Protein 2CKC (pdb70)

Structure (mmCIF, N/CA/C/O backbone):
data_2CKC
#
_entry.id   2CKC
#
_cell.length_a   1.000
_cell.length_b   1.000
_cell.length_c   1.000
_cell.angle_alpha   90.00
_cell.angle_beta   90.00
_cell.angle_gamma   90.00
#
_symmetry.space_group_name_H-M   'P 1'
#
loop_
_atom_site.group_PDB
_atom_site.id
_atom_site.type_symbol
_atom_site.label_atom_id
_atom_site.label_alt_id
_atom_site.label_comp_id
_atom_site.label_asym_id
_atom_site.label_entity_id
_atom_site.label_seq_id
_atom_site.pdbx_PDB_ins_code
_atom_site.Cartn_x
_atom_site.Cartn_y
_atom_site.Cartn_z
_atom_site.occupancy
_atom_site.B_iso_or_equiv
_atom_site.auth_seq_id
_atom_site.auth_comp_id
_atom_site.auth_asym_id
_atom_site.auth_atom_id
_atom_site.pdbx_PDB_model_num
ATOM 1 N N . LEU A 1 21 ? 8.789 2.614 -0.096 1.00 0.00 2563 LEU A N 1
ATOM 2 C CA . LEU A 1 21 ? 7.918 2.565 1.072 1.00 0.00 2563 LEU A CA 1
ATOM 3 C C . LEU A 1 21 ? 7.814 1.153 1.615 1.00 0.00 2563 LEU A C 1
ATOM 4 O O . LEU A 1 21 ? 8.086 0.181 0.889 1.00 0.00 2563 LEU A O 1
ATOM 20 N N . ASP A 1 22 ? 7.428 1.035 2.868 1.00 0.00 2564 ASP A N 1
ATOM 21 C CA . ASP A 1 22 ? 7.245 -0.261 3.506 1.00 0.00 2564 ASP A CA 1
ATOM 22 C C . ASP A 1 22 ? 5.965 -0.848 2.950 1.00 0.00 2564 ASP A C 1
ATOM 23 O O . ASP A 1 22 ? 5.048 -0.105 2.604 1.00 0.00 2564 ASP A O 1
ATOM 32 N N . PRO A 1 23 ? 5.848 -2.172 2.847 1.00 0.00 2565 PRO A N 1
ATOM 33 C CA . PRO A 1 23 ? 4.574 -2.802 2.469 1.00 0.00 2565 PRO A CA 1
ATOM 34 C C . PRO A 1 23 ? 3.517 -2.560 3.564 1.00 0.00 2565 PRO A C 1
ATOM 35 O O . PRO A 1 23 ? 2.308 -2.699 3.344 1.00 0.00 2565 PRO A O 1
ATOM 46 N N . ASP A 1 24 ? 4.001 -2.159 4.729 1.00 0.00 2566 ASP A N 1
ATOM 47 C CA . ASP A 1 24 ? 3.169 -1.862 5.876 1.00 0.00 2566 ASP A CA 1
ATOM 48 C C . ASP A 1 24 ? 2.813 -0.363 5.919 1.00 0.00 2566 ASP A C 1
ATOM 49 O O . ASP A 1 24 ? 1.945 0.052 6.688 1.00 0.00 2566 ASP A O 1
ATOM 58 N N . THR A 1 25 ? 3.466 0.444 5.074 1.00 0.00 2567 THR A N 1
ATOM 59 C CA . THR A 1 25 ? 3.188 1.873 5.016 1.00 0.00 2567 THR A CA 1
ATOM 60 C C . THR A 1 25 ? 1.728 2.095 4.669 1.00 0.00 2567 THR A C 1
ATOM 61 O O . THR A 1 25 ? 1.213 1.501 3.725 1.00 0.00 2567 THR A O 1
ATOM 72 N N . ARG A 1 26 ? 1.066 2.891 5.463 1.00 0.00 2568 ARG A N 1
ATOM 73 C CA . ARG A 1 26 ? -0.325 3.164 5.246 1.00 0.00 2568 ARG A CA 1
ATOM 74 C C . ARG A 1 26 ? -0.468 4.184 4.133 1.00 0.00 2568 ARG A C 1
ATOM 75 O O . ARG A 1 26 ? 0.323 5.137 4.041 1.00 0.00 2568 ARG A O 1
ATOM 96 N N . ILE A 1 27 ? -1.442 3.977 3.294 1.00 0.00 2569 ILE A N 1
ATOM 97 C CA . ILE A 1 27 ? -1.663 4.813 2.139 1.00 0.00 2569 ILE A CA 1
ATOM 98 C C . ILE A 1 27 ? -3.005 5.540 2.288 1.00 0.00 2569 ILE A C 1
ATOM 99 O O . ILE A 1 27 ? -4.063 4.916 2.207 1.00 0.00 2569 ILE A O 1
ATOM 115 N N . PRO A 1 28 ? -2.972 6.850 2.566 1.00 0.00 2570 PRO A N 1
ATOM 116 C CA . PRO A 1 28 ? -4.183 7.653 2.766 1.00 0.00 2570 PRO A CA 1
ATOM 117 C C . PRO A 1 28 ? -5.013 7.816 1.480 1.00 0.00 2570 PRO A C 1
ATOM 118 O O . PRO A 1 28 ? -4.619 8.522 0.529 1.00 0.00 2570 PRO A O 1
ATOM 129 N N . VAL A 1 29 ? -6.152 7.164 1.450 1.00 0.00 2571 VAL A N 1
ATOM 130 C CA . VAL A 1 29 ? -7.030 7.175 0.297 1.00 0.00 2571 VAL A CA 1
ATOM 131 C C . VAL A 1 29 ? -8.461 7.504 0.717 1.00 0.00 2571 VAL A C 1
ATOM 132 O O . VAL A 1 29 ? -8.786 7.510 1.914 1.00 0.00 2571 VAL A O 1
ATOM 145 N N . ILE A 1 30 ? -9.295 7.796 -0.251 1.00 0.00 2572 ILE A N 1
ATOM 146 C CA . ILE A 1 30 ? -10.675 8.121 -0.006 1.00 0.00 2572 ILE A CA 1
ATOM 147 C C . ILE A 1 30 ? -11.559 7.570 -1.145 1.00 0.00 2572 ILE A C 1
ATOM 148 O O . ILE A 1 30 ? -11.164 7.576 -2.300 1.00 0.00 2572 ILE A O 1
ATOM 164 N N . ASN A 1 31 ? -12.707 7.037 -0.800 1.00 0.00 2573 ASN A N 1
ATOM 165 C CA . ASN A 1 31 ? -13.676 6.572 -1.790 1.00 0.00 2573 ASN A CA 1
ATOM 166 C C . ASN A 1 31 ? -14.647 7.697 -1.956 1.00 0.00 2573 ASN A C 1
ATOM 167 O O . ASN A 1 31 ? -15.359 8.009 -1.011 1.00 0.00 2573 ASN A O 1
ATOM 178 N N . LEU A 1 32 ? -14.718 8.292 -3.125 1.00 0.00 2574 LEU A N 1
ATOM 179 C CA . LEU A 1 32 ? -15.478 9.535 -3.274 1.00 0.00 2574 LEU A CA 1
ATOM 180 C C . LEU A 1 32 ? -16.961 9.291 -3.266 1.00 0.00 2574 LEU A C 1
ATOM 181 O O . LEU A 1 32 ? -17.726 10.091 -2.757 1.00 0.00 2574 LEU A O 1
ATOM 197 N N . GLU A 1 33 ? -17.346 8.170 -3.789 1.00 0.00 2575 GLU A N 1
ATOM 198 C CA . GLU A 1 33 ? -18.731 7.799 -3.873 1.00 0.00 2575 GLU A CA 1
ATOM 199 C C . GLU A 1 33 ? -19.351 7.539 -2.501 1.00 0.00 2575 GLU A C 1
ATOM 200 O O . GLU A 1 33 ? -20.382 8.125 -2.162 1.00 0.00 2575 GLU A O 1
ATOM 212 N N . ASP A 1 34 ? -18.708 6.708 -1.701 1.00 0.00 2576 ASP A N 1
ATOM 213 C CA . ASP A 1 34 ? -19.216 6.422 -0.343 1.00 0.00 2576 ASP A CA 1
ATOM 214 C C . ASP A 1 34 ? -18.846 7.522 0.616 1.00 0.00 2576 ASP A C 1
ATOM 215 O O . ASP A 1 34 ? -19.503 7.725 1.636 1.00 0.00 2576 ASP A O 1
ATOM 224 N N . GLY A 1 35 ? -17.780 8.216 0.301 1.00 0.00 2577 GLY A N 1
ATOM 225 C CA . GLY A 1 35 ? -17.314 9.284 1.134 1.00 0.00 2577 GLY A CA 1
ATOM 226 C C . GLY A 1 35 ? -16.480 8.772 2.276 1.00 0.00 2577 GLY A C 1
ATOM 227 O O . GLY A 1 35 ? -16.283 9.462 3.258 1.00 0.00 2577 GLY A O 1
ATOM 231 N N . THR A 1 36 ? -15.990 7.558 2.153 1.00 0.00 2578 THR A N 1
ATOM 232 C CA . THR A 1 36 ? -15.201 6.994 3.200 1.00 0.00 2578 THR A CA 1
ATOM 233 C C . THR A 1 36 ? -13.755 7.420 3.001 1.00 0.00 2578 THR A C 1
ATOM 234 O O . THR A 1 36 ? -13.241 7.404 1.882 1.00 0.00 2578 THR A O 1
ATOM 245 N N . ARG A 1 37 ? -13.133 7.838 4.044 1.00 0.00 2579 ARG A N 1
ATOM 246 C CA . ARG A 1 37 ? -11.792 8.325 3.966 1.00 0.00 2579 ARG A CA 1
ATOM 247 C C . ARG A 1 37 ? -10.956 7.600 4.960 1.00 0.00 2579 ARG A C 1
ATOM 248 O O . ARG A 1 37 ? -11.339 7.452 6.118 1.00 0.00 2579 ARG A O 1
ATOM 269 N N . LEU A 1 38 ? -9.841 7.136 4.516 1.00 0.00 2580 LEU A N 1
ATOM 270 C CA . LEU A 1 38 ? -8.992 6.329 5.319 1.00 0.00 2580 LEU A CA 1
ATOM 271 C C . LEU A 1 38 ? -7.601 6.908 5.300 1.00 0.00 2580 LEU A C 1
ATOM 272 O O . LEU A 1 38 ? -6.874 6.775 4.308 1.00 0.00 2580 LEU A O 1
ATOM 288 N N . VAL A 1 39 ? -7.258 7.600 6.346 1.00 0.00 2581 VAL A N 1
ATOM 289 C CA . VAL A 1 39 ? -5.965 8.219 6.467 1.00 0.00 2581 VAL A CA 1
ATOM 290 C C . VAL A 1 39 ? -5.311 7.759 7.758 1.00 0.00 2581 VAL A C 1
ATOM 291 O O . VAL A 1 39 ? -5.993 7.208 8.635 1.00 0.00 2581 VAL A O 1
ATOM 304 N N . GLY A 1 40 ? -4.007 7.919 7.848 1.00 0.00 2582 GLY A N 1
ATOM 305 C CA . GLY A 1 40 ? -3.297 7.574 9.056 1.00 0.00 2582 GLY A CA 1
ATOM 306 C C . GLY A 1 40 ? -3.270 6.092 9.267 1.00 0.00 2582 GLY A C 1
ATOM 307 O O . GLY A 1 40 ? -2.885 5.350 8.382 1.00 0.00 2582 GLY A O 1
ATOM 311 N N . GLU A 1 41 ? -3.746 5.665 10.393 1.00 0.00 2583 GLU A N 1
ATOM 312 C CA . GLU A 1 41 ? -3.754 4.269 10.745 1.00 0.00 2583 GLU A CA 1
ATOM 313 C C . GLU A 1 41 ? -4.955 3.543 10.173 1.00 0.00 2583 GLU A C 1
ATOM 314 O O . GLU A 1 41 ? -4.979 2.318 10.121 1.00 0.00 2583 GLU A O 1
ATOM 326 N N . ASP A 1 42 ? -5.967 4.289 9.766 1.00 0.00 2584 ASP A N 1
ATOM 327 C CA . ASP A 1 42 ? -7.161 3.678 9.161 1.00 0.00 2584 ASP A CA 1
ATOM 328 C C . ASP A 1 42 ? -6.957 3.468 7.692 1.00 0.00 2584 ASP A C 1
ATOM 329 O O . ASP A 1 42 ? -7.757 2.811 7.028 1.00 0.00 2584 ASP A O 1
ATOM 338 N N . ALA A 1 43 ? -5.887 4.027 7.186 1.00 0.00 2585 ALA A N 1
ATOM 339 C CA . ALA A 1 43 ? -5.523 3.879 5.807 1.00 0.00 2585 ALA A CA 1
ATOM 340 C C . ALA A 1 43 ? -5.032 2.452 5.561 1.00 0.00 2585 ALA A C 1
ATOM 341 O O . ALA A 1 43 ? -4.433 1.832 6.459 1.00 0.00 2585 ALA A O 1
ATOM 348 N N . PRO A 1 44 ? -5.314 1.891 4.373 1.00 0.00 2586 PRO A N 1
ATOM 349 C CA . PRO A 1 44 ? -4.884 0.541 4.019 1.00 0.00 2586 PRO A CA 1
ATOM 350 C C . PRO A 1 44 ? -3.361 0.432 3.915 1.00 0.00 2586 PRO A C 1
ATOM 351 O O . PRO A 1 44 ? -2.651 1.441 3.728 1.00 0.00 2586 PRO A O 1
ATOM 362 N N . LYS A 1 45 ? -2.870 -0.770 4.051 1.00 0.00 2587 LYS A N 1
ATOM 363 C CA . LYS A 1 45 ? -1.454 -1.048 3.993 1.00 0.00 2587 LYS A CA 1
ATOM 364 C C . LYS A 1 45 ? -1.018 -1.049 2.541 1.00 0.00 2587 LYS A C 1
ATOM 365 O O . LYS A 1 45 ? -1.805 -1.369 1.674 1.00 0.00 2587 LYS A O 1
ATOM 384 N N . ASN A 1 46 ? 0.221 -0.712 2.291 1.00 0.00 2588 ASN A N 1
ATOM 385 C CA . ASN A 1 46 ? 0.773 -0.633 0.935 1.00 0.00 2588 ASN A CA 1
ATOM 386 C C . ASN A 1 46 ? 0.708 -1.978 0.208 1.00 0.00 2588 ASN A C 1
ATOM 387 O O . ASN A 1 46 ? 0.558 -2.038 -1.019 1.00 0.00 2588 ASN A O 1
ATOM 398 N N . LYS A 1 47 ? 0.792 -3.051 0.959 1.00 0.00 2589 LYS A N 1
ATOM 399 C CA . LYS A 1 47 ? 0.680 -4.373 0.387 1.00 0.00 2589 LYS A CA 1
ATOM 400 C C . LYS A 1 47 ? -0.767 -4.645 -0.087 1.00 0.00 2589 LYS A C 1
ATOM 401 O O . LYS A 1 47 ? -0.982 -5.132 -1.192 1.00 0.00 2589 LYS A O 1
ATOM 420 N N . ASP A 1 48 ? -1.738 -4.232 0.717 1.00 0.00 2590 ASP A N 1
ATOM 421 C CA . ASP A 1 48 ? -3.168 -4.460 0.427 1.00 0.00 2590 ASP A CA 1
ATOM 422 C C . ASP A 1 48 ? -3.708 -3.408 -0.509 1.00 0.00 2590 ASP A C 1
ATOM 423 O O . ASP A 1 48 ? -4.782 -3.575 -1.084 1.00 0.00 2590 ASP A O 1
ATOM 432 N N . LEU A 1 49 ? -2.946 -2.340 -0.654 1.00 0.00 2591 LEU A N 1
ATOM 433 C CA . LEU A 1 49 ? -3.281 -1.168 -1.457 1.00 0.00 2591 LEU A CA 1
ATOM 434 C C . LEU A 1 49 ? -3.784 -1.563 -2.834 1.00 0.00 2591 LEU A C 1
ATOM 435 O O . LEU A 1 49 ? -4.878 -1.193 -3.220 1.00 0.00 2591 LEU A O 1
ATOM 451 N N . VAL A 1 50 ? -3.033 -2.381 -3.522 1.00 0.00 2592 VAL A N 1
ATOM 452 C CA . VAL A 1 50 ? -3.390 -2.780 -4.875 1.00 0.00 2592 VAL A CA 1
ATOM 453 C C . VAL A 1 50 ? -4.703 -3.581 -4.927 1.00 0.00 2592 VAL A C 1
ATOM 454 O O . VAL A 1 50 ? -5.481 -3.479 -5.884 1.00 0.00 2592 VAL A O 1
ATOM 467 N N . GLU A 1 51 ? -4.939 -4.364 -3.904 1.00 0.00 2593 GLU A N 1
ATOM 468 C CA . GLU A 1 51 ? -6.117 -5.171 -3.812 1.00 0.00 2593 GLU A CA 1
ATOM 469 C C . GLU A 1 51 ? -7.330 -4.324 -3.502 1.00 0.00 2593 GLU A C 1
ATOM 470 O O . GLU A 1 51 ? -8.380 -4.479 -4.122 1.00 0.00 2593 GLU A O 1
ATOM 482 N N . TRP A 1 52 ? -7.158 -3.397 -2.577 1.00 0.00 2594 TRP A N 1
ATOM 483 C CA . TRP A 1 52 ? -8.214 -2.471 -2.167 1.00 0.00 2594 TRP A CA 1
ATOM 484 C C . TRP A 1 52 ? -8.649 -1.640 -3.375 1.00 0.00 2594 TRP A C 1
ATOM 485 O O . TRP A 1 52 ? -9.833 -1.380 -3.578 1.00 0.00 2594 TRP A O 1
ATOM 506 N N . LEU A 1 53 ? -7.670 -1.287 -4.199 1.00 0.00 2595 LEU A N 1
ATOM 507 C CA . LEU A 1 53 ? -7.885 -0.490 -5.415 1.00 0.00 2595 LEU A CA 1
ATOM 508 C C . LEU A 1 53 ? -8.750 -1.199 -6.415 1.00 0.00 2595 LEU A C 1
ATOM 509 O O . LEU A 1 53 ? -9.554 -0.577 -7.099 1.00 0.00 2595 LEU A O 1
ATOM 525 N N . LYS A 1 54 ? -8.598 -2.491 -6.501 1.00 0.00 2596 LYS A N 1
ATOM 526 C CA . LYS A 1 54 ? -9.406 -3.265 -7.413 1.00 0.00 2596 LYS A CA 1
ATOM 527 C C . LYS A 1 54 ? -10.828 -3.414 -6.897 1.00 0.00 2596 LYS A C 1
ATOM 528 O O . LYS A 1 54 ? -11.767 -3.553 -7.675 1.00 0.00 2596 LYS A O 1
ATOM 547 N N . LEU A 1 55 ? -10.986 -3.349 -5.595 1.00 0.00 2597 LEU A N 1
ATOM 548 C CA . LEU A 1 55 ? -12.296 -3.384 -4.995 1.00 0.00 2597 LEU A CA 1
ATOM 549 C C . LEU A 1 55 ? -12.968 -2.014 -5.060 1.00 0.00 2597 LEU A C 1
ATOM 550 O O . LEU A 1 55 ? -14.196 -1.919 -5.000 1.00 0.00 2597 LEU A O 1
ATOM 566 N N . HIS A 1 56 ? -12.177 -0.965 -5.190 1.00 0.00 2598 HIS A N 1
ATOM 567 C CA . HIS A 1 56 ? -12.702 0.391 -5.267 1.00 0.00 2598 HIS A CA 1
ATOM 568 C C . HIS A 1 56 ? -12.172 1.148 -6.475 1.00 0.00 2598 HIS A C 1
ATOM 569 O O . HIS A 1 56 ? -11.201 1.885 -6.371 1.00 0.00 2598 HIS A O 1
ATOM 583 N N . PRO A 1 57 ? -12.781 0.965 -7.654 1.00 0.00 2599 PRO A N 1
ATOM 584 C CA . PRO A 1 57 ? -12.390 1.710 -8.862 1.00 0.00 2599 PRO A CA 1
ATOM 585 C C . PRO A 1 57 ? -12.883 3.165 -8.806 1.00 0.00 2599 PRO A C 1
ATOM 586 O O . PRO A 1 57 ? -12.569 3.985 -9.669 1.00 0.00 2599 PRO A O 1
ATOM 597 N N . THR A 1 58 ? -13.653 3.461 -7.787 1.00 0.00 2600 THR A N 1
ATOM 598 C CA . THR A 1 58 ? -14.216 4.767 -7.566 1.00 0.00 2600 THR A CA 1
ATOM 599 C C . THR A 1 58 ? -13.437 5.510 -6.474 1.00 0.00 2600 THR A C 1
ATOM 600 O O . THR A 1 58 ? -13.900 6.527 -5.928 1.00 0.00 2600 THR A O 1
ATOM 611 N N . TYR A 1 59 ? -12.257 5.017 -6.154 1.00 0.00 2601 TYR A N 1
ATOM 612 C CA . TYR A 1 59 ? -11.487 5.613 -5.098 1.00 0.00 2601 TYR A CA 1
ATOM 613 C C . TYR A 1 59 ? -10.586 6.713 -5.671 1.00 0.00 2601 TYR A C 1
ATOM 614 O O . TYR A 1 59 ? -10.437 6.848 -6.890 1.00 0.00 2601 TYR A O 1
ATOM 632 N N . THR A 1 60 ? -10.004 7.467 -4.805 1.00 0.00 2602 THR A N 1
ATOM 633 C CA . THR A 1 60 ? -9.041 8.462 -5.133 1.00 0.00 2602 THR A CA 1
ATOM 634 C C . THR A 1 60 ? -8.010 8.509 -3.993 1.00 0.00 2602 THR A C 1
ATOM 635 O O . THR A 1 60 ? -8.358 8.254 -2.835 1.00 0.00 2602 THR A O 1
ATOM 646 N N . VAL A 1 61 ? -6.754 8.740 -4.310 1.00 0.00 2603 VAL A N 1
ATOM 647 C CA . VAL A 1 61 ? -5.738 8.873 -3.281 1.00 0.00 2603 VAL A CA 1
ATOM 648 C C . VAL A 1 61 ? -5.915 10.242 -2.628 1.00 0.00 2603 VAL A C 1
ATOM 649 O O . VAL A 1 61 ? -6.041 11.255 -3.331 1.00 0.00 2603 VAL A O 1
ATOM 662 N N . ASP A 1 62 ? -5.944 10.277 -1.312 1.00 0.00 2604 ASP A N 1
ATOM 663 C CA . ASP A 1 62 ? -6.206 11.523 -0.597 1.00 0.00 2604 ASP A CA 1
ATOM 664 C C . ASP A 1 62 ? -4.963 12.381 -0.566 1.00 0.00 2604 ASP A C 1
ATOM 665 O O . ASP A 1 62 ? -5.017 13.585 -0.837 1.00 0.00 2604 ASP A O 1
ATOM 674 N N . MET A 1 63 ? -3.850 11.767 -0.255 1.00 0.00 2605 MET A N 1
ATOM 675 C CA . MET A 1 63 ? -2.581 12.452 -0.260 1.00 0.00 2605 MET A CA 1
ATOM 676 C C . MET A 1 63 ? -1.621 11.729 -1.208 1.00 0.00 2605 MET A C 1
ATOM 677 O O . MET A 1 63 ? -1.115 10.666 -0.879 1.00 0.00 2605 MET A O 1
ATOM 691 N N . PRO A 1 64 ? -1.393 12.282 -2.413 1.00 0.00 2606 PRO A N 1
ATOM 692 C CA . PRO A 1 64 ? -0.565 11.634 -3.455 1.00 0.00 2606 PRO A CA 1
ATOM 693 C C . PRO A 1 64 ? 0.951 11.756 -3.221 1.00 0.00 2606 PRO A C 1
ATOM 694 O O . PRO A 1 64 ? 1.760 11.184 -3.964 1.00 0.00 2606 PRO A O 1
ATOM 705 N N . SER A 1 65 ? 1.330 12.493 -2.223 1.00 0.00 2607 SER A N 1
ATOM 706 C CA . SER A 1 65 ? 2.718 12.690 -1.924 1.00 0.00 2607 SER A CA 1
ATOM 707 C C . SER A 1 65 ? 3.045 12.043 -0.589 1.00 0.00 2607 SER A C 1
ATOM 708 O O . SER A 1 65 ? 2.474 12.418 0.443 1.00 0.00 2607 SER A O 1
ATOM 716 N N . TYR A 1 66 ? 3.925 11.057 -0.609 1.00 0.00 2608 TYR A N 1
ATOM 717 C CA . TYR A 1 66 ? 4.305 10.363 0.597 1.00 0.00 2608 TYR A CA 1
ATOM 718 C C . TYR A 1 66 ? 5.441 11.094 1.322 1.00 0.00 2608 TYR A C 1
ATOM 719 O O . TYR A 1 66 ? 5.192 11.941 2.183 1.00 0.00 2608 TYR A O 1
ATOM 737 N N . VAL A 1 67 ? 6.646 10.801 0.961 1.00 0.00 2609 VAL A N 1
ATOM 738 C CA . VAL A 1 67 ? 7.797 11.438 1.508 1.00 0.00 2609 VAL A CA 1
ATOM 739 C C . VAL A 1 67 ? 8.841 11.634 0.414 1.00 0.00 2609 VAL A C 1
ATOM 740 O O . VAL A 1 67 ? 9.383 10.662 -0.115 1.00 0.00 2609 VAL A O 1
ATOM 753 N N . PRO A 1 68 ? 9.057 12.883 -0.014 1.00 0.00 2610 PRO A N 1
ATOM 754 C CA . PRO A 1 68 ? 10.075 13.210 -1.016 1.00 0.00 2610 PRO A CA 1
ATOM 755 C C . PRO A 1 68 ? 11.456 12.844 -0.486 1.00 0.00 2610 PRO A C 1
ATOM 756 O O . PRO A 1 68 ? 11.919 13.421 0.510 1.00 0.00 2610 PRO A O 1
ATOM 767 N N . LYS A 1 69 ? 12.089 11.870 -1.099 1.00 0.00 2611 LYS A N 1
ATOM 768 C CA . LYS A 1 69 ? 13.352 11.382 -0.586 1.00 0.00 2611 LYS A CA 1
ATOM 769 C C . LYS A 1 69 ? 14.405 11.177 -1.681 1.00 0.00 2611 LYS A C 1
ATOM 770 O O . LYS A 1 69 ? 14.105 11.250 -2.884 1.00 0.00 2611 LYS A O 1
ATOM 789 N N . ASN A 1 70 ? 15.632 10.941 -1.211 1.00 0.00 2612 ASN A N 1
ATOM 790 C CA . ASN A 1 70 ? 16.813 10.529 -1.989 1.00 0.00 2612 ASN A CA 1
ATOM 791 C C . ASN A 1 70 ? 17.000 11.255 -3.334 1.00 0.00 2612 ASN A C 1
ATOM 792 O O . ASN A 1 70 ? 17.484 12.387 -3.372 1.00 0.00 2612 ASN A O 1
ATOM 803 N N . ALA A 1 71 ? 16.589 10.639 -4.415 1.00 0.00 2613 ALA A N 1
ATOM 804 C CA . ALA A 1 71 ? 16.761 11.218 -5.725 1.00 0.00 2613 ALA A CA 1
ATOM 805 C C . ALA A 1 71 ? 15.461 11.176 -6.475 1.00 0.00 2613 ALA A C 1
ATOM 806 O O . ALA A 1 71 ? 15.408 11.478 -7.664 1.00 0.00 2613 ALA A O 1
ATOM 813 N N . ASP A 1 72 ? 14.397 10.876 -5.753 1.00 0.00 2614 ASP A N 1
ATOM 814 C CA . ASP A 1 72 ? 13.061 10.747 -6.345 1.00 0.00 2614 ASP A CA 1
ATOM 815 C C . ASP A 1 72 ? 12.509 12.126 -6.642 1.00 0.00 2614 ASP A C 1
ATOM 816 O O . ASP A 1 72 ? 11.564 12.296 -7.400 1.00 0.00 2614 ASP A O 1
ATOM 825 N N . VAL A 1 73 ? 13.149 13.105 -6.049 1.00 0.00 2615 VAL A N 1
ATOM 826 C CA . VAL A 1 73 ? 12.779 14.491 -6.205 1.00 0.00 2615 VAL A CA 1
ATOM 827 C C . VAL A 1 73 ? 13.431 15.122 -7.439 1.00 0.00 2615 VAL A C 1
ATOM 828 O O . VAL A 1 73 ? 13.098 16.237 -7.815 1.00 0.00 2615 VAL A O 1
ATOM 841 N N . LEU A 1 74 ? 14.369 14.422 -8.053 1.00 0.00 2616 LEU A N 1
ATOM 842 C CA . LEU A 1 74 ? 14.979 14.914 -9.273 1.00 0.00 2616 LEU A CA 1
ATOM 843 C C . LEU A 1 74 ? 14.262 14.278 -10.428 1.00 0.00 2616 LEU A C 1
ATOM 844 O O . LEU A 1 74 ? 14.126 13.043 -10.462 1.00 0.00 2616 LEU A O 1
ATOM 860 N N . PHE A 1 75 ? 13.795 15.102 -11.357 1.00 0.00 2617 PHE A N 1
ATOM 861 C CA . PHE A 1 75 ? 13.019 14.657 -12.519 1.00 0.00 2617 PHE A CA 1
ATOM 862 C C . PHE A 1 75 ? 11.705 14.023 -12.075 1.00 0.00 2617 PHE A C 1
ATOM 863 O O . PHE A 1 75 ? 11.296 14.138 -10.911 1.00 0.00 2617 PHE A O 1
ATOM 880 N N . SER A 1 76 ? 11.012 13.433 -12.993 1.00 0.00 2618 SER A N 1
ATOM 881 C CA . SER A 1 76 ? 9.800 12.723 -12.694 1.00 0.00 2618 SER A CA 1
ATOM 882 C C . SER A 1 76 ? 9.744 11.472 -13.560 1.00 0.00 2618 SER A C 1
ATOM 883 O O . SER A 1 76 ? 8.677 10.910 -13.813 1.00 0.00 2618 SER A O 1
ATOM 891 N N . SER A 1 77 ? 10.910 11.016 -13.965 1.00 0.00 2619 SER A N 1
ATOM 892 C CA . SER A 1 77 ? 11.017 9.862 -14.794 1.00 0.00 2619 SER A CA 1
ATOM 893 C C . SER A 1 77 ? 11.102 8.625 -13.916 1.00 0.00 2619 SER A C 1
ATOM 894 O O . SER A 1 77 ? 12.180 8.225 -13.473 1.00 0.00 2619 SER A O 1
ATOM 902 N N . PHE A 1 78 ? 9.964 8.057 -13.627 1.00 0.00 2620 PHE A N 1
ATOM 903 C CA . PHE A 1 78 ? 9.899 6.889 -12.800 1.00 0.00 2620 PHE A CA 1
ATOM 904 C C . PHE A 1 78 ? 10.082 5.640 -13.622 1.00 0.00 2620 PHE A C 1
ATOM 905 O O . PHE A 1 78 ? 9.121 5.046 -14.124 1.00 0.00 2620 PHE A O 1
ATOM 922 N N . GLN A 1 79 ? 11.333 5.325 -13.844 1.00 0.00 2621 GLN A N 1
ATOM 923 C CA . GLN A 1 79 ? 11.733 4.133 -14.553 1.00 0.00 2621 GLN A CA 1
ATOM 924 C C . GLN A 1 79 ? 11.753 3.019 -13.526 1.00 0.00 2621 GLN A C 1
ATOM 925 O O . GLN A 1 79 ? 11.214 1.943 -13.741 1.00 0.00 2621 GLN A O 1
ATOM 939 N N . LYS A 1 80 ? 12.322 3.334 -12.396 1.00 0.00 2622 LYS A N 1
ATOM 940 C CA . LYS A 1 80 ? 12.385 2.471 -11.251 1.00 0.00 2622 LYS A CA 1
ATOM 941 C C . LYS A 1 80 ? 11.710 3.198 -10.125 1.00 0.00 2622 LYS A C 1
ATOM 942 O O . LYS A 1 80 ? 10.610 2.814 -9.721 1.00 0.00 2622 LYS A O 1
ATOM 962 N N . LEU A 1 21 ? 7.939 2.032 -1.546 1.00 0.00 2563 LEU A N 2
ATOM 963 C CA . LEU A 1 21 ? 6.856 1.856 -0.613 1.00 0.00 2563 LEU A CA 2
ATOM 964 C C . LEU A 1 21 ? 7.125 0.590 0.153 1.00 0.00 2563 LEU A C 2
ATOM 965 O O . LEU A 1 21 ? 7.511 -0.412 -0.446 1.00 0.00 2563 LEU A O 2
ATOM 981 N N . ASP A 1 22 ? 6.955 0.616 1.444 1.00 0.00 2564 ASP A N 2
ATOM 982 C CA . ASP A 1 22 ? 7.133 -0.581 2.246 1.00 0.00 2564 ASP A CA 2
ATOM 983 C C . ASP A 1 22 ? 5.762 -1.192 2.394 1.00 0.00 2564 ASP A C 2
ATOM 984 O O . ASP A 1 22 ? 4.780 -0.471 2.319 1.00 0.00 2564 ASP A O 2
ATOM 993 N N . PRO A 1 23 ? 5.631 -2.508 2.562 1.00 0.00 2565 PRO A N 2
ATOM 994 C CA . PRO A 1 23 ? 4.310 -3.145 2.755 1.00 0.00 2565 PRO A CA 2
ATOM 995 C C . PRO A 1 23 ? 3.562 -2.565 3.969 1.00 0.00 2565 PRO A C 2
ATOM 996 O O . PRO A 1 23 ? 2.330 -2.493 3.978 1.00 0.00 2565 PRO A O 2
ATOM 1007 N N . ASP A 1 24 ? 4.329 -2.103 4.949 1.00 0.00 2566 ASP A N 2
ATOM 1008 C CA . ASP A 1 24 ? 3.794 -1.536 6.190 1.00 0.00 2566 ASP A CA 2
ATOM 1009 C C . ASP A 1 24 ? 3.428 -0.067 6.037 1.00 0.00 2566 ASP A C 2
ATOM 1010 O O . ASP A 1 24 ? 2.780 0.506 6.923 1.00 0.00 2566 ASP A O 2
ATOM 1019 N N . THR A 1 25 ? 3.846 0.546 4.946 1.00 0.00 2567 THR A N 2
ATOM 1020 C CA . THR A 1 25 ? 3.557 1.944 4.698 1.00 0.00 2567 THR A CA 2
ATOM 1021 C C . THR A 1 25 ? 2.059 2.122 4.485 1.00 0.00 2567 THR A C 2
ATOM 1022 O O . THR A 1 25 ? 1.426 1.306 3.806 1.00 0.00 2567 THR A O 2
ATOM 1033 N N . ARG A 1 26 ? 1.493 3.137 5.087 1.00 0.00 2568 ARG A N 2
ATOM 1034 C CA . ARG A 1 26 ? 0.089 3.397 4.930 1.00 0.00 2568 ARG A CA 2
ATOM 1035 C C . ARG A 1 26 ? -0.127 4.272 3.738 1.00 0.00 2568 ARG A C 2
ATOM 1036 O O . ARG A 1 26 ? 0.693 5.157 3.444 1.00 0.00 2568 ARG A O 2
ATOM 1057 N N . ILE A 1 27 ? -1.199 4.035 3.050 1.00 0.00 2569 ILE A N 2
ATOM 1058 C CA . ILE A 1 27 ? -1.541 4.826 1.920 1.00 0.00 2569 ILE A CA 2
ATOM 1059 C C . ILE A 1 27 ? -2.903 5.470 2.190 1.00 0.00 2569 ILE A C 2
ATOM 1060 O O . ILE A 1 27 ? -3.939 4.811 2.088 1.00 0.00 2569 ILE A O 2
ATOM 1076 N N . PRO A 1 28 ? -2.910 6.743 2.603 1.00 0.00 2570 PRO A N 2
ATOM 1077 C CA . PRO A 1 28 ? -4.141 7.466 2.859 1.00 0.00 2570 PRO A CA 2
ATOM 1078 C C . PRO A 1 28 ? -4.922 7.743 1.574 1.00 0.00 2570 PRO A C 2
ATOM 1079 O O . PRO A 1 28 ? -4.465 8.478 0.670 1.00 0.00 2570 PRO A O 2
ATOM 1090 N N . VAL A 1 29 ? -6.082 7.146 1.489 1.00 0.00 2571 VAL A N 2
ATOM 1091 C CA . VAL A 1 29 ? -6.927 7.225 0.325 1.00 0.00 2571 VAL A CA 2
ATOM 1092 C C . VAL A 1 29 ? -8.348 7.555 0.736 1.00 0.00 2571 VAL A C 2
ATOM 1093 O O . VAL A 1 29 ? -8.727 7.390 1.910 1.00 0.00 2571 VAL A O 2
ATOM 1106 N N . ILE A 1 30 ? -9.127 8.012 -0.197 1.00 0.00 2572 ILE A N 2
ATOM 1107 C CA . ILE A 1 30 ? -10.482 8.336 0.070 1.00 0.00 2572 ILE A CA 2
ATOM 1108 C C . ILE A 1 30 ? -11.407 7.772 -1.019 1.00 0.00 2572 ILE A C 2
ATOM 1109 O O . ILE A 1 30 ? -11.056 7.694 -2.206 1.00 0.00 2572 ILE A O 2
ATOM 1125 N N . ASN A 1 31 ? -12.529 7.335 -0.572 1.00 0.00 2573 ASN A N 2
ATOM 1126 C CA . ASN A 1 31 ? -13.580 6.732 -1.347 1.00 0.00 2573 ASN A CA 2
ATOM 1127 C C . ASN A 1 31 ? -14.643 7.759 -1.630 1.00 0.00 2573 ASN A C 2
ATOM 1128 O O . ASN A 1 31 ? -15.223 8.342 -0.715 1.00 0.00 2573 ASN A O 2
ATOM 1139 N N . LEU A 1 32 ? -14.874 7.990 -2.867 1.00 0.00 2574 LEU A N 2
ATOM 1140 C CA . LEU A 1 32 ? -15.844 8.975 -3.284 1.00 0.00 2574 LEU A CA 2
ATOM 1141 C C . LEU A 1 32 ? -17.259 8.403 -3.350 1.00 0.00 2574 LEU A C 2
ATOM 1142 O O . LEU A 1 32 ? -18.234 9.136 -3.156 1.00 0.00 2574 LEU A O 2
ATOM 1158 N N . GLU A 1 33 ? -17.363 7.099 -3.620 1.00 0.00 2575 GLU A N 2
ATOM 1159 C CA . GLU A 1 33 ? -18.653 6.408 -3.774 1.00 0.00 2575 GLU A CA 2
ATOM 1160 C C . GLU A 1 33 ? -19.521 6.557 -2.528 1.00 0.00 2575 GLU A C 2
ATOM 1161 O O . GLU A 1 33 ? -20.718 6.832 -2.624 1.00 0.00 2575 GLU A O 2
ATOM 1173 N N . ASP A 1 34 ? -18.917 6.363 -1.381 1.00 0.00 2576 ASP A N 2
ATOM 1174 C CA . ASP A 1 34 ? -19.623 6.461 -0.100 1.00 0.00 2576 ASP A CA 2
ATOM 1175 C C . ASP A 1 34 ? -19.259 7.739 0.608 1.00 0.00 2576 ASP A C 2
ATOM 1176 O O . ASP A 1 34 ? -20.118 8.435 1.170 1.00 0.00 2576 ASP A O 2
ATOM 1185 N N . GLY A 1 35 ? -17.992 8.071 0.547 1.00 0.00 2577 GLY A N 2
ATOM 1186 C CA . GLY A 1 35 ? -17.504 9.217 1.247 1.00 0.00 2577 GLY A CA 2
ATOM 1187 C C . GLY A 1 35 ? -16.581 8.803 2.360 1.00 0.00 2577 GLY A C 2
ATOM 1188 O O . GLY A 1 35 ? -16.248 9.612 3.239 1.00 0.00 2577 GLY A O 2
ATOM 1192 N N . THR A 1 36 ? -16.188 7.536 2.340 1.00 0.00 2578 THR A N 2
ATOM 1193 C CA . THR A 1 36 ? -15.290 6.980 3.270 1.00 0.00 2578 THR A CA 2
ATOM 1194 C C . THR A 1 36 ? -13.883 7.607 3.070 1.00 0.00 2578 THR A C 2
ATOM 1195 O O . THR A 1 36 ? -13.508 7.887 1.955 1.00 0.00 2578 THR A O 2
ATOM 1206 N N . ARG A 1 37 ? -13.105 7.754 4.125 1.00 0.00 2579 ARG A N 2
ATOM 1207 C CA . ARG A 1 37 ? -11.811 8.377 4.048 1.00 0.00 2579 ARG A CA 2
ATOM 1208 C C . ARG A 1 37 ? -10.940 7.657 5.012 1.00 0.00 2579 ARG A C 2
ATOM 1209 O O . ARG A 1 37 ? -11.319 7.490 6.167 1.00 0.00 2579 ARG A O 2
ATOM 1230 N N . LEU A 1 38 ? -9.823 7.188 4.551 1.00 0.00 2580 LEU A N 2
ATOM 1231 C CA . LEU A 1 38 ? -8.974 6.377 5.362 1.00 0.00 2580 LEU A CA 2
ATOM 1232 C C . LEU A 1 38 ? -7.598 6.988 5.383 1.00 0.00 2580 LEU A C 2
ATOM 1233 O O . LEU A 1 38 ? -6.905 7.009 4.360 1.00 0.00 2580 LEU A O 2
ATOM 1249 N N . VAL A 1 39 ? -7.208 7.503 6.518 1.00 0.00 2581 VAL A N 2
ATOM 1250 C CA . VAL A 1 39 ? -5.916 8.136 6.669 1.00 0.00 2581 VAL A CA 2
ATOM 1251 C C . VAL A 1 39 ? -5.246 7.617 7.938 1.00 0.00 2581 VAL A C 2
ATOM 1252 O O . VAL A 1 39 ? -5.934 7.240 8.887 1.00 0.00 2581 VAL A O 2
ATOM 1265 N N . GLY A 1 40 ? -3.930 7.569 7.946 1.00 0.00 2582 GLY A N 2
ATOM 1266 C CA . GLY A 1 40 ? -3.203 7.046 9.091 1.00 0.00 2582 GLY A CA 2
ATOM 1267 C C . GLY A 1 40 ? -3.261 5.531 9.143 1.00 0.00 2582 GLY A C 2
ATOM 1268 O O . GLY A 1 40 ? -3.096 4.877 8.129 1.00 0.00 2582 GLY A O 2
ATOM 1272 N N . GLU A 1 41 ? -3.547 4.989 10.307 1.00 0.00 2583 GLU A N 2
ATOM 1273 C CA . GLU A 1 41 ? -3.671 3.538 10.509 1.00 0.00 2583 GLU A CA 2
ATOM 1274 C C . GLU A 1 41 ? -5.006 3.052 9.949 1.00 0.00 2583 GLU A C 2
ATOM 1275 O O . GLU A 1 41 ? -5.237 1.855 9.772 1.00 0.00 2583 GLU A O 2
ATOM 1287 N N . ASP A 1 42 ? -5.900 3.991 9.745 1.00 0.00 2584 ASP A N 2
ATOM 1288 C CA . ASP A 1 42 ? -7.213 3.727 9.145 1.00 0.00 2584 ASP A CA 2
ATOM 1289 C C . ASP A 1 42 ? -7.022 3.414 7.678 1.00 0.00 2584 ASP A C 2
ATOM 1290 O O . ASP A 1 42 ? -7.786 2.663 7.072 1.00 0.00 2584 ASP A O 2
ATOM 1299 N N . ALA A 1 43 ? -5.969 3.983 7.134 1.00 0.00 2585 ALA A N 2
ATOM 1300 C CA . ALA A 1 43 ? -5.615 3.825 5.743 1.00 0.00 2585 ALA A CA 2
ATOM 1301 C C . ALA A 1 43 ? -5.052 2.447 5.505 1.00 0.00 2585 ALA A C 2
ATOM 1302 O O . ALA A 1 43 ? -4.287 1.941 6.330 1.00 0.00 2585 ALA A O 2
ATOM 1309 N N . PRO A 1 44 ? -5.417 1.808 4.394 1.00 0.00 2586 PRO A N 2
ATOM 1310 C CA . PRO A 1 44 ? -4.907 0.494 4.059 1.00 0.00 2586 PRO A CA 2
ATOM 1311 C C . PRO A 1 44 ? -3.395 0.530 3.861 1.00 0.00 2586 PRO A C 2
ATOM 1312 O O . PRO A 1 44 ? -2.825 1.546 3.399 1.00 0.00 2586 PRO A O 2
ATOM 1323 N N . LYS A 1 45 ? -2.746 -0.524 4.269 1.00 0.00 2587 LYS A N 2
ATOM 1324 C CA . LYS A 1 45 ? -1.335 -0.650 4.081 1.00 0.00 2587 LYS A CA 2
ATOM 1325 C C . LYS A 1 45 ? -1.057 -0.856 2.611 1.00 0.00 2587 LYS A C 2
ATOM 1326 O O . LYS A 1 45 ? -1.923 -1.320 1.871 1.00 0.00 2587 LYS A O 2
ATOM 1345 N N . ASN A 1 46 ? 0.141 -0.542 2.212 1.00 0.00 2588 ASN A N 2
ATOM 1346 C CA . ASN A 1 46 ? 0.615 -0.688 0.834 1.00 0.00 2588 ASN A CA 2
ATOM 1347 C C . ASN A 1 46 ? 0.369 -2.107 0.307 1.00 0.00 2588 ASN A C 2
ATOM 1348 O O . ASN A 1 46 ? -0.049 -2.297 -0.835 1.00 0.00 2588 ASN A O 2
ATOM 1359 N N . LYS A 1 47 ? 0.577 -3.082 1.176 1.00 0.00 2589 LYS A N 2
ATOM 1360 C CA . LYS A 1 47 ? 0.366 -4.494 0.855 1.00 0.00 2589 LYS A CA 2
ATOM 1361 C C . LYS A 1 47 ? -1.095 -4.797 0.473 1.00 0.00 2589 LYS A C 2
ATOM 1362 O O . LYS A 1 47 ? -1.376 -5.745 -0.242 1.00 0.00 2589 LYS A O 2
ATOM 1381 N N . ASP A 1 48 ? -2.009 -4.001 0.974 1.00 0.00 2590 ASP A N 2
ATOM 1382 C CA . ASP A 1 48 ? -3.433 -4.193 0.693 1.00 0.00 2590 ASP A CA 2
ATOM 1383 C C . ASP A 1 48 ? -3.966 -3.140 -0.245 1.00 0.00 2590 ASP A C 2
ATOM 1384 O O . ASP A 1 48 ? -5.142 -3.184 -0.618 1.00 0.00 2590 ASP A O 2
ATOM 1393 N N . LEU A 1 49 ? -3.119 -2.206 -0.642 1.00 0.00 2591 LEU A N 2
ATOM 1394 C CA . LEU A 1 49 ? -3.541 -1.103 -1.484 1.00 0.00 2591 LEU A CA 2
ATOM 1395 C C . LEU A 1 49 ? -4.105 -1.607 -2.799 1.00 0.00 2591 LEU A C 2
ATOM 1396 O O . LEU A 1 49 ? -5.217 -1.270 -3.169 1.00 0.00 2591 LEU A O 2
ATOM 1412 N N . VAL A 1 50 ? -3.356 -2.464 -3.465 1.00 0.00 2592 VAL A N 2
ATOM 1413 C CA . VAL A 1 50 ? -3.765 -3.006 -4.760 1.00 0.00 2592 VAL A CA 2
ATOM 1414 C C . VAL A 1 50 ? -5.108 -3.745 -4.675 1.00 0.00 2592 VAL A C 2
ATOM 1415 O O . VAL A 1 50 ? -5.935 -3.648 -5.578 1.00 0.00 2592 VAL A O 2
ATOM 1428 N N . GLU A 1 51 ? -5.329 -4.411 -3.554 1.00 0.00 2593 GLU A N 2
ATOM 1429 C CA . GLU A 1 51 ? -6.537 -5.166 -3.298 1.00 0.00 2593 GLU A CA 2
ATOM 1430 C C . GLU A 1 51 ? -7.714 -4.220 -3.129 1.00 0.00 2593 GLU A C 2
ATOM 1431 O O . GLU A 1 51 ? -8.770 -4.399 -3.743 1.00 0.00 2593 GLU A O 2
ATOM 1443 N N . TRP A 1 52 ? -7.504 -3.190 -2.319 1.00 0.00 2594 TRP A N 2
ATOM 1444 C CA . TRP A 1 52 ? -8.528 -2.193 -2.032 1.00 0.00 2594 TRP A CA 2
ATOM 1445 C C . TRP A 1 52 ? -8.910 -1.471 -3.330 1.00 0.00 2594 TRP A C 2
ATOM 1446 O O . TRP A 1 52 ? -10.067 -1.152 -3.563 1.00 0.00 2594 TRP A O 2
ATOM 1467 N N . LEU A 1 53 ? -7.923 -1.281 -4.184 1.00 0.00 2595 LEU A N 2
ATOM 1468 C CA . LEU A 1 53 ? -8.098 -0.652 -5.495 1.00 0.00 2595 LEU A CA 2
ATOM 1469 C C . LEU A 1 53 ? -8.931 -1.506 -6.421 1.00 0.00 2595 LEU A C 2
ATOM 1470 O O . LEU A 1 53 ? -9.642 -0.993 -7.277 1.00 0.00 2595 LEU A O 2
ATOM 1486 N N . LYS A 1 54 ? -8.815 -2.806 -6.285 1.00 0.00 2596 LYS A N 2
ATOM 1487 C CA . LYS A 1 54 ? -9.632 -3.721 -7.081 1.00 0.00 2596 LYS A CA 2
ATOM 1488 C C . LYS A 1 54 ? -11.103 -3.537 -6.746 1.00 0.00 2596 LYS A C 2
ATOM 1489 O O . LYS A 1 54 ? -11.967 -3.658 -7.612 1.00 0.00 2596 LYS A O 2
ATOM 1508 N N . LEU A 1 55 ? -11.376 -3.237 -5.491 1.00 0.00 2597 LEU A N 2
ATOM 1509 C CA . LEU A 1 55 ? -12.730 -2.965 -5.049 1.00 0.00 2597 LEU A CA 2
ATOM 1510 C C . LEU A 1 55 ? -13.127 -1.526 -5.354 1.00 0.00 2597 LEU A C 2
ATOM 1511 O O . LEU A 1 55 ? -14.296 -1.234 -5.628 1.00 0.00 2597 LEU A O 2
ATOM 1527 N N . HIS A 1 56 ? -12.168 -0.624 -5.312 1.00 0.00 2598 HIS A N 2
ATOM 1528 C CA . HIS A 1 56 ? -12.457 0.777 -5.552 1.00 0.00 2598 HIS A CA 2
ATOM 1529 C C . HIS A 1 56 ? -11.589 1.386 -6.647 1.00 0.00 2598 HIS A C 2
ATOM 1530 O O . HIS A 1 56 ? -10.612 2.049 -6.358 1.00 0.00 2598 HIS A O 2
ATOM 1544 N N . PRO A 1 57 ? -11.921 1.162 -7.933 1.00 0.00 2599 PRO A N 2
ATOM 1545 C CA . PRO A 1 57 ? -11.214 1.819 -9.044 1.00 0.00 2599 PRO A CA 2
ATOM 1546 C C . PRO A 1 57 ? -11.674 3.275 -9.158 1.00 0.00 2599 PRO A C 2
ATOM 1547 O O . PRO A 1 57 ? -11.055 4.122 -9.814 1.00 0.00 2599 PRO A O 2
ATOM 1558 N N . THR A 1 58 ? -12.737 3.530 -8.459 1.00 0.00 2600 THR A N 2
ATOM 1559 C CA . THR A 1 58 ? -13.421 4.770 -8.356 1.00 0.00 2600 THR A CA 2
ATOM 1560 C C . THR A 1 58 ? -12.887 5.604 -7.186 1.00 0.00 2600 THR A C 2
ATOM 1561 O O . THR A 1 58 ? -13.452 6.644 -6.840 1.00 0.00 2600 THR A O 2
ATOM 1572 N N . TYR A 1 59 ? -11.777 5.182 -6.616 1.00 0.00 2601 TYR A N 2
ATOM 1573 C CA . TYR A 1 59 ? -11.272 5.834 -5.434 1.00 0.00 2601 TYR A CA 2
ATOM 1574 C C . TYR A 1 59 ? -10.406 7.025 -5.829 1.00 0.00 2601 TYR A C 2
ATOM 1575 O O . TYR A 1 59 ? -10.176 7.277 -7.016 1.00 0.00 2601 TYR A O 2
ATOM 1593 N N . THR A 1 60 ? -9.952 7.747 -4.863 1.00 0.00 2602 THR A N 2
ATOM 1594 C CA . THR A 1 60 ? -9.071 8.846 -5.076 1.00 0.00 2602 THR A CA 2
ATOM 1595 C C . THR A 1 60 ? -8.024 8.847 -3.964 1.00 0.00 2602 THR A C 2
ATOM 1596 O O . THR A 1 60 ? -8.343 8.564 -2.812 1.00 0.00 2602 THR A O 2
ATOM 1607 N N . VAL A 1 61 ? -6.779 9.072 -4.311 1.00 0.00 2603 VAL A N 2
ATOM 1608 C CA . VAL A 1 61 ? -5.738 9.155 -3.314 1.00 0.00 2603 VAL A CA 2
ATOM 1609 C C . VAL A 1 61 ? -5.874 10.488 -2.594 1.00 0.00 2603 VAL A C 2
ATOM 1610 O O . VAL A 1 61 ? -5.992 11.540 -3.238 1.00 0.00 2603 VAL A O 2
ATOM 1623 N N . ASP A 1 62 ? -5.886 10.435 -1.278 1.00 0.00 2604 ASP A N 2
ATOM 1624 C CA . ASP A 1 62 ? -6.112 11.615 -0.448 1.00 0.00 2604 ASP A CA 2
ATOM 1625 C C . ASP A 1 62 ? -4.881 12.506 -0.456 1.00 0.00 2604 ASP A C 2
ATOM 1626 O O . ASP A 1 62 ? -4.965 13.728 -0.312 1.00 0.00 2604 ASP A O 2
ATOM 1635 N N . MET A 1 63 ? -3.748 11.887 -0.677 1.00 0.00 2605 MET A N 2
ATOM 1636 C CA . MET A 1 63 ? -2.481 12.584 -0.743 1.00 0.00 2605 MET A CA 2
ATOM 1637 C C . MET A 1 63 ? -2.304 13.220 -2.121 1.00 0.00 2605 MET A C 2
ATOM 1638 O O . MET A 1 63 ? -2.571 12.575 -3.138 1.00 0.00 2605 MET A O 2
ATOM 1652 N N . PRO A 1 64 ? -1.906 14.503 -2.184 1.00 0.00 2606 PRO A N 2
ATOM 1653 C CA . PRO A 1 64 ? -1.531 15.153 -3.448 1.00 0.00 2606 PRO A CA 2
ATOM 1654 C C . PRO A 1 64 ? -0.068 14.830 -3.805 1.00 0.00 2606 PRO A C 2
ATOM 1655 O O . PRO A 1 64 ? 0.407 15.097 -4.909 1.00 0.00 2606 PRO A O 2
ATOM 1666 N N . SER A 1 65 ? 0.620 14.272 -2.846 1.00 0.00 2607 SER A N 2
ATOM 1667 C CA . SER A 1 65 ? 1.987 13.859 -2.978 1.00 0.00 2607 SER A CA 2
ATOM 1668 C C . SER A 1 65 ? 2.026 12.360 -2.691 1.00 0.00 2607 SER A C 2
ATOM 1669 O O . SER A 1 65 ? 0.967 11.730 -2.592 1.00 0.00 2607 SER A O 2
ATOM 1677 N N . TYR A 1 66 ? 3.191 11.775 -2.579 1.00 0.00 2608 TYR A N 2
ATOM 1678 C CA . TYR A 1 66 ? 3.247 10.397 -2.170 1.00 0.00 2608 TYR A CA 2
ATOM 1679 C C . TYR A 1 66 ? 3.669 10.353 -0.704 1.00 0.00 2608 TYR A C 2
ATOM 1680 O O . TYR A 1 66 ? 3.637 11.393 -0.020 1.00 0.00 2608 TYR A O 2
ATOM 1698 N N . VAL A 1 67 ? 4.018 9.197 -0.210 1.00 0.00 2609 VAL A N 2
ATOM 1699 C CA . VAL A 1 67 ? 4.422 9.069 1.172 1.00 0.00 2609 VAL A CA 2
ATOM 1700 C C . VAL A 1 67 ? 5.790 9.742 1.385 1.00 0.00 2609 VAL A C 2
ATOM 1701 O O . VAL A 1 67 ? 6.633 9.764 0.470 1.00 0.00 2609 VAL A O 2
ATOM 1714 N N . PRO A 1 68 ? 6.020 10.344 2.549 1.00 0.00 2610 PRO A N 2
ATOM 1715 C CA . PRO A 1 68 ? 7.284 10.975 2.830 1.00 0.00 2610 PRO A CA 2
ATOM 1716 C C . PRO A 1 68 ? 8.371 9.941 3.125 1.00 0.00 2610 PRO A C 2
ATOM 1717 O O . PRO A 1 68 ? 8.523 9.459 4.256 1.00 0.00 2610 PRO A O 2
ATOM 1728 N N . LYS A 1 69 ? 9.040 9.540 2.084 1.00 0.00 2611 LYS A N 2
ATOM 1729 C CA . LYS A 1 69 ? 10.110 8.598 2.161 1.00 0.00 2611 LYS A CA 2
ATOM 1730 C C . LYS A 1 69 ? 11.316 9.133 1.437 1.00 0.00 2611 LYS A C 2
ATOM 1731 O O . LYS A 1 69 ? 11.404 9.071 0.212 1.00 0.00 2611 LYS A O 2
ATOM 1750 N N . ASN A 1 70 ? 12.197 9.721 2.157 1.00 0.00 2612 ASN A N 2
ATOM 1751 C CA . ASN A 1 70 ? 13.434 10.137 1.589 1.00 0.00 2612 ASN A CA 2
ATOM 1752 C C . ASN A 1 70 ? 14.511 9.347 2.245 1.00 0.00 2612 ASN A C 2
ATOM 1753 O O . ASN A 1 70 ? 15.140 9.768 3.221 1.00 0.00 2612 ASN A O 2
ATOM 1764 N N . ALA A 1 71 ? 14.651 8.148 1.767 1.00 0.00 2613 ALA A N 2
ATOM 1765 C CA . ALA A 1 71 ? 15.557 7.208 2.347 1.00 0.00 2613 ALA A CA 2
ATOM 1766 C C . ALA A 1 71 ? 16.904 7.319 1.703 1.00 0.00 2613 ALA A C 2
ATOM 1767 O O . ALA A 1 71 ? 17.275 6.520 0.831 1.00 0.00 2613 ALA A O 2
ATOM 1774 N N . ASP A 1 72 ? 17.595 8.351 2.070 1.00 0.00 2614 ASP A N 2
ATOM 1775 C CA . ASP A 1 72 ? 18.899 8.626 1.550 1.00 0.00 2614 ASP A CA 2
ATOM 1776 C C . ASP A 1 72 ? 19.714 9.366 2.578 1.00 0.00 2614 ASP A C 2
ATOM 1777 O O . ASP A 1 72 ? 19.397 10.502 2.934 1.00 0.00 2614 ASP A O 2
ATOM 1786 N N . VAL A 1 73 ? 20.720 8.711 3.092 1.00 0.00 2615 VAL A N 2
ATOM 1787 C CA . VAL A 1 73 ? 21.605 9.319 4.066 1.00 0.00 2615 VAL A CA 2
ATOM 1788 C C . VAL A 1 73 ? 22.908 8.539 4.206 1.00 0.00 2615 VAL A C 2
ATOM 1789 O O . VAL A 1 73 ? 23.984 9.113 4.075 1.00 0.00 2615 VAL A O 2
ATOM 1802 N N . LEU A 1 74 ? 22.828 7.239 4.434 1.00 0.00 2616 LEU A N 2
ATOM 1803 C CA . LEU A 1 74 ? 24.040 6.455 4.576 1.00 0.00 2616 LEU A CA 2
ATOM 1804 C C . LEU A 1 74 ? 23.820 5.046 4.045 1.00 0.00 2616 LEU A C 2
ATOM 1805 O O . LEU A 1 74 ? 24.307 4.714 2.978 1.00 0.00 2616 LEU A O 2
ATOM 1821 N N . PHE A 1 75 ? 23.071 4.233 4.773 1.00 0.00 2617 PHE A N 2
ATOM 1822 C CA . PHE A 1 75 ? 22.819 2.855 4.354 1.00 0.00 2617 PHE A CA 2
ATOM 1823 C C . PHE A 1 75 ? 21.815 2.864 3.214 1.00 0.00 2617 PHE A C 2
ATOM 1824 O O . PHE A 1 75 ? 21.984 2.175 2.192 1.00 0.00 2617 PHE A O 2
ATOM 1841 N N . SER A 1 76 ? 20.779 3.627 3.399 1.00 0.00 2618 SER A N 2
ATOM 1842 C CA . SER A 1 76 ? 19.838 3.880 2.371 1.00 0.00 2618 SER A CA 2
ATOM 1843 C C . SER A 1 76 ? 20.474 4.934 1.473 1.00 0.00 2618 SER A C 2
ATOM 1844 O O . SER A 1 76 ? 20.784 6.050 1.930 1.00 0.00 2618 SER A O 2
ATOM 1852 N N . SER A 1 77 ? 20.746 4.570 0.251 1.00 0.00 2619 SER A N 2
ATOM 1853 C CA . SER A 1 77 ? 21.449 5.434 -0.643 1.00 0.00 2619 SER A CA 2
ATOM 1854 C C . SER A 1 77 ? 20.695 5.607 -1.941 1.00 0.00 2619 SER A C 2
ATOM 1855 O O . SER A 1 77 ? 20.422 4.634 -2.656 1.00 0.00 2619 SER A O 2
ATOM 1863 N N . PHE A 1 78 ? 20.362 6.818 -2.236 1.00 0.00 2620 PHE A N 2
ATOM 1864 C CA . PHE A 1 78 ? 19.731 7.149 -3.468 1.00 0.00 2620 PHE A CA 2
ATOM 1865 C C . PHE A 1 78 ? 20.613 8.144 -4.209 1.00 0.00 2620 PHE A C 2
ATOM 1866 O O . PHE A 1 78 ? 20.710 8.127 -5.434 1.00 0.00 2620 PHE A O 2
ATOM 1883 N N . GLN A 1 79 ? 21.279 9.000 -3.462 1.00 0.00 2621 GLN A N 2
ATOM 1884 C CA . GLN A 1 79 ? 22.203 9.948 -4.036 1.00 0.00 2621 GLN A CA 2
ATOM 1885 C C . GLN A 1 79 ? 23.605 9.401 -3.946 1.00 0.00 2621 GLN A C 2
ATOM 1886 O O . GLN A 1 79 ? 24.437 9.877 -3.160 1.00 0.00 2621 GLN A O 2
ATOM 1900 N N . LYS A 1 80 ? 23.842 8.363 -4.679 1.00 0.00 2622 LYS A N 2
ATOM 1901 C CA . LYS A 1 80 ? 25.132 7.754 -4.726 1.00 0.00 2622 LYS A CA 2
ATOM 1902 C C . LYS A 1 80 ? 25.769 8.211 -6.013 1.00 0.00 2622 LYS A C 2
ATOM 1903 O O . LYS A 1 80 ? 26.693 9.032 -5.977 1.00 0.00 2622 LYS A O 2
ATOM 1923 N N . LEU A 1 21 ? 8.258 1.381 -0.948 1.00 0.00 2563 LEU A N 3
ATOM 1924 C CA . LEU A 1 21 ? 7.881 1.788 0.381 1.00 0.00 2563 LEU A CA 3
ATOM 1925 C C . LEU A 1 21 ? 7.803 0.523 1.197 1.00 0.00 2563 LEU A C 3
ATOM 1926 O O . LEU A 1 21 ? 8.065 -0.572 0.663 1.00 0.00 2563 LEU A O 3
ATOM 1942 N N . ASP A 1 22 ? 7.443 0.622 2.438 1.00 0.00 2564 ASP A N 3
ATOM 1943 C CA . ASP A 1 22 ? 7.242 -0.568 3.226 1.00 0.00 2564 ASP A CA 3
ATOM 1944 C C . ASP A 1 22 ? 5.900 -1.138 2.854 1.00 0.00 2564 ASP A C 3
ATOM 1945 O O . ASP A 1 22 ? 5.019 -0.402 2.398 1.00 0.00 2564 ASP A O 3
ATOM 1954 N N . PRO A 1 23 ? 5.689 -2.437 3.003 1.00 0.00 2565 PRO A N 3
ATOM 1955 C CA . PRO A 1 23 ? 4.389 -3.035 2.722 1.00 0.00 2565 PRO A CA 3
ATOM 1956 C C . PRO A 1 23 ? 3.352 -2.588 3.766 1.00 0.00 2565 PRO A C 3
ATOM 1957 O O . PRO A 1 23 ? 2.141 -2.605 3.519 1.00 0.00 2565 PRO A O 3
ATOM 1968 N N . ASP A 1 24 ? 3.858 -2.132 4.902 1.00 0.00 2566 ASP A N 3
ATOM 1969 C CA . ASP A 1 24 ? 3.035 -1.660 6.011 1.00 0.00 2566 ASP A CA 3
ATOM 1970 C C . ASP A 1 24 ? 2.765 -0.151 5.900 1.00 0.00 2566 ASP A C 3
ATOM 1971 O O . ASP A 1 24 ? 1.953 0.401 6.651 1.00 0.00 2566 ASP A O 3
ATOM 1980 N N . THR A 1 25 ? 3.439 0.518 4.957 1.00 0.00 2567 THR A N 3
ATOM 1981 C CA . THR A 1 25 ? 3.233 1.947 4.732 1.00 0.00 2567 THR A CA 3
ATOM 1982 C C . THR A 1 25 ? 1.763 2.207 4.409 1.00 0.00 2567 THR A C 3
ATOM 1983 O O . THR A 1 25 ? 1.156 1.485 3.619 1.00 0.00 2567 THR A O 3
ATOM 1994 N N . ARG A 1 26 ? 1.200 3.188 5.057 1.00 0.00 2568 ARG A N 3
ATOM 1995 C CA . ARG A 1 26 ? -0.204 3.463 4.946 1.00 0.00 2568 ARG A CA 3
ATOM 1996 C C . ARG A 1 26 ? -0.457 4.466 3.852 1.00 0.00 2568 ARG A C 3
ATOM 1997 O O . ARG A 1 26 ? 0.247 5.478 3.737 1.00 0.00 2568 ARG A O 3
ATOM 2018 N N . ILE A 1 27 ? -1.427 4.165 3.036 1.00 0.00 2569 ILE A N 3
ATOM 2019 C CA . ILE A 1 27 ? -1.764 4.989 1.900 1.00 0.00 2569 ILE A CA 3
ATOM 2020 C C . ILE A 1 27 ? -3.134 5.644 2.140 1.00 0.00 2569 ILE A C 3
ATOM 2021 O O . ILE A 1 27 ? -4.162 4.970 2.095 1.00 0.00 2569 ILE A O 3
ATOM 2037 N N . PRO A 1 28 ? -3.159 6.941 2.465 1.00 0.00 2570 PRO A N 3
ATOM 2038 C CA . PRO A 1 28 ? -4.402 7.669 2.714 1.00 0.00 2570 PRO A CA 3
ATOM 2039 C C . PRO A 1 28 ? -5.257 7.841 1.451 1.00 0.00 2570 PRO A C 3
ATOM 2040 O O . PRO A 1 28 ? -4.921 8.615 0.542 1.00 0.00 2570 PRO A O 3
ATOM 2051 N N . VAL A 1 29 ? -6.355 7.128 1.403 1.00 0.00 2571 VAL A N 3
ATOM 2052 C CA . VAL A 1 29 ? -7.234 7.131 0.251 1.00 0.00 2571 VAL A CA 3
ATOM 2053 C C . VAL A 1 29 ? -8.681 7.381 0.660 1.00 0.00 2571 VAL A C 3
ATOM 2054 O O . VAL A 1 29 ? -9.054 7.174 1.815 1.00 0.00 2571 VAL A O 3
ATOM 2067 N N . ILE A 1 30 ? -9.471 7.830 -0.279 1.00 0.00 2572 ILE A N 3
ATOM 2068 C CA . ILE A 1 30 ? -10.871 8.115 -0.068 1.00 0.00 2572 ILE A CA 3
ATOM 2069 C C . ILE A 1 30 ? -11.695 7.565 -1.240 1.00 0.00 2572 ILE A C 3
ATOM 2070 O O . ILE A 1 30 ? -11.250 7.608 -2.384 1.00 0.00 2572 ILE A O 3
ATOM 2086 N N . ASN A 1 31 ? -12.851 7.003 -0.956 1.00 0.00 2573 ASN A N 3
ATOM 2087 C CA . ASN A 1 31 ? -13.737 6.555 -2.015 1.00 0.00 2573 ASN A CA 3
ATOM 2088 C C . ASN A 1 31 ? -14.693 7.672 -2.271 1.00 0.00 2573 ASN A C 3
ATOM 2089 O O . ASN A 1 31 ? -15.508 7.979 -1.400 1.00 0.00 2573 ASN A O 3
ATOM 2100 N N . LEU A 1 32 ? -14.627 8.265 -3.440 1.00 0.00 2574 LEU A N 3
ATOM 2101 C CA . LEU A 1 32 ? -15.445 9.442 -3.739 1.00 0.00 2574 LEU A CA 3
ATOM 2102 C C . LEU A 1 32 ? -16.936 9.129 -3.788 1.00 0.00 2574 LEU A C 3
ATOM 2103 O O . LEU A 1 32 ? -17.765 10.025 -3.631 1.00 0.00 2574 LEU A O 3
ATOM 2119 N N . GLU A 1 33 ? -17.280 7.874 -3.988 1.00 0.00 2575 GLU A N 3
ATOM 2120 C CA . GLU A 1 33 ? -18.677 7.500 -4.038 1.00 0.00 2575 GLU A CA 3
ATOM 2121 C C . GLU A 1 33 ? -19.285 7.399 -2.637 1.00 0.00 2575 GLU A C 3
ATOM 2122 O O . GLU A 1 33 ? -20.340 7.960 -2.374 1.00 0.00 2575 GLU A O 3
ATOM 2134 N N . ASP A 1 34 ? -18.611 6.701 -1.735 1.00 0.00 2576 ASP A N 3
ATOM 2135 C CA . ASP A 1 34 ? -19.133 6.536 -0.366 1.00 0.00 2576 ASP A CA 3
ATOM 2136 C C . ASP A 1 34 ? -18.807 7.719 0.490 1.00 0.00 2576 ASP A C 3
ATOM 2137 O O . ASP A 1 34 ? -19.608 8.147 1.308 1.00 0.00 2576 ASP A O 3
ATOM 2146 N N . GLY A 1 35 ? -17.632 8.250 0.301 1.00 0.00 2577 GLY A N 3
ATOM 2147 C CA . GLY A 1 35 ? -17.163 9.301 1.150 1.00 0.00 2577 GLY A CA 3
ATOM 2148 C C . GLY A 1 35 ? -16.303 8.734 2.258 1.00 0.00 2577 GLY A C 3
ATOM 2149 O O . GLY A 1 35 ? -15.879 9.462 3.165 1.00 0.00 2577 GLY A O 3
ATOM 2153 N N . THR A 1 36 ? -16.058 7.424 2.187 1.00 0.00 2578 THR A N 3
ATOM 2154 C CA . THR A 1 36 ? -15.237 6.752 3.158 1.00 0.00 2578 THR A CA 3
ATOM 2155 C C . THR A 1 36 ? -13.798 7.161 2.909 1.00 0.00 2578 THR A C 3
ATOM 2156 O O . THR A 1 36 ? -13.385 7.333 1.752 1.00 0.00 2578 THR A O 3
ATOM 2167 N N . ARG A 1 37 ? -13.064 7.352 3.941 1.00 0.00 2579 ARG A N 3
ATOM 2168 C CA . ARG A 1 37 ? -11.715 7.761 3.810 1.00 0.00 2579 ARG A CA 3
ATOM 2169 C C . ARG A 1 37 ? -10.887 7.123 4.858 1.00 0.00 2579 ARG A C 3
ATOM 2170 O O . ARG A 1 37 ? -11.239 7.105 6.031 1.00 0.00 2579 ARG A O 3
ATOM 2191 N N . LEU A 1 38 ? -9.793 6.613 4.435 1.00 0.00 2580 LEU A N 3
ATOM 2192 C CA . LEU A 1 38 ? -8.914 5.898 5.269 1.00 0.00 2580 LEU A CA 3
ATOM 2193 C C . LEU A 1 38 ? -7.582 6.574 5.226 1.00 0.00 2580 LEU A C 3
ATOM 2194 O O . LEU A 1 38 ? -6.877 6.524 4.217 1.00 0.00 2580 LEU A O 3
ATOM 2210 N N . VAL A 1 39 ? -7.276 7.256 6.282 1.00 0.00 2581 VAL A N 3
ATOM 2211 C CA . VAL A 1 39 ? -6.057 8.012 6.404 1.00 0.00 2581 VAL A CA 3
ATOM 2212 C C . VAL A 1 39 ? -5.373 7.635 7.702 1.00 0.00 2581 VAL A C 3
ATOM 2213 O O . VAL A 1 39 ? -5.979 6.969 8.545 1.00 0.00 2581 VAL A O 3
ATOM 2226 N N . GLY A 1 40 ? -4.111 7.983 7.826 1.00 0.00 2582 GLY A N 3
ATOM 2227 C CA . GLY A 1 40 ? -3.391 7.760 9.056 1.00 0.00 2582 GLY A CA 3
ATOM 2228 C C . GLY A 1 40 ? -3.114 6.306 9.302 1.00 0.00 2582 GLY A C 3
ATOM 2229 O O . GLY A 1 40 ? -2.515 5.632 8.464 1.00 0.00 2582 GLY A O 3
ATOM 2233 N N . GLU A 1 41 ? -3.564 5.810 10.424 1.00 0.00 2583 GLU A N 3
ATOM 2234 C CA . GLU A 1 41 ? -3.355 4.416 10.784 1.00 0.00 2583 GLU A CA 3
ATOM 2235 C C . GLU A 1 41 ? -4.478 3.561 10.199 1.00 0.00 2583 GLU A C 3
ATOM 2236 O O . GLU A 1 41 ? -4.343 2.344 10.032 1.00 0.00 2583 GLU A O 3
ATOM 2248 N N . ASP A 1 42 ? -5.560 4.226 9.834 1.00 0.00 2584 ASP A N 3
ATOM 2249 C CA . ASP A 1 42 ? -6.751 3.566 9.297 1.00 0.00 2584 ASP A CA 3
ATOM 2250 C C . ASP A 1 42 ? -6.611 3.348 7.817 1.00 0.00 2584 ASP A C 3
ATOM 2251 O O . ASP A 1 42 ? -7.407 2.639 7.200 1.00 0.00 2584 ASP A O 3
ATOM 2260 N N . ALA A 1 43 ? -5.611 3.971 7.252 1.00 0.00 2585 ALA A N 3
ATOM 2261 C CA . ALA A 1 43 ? -5.317 3.853 5.848 1.00 0.00 2585 ALA A CA 3
ATOM 2262 C C . ALA A 1 43 ? -4.831 2.439 5.532 1.00 0.00 2585 ALA A C 3
ATOM 2263 O O . ALA A 1 43 ? -4.199 1.784 6.386 1.00 0.00 2585 ALA A O 3
ATOM 2270 N N . PRO A 1 44 ? -5.154 1.926 4.337 1.00 0.00 2586 PRO A N 3
ATOM 2271 C CA . PRO A 1 44 ? -4.739 0.599 3.918 1.00 0.00 2586 PRO A CA 3
ATOM 2272 C C . PRO A 1 44 ? -3.224 0.469 3.810 1.00 0.00 2586 PRO A C 3
ATOM 2273 O O . PRO A 1 44 ? -2.505 1.451 3.548 1.00 0.00 2586 PRO A O 3
ATOM 2284 N N . LYS A 1 45 ? -2.754 -0.728 4.057 1.00 0.00 2587 LYS A N 3
ATOM 2285 C CA . LYS A 1 45 ? -1.360 -1.058 3.941 1.00 0.00 2587 LYS A CA 3
ATOM 2286 C C . LYS A 1 45 ? -0.990 -1.152 2.480 1.00 0.00 2587 LYS A C 3
ATOM 2287 O O . LYS A 1 45 ? -1.771 -1.645 1.689 1.00 0.00 2587 LYS A O 3
ATOM 2306 N N . ASN A 1 46 ? 0.194 -0.692 2.152 1.00 0.00 2588 ASN A N 3
ATOM 2307 C CA . ASN A 1 46 ? 0.739 -0.666 0.785 1.00 0.00 2588 ASN A CA 3
ATOM 2308 C C . ASN A 1 46 ? 0.691 -2.054 0.120 1.00 0.00 2588 ASN A C 3
ATOM 2309 O O . ASN A 1 46 ? 0.462 -2.176 -1.084 1.00 0.00 2588 ASN A O 3
ATOM 2320 N N . LYS A 1 47 ? 0.867 -3.096 0.910 1.00 0.00 2589 LYS A N 3
ATOM 2321 C CA . LYS A 1 47 ? 0.783 -4.457 0.394 1.00 0.00 2589 LYS A CA 3
ATOM 2322 C C . LYS A 1 47 ? -0.635 -4.817 -0.042 1.00 0.00 2589 LYS A C 3
ATOM 2323 O O . LYS A 1 47 ? -0.842 -5.446 -1.075 1.00 0.00 2589 LYS A O 3
ATOM 2342 N N . ASP A 1 48 ? -1.600 -4.370 0.722 1.00 0.00 2590 ASP A N 3
ATOM 2343 C CA . ASP A 1 48 ? -3.009 -4.672 0.465 1.00 0.00 2590 ASP A CA 3
ATOM 2344 C C . ASP A 1 48 ? -3.685 -3.521 -0.260 1.00 0.00 2590 ASP A C 3
ATOM 2345 O O . ASP A 1 48 ? -4.912 -3.506 -0.426 1.00 0.00 2590 ASP A O 3
ATOM 2354 N N . LEU A 1 49 ? -2.878 -2.565 -0.707 1.00 0.00 2591 LEU A N 3
ATOM 2355 C CA . LEU A 1 49 ? -3.361 -1.393 -1.413 1.00 0.00 2591 LEU A CA 3
ATOM 2356 C C . LEU A 1 49 ? -4.021 -1.811 -2.701 1.00 0.00 2591 LEU A C 3
ATOM 2357 O O . LEU A 1 49 ? -5.139 -1.406 -2.992 1.00 0.00 2591 LEU A O 3
ATOM 2373 N N . VAL A 1 50 ? -3.342 -2.676 -3.438 1.00 0.00 2592 VAL A N 3
ATOM 2374 C CA . VAL A 1 50 ? -3.833 -3.166 -4.714 1.00 0.00 2592 VAL A CA 3
ATOM 2375 C C . VAL A 1 50 ? -5.207 -3.820 -4.573 1.00 0.00 2592 VAL A C 3
ATOM 2376 O O . VAL A 1 50 ? -6.073 -3.625 -5.414 1.00 0.00 2592 VAL A O 3
ATOM 2389 N N . GLU A 1 51 ? -5.398 -4.521 -3.468 1.00 0.00 2593 GLU A N 3
ATOM 2390 C CA . GLU A 1 51 ? -6.627 -5.211 -3.150 1.00 0.00 2593 GLU A CA 3
ATOM 2391 C C . GLU A 1 51 ? -7.771 -4.228 -2.964 1.00 0.00 2593 GLU A C 3
ATOM 2392 O O . GLU A 1 51 ? -8.855 -4.416 -3.506 1.00 0.00 2593 GLU A O 3
ATOM 2404 N N . TRP A 1 52 ? -7.500 -3.156 -2.242 1.00 0.00 2594 TRP A N 3
ATOM 2405 C CA . TRP A 1 52 ? -8.503 -2.141 -1.966 1.00 0.00 2594 TRP A CA 3
ATOM 2406 C C . TRP A 1 52 ? -8.865 -1.429 -3.273 1.00 0.00 2594 TRP A C 3
ATOM 2407 O O . TRP A 1 52 ? -10.015 -1.094 -3.519 1.00 0.00 2594 TRP A O 3
ATOM 2428 N N . LEU A 1 53 ? -7.869 -1.265 -4.121 1.00 0.00 2595 LEU A N 3
ATOM 2429 C CA . LEU A 1 53 ? -8.025 -0.638 -5.441 1.00 0.00 2595 LEU A CA 3
ATOM 2430 C C . LEU A 1 53 ? -8.864 -1.499 -6.373 1.00 0.00 2595 LEU A C 3
ATOM 2431 O O . LEU A 1 53 ? -9.589 -0.988 -7.224 1.00 0.00 2595 LEU A O 3
ATOM 2447 N N . LYS A 1 54 ? -8.745 -2.809 -6.220 1.00 0.00 2596 LYS A N 3
ATOM 2448 C CA . LYS A 1 54 ? -9.560 -3.763 -6.984 1.00 0.00 2596 LYS A CA 3
ATOM 2449 C C . LYS A 1 54 ? -11.016 -3.636 -6.581 1.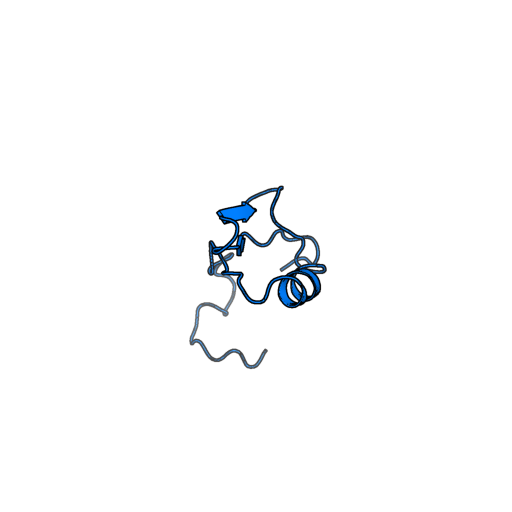00 0.00 2596 LYS A C 3
ATOM 2450 O O . LYS A 1 54 ? -11.921 -3.950 -7.356 1.00 0.00 2596 LYS A O 3
ATOM 2469 N N . LEU A 1 55 ? -11.230 -3.213 -5.359 1.00 0.00 2597 LEU A N 3
ATOM 2470 C CA . LEU A 1 55 ? -12.558 -3.079 -4.828 1.00 0.00 2597 LEU A CA 3
ATOM 2471 C C . LEU A 1 55 ? -13.120 -1.697 -5.104 1.00 0.00 2597 LEU A C 3
ATOM 2472 O O . LEU A 1 55 ? -14.326 -1.540 -5.273 1.00 0.00 2597 LEU A O 3
ATOM 2488 N N . HIS A 1 56 ? -12.261 -0.702 -5.161 1.00 0.00 2598 HIS A N 3
ATOM 2489 C CA . HIS A 1 56 ? -12.701 0.670 -5.338 1.00 0.00 2598 HIS A CA 3
ATOM 2490 C C . HIS A 1 56 ? -12.015 1.341 -6.512 1.00 0.00 2598 HIS A C 3
ATOM 2491 O O . HIS A 1 56 ? -11.012 2.021 -6.345 1.00 0.00 2598 HIS A O 3
ATOM 2505 N N . PRO A 1 57 ? -12.531 1.153 -7.726 1.00 0.00 2599 PRO A N 3
ATOM 2506 C CA . PRO A 1 57 ? -11.980 1.807 -8.916 1.00 0.00 2599 PRO A CA 3
ATOM 2507 C C . PRO A 1 57 ? -12.343 3.300 -8.950 1.00 0.00 2599 PRO A C 3
ATOM 2508 O O . PRO A 1 57 ? -11.798 4.074 -9.730 1.00 0.00 2599 PRO A O 3
ATOM 2519 N N . THR A 1 58 ? -13.258 3.677 -8.081 1.00 0.00 2600 THR A N 3
ATOM 2520 C CA . THR A 1 58 ? -13.747 5.026 -7.964 1.00 0.00 2600 THR A CA 3
ATOM 2521 C C . THR A 1 58 ? -13.066 5.743 -6.799 1.00 0.00 2600 THR A C 3
ATOM 2522 O O . THR A 1 58 ? -13.556 6.780 -6.309 1.00 0.00 2600 THR A O 3
ATOM 2533 N N . TYR A 1 59 ? -11.939 5.229 -6.369 1.00 0.00 2601 TYR A N 3
ATOM 2534 C CA . TYR A 1 59 ? -11.281 5.798 -5.232 1.00 0.00 2601 TYR A CA 3
ATOM 2535 C C . TYR A 1 59 ? -10.367 6.935 -5.701 1.00 0.00 2601 TYR A C 3
ATOM 2536 O O . TYR A 1 59 ? -10.173 7.142 -6.904 1.00 0.00 2601 TYR A O 3
ATOM 2554 N N . THR A 1 60 ? -9.844 7.661 -4.778 1.00 0.00 2602 THR A N 3
ATOM 2555 C CA . THR A 1 60 ? -8.893 8.691 -5.036 1.00 0.00 2602 THR A CA 3
ATOM 2556 C C . THR A 1 60 ? -7.934 8.765 -3.852 1.00 0.00 2602 THR A C 3
ATOM 2557 O O . THR A 1 60 ? -8.333 8.494 -2.719 1.00 0.00 2602 THR A O 3
ATOM 2568 N N . VAL A 1 61 ? -6.678 9.034 -4.116 1.00 0.00 2603 VAL A N 3
ATOM 2569 C CA . VAL A 1 61 ? -5.708 9.191 -3.060 1.00 0.00 2603 VAL A CA 3
ATOM 2570 C C . VAL A 1 61 ? -5.939 10.547 -2.411 1.00 0.00 2603 VAL A C 3
ATOM 2571 O O . VAL A 1 61 ? -5.938 11.570 -3.097 1.00 0.00 2603 VAL A O 3
ATOM 2584 N N . ASP A 1 62 ? -6.159 10.550 -1.115 1.00 0.00 2604 ASP A N 3
ATOM 2585 C CA . ASP A 1 62 ? -6.467 11.783 -0.396 1.00 0.00 2604 ASP A CA 3
ATOM 2586 C C . ASP A 1 62 ? -5.210 12.621 -0.276 1.00 0.00 2604 ASP A C 3
ATOM 2587 O O . ASP A 1 62 ? -5.185 13.801 -0.652 1.00 0.00 2604 ASP A O 3
ATOM 2596 N N . MET A 1 63 ? -4.175 12.011 0.232 1.00 0.00 2605 MET A N 3
ATOM 2597 C CA . MET A 1 63 ? -2.885 12.646 0.350 1.00 0.00 2605 MET A CA 3
ATOM 2598 C C . MET A 1 63 ? -1.854 11.838 -0.366 1.00 0.00 2605 MET A C 3
ATOM 2599 O O . MET A 1 63 ? -1.671 10.663 -0.038 1.00 0.00 2605 MET A O 3
ATOM 2613 N N . PRO A 1 64 ? -1.154 12.430 -1.350 1.00 0.00 2606 PRO A N 3
ATOM 2614 C CA . PRO A 1 64 ? -0.048 11.760 -2.055 1.00 0.00 2606 PRO A CA 3
ATOM 2615 C C . PRO A 1 64 ? 0.997 11.223 -1.066 1.00 0.00 2606 PRO A C 3
ATOM 2616 O O . PRO A 1 64 ? 1.580 10.169 -1.288 1.00 0.00 2606 PRO A O 3
ATOM 2627 N N . SER A 1 65 ? 1.180 11.962 0.040 1.00 0.00 2607 SER A N 3
ATOM 2628 C CA . SER A 1 65 ? 2.049 11.605 1.166 1.00 0.00 2607 SER A CA 3
ATOM 2629 C C . SER A 1 65 ? 3.546 11.481 0.808 1.00 0.00 2607 SER A C 3
ATOM 2630 O O . SER A 1 65 ? 4.367 12.291 1.252 1.00 0.00 2607 SER A O 3
ATOM 2638 N N . TYR A 1 66 ? 3.891 10.490 0.027 1.00 0.00 2608 TYR A N 3
ATOM 2639 C CA . TYR A 1 66 ? 5.263 10.239 -0.315 1.00 0.00 2608 TYR A CA 3
ATOM 2640 C C . TYR A 1 66 ? 5.632 10.998 -1.600 1.00 0.00 2608 TYR A C 3
ATOM 2641 O O . TYR A 1 66 ? 6.224 12.076 -1.551 1.00 0.00 2608 TYR A O 3
ATOM 2659 N N . VAL A 1 67 ? 5.259 10.447 -2.718 1.00 0.00 2609 VAL A N 3
ATOM 2660 C CA . VAL A 1 67 ? 5.461 11.016 -4.015 1.00 0.00 2609 VAL A CA 3
ATOM 2661 C C . VAL A 1 67 ? 4.214 10.681 -4.794 1.00 0.00 2609 VAL A C 3
ATOM 2662 O O . VAL A 1 67 ? 3.798 9.519 -4.780 1.00 0.00 2609 VAL A O 3
ATOM 2675 N N . PRO A 1 68 ? 3.581 11.648 -5.420 1.00 0.00 2610 PRO A N 3
ATOM 2676 C CA . PRO A 1 68 ? 2.411 11.395 -6.242 1.00 0.00 2610 PRO A CA 3
ATOM 2677 C C . PRO A 1 68 ? 2.808 10.653 -7.527 1.00 0.00 2610 PRO A C 3
ATOM 2678 O O . PRO A 1 68 ? 3.411 11.229 -8.440 1.00 0.00 2610 PRO A O 3
ATOM 2689 N N . LYS A 1 69 ? 2.535 9.378 -7.570 1.00 0.00 2611 LYS A N 3
ATOM 2690 C CA . LYS A 1 69 ? 2.908 8.582 -8.707 1.00 0.00 2611 LYS A CA 3
ATOM 2691 C C . LYS A 1 69 ? 1.725 8.271 -9.594 1.00 0.00 2611 LYS A C 3
ATOM 2692 O O . LYS A 1 69 ? 0.618 7.999 -9.122 1.00 0.00 2611 LYS A O 3
ATOM 2711 N N . ASN A 1 70 ? 1.981 8.300 -10.869 1.00 0.00 2612 ASN A N 3
ATOM 2712 C CA . ASN A 1 70 ? 0.977 8.122 -11.905 1.00 0.00 2612 ASN A CA 3
ATOM 2713 C C . ASN A 1 70 ? 1.192 6.774 -12.569 1.00 0.00 2612 ASN A C 3
ATOM 2714 O O . ASN A 1 70 ? 0.430 5.821 -12.381 1.00 0.00 2612 ASN A O 3
ATOM 2725 N N . ALA A 1 71 ? 2.253 6.711 -13.286 1.00 0.00 2613 ALA A N 3
ATOM 2726 C CA . ALA A 1 71 ? 2.718 5.521 -13.959 1.00 0.00 2613 ALA A CA 3
ATOM 2727 C C . ALA A 1 71 ? 4.204 5.544 -13.853 1.00 0.00 2613 ALA A C 3
ATOM 2728 O O . ALA A 1 71 ? 4.857 4.538 -13.623 1.00 0.00 2613 ALA A O 3
ATOM 2735 N N . ASP A 1 72 ? 4.716 6.744 -14.055 1.00 0.00 2614 ASP A N 3
ATOM 2736 C CA . ASP A 1 72 ? 6.115 7.102 -13.848 1.00 0.00 2614 ASP A CA 3
ATOM 2737 C C . ASP A 1 72 ? 7.070 6.384 -14.782 1.00 0.00 2614 ASP A C 3
ATOM 2738 O O . ASP A 1 72 ? 8.284 6.316 -14.551 1.00 0.00 2614 ASP A O 3
ATOM 2747 N N . VAL A 1 73 ? 6.521 5.888 -15.850 1.00 0.00 2615 VAL A N 3
ATOM 2748 C CA . VAL A 1 73 ? 7.272 5.326 -16.918 1.00 0.00 2615 VAL A CA 3
ATOM 2749 C C . VAL A 1 73 ? 7.171 6.306 -18.062 1.00 0.00 2615 VAL A C 3
ATOM 2750 O O . VAL A 1 73 ? 6.148 7.023 -18.184 1.00 0.00 2615 VAL A O 3
ATOM 2763 N N . LEU A 1 74 ? 8.191 6.401 -18.861 1.00 0.00 2616 LEU A N 3
ATOM 2764 C CA . LEU A 1 74 ? 8.177 7.336 -19.958 1.00 0.00 2616 LEU A CA 3
ATOM 2765 C C . LEU A 1 74 ? 7.346 6.793 -21.119 1.00 0.00 2616 LEU A C 3
ATOM 2766 O O . LEU A 1 74 ? 7.870 6.213 -22.077 1.00 0.00 2616 LEU A O 3
ATOM 2782 N N . PHE A 1 75 ? 6.052 6.904 -20.977 1.00 0.00 2617 PHE A N 3
ATOM 2783 C CA . PHE A 1 75 ? 5.122 6.484 -21.994 1.00 0.00 2617 PHE A CA 3
ATOM 2784 C C . PHE A 1 75 ? 4.631 7.722 -22.730 1.00 0.00 2617 PHE A C 3
ATOM 2785 O O . PHE A 1 75 ? 5.099 8.024 -23.835 1.00 0.00 2617 PHE A O 3
ATOM 2802 N N . SER A 1 76 ? 3.746 8.456 -22.103 1.00 0.00 2618 SER A N 3
ATOM 2803 C CA . SER A 1 76 ? 3.264 9.674 -22.647 1.00 0.00 2618 SER A CA 3
ATOM 2804 C C . SER A 1 76 ? 3.996 10.833 -21.985 1.00 0.00 2618 SER A C 3
ATOM 2805 O O . SER A 1 76 ? 3.939 11.001 -20.758 1.00 0.00 2618 SER A O 3
ATOM 2813 N N . SER A 1 77 ? 4.749 11.565 -22.777 1.00 0.00 2619 SER A N 3
ATOM 2814 C CA . SER A 1 77 ? 5.499 12.704 -22.294 1.00 0.00 2619 SER A CA 3
ATOM 2815 C C . SER A 1 77 ? 4.523 13.759 -21.759 1.00 0.00 2619 SER A C 3
ATOM 2816 O O . SER A 1 77 ? 4.666 14.261 -20.643 1.00 0.00 2619 SER A O 3
ATOM 2824 N N . PHE A 1 78 ? 3.503 14.010 -22.535 1.00 0.00 2620 PHE A N 3
ATOM 2825 C CA . PHE A 1 78 ? 2.466 14.941 -22.194 1.00 0.00 2620 PHE A CA 3
ATOM 2826 C C . PHE A 1 78 ? 1.190 14.135 -21.988 1.00 0.00 2620 PHE A C 3
ATOM 2827 O O . PHE A 1 78 ? 0.971 13.144 -22.694 1.00 0.00 2620 PHE A O 3
ATOM 2844 N N . GLN A 1 79 ? 0.391 14.538 -21.008 1.00 0.00 2621 GLN A N 3
ATOM 2845 C CA . GLN A 1 79 ? -0.848 13.859 -20.621 1.00 0.00 2621 GLN A CA 3
ATOM 2846 C C . GLN A 1 79 ? -0.608 12.486 -20.040 1.00 0.00 2621 GLN A C 3
ATOM 2847 O O . GLN A 1 79 ? -0.624 11.461 -20.743 1.00 0.00 2621 GLN A O 3
ATOM 2861 N N . LYS A 1 80 ? -0.317 12.477 -18.787 1.00 0.00 2622 LYS A N 3
ATOM 2862 C CA . LYS A 1 80 ? -0.150 11.266 -18.052 1.00 0.00 2622 LYS A CA 3
ATOM 2863 C C . LYS A 1 80 ? -1.096 11.306 -16.866 1.00 0.00 2622 LYS A C 3
ATOM 2864 O O . LYS A 1 80 ? -1.911 10.369 -16.689 1.00 0.00 2622 LYS A O 3
ATOM 2884 N N . LEU A 1 21 ? 8.627 1.538 -1.205 1.00 0.00 2563 LEU A N 4
ATOM 2885 C CA . LEU A 1 21 ? 7.808 1.961 -0.104 1.00 0.00 2563 LEU A CA 4
ATOM 2886 C C . LEU A 1 21 ? 7.513 0.706 0.683 1.00 0.00 2563 LEU A C 4
ATOM 2887 O O . LEU A 1 21 ? 7.222 -0.335 0.077 1.00 0.00 2563 LEU A O 4
ATOM 2903 N N . ASP A 1 22 ? 7.610 0.766 1.986 1.00 0.00 2564 ASP A N 4
ATOM 2904 C CA . ASP A 1 22 ? 7.443 -0.438 2.788 1.00 0.00 2564 ASP A CA 4
ATOM 2905 C C . ASP A 1 22 ? 5.997 -0.884 2.780 1.00 0.00 2564 ASP A C 4
ATOM 2906 O O . ASP A 1 22 ? 5.092 -0.049 2.808 1.00 0.00 2564 ASP A O 4
ATOM 2915 N N . PRO A 1 23 ? 5.753 -2.198 2.685 1.00 0.00 2565 PRO A N 4
ATOM 2916 C CA . PRO A 1 23 ? 4.410 -2.784 2.762 1.00 0.00 2565 PRO A CA 4
ATOM 2917 C C . PRO A 1 23 ? 3.607 -2.331 3.995 1.00 0.00 2565 PRO A C 4
ATOM 2918 O O . PRO A 1 23 ? 2.372 -2.359 3.968 1.00 0.00 2565 PRO A O 4
ATOM 2929 N N . ASP A 1 24 ? 4.305 -1.898 5.058 1.00 0.00 2566 ASP A N 4
ATOM 2930 C CA . ASP A 1 24 ? 3.632 -1.462 6.299 1.00 0.00 2566 ASP A CA 4
ATOM 2931 C C . ASP A 1 24 ? 3.110 -0.047 6.164 1.00 0.00 2566 ASP A C 4
ATOM 2932 O O . ASP A 1 24 ? 2.102 0.318 6.781 1.00 0.00 2566 ASP A O 4
ATOM 2941 N N . THR A 1 25 ? 3.780 0.725 5.333 1.00 0.00 2567 THR A N 4
ATOM 2942 C CA . THR A 1 25 ? 3.472 2.115 5.131 1.00 0.00 2567 THR A CA 4
ATOM 2943 C C . THR A 1 25 ? 2.042 2.272 4.609 1.00 0.00 2567 THR A C 4
ATOM 2944 O O . THR A 1 25 ? 1.607 1.522 3.736 1.00 0.00 2567 THR A O 4
ATOM 2955 N N . ARG A 1 26 ? 1.326 3.210 5.174 1.00 0.00 2568 ARG A N 4
ATOM 2956 C CA . ARG A 1 26 ? -0.073 3.392 4.877 1.00 0.00 2568 ARG A CA 4
ATOM 2957 C C . ARG A 1 26 ? -0.271 4.360 3.739 1.00 0.00 2568 ARG A C 4
ATOM 2958 O O . ARG A 1 26 ? 0.498 5.317 3.584 1.00 0.00 2568 ARG A O 4
ATOM 2979 N N . ILE A 1 27 ? -1.294 4.115 2.957 1.00 0.00 2569 ILE A N 4
ATOM 2980 C CA . ILE A 1 27 ? -1.629 4.956 1.838 1.00 0.00 2569 ILE A CA 4
ATOM 2981 C C . ILE A 1 27 ? -2.967 5.629 2.135 1.00 0.00 2569 ILE A C 4
ATOM 2982 O O . ILE A 1 27 ? -4.010 4.968 2.117 1.00 0.00 2569 ILE A O 4
ATOM 2998 N N . PRO A 1 28 ? -2.960 6.917 2.486 1.00 0.00 2570 PRO A N 4
ATOM 2999 C CA . PRO A 1 28 ? -4.182 7.652 2.775 1.00 0.00 2570 PRO A CA 4
ATOM 3000 C C . PRO A 1 28 ? -5.062 7.867 1.526 1.00 0.00 2570 PRO A C 4
ATOM 3001 O O . PRO A 1 28 ? -4.840 8.791 0.730 1.00 0.00 2570 PRO A O 4
ATOM 3012 N N . VAL A 1 29 ? -6.032 7.000 1.354 1.00 0.00 2571 VAL A N 4
ATOM 3013 C CA . VAL A 1 29 ? -6.921 7.037 0.210 1.00 0.00 2571 VAL A CA 4
ATOM 3014 C C . VAL A 1 29 ? -8.348 7.328 0.638 1.00 0.00 2571 VAL A C 4
ATOM 3015 O O . VAL A 1 29 ? -8.667 7.311 1.835 1.00 0.00 2571 VAL A O 4
ATOM 3028 N N . ILE A 1 30 ? -9.197 7.601 -0.319 1.00 0.00 2572 ILE A N 4
ATOM 3029 C CA . ILE A 1 30 ? -10.575 7.887 -0.041 1.00 0.00 2572 ILE A CA 4
ATOM 3030 C C . ILE A 1 30 ? -11.463 7.389 -1.192 1.00 0.00 2572 ILE A C 4
ATOM 3031 O O . ILE A 1 30 ? -11.034 7.344 -2.349 1.00 0.00 2572 ILE A O 4
ATOM 3047 N N . ASN A 1 31 ? -12.656 6.968 -0.856 1.00 0.00 2573 ASN A N 4
ATOM 3048 C CA . ASN A 1 31 ? -13.656 6.566 -1.828 1.00 0.00 2573 ASN A CA 4
ATOM 3049 C C . ASN A 1 31 ? -14.515 7.785 -2.095 1.00 0.00 2573 ASN A C 4
ATOM 3050 O O . ASN A 1 31 ? -15.147 8.306 -1.178 1.00 0.00 2573 ASN A O 4
ATOM 3061 N N . LEU A 1 32 ? -14.561 8.210 -3.327 1.00 0.00 2574 LEU A N 4
ATOM 3062 C CA . LEU A 1 32 ? -15.253 9.445 -3.706 1.00 0.00 2574 LEU A CA 4
ATOM 3063 C C . LEU A 1 32 ? -16.758 9.286 -3.705 1.00 0.00 2574 LEU A C 4
ATOM 3064 O O . LEU A 1 32 ? -17.494 10.244 -3.459 1.00 0.00 2574 LEU A O 4
ATOM 3080 N N . GLU A 1 33 ? -17.208 8.091 -3.946 1.00 0.00 2575 GLU A N 4
ATOM 3081 C CA . GLU A 1 33 ? -18.618 7.818 -4.011 1.00 0.00 2575 GLU A CA 4
ATOM 3082 C C . GLU A 1 33 ? -19.207 7.747 -2.623 1.00 0.00 2575 GLU A C 4
ATOM 3083 O O . GLU A 1 33 ? -20.181 8.433 -2.312 1.00 0.00 2575 GLU A O 4
ATOM 3095 N N . ASP A 1 34 ? -18.595 6.957 -1.782 1.00 0.00 2576 ASP A N 4
ATOM 3096 C CA . ASP A 1 34 ? -19.098 6.745 -0.438 1.00 0.00 2576 ASP A CA 4
ATOM 3097 C C . ASP A 1 34 ? -18.724 7.860 0.488 1.00 0.00 2576 ASP A C 4
ATOM 3098 O O . ASP A 1 34 ? -19.557 8.335 1.265 1.00 0.00 2576 ASP A O 4
ATOM 3107 N N . GLY A 1 35 ? -17.494 8.308 0.383 1.00 0.00 2577 GLY A N 4
ATOM 3108 C CA . GLY A 1 35 ? -16.999 9.329 1.265 1.00 0.00 2577 GLY A CA 4
ATOM 3109 C C . GLY A 1 35 ? -16.090 8.755 2.329 1.00 0.00 2577 GLY A C 4
ATOM 3110 O O . GLY A 1 35 ? -15.627 9.475 3.227 1.00 0.00 2577 GLY A O 4
ATOM 3114 N N . THR A 1 36 ? -15.871 7.459 2.247 1.00 0.00 2578 THR A N 4
ATOM 3115 C CA . THR A 1 36 ? -15.026 6.735 3.111 1.00 0.00 2578 THR A CA 4
ATOM 3116 C C . THR A 1 36 ? -13.580 7.204 2.971 1.00 0.00 2578 THR A C 4
ATOM 3117 O O . THR A 1 36 ? -12.978 7.033 1.911 1.00 0.00 2578 THR A O 4
ATOM 3128 N N . ARG A 1 37 ? -13.027 7.753 4.011 1.00 0.00 2579 ARG A N 4
ATOM 3129 C CA . ARG A 1 37 ? -11.674 8.232 3.949 1.00 0.00 2579 ARG A CA 4
ATOM 3130 C C . ARG A 1 37 ? -10.827 7.476 4.913 1.00 0.00 2579 ARG A C 4
ATOM 3131 O O . ARG A 1 37 ? -11.155 7.353 6.092 1.00 0.00 2579 ARG A O 4
ATOM 3152 N N . LEU A 1 38 ? -9.742 6.991 4.427 1.00 0.00 2580 LEU A N 4
ATOM 3153 C CA . LEU A 1 38 ? -8.890 6.165 5.189 1.00 0.00 2580 LEU A CA 4
ATOM 3154 C C . LEU A 1 38 ? -7.512 6.763 5.218 1.00 0.00 2580 LEU A C 4
ATOM 3155 O O . LEU A 1 38 ? -6.771 6.705 4.238 1.00 0.00 2580 LEU A O 4
ATOM 3171 N N . VAL A 1 39 ? -7.197 7.386 6.314 1.00 0.00 2581 VAL A N 4
ATOM 3172 C CA . VAL A 1 39 ? -5.926 8.033 6.501 1.00 0.00 2581 VAL A CA 4
ATOM 3173 C C . VAL A 1 39 ? -5.314 7.519 7.795 1.00 0.00 2581 VAL A C 4
ATOM 3174 O O . VAL A 1 39 ? -6.045 7.063 8.675 1.00 0.00 2581 VAL A O 4
ATOM 3187 N N . GLY A 1 40 ? -4.002 7.539 7.885 1.00 0.00 2582 GLY A N 4
ATOM 3188 C CA . GLY A 1 40 ? -3.331 7.065 9.081 1.00 0.00 2582 GLY A CA 4
ATOM 3189 C C . GLY A 1 40 ? -3.469 5.564 9.248 1.00 0.00 2582 GLY A C 4
ATOM 3190 O O . GLY A 1 40 ? -3.244 4.814 8.303 1.00 0.00 2582 GLY A O 4
ATOM 3194 N N . GLU A 1 41 ? -3.894 5.134 10.415 1.00 0.00 2583 GLU A N 4
ATOM 3195 C CA . GLU A 1 41 ? -4.073 3.708 10.705 1.00 0.00 2583 GLU A CA 4
ATOM 3196 C C . GLU A 1 41 ? -5.332 3.186 10.031 1.00 0.00 2583 GLU A C 4
ATOM 3197 O O . GLU A 1 41 ? -5.496 1.983 9.824 1.00 0.00 2583 GLU A O 4
ATOM 3209 N N . ASP A 1 42 ? -6.219 4.101 9.699 1.00 0.00 2584 ASP A N 4
ATOM 3210 C CA . ASP A 1 42 ? -7.455 3.772 8.981 1.00 0.00 2584 ASP A CA 4
ATOM 3211 C C . ASP A 1 42 ? -7.136 3.431 7.539 1.00 0.00 2584 ASP A C 4
ATOM 3212 O O . ASP A 1 42 ? -7.906 2.757 6.862 1.00 0.00 2584 ASP A O 4
ATOM 3221 N N . ALA A 1 43 ? -5.988 3.887 7.086 1.00 0.00 2585 ALA A N 4
ATOM 3222 C CA . ALA A 1 43 ? -5.561 3.712 5.718 1.00 0.00 2585 ALA A CA 4
ATOM 3223 C C . ALA A 1 43 ? -5.051 2.301 5.463 1.00 0.00 2585 ALA A C 4
ATOM 3224 O O . ALA A 1 43 ? -4.487 1.650 6.372 1.00 0.00 2585 ALA A O 4
ATOM 3231 N N . PRO A 1 44 ? -5.265 1.787 4.241 1.00 0.00 2586 PRO A N 4
ATOM 3232 C CA . PRO A 1 44 ? -4.728 0.504 3.828 1.00 0.00 2586 PRO A CA 4
ATOM 3233 C C . PRO A 1 44 ? -3.212 0.584 3.710 1.00 0.00 2586 PRO A C 4
ATOM 3234 O O . PRO A 1 44 ? -2.648 1.665 3.451 1.00 0.00 2586 PRO A O 4
ATOM 3245 N N . LYS A 1 45 ? -2.551 -0.514 3.945 1.00 0.00 2587 LYS A N 4
ATOM 3246 C CA . LYS A 1 45 ? -1.116 -0.558 3.842 1.00 0.00 2587 LYS A CA 4
ATOM 3247 C C . LYS A 1 45 ? -0.736 -0.634 2.373 1.00 0.00 2587 LYS A C 4
ATOM 3248 O O . LYS A 1 45 ? -1.574 -0.961 1.539 1.00 0.00 2587 LYS A O 4
ATOM 3267 N N . ASN A 1 46 ? 0.506 -0.359 2.072 1.00 0.00 2588 ASN A N 4
ATOM 3268 C CA . ASN A 1 46 ? 1.033 -0.354 0.697 1.00 0.00 2588 ASN A CA 4
ATOM 3269 C C . ASN A 1 46 ? 0.831 -1.715 0.022 1.00 0.00 2588 ASN A C 4
ATOM 3270 O O . ASN A 1 46 ? 0.668 -1.814 -1.198 1.00 0.00 2588 ASN A O 4
ATOM 3281 N N . LYS A 1 47 ? 0.805 -2.756 0.827 1.00 0.00 2589 LYS A N 4
ATOM 3282 C CA . LYS A 1 47 ? 0.590 -4.094 0.323 1.00 0.00 2589 LYS A CA 4
ATOM 3283 C C . LYS A 1 47 ? -0.907 -4.354 0.088 1.00 0.00 2589 LYS A C 4
ATOM 3284 O O . LYS A 1 47 ? -1.277 -5.080 -0.822 1.00 0.00 2589 LYS A O 4
ATOM 3303 N N . ASP A 1 48 ? -1.756 -3.725 0.890 1.00 0.00 2590 ASP A N 4
ATOM 3304 C CA . ASP A 1 48 ? -3.211 -3.963 0.811 1.00 0.00 2590 ASP A CA 4
ATOM 3305 C C . ASP A 1 48 ? -3.819 -3.093 -0.235 1.00 0.00 2590 ASP A C 4
ATOM 3306 O O . ASP A 1 48 ? -4.896 -3.390 -0.749 1.00 0.00 2590 ASP A O 4
ATOM 3315 N N . LEU A 1 49 ? -3.126 -2.008 -0.528 1.00 0.00 2591 LEU A N 4
ATOM 3316 C CA . LEU A 1 49 ? -3.557 -0.976 -1.450 1.00 0.00 2591 LEU A CA 4
ATOM 3317 C C . LEU A 1 49 ? -4.068 -1.567 -2.744 1.00 0.00 2591 LEU A C 4
ATOM 3318 O O . LEU A 1 49 ? -5.179 -1.294 -3.157 1.00 0.00 2591 LEU A O 4
ATOM 3334 N N . VAL A 1 50 ? -3.279 -2.433 -3.320 1.00 0.00 2592 VAL A N 4
ATOM 3335 C CA . VAL A 1 50 ? -3.598 -3.044 -4.594 1.00 0.00 2592 VAL A CA 4
ATOM 3336 C C . VAL A 1 50 ? -4.914 -3.825 -4.553 1.00 0.00 2592 VAL A C 4
ATOM 3337 O O . VAL A 1 50 ? -5.681 -3.800 -5.504 1.00 0.00 2592 VAL A O 4
ATOM 3350 N N . GLU A 1 51 ? -5.189 -4.454 -3.428 1.00 0.00 2593 GLU A N 4
ATOM 3351 C CA . GLU A 1 51 ? -6.385 -5.236 -3.256 1.00 0.00 2593 GLU A CA 4
ATOM 3352 C C . GLU A 1 51 ? -7.579 -4.322 -3.122 1.00 0.00 2593 GLU A C 4
ATOM 3353 O O . GLU A 1 51 ? -8.614 -4.524 -3.762 1.00 0.00 2593 GLU A O 4
ATOM 3365 N N . TRP A 1 52 ? -7.395 -3.280 -2.331 1.00 0.00 2594 TRP A N 4
ATOM 3366 C CA . TRP A 1 52 ? -8.435 -2.308 -2.045 1.00 0.00 2594 TRP A CA 4
ATOM 3367 C C . TRP A 1 52 ? -8.839 -1.596 -3.341 1.00 0.00 2594 TRP A C 4
ATOM 3368 O O . TRP A 1 52 ? -10.010 -1.333 -3.589 1.00 0.00 2594 TRP A O 4
ATOM 3389 N N . LEU A 1 53 ? -7.852 -1.350 -4.180 1.00 0.00 2595 LEU A N 4
ATOM 3390 C CA . LEU A 1 53 ? -8.035 -0.687 -5.480 1.00 0.00 2595 LEU A CA 4
ATOM 3391 C C . LEU A 1 53 ? -8.884 -1.508 -6.422 1.00 0.00 2595 LEU A C 4
ATOM 3392 O O . LEU A 1 53 ? -9.666 -0.964 -7.203 1.00 0.00 2595 LEU A O 4
ATOM 3408 N N . LYS A 1 54 ? -8.742 -2.814 -6.335 1.00 0.00 2596 LYS A N 4
ATOM 3409 C CA . LYS A 1 54 ? -9.509 -3.737 -7.167 1.00 0.00 2596 LYS A CA 4
ATOM 3410 C C . LYS A 1 54 ? -10.970 -3.724 -6.741 1.00 0.00 2596 LYS A C 4
ATOM 3411 O O . LYS A 1 54 ? -11.870 -4.034 -7.529 1.00 0.00 2596 LYS A O 4
ATOM 3430 N N . LEU A 1 55 ? -11.197 -3.366 -5.501 1.00 0.00 2597 LEU A N 4
ATOM 3431 C CA . LEU A 1 55 ? -12.530 -3.330 -4.945 1.00 0.00 2597 LEU A CA 4
ATOM 3432 C C . LEU A 1 55 ? -13.152 -1.943 -5.122 1.00 0.00 2597 LEU A C 4
ATOM 3433 O O . LEU A 1 55 ? -14.378 -1.804 -5.236 1.00 0.00 2597 LEU A O 4
ATOM 3449 N N . HIS A 1 56 ? -12.320 -0.920 -5.160 1.00 0.00 2598 HIS A N 4
ATOM 3450 C CA . HIS A 1 56 ? -12.811 0.445 -5.234 1.00 0.00 2598 HIS A CA 4
ATOM 3451 C C . HIS A 1 56 ? -12.189 1.233 -6.382 1.00 0.00 2598 HIS A C 4
ATOM 3452 O O . HIS A 1 56 ? -11.234 1.966 -6.181 1.00 0.00 2598 HIS A O 4
ATOM 3466 N N . PRO A 1 57 ? -12.703 1.089 -7.614 1.00 0.00 2599 PRO A N 4
ATOM 3467 C CA . PRO A 1 57 ? -12.222 1.887 -8.751 1.00 0.00 2599 PRO A CA 4
ATOM 3468 C C . PRO A 1 57 ? -12.714 3.337 -8.637 1.00 0.00 2599 PRO A C 4
ATOM 3469 O O . PRO A 1 57 ? -12.251 4.240 -9.330 1.00 0.00 2599 PRO A O 4
ATOM 3480 N N . THR A 1 58 ? -13.632 3.535 -7.733 1.00 0.00 2600 THR A N 4
ATOM 3481 C CA . THR A 1 58 ? -14.247 4.797 -7.453 1.00 0.00 2600 THR A CA 4
ATOM 3482 C C . THR A 1 58 ? -13.486 5.540 -6.345 1.00 0.00 2600 THR A C 4
ATOM 3483 O O . THR A 1 58 ? -14.028 6.437 -5.674 1.00 0.00 2600 THR A O 4
ATOM 3494 N N . TYR A 1 59 ? -12.239 5.175 -6.154 1.00 0.00 2601 TYR A N 4
ATOM 3495 C CA . TYR A 1 59 ? -11.447 5.793 -5.140 1.00 0.00 2601 TYR A CA 4
ATOM 3496 C C . TYR A 1 59 ? -10.528 6.845 -5.771 1.00 0.00 2601 TYR A C 4
ATOM 3497 O O . TYR A 1 59 ? -10.524 7.040 -6.994 1.00 0.00 2601 TYR A O 4
ATOM 3515 N N . THR A 1 60 ? -9.785 7.504 -4.936 1.00 0.00 2602 THR A N 4
ATOM 3516 C CA . THR A 1 60 ? -8.705 8.330 -5.330 1.00 0.00 2602 THR A CA 4
ATOM 3517 C C . THR A 1 60 ? -7.831 8.442 -4.095 1.00 0.00 2602 THR A C 4
ATOM 3518 O O . THR A 1 60 ? -8.325 8.247 -2.968 1.00 0.00 2602 THR A O 4
ATOM 3529 N N . VAL A 1 61 ? -6.571 8.634 -4.268 1.00 0.00 2603 VAL A N 4
ATOM 3530 C CA . VAL A 1 61 ? -5.716 8.821 -3.132 1.00 0.00 2603 VAL A CA 4
ATOM 3531 C C . VAL A 1 61 ? -5.923 10.226 -2.573 1.00 0.00 2603 VAL A C 4
ATOM 3532 O O . VAL A 1 61 ? -5.789 11.226 -3.293 1.00 0.00 2603 VAL A O 4
ATOM 3545 N N . ASP A 1 62 ? -6.294 10.285 -1.315 1.00 0.00 2604 ASP A N 4
ATOM 3546 C CA . ASP A 1 62 ? -6.620 11.531 -0.658 1.00 0.00 2604 ASP A CA 4
ATOM 3547 C C . ASP A 1 62 ? -5.377 12.354 -0.493 1.00 0.00 2604 ASP A C 4
ATOM 3548 O O . ASP A 1 62 ? -5.319 13.512 -0.910 1.00 0.00 2604 ASP A O 4
ATOM 3557 N N . MET A 1 63 ? -4.380 11.758 0.094 1.00 0.00 2605 MET A N 4
ATOM 3558 C CA . MET A 1 63 ? -3.131 12.427 0.284 1.00 0.00 2605 MET A CA 4
ATOM 3559 C C . MET A 1 63 ? -1.987 11.629 -0.342 1.00 0.00 2605 MET A C 4
ATOM 3560 O O . MET A 1 63 ? -1.449 10.732 0.281 1.00 0.00 2605 MET A O 4
ATOM 3574 N N . PRO A 1 64 ? -1.634 11.897 -1.605 1.00 0.00 2606 PRO A N 4
ATOM 3575 C CA . PRO A 1 64 ? -0.497 11.230 -2.247 1.00 0.00 2606 PRO A CA 4
ATOM 3576 C C . PRO A 1 64 ? 0.812 11.926 -1.882 1.00 0.00 2606 PRO A C 4
ATOM 3577 O O . PRO A 1 64 ? 1.898 11.519 -2.294 1.00 0.00 2606 PRO A O 4
ATOM 3588 N N . SER A 1 65 ? 0.677 12.975 -1.124 1.00 0.00 2607 SER A N 4
ATOM 3589 C CA . SER A 1 65 ? 1.757 13.792 -0.694 1.00 0.00 2607 SER A CA 4
ATOM 3590 C C . SER A 1 65 ? 2.457 13.152 0.505 1.00 0.00 2607 SER A C 4
ATOM 3591 O O . SER A 1 65 ? 1.919 13.143 1.613 1.00 0.00 2607 SER A O 4
ATOM 3599 N N . TYR A 1 66 ? 3.595 12.554 0.271 1.00 0.00 2608 TYR A N 4
ATOM 3600 C CA . TYR A 1 66 ? 4.402 12.035 1.345 1.00 0.00 2608 TYR A CA 4
ATOM 3601 C C . TYR A 1 66 ? 5.831 12.552 1.219 1.00 0.00 2608 TYR A C 4
ATOM 3602 O O . TYR A 1 66 ? 6.118 13.677 1.617 1.00 0.00 2608 TYR A O 4
ATOM 3620 N N . VAL A 1 67 ? 6.686 11.784 0.652 1.00 0.00 2609 VAL A N 4
ATOM 3621 C CA . VAL A 1 67 ? 8.017 12.199 0.347 1.00 0.00 2609 VAL A CA 4
ATOM 3622 C C . VAL A 1 67 ? 8.361 11.564 -0.992 1.00 0.00 2609 VAL A C 4
ATOM 3623 O O . VAL A 1 67 ? 7.961 10.416 -1.229 1.00 0.00 2609 VAL A O 4
ATOM 3636 N N . PRO A 1 68 ? 8.967 12.296 -1.934 1.00 0.00 2610 PRO A N 4
ATOM 3637 C CA . PRO A 1 68 ? 9.359 11.720 -3.221 1.00 0.00 2610 PRO A CA 4
ATOM 3638 C C . PRO A 1 68 ? 10.278 10.523 -3.012 1.00 0.00 2610 PRO A C 4
ATOM 3639 O O . PRO A 1 68 ? 11.349 10.640 -2.385 1.00 0.00 2610 PRO A O 4
ATOM 3650 N N . LYS A 1 69 ? 9.856 9.381 -3.513 1.00 0.00 2611 LYS A N 4
ATOM 3651 C CA . LYS A 1 69 ? 10.569 8.144 -3.309 1.00 0.00 2611 LYS A CA 4
ATOM 3652 C C . LYS A 1 69 ? 11.785 8.057 -4.219 1.00 0.00 2611 LYS A C 4
ATOM 3653 O O . LYS A 1 69 ? 11.779 7.389 -5.258 1.00 0.00 2611 LYS A O 4
ATOM 3672 N N . ASN A 1 70 ? 12.777 8.812 -3.860 1.00 0.00 2612 ASN A N 4
ATOM 3673 C CA . ASN A 1 70 ? 14.025 8.865 -4.572 1.00 0.00 2612 ASN A CA 4
ATOM 3674 C C . ASN A 1 70 ? 15.124 9.010 -3.579 1.00 0.00 2612 ASN A C 4
ATOM 3675 O O . ASN A 1 70 ? 16.170 8.379 -3.703 1.00 0.00 2612 ASN A O 4
ATOM 3686 N N . ALA A 1 71 ? 14.862 9.869 -2.567 1.00 0.00 2613 ALA A N 4
ATOM 3687 C CA . ALA A 1 71 ? 15.822 10.244 -1.530 1.00 0.00 2613 ALA A CA 4
ATOM 3688 C C . ALA A 1 71 ? 16.938 11.066 -2.166 1.00 0.00 2613 ALA A C 4
ATOM 3689 O O . ALA A 1 71 ? 16.845 11.440 -3.333 1.00 0.00 2613 ALA A O 4
ATOM 3696 N N . ASP A 1 72 ? 17.972 11.357 -1.436 1.00 0.00 2614 ASP A N 4
ATOM 3697 C CA . ASP A 1 72 ? 19.058 12.182 -1.977 1.00 0.00 2614 ASP A CA 4
ATOM 3698 C C . ASP A 1 72 ? 20.186 11.333 -2.512 1.00 0.00 2614 ASP A C 4
ATOM 3699 O O . ASP A 1 72 ? 21.298 11.811 -2.698 1.00 0.00 2614 ASP A O 4
ATOM 3708 N N . VAL A 1 73 ? 19.899 10.076 -2.781 1.00 0.00 2615 VAL A N 4
ATOM 3709 C CA . VAL A 1 73 ? 20.894 9.179 -3.331 1.00 0.00 2615 VAL A CA 4
ATOM 3710 C C . VAL A 1 73 ? 20.473 8.758 -4.745 1.00 0.00 2615 VAL A C 4
ATOM 3711 O O . VAL A 1 73 ? 20.969 9.314 -5.732 1.00 0.00 2615 VAL A O 4
ATOM 3724 N N . LEU A 1 74 ? 19.535 7.802 -4.820 1.00 0.00 2616 LEU A N 4
ATOM 3725 C CA . LEU A 1 74 ? 18.967 7.287 -6.077 1.00 0.00 2616 LEU A CA 4
ATOM 3726 C C . LEU A 1 74 ? 20.073 6.881 -7.066 1.00 0.00 2616 LEU A C 4
ATOM 3727 O O . LEU A 1 74 ? 20.171 7.397 -8.190 1.00 0.00 2616 LEU A O 4
ATOM 3743 N N . PHE A 1 75 ? 20.919 5.998 -6.630 1.00 0.00 2617 PHE A N 4
ATOM 3744 C CA . PHE A 1 75 ? 22.004 5.527 -7.449 1.00 0.00 2617 PHE A CA 4
ATOM 3745 C C . PHE A 1 75 ? 21.631 4.175 -8.029 1.00 0.00 2617 PHE A C 4
ATOM 3746 O O . PHE A 1 75 ? 21.372 3.231 -7.280 1.00 0.00 2617 PHE A O 4
ATOM 3763 N N . SER A 1 76 ? 21.580 4.087 -9.339 1.00 0.00 2618 SER A N 4
ATOM 3764 C CA . SER A 1 76 ? 21.245 2.847 -10.004 1.00 0.00 2618 SER A CA 4
ATOM 3765 C C . SER A 1 76 ? 22.374 1.843 -9.771 1.00 0.00 2618 SER A C 4
ATOM 3766 O O . SER A 1 76 ? 23.488 2.021 -10.277 1.00 0.00 2618 SER A O 4
ATOM 3774 N N . SER A 1 77 ? 22.099 0.834 -8.984 1.00 0.00 2619 SER A N 4
ATOM 3775 C CA . SER A 1 77 ? 23.106 -0.124 -8.609 1.00 0.00 2619 SER A CA 4
ATOM 3776 C C . SER A 1 77 ? 22.827 -1.482 -9.256 1.00 0.00 2619 SER A C 4
ATOM 3777 O O . SER A 1 77 ? 23.562 -1.923 -10.147 1.00 0.00 2619 SER A O 4
ATOM 3785 N N . PHE A 1 78 ? 21.751 -2.114 -8.833 1.00 0.00 2620 PHE A N 4
ATOM 3786 C CA . PHE A 1 78 ? 21.355 -3.414 -9.332 1.00 0.00 2620 PHE A CA 4
ATOM 3787 C C . PHE A 1 78 ? 19.881 -3.604 -9.051 1.00 0.00 2620 PHE A C 4
ATOM 3788 O O . PHE A 1 78 ? 19.439 -3.490 -7.894 1.00 0.00 2620 PHE A O 4
ATOM 3805 N N . GLN A 1 79 ? 19.113 -3.806 -10.117 1.00 0.00 2621 GLN A N 4
ATOM 3806 C CA . GLN A 1 79 ? 17.629 -3.923 -10.112 1.00 0.00 2621 GLN A CA 4
ATOM 3807 C C . GLN A 1 79 ? 16.985 -2.545 -9.867 1.00 0.00 2621 GLN A C 4
ATOM 3808 O O . GLN A 1 79 ? 15.972 -2.195 -10.472 1.00 0.00 2621 GLN A O 4
ATOM 3822 N N . LYS A 1 80 ? 17.577 -1.800 -8.972 1.00 0.00 2622 LYS A N 4
ATOM 3823 C CA . LYS A 1 80 ? 17.266 -0.434 -8.731 1.00 0.00 2622 LYS A CA 4
ATOM 3824 C C . LYS A 1 80 ? 18.536 0.323 -9.032 1.00 0.00 2622 LYS A C 4
ATOM 3825 O O . LYS A 1 80 ? 18.604 0.996 -10.063 1.00 0.00 2622 LYS A O 4
ATOM 3845 N N . LEU A 1 21 ? 7.471 1.597 -0.421 1.00 0.00 2563 LEU A N 5
ATOM 3846 C CA . LEU A 1 21 ? 7.343 1.917 0.968 1.00 0.00 2563 LEU A CA 5
ATOM 3847 C C . LEU A 1 21 ? 7.273 0.597 1.697 1.00 0.00 2563 LEU A C 5
ATOM 3848 O O . LEU A 1 21 ? 7.382 -0.464 1.052 1.00 0.00 2563 LEU A O 5
ATOM 3864 N N . ASP A 1 22 ? 7.079 0.616 2.988 1.00 0.00 2564 ASP A N 5
ATOM 3865 C CA . ASP A 1 22 ? 6.906 -0.628 3.704 1.00 0.00 2564 ASP A CA 5
ATOM 3866 C C . ASP A 1 22 ? 5.564 -1.182 3.325 1.00 0.00 2564 ASP A C 5
ATOM 3867 O O . ASP A 1 22 ? 4.650 -0.416 3.031 1.00 0.00 2564 ASP A O 5
ATOM 3876 N N . PRO A 1 23 ? 5.405 -2.500 3.286 1.00 0.00 2565 PRO A N 5
ATOM 3877 C CA . PRO A 1 23 ? 4.111 -3.120 3.000 1.00 0.00 2565 PRO A CA 5
ATOM 3878 C C . PRO A 1 23 ? 3.083 -2.725 4.067 1.00 0.00 2565 PRO A C 5
ATOM 3879 O O . PRO A 1 23 ? 1.880 -2.698 3.815 1.00 0.00 2565 PRO A O 5
ATOM 3890 N N . ASP A 1 24 ? 3.604 -2.364 5.224 1.00 0.00 2566 ASP A N 5
ATOM 3891 C CA . ASP A 1 24 ? 2.825 -1.962 6.379 1.00 0.00 2566 ASP A CA 5
ATOM 3892 C C . ASP A 1 24 ? 2.414 -0.488 6.291 1.00 0.00 2566 ASP A C 5
ATOM 3893 O O . ASP A 1 24 ? 1.386 -0.095 6.848 1.00 0.00 2566 ASP A O 5
ATOM 3902 N N . THR A 1 25 ? 3.215 0.315 5.571 1.00 0.00 2567 THR A N 5
ATOM 3903 C CA . THR A 1 25 ? 2.967 1.743 5.426 1.00 0.00 2567 THR A CA 5
ATOM 3904 C C . THR A 1 25 ? 1.575 1.981 4.862 1.00 0.00 2567 THR A C 5
ATOM 3905 O O . THR A 1 25 ? 1.176 1.352 3.884 1.00 0.00 2567 THR A O 5
ATOM 3916 N N . ARG A 1 26 ? 0.856 2.858 5.487 1.00 0.00 2568 ARG A N 5
ATOM 3917 C CA . ARG A 1 26 ? -0.503 3.106 5.135 1.00 0.00 2568 ARG A CA 5
ATOM 3918 C C . ARG A 1 26 ? -0.586 4.140 4.036 1.00 0.00 2568 ARG A C 5
ATOM 3919 O O . ARG A 1 26 ? 0.192 5.109 4.018 1.00 0.00 2568 ARG A O 5
ATOM 3940 N N . ILE A 1 27 ? -1.513 3.939 3.140 1.00 0.00 2569 ILE A N 5
ATOM 3941 C CA . ILE A 1 27 ? -1.706 4.811 2.008 1.00 0.00 2569 ILE A CA 5
ATOM 3942 C C . ILE A 1 27 ? -3.026 5.583 2.183 1.00 0.00 2569 ILE A C 5
ATOM 3943 O O . ILE A 1 27 ? -4.108 4.997 2.105 1.00 0.00 2569 ILE A O 5
ATOM 3959 N N . PRO A 1 28 ? -2.941 6.882 2.482 1.00 0.00 2570 PRO A N 5
ATOM 3960 C CA . PRO A 1 28 ? -4.116 7.738 2.685 1.00 0.00 2570 PRO A CA 5
ATOM 3961 C C . PRO A 1 28 ? -4.940 7.977 1.400 1.00 0.00 2570 PRO A C 5
ATOM 3962 O O . PRO A 1 28 ? -4.572 8.786 0.521 1.00 0.00 2570 PRO A O 5
ATOM 3973 N N . VAL A 1 29 ? -6.045 7.278 1.300 1.00 0.00 2571 VAL A N 5
ATOM 3974 C CA . VAL A 1 29 ? -6.919 7.341 0.143 1.00 0.00 2571 VAL A CA 5
ATOM 3975 C C . VAL A 1 29 ? -8.362 7.549 0.582 1.00 0.00 2571 VAL A C 5
ATOM 3976 O O . VAL A 1 29 ? -8.691 7.382 1.766 1.00 0.00 2571 VAL A O 5
ATOM 3989 N N . ILE A 1 30 ? -9.213 7.921 -0.345 1.00 0.00 2572 ILE A N 5
ATOM 3990 C CA . ILE A 1 30 ? -10.607 8.136 -0.051 1.00 0.00 2572 ILE A CA 5
ATOM 3991 C C . ILE A 1 30 ? -11.485 7.621 -1.199 1.00 0.00 2572 ILE A C 5
ATOM 3992 O O . ILE A 1 30 ? -11.128 7.743 -2.362 1.00 0.00 2572 ILE A O 5
ATOM 4008 N N . ASN A 1 31 ? -12.589 7.002 -0.870 1.00 0.00 2573 ASN A N 5
ATOM 4009 C CA . ASN A 1 31 ? -13.542 6.595 -1.878 1.00 0.00 2573 ASN A CA 5
ATOM 4010 C C . ASN A 1 31 ? -14.609 7.637 -1.933 1.00 0.00 2573 ASN A C 5
ATOM 4011 O O . ASN A 1 31 ? -15.372 7.782 -0.976 1.00 0.00 2573 ASN A O 5
ATOM 4022 N N . LEU A 1 32 ? -14.691 8.347 -3.028 1.00 0.00 2574 LEU A N 5
ATOM 4023 C CA . LEU A 1 32 ? -15.633 9.455 -3.148 1.00 0.00 2574 LEU A CA 5
ATOM 4024 C C . LEU A 1 32 ? -17.080 8.976 -3.198 1.00 0.00 2574 LEU A C 5
ATOM 4025 O O . LEU A 1 32 ? -17.998 9.731 -2.891 1.00 0.00 2574 LEU A O 5
ATOM 4041 N N . GLU A 1 33 ? -17.277 7.727 -3.569 1.00 0.00 2575 GLU A N 5
ATOM 4042 C CA . GLU A 1 33 ? -18.614 7.163 -3.641 1.00 0.00 2575 GLU A CA 5
ATOM 4043 C C . GLU A 1 33 ? -19.188 6.868 -2.258 1.00 0.00 2575 GLU A C 5
ATOM 4044 O O . GLU A 1 33 ? -20.373 7.105 -2.005 1.00 0.00 2575 GLU A O 5
ATOM 4056 N N . ASP A 1 34 ? -18.359 6.380 -1.366 1.00 0.00 2576 ASP A N 5
ATOM 4057 C CA . ASP A 1 34 ? -18.824 6.067 -0.013 1.00 0.00 2576 ASP A CA 5
ATOM 4058 C C . ASP A 1 34 ? -18.618 7.229 0.904 1.00 0.00 2576 ASP A C 5
ATOM 4059 O O . ASP A 1 34 ? -19.346 7.402 1.880 1.00 0.00 2576 ASP A O 5
ATOM 4068 N N . GLY A 1 35 ? -17.618 8.018 0.599 1.00 0.00 2577 GLY A N 5
ATOM 4069 C CA . GLY A 1 35 ? -17.238 9.102 1.461 1.00 0.00 2577 GLY A CA 5
ATOM 4070 C C . GLY A 1 35 ? -16.318 8.589 2.543 1.00 0.00 2577 GLY A C 5
ATOM 4071 O O . GLY A 1 35 ? -16.147 9.211 3.582 1.00 0.00 2577 GLY A O 5
ATOM 4075 N N . THR A 1 36 ? -15.735 7.439 2.287 1.00 0.00 2578 THR A N 5
ATOM 4076 C CA . THR A 1 36 ? -14.884 6.790 3.182 1.00 0.00 2578 THR A CA 5
ATOM 4077 C C . THR A 1 36 ? -13.459 7.240 2.939 1.00 0.00 2578 THR A C 5
ATOM 4078 O O . THR A 1 36 ? -12.893 6.984 1.874 1.00 0.00 2578 THR A O 5
ATOM 4089 N N . ARG A 1 37 ? -12.906 7.913 3.881 1.00 0.00 2579 ARG A N 5
ATOM 4090 C CA . ARG A 1 37 ? -11.545 8.339 3.786 1.00 0.00 2579 ARG A CA 5
ATOM 4091 C C . ARG A 1 37 ? -10.742 7.656 4.815 1.00 0.00 2579 ARG A C 5
ATOM 4092 O O . ARG A 1 37 ? -11.089 7.644 5.986 1.00 0.00 2579 ARG A O 5
ATOM 4113 N N . LEU A 1 38 ? -9.686 7.090 4.389 1.00 0.00 2580 LEU A N 5
ATOM 4114 C CA . LEU A 1 38 ? -8.872 6.319 5.227 1.00 0.00 2580 LEU A CA 5
ATOM 4115 C C . LEU A 1 38 ? -7.488 6.905 5.231 1.00 0.00 2580 LEU A C 5
ATOM 4116 O O . LEU A 1 38 ? -6.761 6.820 4.238 1.00 0.00 2580 LEU A O 5
ATOM 4132 N N . VAL A 1 39 ? -7.153 7.565 6.307 1.00 0.00 2581 VAL A N 5
ATOM 4133 C CA . VAL A 1 39 ? -5.852 8.163 6.470 1.00 0.00 2581 VAL A CA 5
ATOM 4134 C C . VAL A 1 39 ? -5.279 7.690 7.795 1.00 0.00 2581 VAL A C 5
ATOM 4135 O O . VAL A 1 39 ? -6.038 7.269 8.674 1.00 0.00 2581 VAL A O 5
ATOM 4148 N N . GLY A 1 40 ? -3.978 7.705 7.933 1.00 0.00 2582 GLY A N 5
ATOM 4149 C CA . GLY A 1 40 ? -3.363 7.245 9.160 1.00 0.00 2582 GLY A CA 5
ATOM 4150 C C . GLY A 1 40 ? -3.489 5.743 9.298 1.00 0.00 2582 GLY A C 5
ATOM 4151 O O . GLY A 1 40 ? -3.236 5.021 8.353 1.00 0.00 2582 GLY A O 5
ATOM 4155 N N . GLU A 1 41 ? -3.947 5.284 10.434 1.00 0.00 2583 GLU A N 5
ATOM 4156 C CA . GLU A 1 41 ? -4.101 3.858 10.666 1.00 0.00 2583 GLU A CA 5
ATOM 4157 C C . GLU A 1 41 ? -5.383 3.312 10.039 1.00 0.00 2583 GLU A C 5
ATOM 4158 O O . GLU A 1 41 ? -5.554 2.112 9.914 1.00 0.00 2583 GLU A O 5
ATOM 4170 N N . ASP A 1 42 ? -6.301 4.202 9.689 1.00 0.00 2584 ASP A N 5
ATOM 4171 C CA . ASP A 1 42 ? -7.536 3.791 9.006 1.00 0.00 2584 ASP A CA 5
ATOM 4172 C C . ASP A 1 42 ? -7.229 3.445 7.567 1.00 0.00 2584 ASP A C 5
ATOM 4173 O O . ASP A 1 42 ? -7.968 2.710 6.916 1.00 0.00 2584 ASP A O 5
ATOM 4182 N N . ALA A 1 43 ? -6.123 3.979 7.082 1.00 0.00 2585 ALA A N 5
ATOM 4183 C CA . ALA A 1 43 ? -5.690 3.805 5.711 1.00 0.00 2585 ALA A CA 5
ATOM 4184 C C . ALA A 1 43 ? -5.258 2.370 5.441 1.00 0.00 2585 ALA A C 5
ATOM 4185 O O . ALA A 1 43 ? -4.785 1.665 6.356 1.00 0.00 2585 ALA A O 5
ATOM 4192 N N . PRO A 1 44 ? -5.463 1.888 4.203 1.00 0.00 2586 PRO A N 5
ATOM 4193 C CA . PRO A 1 44 ? -5.023 0.560 3.789 1.00 0.00 2586 PRO A CA 5
ATOM 4194 C C . PRO A 1 44 ? -3.498 0.487 3.734 1.00 0.00 2586 PRO A C 5
ATOM 4195 O O . PRO A 1 44 ? -2.822 1.499 3.493 1.00 0.00 2586 PRO A O 5
ATOM 4206 N N . LYS A 1 45 ? -2.963 -0.676 3.988 1.00 0.00 2587 LYS A N 5
ATOM 4207 C CA . LYS A 1 45 ? -1.537 -0.873 3.956 1.00 0.00 2587 LYS A CA 5
ATOM 4208 C C . LYS A 1 45 ? -1.080 -0.973 2.514 1.00 0.00 2587 LYS A C 5
ATOM 4209 O O . LYS A 1 45 ? -1.836 -1.414 1.666 1.00 0.00 2587 LYS A O 5
ATOM 4228 N N . ASN A 1 46 ? 0.140 -0.561 2.261 1.00 0.00 2588 ASN A N 5
ATOM 4229 C CA . ASN A 1 46 ? 0.770 -0.569 0.930 1.00 0.00 2588 ASN A CA 5
ATOM 4230 C C . ASN A 1 46 ? 0.662 -1.938 0.252 1.00 0.00 2588 ASN A C 5
ATOM 4231 O O . ASN A 1 46 ? 0.424 -2.031 -0.952 1.00 0.00 2588 ASN A O 5
ATOM 4242 N N . LYS A 1 47 ? 0.773 -2.994 1.036 1.00 0.00 2589 LYS A N 5
ATOM 4243 C CA . LYS A 1 47 ? 0.651 -4.352 0.512 1.00 0.00 2589 LYS A CA 5
ATOM 4244 C C . LYS A 1 47 ? -0.791 -4.645 0.037 1.00 0.00 2589 LYS A C 5
ATOM 4245 O O . LYS A 1 47 ? -1.002 -5.318 -0.981 1.00 0.00 2589 LYS A O 5
ATOM 4264 N N . ASP A 1 48 ? -1.763 -4.089 0.744 1.00 0.00 2590 ASP A N 5
ATOM 4265 C CA . ASP A 1 48 ? -3.183 -4.328 0.473 1.00 0.00 2590 ASP A CA 5
ATOM 4266 C C . ASP A 1 48 ? -3.749 -3.264 -0.437 1.00 0.00 2590 ASP A C 5
ATOM 4267 O O . ASP A 1 48 ? -4.915 -3.334 -0.825 1.00 0.00 2590 ASP A O 5
ATOM 4276 N N . LEU A 1 49 ? -2.920 -2.280 -0.775 1.00 0.00 2591 LEU A N 5
ATOM 4277 C CA . LEU A 1 49 ? -3.314 -1.153 -1.615 1.00 0.00 2591 LEU A CA 5
ATOM 4278 C C . LEU A 1 49 ? -3.857 -1.637 -2.946 1.00 0.00 2591 LEU A C 5
ATOM 4279 O O . LEU A 1 49 ? -4.956 -1.280 -3.332 1.00 0.00 2591 LEU A O 5
ATOM 4295 N N . VAL A 1 50 ? -3.093 -2.486 -3.607 1.00 0.00 2592 VAL A N 5
ATOM 4296 C CA . VAL A 1 50 ? -3.473 -3.044 -4.905 1.00 0.00 2592 VAL A CA 5
ATOM 4297 C C . VAL A 1 50 ? -4.837 -3.750 -4.842 1.00 0.00 2592 VAL A C 5
ATOM 4298 O O . VAL A 1 50 ? -5.657 -3.634 -5.747 1.00 0.00 2592 VAL A O 5
ATOM 4311 N N . GLU A 1 51 ? -5.082 -4.413 -3.732 1.00 0.00 2593 GLU A N 5
ATOM 4312 C CA . GLU A 1 51 ? -6.306 -5.124 -3.502 1.00 0.00 2593 GLU A CA 5
ATOM 4313 C C . GLU A 1 51 ? -7.447 -4.155 -3.268 1.00 0.00 2593 GLU A C 5
ATOM 4314 O O . GLU A 1 51 ? -8.530 -4.326 -3.807 1.00 0.00 2593 GLU A O 5
ATOM 4326 N N . TRP A 1 52 ? -7.176 -3.126 -2.488 1.00 0.00 2594 TRP A N 5
ATOM 4327 C CA . TRP A 1 52 ? -8.166 -2.112 -2.150 1.00 0.00 2594 TRP A CA 5
ATOM 4328 C C . TRP A 1 52 ? -8.580 -1.361 -3.420 1.00 0.00 2594 TRP A C 5
ATOM 4329 O O . TRP A 1 52 ? -9.738 -1.017 -3.602 1.00 0.00 2594 TRP A O 5
ATOM 4350 N N . LEU A 1 53 ? -7.620 -1.176 -4.309 1.00 0.00 2595 LEU A N 5
ATOM 4351 C CA . LEU A 1 53 ? -7.827 -0.505 -5.601 1.00 0.00 2595 LEU A CA 5
ATOM 4352 C C . LEU A 1 53 ? -8.731 -1.307 -6.511 1.00 0.00 2595 LEU A C 5
ATOM 4353 O O . LEU A 1 53 ? -9.470 -0.754 -7.321 1.00 0.00 2595 LEU A O 5
ATOM 4369 N N . LYS A 1 54 ? -8.640 -2.606 -6.402 1.00 0.00 2596 LYS A N 5
ATOM 4370 C CA . LYS A 1 54 ? -9.500 -3.495 -7.167 1.00 0.00 2596 LYS A CA 5
ATOM 4371 C C . LYS A 1 54 ? -10.913 -3.459 -6.596 1.00 0.00 2596 LYS A C 5
ATOM 4372 O O . LYS A 1 54 ? -11.891 -3.607 -7.314 1.00 0.00 2596 LYS A O 5
ATOM 4391 N N . LEU A 1 55 ? -10.998 -3.224 -5.302 1.00 0.00 2597 LEU A N 5
ATOM 4392 C CA . LEU A 1 55 ? -12.267 -3.198 -4.596 1.00 0.00 2597 LEU A CA 5
ATOM 4393 C C . LEU A 1 55 ? -12.943 -1.829 -4.695 1.00 0.00 2597 LEU A C 5
ATOM 4394 O O . LEU A 1 55 ? -14.156 -1.711 -4.472 1.00 0.00 2597 LEU A O 5
ATOM 4410 N N . HIS A 1 56 ? -12.171 -0.802 -5.001 1.00 0.00 2598 HIS A N 5
ATOM 4411 C CA . HIS A 1 56 ? -12.687 0.557 -5.131 1.00 0.00 2598 HIS A CA 5
ATOM 4412 C C . HIS A 1 56 ? -12.167 1.217 -6.391 1.00 0.00 2598 HIS A C 5
ATOM 4413 O O . HIS A 1 56 ? -11.160 1.917 -6.365 1.00 0.00 2598 HIS A O 5
ATOM 4427 N N . PRO A 1 57 ? -12.831 0.995 -7.523 1.00 0.00 2599 PRO A N 5
ATOM 4428 C CA . PRO A 1 57 ? -12.424 1.588 -8.797 1.00 0.00 2599 PRO A CA 5
ATOM 4429 C C . PRO A 1 57 ? -12.702 3.087 -8.827 1.00 0.00 2599 PRO A C 5
ATOM 4430 O O . PRO A 1 57 ? -12.131 3.836 -9.619 1.00 0.00 2599 PRO A O 5
ATOM 4441 N N . THR A 1 58 ? -13.558 3.512 -7.949 1.00 0.00 2600 THR A N 5
ATOM 4442 C CA . THR A 1 58 ? -13.985 4.869 -7.851 1.00 0.00 2600 THR A CA 5
ATOM 4443 C C . THR A 1 58 ? -13.254 5.611 -6.730 1.00 0.00 2600 THR A C 5
ATOM 4444 O O . THR A 1 58 ? -13.703 6.674 -6.258 1.00 0.00 2600 THR A O 5
ATOM 4455 N N . TYR A 1 59 ? -12.083 5.117 -6.359 1.00 0.00 2601 TYR A N 5
ATOM 4456 C CA . TYR A 1 59 ? -11.368 5.723 -5.269 1.00 0.00 2601 TYR A CA 5
ATOM 4457 C C . TYR A 1 59 ? -10.507 6.875 -5.791 1.00 0.00 2601 TYR A C 5
ATOM 4458 O O . TYR A 1 59 ? -10.308 7.028 -7.005 1.00 0.00 2601 TYR A O 5
ATOM 4476 N N . THR A 1 60 ? -10.030 7.670 -4.899 1.00 0.00 2602 THR A N 5
ATOM 4477 C CA . THR A 1 60 ? -9.178 8.767 -5.200 1.00 0.00 2602 THR A CA 5
ATOM 4478 C C . THR A 1 60 ? -8.106 8.864 -4.101 1.00 0.00 2602 THR A C 5
ATOM 4479 O O . THR A 1 60 ? -8.383 8.571 -2.935 1.00 0.00 2602 THR A O 5
ATOM 4490 N N . VAL A 1 61 ? -6.895 9.200 -4.475 1.00 0.00 2603 VAL A N 5
ATOM 4491 C CA . VAL A 1 61 ? -5.813 9.310 -3.526 1.00 0.00 2603 VAL A CA 5
ATOM 4492 C C . VAL A 1 61 ? -5.881 10.688 -2.870 1.00 0.00 2603 VAL A C 5
ATOM 4493 O O . VAL A 1 61 ? -5.872 11.715 -3.567 1.00 0.00 2603 VAL A O 5
ATOM 4506 N N . ASP A 1 62 ? -5.955 10.711 -1.553 1.00 0.00 2604 ASP A N 5
ATOM 4507 C CA . ASP A 1 62 ? -6.113 11.967 -0.816 1.00 0.00 2604 ASP A CA 5
ATOM 4508 C C . ASP A 1 62 ? -4.776 12.686 -0.726 1.00 0.00 2604 ASP A C 5
ATOM 4509 O O . ASP A 1 62 ? -4.675 13.888 -0.971 1.00 0.00 2604 ASP A O 5
ATOM 4518 N N . MET A 1 63 ? -3.760 11.940 -0.403 1.00 0.00 2605 MET A N 5
ATOM 4519 C CA . MET A 1 63 ? -2.410 12.443 -0.318 1.00 0.00 2605 MET A CA 5
ATOM 4520 C C . MET A 1 63 ? -1.560 11.628 -1.278 1.00 0.00 2605 MET A C 5
ATOM 4521 O O . MET A 1 63 ? -1.496 10.422 -1.143 1.00 0.00 2605 MET A O 5
ATOM 4535 N N . PRO A 1 64 ? -0.894 12.273 -2.257 1.00 0.00 2606 PRO A N 5
ATOM 4536 C CA . PRO A 1 64 ? -0.147 11.576 -3.342 1.00 0.00 2606 PRO A CA 5
ATOM 4537 C C . PRO A 1 64 ? 1.111 10.825 -2.870 1.00 0.00 2606 PRO A C 5
ATOM 4538 O O . PRO A 1 64 ? 1.821 10.208 -3.672 1.00 0.00 2606 PRO A O 5
ATOM 4549 N N . SER A 1 65 ? 1.377 10.899 -1.607 1.00 0.00 2607 SER A N 5
ATOM 4550 C CA . SER A 1 65 ? 2.506 10.251 -0.997 1.00 0.00 2607 SER A CA 5
ATOM 4551 C C . SER A 1 65 ? 2.077 9.743 0.375 1.00 0.00 2607 SER A C 5
ATOM 4552 O O . SER A 1 65 ? 0.920 9.902 0.759 1.00 0.00 2607 SER A O 5
ATOM 4560 N N . TYR A 1 66 ? 2.983 9.142 1.099 1.00 0.00 2608 TYR A N 5
ATOM 4561 C CA . TYR A 1 66 ? 2.685 8.681 2.435 1.00 0.00 2608 TYR A CA 5
ATOM 4562 C C . TYR A 1 66 ? 2.982 9.828 3.402 1.00 0.00 2608 TYR A C 5
ATOM 4563 O O . TYR A 1 66 ? 3.343 10.931 2.954 1.00 0.00 2608 TYR A O 5
ATOM 4581 N N . VAL A 1 67 ? 2.817 9.595 4.691 1.00 0.00 2609 VAL A N 5
ATOM 4582 C CA . VAL A 1 67 ? 3.158 10.594 5.688 1.00 0.00 2609 VAL A CA 5
ATOM 4583 C C . VAL A 1 67 ? 4.684 10.858 5.650 1.00 0.00 2609 VAL A C 5
ATOM 4584 O O . VAL A 1 67 ? 5.481 9.942 5.841 1.00 0.00 2609 VAL A O 5
ATOM 4597 N N . PRO A 1 68 ? 5.099 12.096 5.330 1.00 0.00 2610 PRO A N 5
ATOM 4598 C CA . PRO A 1 68 ? 6.514 12.446 5.179 1.00 0.00 2610 PRO A CA 5
ATOM 4599 C C . PRO A 1 68 ? 7.325 12.159 6.436 1.00 0.00 2610 PRO A C 5
ATOM 4600 O O . PRO A 1 68 ? 7.043 12.693 7.517 1.00 0.00 2610 PRO A O 5
ATOM 4611 N N . LYS A 1 69 ? 8.325 11.328 6.298 1.00 0.00 2611 LYS A N 5
ATOM 4612 C CA . LYS A 1 69 ? 9.160 10.975 7.408 1.00 0.00 2611 LYS A CA 5
ATOM 4613 C C . LYS A 1 69 ? 10.477 11.692 7.311 1.00 0.00 2611 LYS A C 5
ATOM 4614 O O . LYS A 1 69 ? 11.404 11.209 6.678 1.00 0.00 2611 LYS A O 5
ATOM 4633 N N . ASN A 1 70 ? 10.536 12.871 7.855 1.00 0.00 2612 ASN A N 5
ATOM 4634 C CA . ASN A 1 70 ? 11.781 13.612 7.904 1.00 0.00 2612 ASN A CA 5
ATOM 4635 C C . ASN A 1 70 ? 12.277 13.594 9.316 1.00 0.00 2612 ASN A C 5
ATOM 4636 O O . ASN A 1 70 ? 11.656 14.212 10.207 1.00 0.00 2612 ASN A O 5
ATOM 4647 N N . ALA A 1 71 ? 13.364 12.858 9.524 1.00 0.00 2613 ALA A N 5
ATOM 4648 C CA . ALA A 1 71 ? 13.978 12.625 10.828 1.00 0.00 2613 ALA A CA 5
ATOM 4649 C C . ALA A 1 71 ? 13.095 11.713 11.690 1.00 0.00 2613 ALA A C 5
ATOM 4650 O O . ALA A 1 71 ? 12.023 11.252 11.256 1.00 0.00 2613 ALA A O 5
ATOM 4657 N N . ASP A 1 72 ? 13.536 11.446 12.888 1.00 0.00 2614 ASP A N 5
ATOM 4658 C CA . ASP A 1 72 ? 12.843 10.544 13.772 1.00 0.00 2614 ASP A CA 5
ATOM 4659 C C . ASP A 1 72 ? 11.856 11.327 14.573 1.00 0.00 2614 ASP A C 5
ATOM 4660 O O . ASP A 1 72 ? 12.209 11.987 15.559 1.00 0.00 2614 ASP A O 5
ATOM 4669 N N . VAL A 1 73 ? 10.654 11.334 14.112 1.00 0.00 2615 VAL A N 5
ATOM 4670 C CA . VAL A 1 73 ? 9.592 12.056 14.757 1.00 0.00 2615 VAL A CA 5
ATOM 4671 C C . VAL A 1 73 ? 8.296 11.245 14.763 1.00 0.00 2615 VAL A C 5
ATOM 4672 O O . VAL A 1 73 ? 7.865 10.725 13.720 1.00 0.00 2615 VAL A O 5
ATOM 4685 N N . LEU A 1 74 ? 7.715 11.073 15.926 1.00 0.00 2616 LEU A N 5
ATOM 4686 C CA . LEU A 1 74 ? 6.417 10.453 16.011 1.00 0.00 2616 LEU A CA 5
ATOM 4687 C C . LEU A 1 74 ? 5.376 11.553 16.032 1.00 0.00 2616 LEU A C 5
ATOM 4688 O O . LEU A 1 74 ? 5.521 12.541 16.768 1.00 0.00 2616 LEU A O 5
ATOM 4704 N N . PHE A 1 75 ? 4.367 11.424 15.211 1.00 0.00 2617 PHE A N 5
ATOM 4705 C CA . PHE A 1 75 ? 3.393 12.490 15.034 1.00 0.00 2617 PHE A CA 5
ATOM 4706 C C . PHE A 1 75 ? 2.300 12.442 16.088 1.00 0.00 2617 PHE A C 5
ATOM 4707 O O . PHE A 1 75 ? 1.135 12.138 15.797 1.00 0.00 2617 PHE A O 5
ATOM 4724 N N . SER A 1 76 ? 2.716 12.679 17.332 1.00 0.00 2618 SER A N 5
ATOM 4725 C CA . SER A 1 76 ? 1.836 12.709 18.499 1.00 0.00 2618 SER A CA 5
ATOM 4726 C C . SER A 1 76 ? 1.084 11.376 18.693 1.00 0.00 2618 SER A C 5
ATOM 4727 O O . SER A 1 76 ? 0.006 11.330 19.288 1.00 0.00 2618 SER A O 5
ATOM 4735 N N . SER A 1 77 ? 1.680 10.299 18.227 1.00 0.00 2619 SER A N 5
ATOM 4736 C CA . SER A 1 77 ? 1.120 8.997 18.362 1.00 0.00 2619 SER A CA 5
ATOM 4737 C C . SER A 1 77 ? 1.392 8.446 19.773 1.00 0.00 2619 SER A C 5
ATOM 4738 O O . SER A 1 77 ? 2.459 7.896 20.060 1.00 0.00 2619 SER A O 5
ATOM 4746 N N . PHE A 1 78 ? 0.460 8.679 20.677 1.00 0.00 2620 PHE A N 5
ATOM 4747 C CA . PHE A 1 78 ? 0.637 8.260 22.055 1.00 0.00 2620 PHE A CA 5
ATOM 4748 C C . PHE A 1 78 ? -0.242 7.077 22.390 1.00 0.00 2620 PHE A C 5
ATOM 4749 O O . PHE A 1 78 ? -0.188 6.538 23.491 1.00 0.00 2620 PHE A O 5
ATOM 4766 N N . GLN A 1 79 ? -1.043 6.674 21.447 1.00 0.00 2621 GLN A N 5
ATOM 4767 C CA . GLN A 1 79 ? -1.915 5.537 21.637 1.00 0.00 2621 GLN A CA 5
ATOM 4768 C C . GLN A 1 79 ? -1.219 4.288 21.132 1.00 0.00 2621 GLN A C 5
ATOM 4769 O O . GLN A 1 79 ? -1.086 3.290 21.849 1.00 0.00 2621 GLN A O 5
ATOM 4783 N N . LYS A 1 80 ? -0.764 4.374 19.915 1.00 0.00 2622 LYS A N 5
ATOM 4784 C CA . LYS A 1 80 ? -0.046 3.332 19.220 1.00 0.00 2622 LYS A CA 5
ATOM 4785 C C . LYS A 1 80 ? 0.476 3.944 17.936 1.00 0.00 2622 LYS A C 5
ATOM 4786 O O . LYS A 1 80 ? 0.154 3.458 16.839 1.00 0.00 2622 LYS A O 5
ATOM 4806 N N . LEU A 1 21 ? 7.949 3.140 -1.154 1.00 0.00 2563 LEU A N 6
ATOM 4807 C CA . LEU A 1 21 ? 6.903 2.735 -0.255 1.00 0.00 2563 LEU A CA 6
ATOM 4808 C C . LEU A 1 21 ? 7.139 1.312 0.233 1.00 0.00 2563 LEU A C 6
ATOM 4809 O O . LEU A 1 21 ? 7.474 0.419 -0.559 1.00 0.00 2563 LEU A O 6
ATOM 4825 N N . ASP A 1 22 ? 6.998 1.117 1.523 1.00 0.00 2564 ASP A N 6
ATOM 4826 C CA . ASP A 1 22 ? 7.132 -0.199 2.142 1.00 0.00 2564 ASP A CA 6
ATOM 4827 C C . ASP A 1 22 ? 5.764 -0.845 2.084 1.00 0.00 2564 ASP A C 6
ATOM 4828 O O . ASP A 1 22 ? 4.777 -0.128 2.008 1.00 0.00 2564 ASP A O 6
ATOM 4837 N N . PRO A 1 23 ? 5.649 -2.181 2.054 1.00 0.00 2565 PRO A N 6
ATOM 4838 C CA . PRO A 1 23 ? 4.346 -2.840 2.072 1.00 0.00 2565 PRO A CA 6
ATOM 4839 C C . PRO A 1 23 ? 3.511 -2.479 3.317 1.00 0.00 2565 PRO A C 6
ATOM 4840 O O . PRO A 1 23 ? 2.276 -2.562 3.283 1.00 0.00 2565 PRO A O 6
ATOM 4851 N N . ASP A 1 24 ? 4.169 -2.032 4.389 1.00 0.00 2566 ASP A N 6
ATOM 4852 C CA . ASP A 1 24 ? 3.448 -1.715 5.619 1.00 0.00 2566 ASP A CA 6
ATOM 4853 C C . ASP A 1 24 ? 3.044 -0.249 5.651 1.00 0.00 2566 ASP A C 6
ATOM 4854 O O . ASP A 1 24 ? 2.161 0.136 6.415 1.00 0.00 2566 ASP A O 6
ATOM 4863 N N . THR A 1 25 ? 3.673 0.558 4.799 1.00 0.00 2567 THR A N 6
ATOM 4864 C CA . THR A 1 25 ? 3.378 1.982 4.702 1.00 0.00 2567 THR A CA 6
ATOM 4865 C C . THR A 1 25 ? 1.883 2.187 4.417 1.00 0.00 2567 THR A C 6
ATOM 4866 O O . THR A 1 25 ? 1.307 1.495 3.579 1.00 0.00 2567 THR A O 6
ATOM 4877 N N . ARG A 1 26 ? 1.276 3.096 5.137 1.00 0.00 2568 ARG A N 6
ATOM 4878 C CA . ARG A 1 26 ? -0.143 3.340 5.030 1.00 0.00 2568 ARG A CA 6
ATOM 4879 C C . ARG A 1 26 ? -0.436 4.266 3.883 1.00 0.00 2568 ARG A C 6
ATOM 4880 O O . ARG A 1 26 ? 0.248 5.285 3.707 1.00 0.00 2568 ARG A O 6
ATOM 4901 N N . ILE A 1 27 ? -1.440 3.934 3.117 1.00 0.00 2569 ILE A N 6
ATOM 4902 C CA . ILE A 1 27 ? -1.805 4.728 1.978 1.00 0.00 2569 ILE A CA 6
ATOM 4903 C C . ILE A 1 27 ? -3.135 5.426 2.255 1.00 0.00 2569 ILE A C 6
ATOM 4904 O O . ILE A 1 27 ? -4.187 4.785 2.247 1.00 0.00 2569 ILE A O 6
ATOM 4920 N N . PRO A 1 28 ? -3.105 6.727 2.557 1.00 0.00 2570 PRO A N 6
ATOM 4921 C CA . PRO A 1 28 ? -4.313 7.487 2.814 1.00 0.00 2570 PRO A CA 6
ATOM 4922 C C . PRO A 1 28 ? -5.136 7.673 1.540 1.00 0.00 2570 PRO A C 6
ATOM 4923 O O . PRO A 1 28 ? -4.704 8.340 0.582 1.00 0.00 2570 PRO A O 6
ATOM 4934 N N . VAL A 1 29 ? -6.294 7.077 1.520 1.00 0.00 2571 VAL A N 6
ATOM 4935 C CA . VAL A 1 29 ? -7.166 7.110 0.371 1.00 0.00 2571 VAL A CA 6
ATOM 4936 C C . VAL A 1 29 ? -8.588 7.455 0.778 1.00 0.00 2571 VAL A C 6
ATOM 4937 O O . VAL A 1 29 ? -8.973 7.305 1.948 1.00 0.00 2571 VAL A O 6
ATOM 4950 N N . ILE A 1 30 ? -9.347 7.921 -0.169 1.00 0.00 2572 ILE A N 6
ATOM 4951 C CA . ILE A 1 30 ? -10.712 8.308 0.045 1.00 0.00 2572 ILE A CA 6
ATOM 4952 C C . ILE A 1 30 ? -11.568 7.817 -1.133 1.00 0.00 2572 ILE A C 6
ATOM 4953 O O . ILE A 1 30 ? -11.153 7.909 -2.283 1.00 0.00 2572 ILE A O 6
ATOM 4969 N N . ASN A 1 31 ? -12.723 7.255 -0.849 1.00 0.00 2573 ASN A N 6
ATOM 4970 C CA . ASN A 1 31 ? -13.603 6.773 -1.911 1.00 0.00 2573 ASN A CA 6
ATOM 4971 C C . ASN A 1 31 ? -14.655 7.802 -2.175 1.00 0.00 2573 ASN A C 6
ATOM 4972 O O . ASN A 1 31 ? -15.395 8.161 -1.268 1.00 0.00 2573 ASN A O 6
ATOM 4983 N N . LEU A 1 32 ? -14.768 8.243 -3.406 1.00 0.00 2574 LEU A N 6
ATOM 4984 C CA . LEU A 1 32 ? -15.706 9.299 -3.732 1.00 0.00 2574 LEU A CA 6
ATOM 4985 C C . LEU A 1 32 ? -17.133 8.795 -3.867 1.00 0.00 2574 LEU A C 6
ATOM 4986 O O . LEU A 1 32 ? -18.070 9.585 -3.837 1.00 0.00 2574 LEU A O 6
ATOM 5002 N N . GLU A 1 33 ? -17.310 7.496 -4.023 1.00 0.00 2575 GLU A N 6
ATOM 5003 C CA . GLU A 1 33 ? -18.659 6.955 -4.093 1.00 0.00 2575 GLU A CA 6
ATOM 5004 C C . GLU A 1 33 ? -19.277 6.846 -2.708 1.00 0.00 2575 GLU A C 6
ATOM 5005 O O . GLU A 1 33 ? -20.428 7.221 -2.505 1.00 0.00 2575 GLU A O 6
ATOM 5017 N N . ASP A 1 34 ? -18.521 6.312 -1.757 1.00 0.00 2576 ASP A N 6
ATOM 5018 C CA . ASP A 1 34 ? -19.033 6.177 -0.387 1.00 0.00 2576 ASP A CA 6
ATOM 5019 C C . ASP A 1 34 ? -18.892 7.487 0.322 1.00 0.00 2576 ASP A C 6
ATOM 5020 O O . ASP A 1 34 ? -19.861 8.075 0.792 1.00 0.00 2576 ASP A O 6
ATOM 5029 N N . GLY A 1 35 ? -17.676 7.967 0.337 1.00 0.00 2577 GLY A N 6
ATOM 5030 C CA . GLY A 1 35 ? -17.318 9.102 1.129 1.00 0.00 2577 GLY A CA 6
ATOM 5031 C C . GLY A 1 35 ? -16.384 8.662 2.237 1.00 0.00 2577 GLY A C 6
ATOM 5032 O O . GLY A 1 35 ? -16.020 9.448 3.114 1.00 0.00 2577 GLY A O 6
ATOM 5036 N N . THR A 1 36 ? -15.995 7.380 2.189 1.00 0.00 2578 THR A N 6
ATOM 5037 C CA . THR A 1 36 ? -15.117 6.807 3.177 1.00 0.00 2578 THR A CA 6
ATOM 5038 C C . THR A 1 36 ? -13.720 7.394 2.993 1.00 0.00 2578 THR A C 6
ATOM 5039 O O . THR A 1 36 ? -13.267 7.614 1.862 1.00 0.00 2578 THR A O 6
ATOM 5050 N N . ARG A 1 37 ? -13.075 7.687 4.070 1.00 0.00 2579 ARG A N 6
ATOM 5051 C CA . ARG A 1 37 ? -11.769 8.262 4.031 1.00 0.00 2579 ARG A CA 6
ATOM 5052 C C . ARG A 1 37 ? -10.919 7.578 5.054 1.00 0.00 2579 ARG A C 6
ATOM 5053 O O . ARG A 1 37 ? -11.285 7.492 6.229 1.00 0.00 2579 ARG A O 6
ATOM 5074 N N . LEU A 1 38 ? -9.815 7.082 4.615 1.00 0.00 2580 LEU A N 6
ATOM 5075 C CA . LEU A 1 38 ? -8.953 6.297 5.435 1.00 0.00 2580 LEU A CA 6
ATOM 5076 C C . LEU A 1 38 ? -7.562 6.884 5.389 1.00 0.00 2580 LEU A C 6
ATOM 5077 O O . LEU A 1 38 ? -6.883 6.795 4.365 1.00 0.00 2580 LEU A O 6
ATOM 5093 N N . VAL A 1 39 ? -7.164 7.535 6.455 1.00 0.00 2581 VAL A N 6
ATOM 5094 C CA . VAL A 1 39 ? -5.856 8.151 6.528 1.00 0.00 2581 VAL A CA 6
ATOM 5095 C C . VAL A 1 39 ? -5.146 7.692 7.796 1.00 0.00 2581 VAL A C 6
ATOM 5096 O O . VAL A 1 39 ? -5.801 7.249 8.744 1.00 0.00 2581 VAL A O 6
ATOM 5109 N N . GLY A 1 40 ? -3.835 7.749 7.797 1.00 0.00 2582 GLY A N 6
ATOM 5110 C CA . GLY A 1 40 ? -3.074 7.378 8.965 1.00 0.00 2582 GLY A CA 6
ATOM 5111 C C . GLY A 1 40 ? -3.075 5.907 9.187 1.00 0.00 2582 GLY A C 6
ATOM 5112 O O . GLY A 1 40 ? -2.943 5.138 8.246 1.00 0.00 2582 GLY A O 6
ATOM 5116 N N . GLU A 1 41 ? -3.288 5.504 10.410 1.00 0.00 2583 GLU A N 6
ATOM 5117 C CA . GLU A 1 41 ? -3.301 4.097 10.752 1.00 0.00 2583 GLU A CA 6
ATOM 5118 C C . GLU A 1 41 ? -4.593 3.451 10.284 1.00 0.00 2583 GLU A C 6
ATOM 5119 O O . GLU A 1 41 ? -4.681 2.238 10.159 1.00 0.00 2583 GLU A O 6
ATOM 5131 N N . ASP A 1 42 ? -5.591 4.276 10.007 1.00 0.00 2584 ASP A N 6
ATOM 5132 C CA . ASP A 1 42 ? -6.873 3.790 9.494 1.00 0.00 2584 ASP A CA 6
ATOM 5133 C C . ASP A 1 42 ? -6.805 3.576 8.003 1.00 0.00 2584 ASP A C 6
ATOM 5134 O O . ASP A 1 42 ? -7.758 3.100 7.393 1.00 0.00 2584 ASP A O 6
ATOM 5143 N N . ALA A 1 43 ? -5.690 3.937 7.417 1.00 0.00 2585 ALA A N 6
ATOM 5144 C CA . ALA A 1 43 ? -5.474 3.747 6.010 1.00 0.00 2585 ALA A CA 6
ATOM 5145 C C . ALA A 1 43 ? -4.928 2.351 5.777 1.00 0.00 2585 ALA A C 6
ATOM 5146 O O . ALA A 1 43 ? -4.171 1.832 6.612 1.00 0.00 2585 ALA A O 6
ATOM 5153 N N . PRO A 1 44 ? -5.310 1.706 4.672 1.00 0.00 2586 PRO A N 6
ATOM 5154 C CA . PRO A 1 44 ? -4.827 0.371 4.342 1.00 0.00 2586 PRO A CA 6
ATOM 5155 C C . PRO A 1 44 ? -3.331 0.393 4.046 1.00 0.00 2586 PRO A C 6
ATOM 5156 O O . PRO A 1 44 ? -2.773 1.433 3.634 1.00 0.00 2586 PRO A O 6
ATOM 5167 N N . LYS A 1 45 ? -2.672 -0.710 4.293 1.00 0.00 2587 LYS A N 6
ATOM 5168 C CA . LYS A 1 45 ? -1.268 -0.806 4.016 1.00 0.00 2587 LYS A CA 6
ATOM 5169 C C . LYS A 1 45 ? -1.031 -0.924 2.530 1.00 0.00 2587 LYS A C 6
ATOM 5170 O O . LYS A 1 45 ? -1.884 -1.409 1.794 1.00 0.00 2587 LYS A O 6
ATOM 5189 N N . ASN A 1 46 ? 0.129 -0.504 2.119 1.00 0.00 2588 ASN A N 6
ATOM 5190 C CA . ASN A 1 46 ? 0.557 -0.483 0.713 1.00 0.00 2588 ASN A CA 6
ATOM 5191 C C . ASN A 1 46 ? 0.452 -1.862 0.052 1.00 0.00 2588 ASN A C 6
ATOM 5192 O O . ASN A 1 46 ? 0.129 -1.975 -1.131 1.00 0.00 2588 ASN A O 6
ATOM 5203 N N . LYS A 1 47 ? 0.690 -2.907 0.816 1.00 0.00 2589 LYS A N 6
ATOM 5204 C CA . LYS A 1 47 ? 0.595 -4.271 0.298 1.00 0.00 2589 LYS A CA 6
ATOM 5205 C C . LYS A 1 47 ? -0.863 -4.657 0.002 1.00 0.00 2589 LYS A C 6
ATOM 5206 O O . LYS A 1 47 ? -1.141 -5.435 -0.910 1.00 0.00 2589 LYS A O 6
ATOM 5225 N N . ASP A 1 48 ? -1.786 -4.087 0.755 1.00 0.00 2590 ASP A N 6
ATOM 5226 C CA . ASP A 1 48 ? -3.207 -4.408 0.612 1.00 0.00 2590 ASP A CA 6
ATOM 5227 C C . ASP A 1 48 ? -3.892 -3.410 -0.282 1.00 0.00 2590 ASP A C 6
ATOM 5228 O O . ASP A 1 48 ? -5.036 -3.622 -0.702 1.00 0.00 2590 ASP A O 6
ATOM 5237 N N . LEU A 1 49 ? -3.185 -2.324 -0.577 1.00 0.00 2591 LEU A N 6
ATOM 5238 C CA . LEU A 1 49 ? -3.689 -1.231 -1.397 1.00 0.00 2591 LEU A CA 6
ATOM 5239 C C . LEU A 1 49 ? -4.242 -1.749 -2.709 1.00 0.00 2591 LEU A C 6
ATOM 5240 O O . LEU A 1 49 ? -5.371 -1.458 -3.065 1.00 0.00 2591 LEU A O 6
ATOM 5256 N N . VAL A 1 50 ? -3.451 -2.562 -3.380 1.00 0.00 2592 VAL A N 6
ATOM 5257 C CA . VAL A 1 50 ? -3.808 -3.116 -4.680 1.00 0.00 2592 VAL A CA 6
ATOM 5258 C C . VAL A 1 50 ? -5.144 -3.866 -4.652 1.00 0.00 2592 VAL A C 6
ATOM 5259 O O . VAL A 1 50 ? -5.921 -3.790 -5.592 1.00 0.00 2592 VAL A O 6
ATOM 5272 N N . GLU A 1 51 ? -5.420 -4.545 -3.552 1.00 0.00 2593 GLU A N 6
ATOM 5273 C CA . GLU A 1 51 ? -6.635 -5.290 -3.409 1.00 0.00 2593 GLU A CA 6
ATOM 5274 C C . GLU A 1 51 ? -7.805 -4.357 -3.210 1.00 0.00 2593 GLU A C 6
ATOM 5275 O O . GLU A 1 51 ? -8.833 -4.512 -3.836 1.00 0.00 2593 GLU A O 6
ATOM 5287 N N . TRP A 1 52 ? -7.613 -3.366 -2.372 1.00 0.00 2594 TRP A N 6
ATOM 5288 C CA . TRP A 1 52 ? -8.640 -2.361 -2.083 1.00 0.00 2594 TRP A CA 6
ATOM 5289 C C . TRP A 1 52 ? -8.974 -1.590 -3.377 1.00 0.00 2594 TRP A C 6
ATOM 5290 O O . TRP A 1 52 ? -10.116 -1.238 -3.625 1.00 0.00 2594 TRP A O 6
ATOM 5311 N N . LEU A 1 53 ? -7.960 -1.382 -4.207 1.00 0.00 2595 LEU A N 6
ATOM 5312 C CA . LEU A 1 53 ? -8.113 -0.734 -5.523 1.00 0.00 2595 LEU A CA 6
ATOM 5313 C C . LEU A 1 53 ? -8.966 -1.568 -6.453 1.00 0.00 2595 LEU A C 6
ATOM 5314 O O . LEU A 1 53 ? -9.726 -1.037 -7.265 1.00 0.00 2595 LEU A O 6
ATOM 5330 N N . LYS A 1 54 ? -8.844 -2.874 -6.326 1.00 0.00 2596 LYS A N 6
ATOM 5331 C CA . LYS A 1 54 ? -9.644 -3.816 -7.103 1.00 0.00 2596 LYS A CA 6
ATOM 5332 C C . LYS A 1 54 ? -11.119 -3.692 -6.725 1.00 0.00 2596 LYS A C 6
ATOM 5333 O O . LYS A 1 54 ? -12.014 -3.966 -7.533 1.00 0.00 2596 LYS A O 6
ATOM 5352 N N . LEU A 1 55 ? -11.357 -3.275 -5.506 1.00 0.00 2597 LEU A N 6
ATOM 5353 C CA . LEU A 1 55 ? -12.695 -3.047 -5.004 1.00 0.00 2597 LEU A CA 6
ATOM 5354 C C . LEU A 1 55 ? -13.177 -1.635 -5.333 1.00 0.00 2597 LEU A C 6
ATOM 5355 O O . LEU A 1 55 ? -14.349 -1.427 -5.643 1.00 0.00 2597 LEU A O 6
ATOM 5371 N N . HIS A 1 56 ? -12.278 -0.675 -5.289 1.00 0.00 2598 HIS A N 6
ATOM 5372 C CA . HIS A 1 56 ? -12.646 0.720 -5.473 1.00 0.00 2598 HIS A CA 6
ATOM 5373 C C . HIS A 1 56 ? -11.840 1.399 -6.565 1.00 0.00 2598 HIS A C 6
ATOM 5374 O O . HIS A 1 56 ? -10.847 2.042 -6.290 1.00 0.00 2598 HIS A O 6
ATOM 5388 N N . PRO A 1 57 ? -12.240 1.258 -7.830 1.00 0.00 2599 PRO A N 6
ATOM 5389 C CA . PRO A 1 57 ? -11.568 1.949 -8.940 1.00 0.00 2599 PRO A CA 6
ATOM 5390 C C . PRO A 1 57 ? -11.903 3.448 -8.911 1.00 0.00 2599 PRO A C 6
ATOM 5391 O O . PRO A 1 57 ? -11.155 4.301 -9.398 1.00 0.00 2599 PRO A O 6
ATOM 5402 N N . THR A 1 58 ? -12.982 3.746 -8.255 1.00 0.00 2600 THR A N 6
ATOM 5403 C CA . THR A 1 58 ? -13.530 5.057 -8.121 1.00 0.00 2600 THR A CA 6
ATOM 5404 C C . THR A 1 58 ? -12.981 5.749 -6.876 1.00 0.00 2600 THR A C 6
ATOM 5405 O O . THR A 1 58 ? -13.523 6.757 -6.395 1.00 0.00 2600 THR A O 6
ATOM 5416 N N . TYR A 1 59 ? -11.871 5.244 -6.386 1.00 0.00 2601 TYR A N 6
ATOM 5417 C CA . TYR A 1 59 ? -11.272 5.800 -5.222 1.00 0.00 2601 TYR A CA 6
ATOM 5418 C C . TYR A 1 59 ? -10.355 6.943 -5.657 1.00 0.00 2601 TYR A C 6
ATOM 5419 O O . TYR A 1 59 ? -10.110 7.141 -6.855 1.00 0.00 2601 TYR A O 6
ATOM 5437 N N . THR A 1 60 ? -9.877 7.676 -4.720 1.00 0.00 2602 THR A N 6
ATOM 5438 C CA . THR A 1 60 ? -8.975 8.745 -4.958 1.00 0.00 2602 THR A CA 6
ATOM 5439 C C . THR A 1 60 ? -7.929 8.710 -3.850 1.00 0.00 2602 THR A C 6
ATOM 5440 O O . THR A 1 60 ? -8.238 8.299 -2.720 1.00 0.00 2602 THR A O 6
ATOM 5451 N N . VAL A 1 61 ? -6.703 9.052 -4.164 1.00 0.00 2603 VAL A N 6
ATOM 5452 C CA . VAL A 1 61 ? -5.674 9.100 -3.155 1.00 0.00 2603 VAL A CA 6
ATOM 5453 C C . VAL A 1 61 ? -5.887 10.387 -2.370 1.00 0.00 2603 VAL A C 6
ATOM 5454 O O . VAL A 1 61 ? -6.035 11.455 -2.965 1.00 0.00 2603 VAL A O 6
ATOM 5467 N N . ASP A 1 62 ? -5.936 10.284 -1.060 1.00 0.00 2604 ASP A N 6
ATOM 5468 C CA . ASP A 1 62 ? -6.264 11.431 -0.218 1.00 0.00 2604 ASP A CA 6
ATOM 5469 C C . ASP A 1 62 ? -5.166 12.471 -0.242 1.00 0.00 2604 ASP A C 6
ATOM 5470 O O . ASP A 1 62 ? -5.430 13.660 -0.329 1.00 0.00 2604 ASP A O 6
ATOM 5479 N N . MET A 1 63 ? -3.935 12.027 -0.196 1.00 0.00 2605 MET A N 6
ATOM 5480 C CA . MET A 1 63 ? -2.829 12.958 -0.275 1.00 0.00 2605 MET A CA 6
ATOM 5481 C C . MET A 1 63 ? -2.367 13.067 -1.709 1.00 0.00 2605 MET A C 6
ATOM 5482 O O . MET A 1 63 ? -2.360 12.067 -2.430 1.00 0.00 2605 MET A O 6
ATOM 5496 N N . PRO A 1 64 ? -1.965 14.269 -2.166 1.00 0.00 2606 PRO A N 6
ATOM 5497 C CA . PRO A 1 64 ? -1.387 14.447 -3.513 1.00 0.00 2606 PRO A CA 6
ATOM 5498 C C . PRO A 1 64 ? -0.021 13.754 -3.606 1.00 0.00 2606 PRO A C 6
ATOM 5499 O O . PRO A 1 64 ? 0.524 13.553 -4.687 1.00 0.00 2606 PRO A O 6
ATOM 5510 N N . SER A 1 65 ? 0.505 13.403 -2.429 1.00 0.00 2607 SER A N 6
ATOM 5511 C CA . SER A 1 65 ? 1.771 12.729 -2.239 1.00 0.00 2607 SER A CA 6
ATOM 5512 C C . SER A 1 65 ? 2.919 13.683 -2.536 1.00 0.00 2607 SER A C 6
ATOM 5513 O O . SER A 1 65 ? 3.430 14.344 -1.618 1.00 0.00 2607 SER A O 6
ATOM 5521 N N . TYR A 1 66 ? 3.257 13.801 -3.790 1.00 0.00 2608 TYR A N 6
ATOM 5522 C CA . TYR A 1 66 ? 4.284 14.673 -4.280 1.00 0.00 2608 TYR A CA 6
ATOM 5523 C C . TYR A 1 66 ? 4.337 14.412 -5.767 1.00 0.00 2608 TYR A C 6
ATOM 5524 O O . TYR A 1 66 ? 3.507 13.635 -6.264 1.00 0.00 2608 TYR A O 6
ATOM 5542 N N . VAL A 1 67 ? 5.244 15.026 -6.472 1.00 0.00 2609 VAL A N 6
ATOM 5543 C CA . VAL A 1 67 ? 5.440 14.683 -7.858 1.00 0.00 2609 VAL A CA 6
ATOM 5544 C C . VAL A 1 67 ? 6.193 13.332 -7.917 1.00 0.00 2609 VAL A C 6
ATOM 5545 O O . VAL A 1 67 ? 7.292 13.221 -7.383 1.00 0.00 2609 VAL A O 6
ATOM 5558 N N . PRO A 1 68 ? 5.568 12.271 -8.494 1.00 0.00 2610 PRO A N 6
ATOM 5559 C CA . PRO A 1 68 ? 6.147 10.918 -8.534 1.00 0.00 2610 PRO A CA 6
ATOM 5560 C C . PRO A 1 68 ? 7.568 10.899 -9.073 1.00 0.00 2610 PRO A C 6
ATOM 5561 O O . PRO A 1 68 ? 7.803 11.168 -10.252 1.00 0.00 2610 PRO A O 6
ATOM 5572 N N . LYS A 1 69 ? 8.502 10.627 -8.199 1.00 0.00 2611 LYS A N 6
ATOM 5573 C CA . LYS A 1 69 ? 9.891 10.591 -8.554 1.00 0.00 2611 LYS A CA 6
ATOM 5574 C C . LYS A 1 69 ? 10.318 9.154 -8.675 1.00 0.00 2611 LYS A C 6
ATOM 5575 O O . LYS A 1 69 ? 10.943 8.755 -9.664 1.00 0.00 2611 LYS A O 6
ATOM 5594 N N . ASN A 1 70 ? 9.957 8.379 -7.684 1.00 0.00 2612 ASN A N 6
ATOM 5595 C CA . ASN A 1 70 ? 10.263 6.965 -7.641 1.00 0.00 2612 ASN A CA 6
ATOM 5596 C C . ASN A 1 70 ? 9.156 6.218 -6.972 1.00 0.00 2612 ASN A C 6
ATOM 5597 O O . ASN A 1 70 ? 8.672 6.620 -5.918 1.00 0.00 2612 ASN A O 6
ATOM 5608 N N . ALA A 1 71 ? 8.753 5.158 -7.591 1.00 0.00 2613 ALA A N 6
ATOM 5609 C CA . ALA A 1 71 ? 7.730 4.264 -7.070 1.00 0.00 2613 ALA A CA 6
ATOM 5610 C C . ALA A 1 71 ? 8.221 2.862 -7.322 1.00 0.00 2613 ALA A C 6
ATOM 5611 O O . ALA A 1 71 ? 7.505 1.871 -7.204 1.00 0.00 2613 ALA A O 6
ATOM 5618 N N . ASP A 1 72 ? 9.471 2.817 -7.626 1.00 0.00 2614 ASP A N 6
ATOM 5619 C CA . ASP A 1 72 ? 10.182 1.676 -8.045 1.00 0.00 2614 ASP A CA 6
ATOM 5620 C C . ASP A 1 72 ? 11.281 1.387 -7.068 1.00 0.00 2614 ASP A C 6
ATOM 5621 O O . ASP A 1 72 ? 12.171 2.199 -6.836 1.00 0.00 2614 ASP A O 6
ATOM 5630 N N . VAL A 1 73 ? 11.158 0.266 -6.455 1.00 0.00 2615 VAL A N 6
ATOM 5631 C CA . VAL A 1 73 ? 12.128 -0.222 -5.499 1.00 0.00 2615 VAL A CA 6
ATOM 5632 C C . VAL A 1 73 ? 13.173 -1.021 -6.263 1.00 0.00 2615 VAL A C 6
ATOM 5633 O O . VAL A 1 73 ? 14.380 -0.998 -5.953 1.00 0.00 2615 VAL A O 6
ATOM 5646 N N . LEU A 1 74 ? 12.693 -1.700 -7.279 1.00 0.00 2616 LEU A N 6
ATOM 5647 C CA . LEU A 1 74 ? 13.496 -2.535 -8.127 1.00 0.00 2616 LEU A CA 6
ATOM 5648 C C . LEU A 1 74 ? 12.980 -2.418 -9.557 1.00 0.00 2616 LEU A C 6
ATOM 5649 O O . LEU A 1 74 ? 13.744 -2.122 -10.489 1.00 0.00 2616 LEU A O 6
ATOM 5665 N N . PHE A 1 75 ? 11.678 -2.617 -9.708 1.00 0.00 2617 PHE A N 6
ATOM 5666 C CA . PHE A 1 75 ? 11.001 -2.563 -10.989 1.00 0.00 2617 PHE A CA 6
ATOM 5667 C C . PHE A 1 75 ? 9.503 -2.409 -10.742 1.00 0.00 2617 PHE A C 6
ATOM 5668 O O . PHE A 1 75 ? 8.881 -3.292 -10.173 1.00 0.00 2617 PHE A O 6
ATOM 5685 N N . SER A 1 76 ? 8.941 -1.293 -11.112 1.00 0.00 2618 SER A N 6
ATOM 5686 C CA . SER A 1 76 ? 7.504 -1.096 -10.945 1.00 0.00 2618 SER A CA 6
ATOM 5687 C C . SER A 1 76 ? 6.835 -0.698 -12.258 1.00 0.00 2618 SER A C 6
ATOM 5688 O O . SER A 1 76 ? 5.613 -0.858 -12.435 1.00 0.00 2618 SER A O 6
ATOM 5696 N N . SER A 1 77 ? 7.620 -0.233 -13.185 1.00 0.00 2619 SER A N 6
ATOM 5697 C CA . SER A 1 77 ? 7.092 0.255 -14.413 1.00 0.00 2619 SER A CA 6
ATOM 5698 C C . SER A 1 77 ? 7.048 -0.848 -15.452 1.00 0.00 2619 SER A C 6
ATOM 5699 O O . SER A 1 77 ? 8.035 -1.139 -16.111 1.00 0.00 2619 SER A O 6
ATOM 5707 N N . PHE A 1 78 ? 5.917 -1.499 -15.530 1.00 0.00 2620 PHE A N 6
ATOM 5708 C CA . PHE A 1 78 ? 5.677 -2.493 -16.558 1.00 0.00 2620 PHE A CA 6
ATOM 5709 C C . PHE A 1 78 ? 4.717 -1.870 -17.578 1.00 0.00 2620 PHE A C 6
ATOM 5710 O O . PHE A 1 78 ? 4.231 -2.502 -18.517 1.00 0.00 2620 PHE A O 6
ATOM 5727 N N . GLN A 1 79 ? 4.484 -0.585 -17.396 1.00 0.00 2621 GLN A N 6
ATOM 5728 C CA . GLN A 1 79 ? 3.587 0.175 -18.244 1.00 0.00 2621 GLN A CA 6
ATOM 5729 C C . GLN A 1 79 ? 4.404 0.934 -19.280 1.00 0.00 2621 GLN A C 6
ATOM 5730 O O . GLN A 1 79 ? 3.890 1.761 -20.033 1.00 0.00 2621 GLN A O 6
ATOM 5744 N N . LYS A 1 80 ? 5.675 0.621 -19.316 1.00 0.00 2622 LYS A N 6
ATOM 5745 C CA . LYS A 1 80 ? 6.615 1.222 -20.229 1.00 0.00 2622 LYS A CA 6
ATOM 5746 C C . LYS A 1 80 ? 6.708 0.369 -21.479 1.00 0.00 2622 LYS A C 6
ATOM 5747 O O . LYS A 1 80 ? 6.588 0.904 -22.591 1.00 0.00 2622 LYS A O 6
ATOM 5767 N N . LEU A 1 21 ? 7.939 2.646 -0.991 1.00 0.00 2563 LEU A N 7
ATOM 5768 C CA . LEU A 1 21 ? 7.074 2.547 0.134 1.00 0.00 2563 LEU A CA 7
ATOM 5769 C C . LEU A 1 21 ? 7.014 1.100 0.558 1.00 0.00 2563 LEU A C 7
ATOM 5770 O O . LEU A 1 21 ? 6.865 0.205 -0.281 1.00 0.00 2563 LEU A O 7
ATOM 5786 N N . ASP A 1 22 ? 7.134 0.877 1.827 1.00 0.00 2564 ASP A N 7
ATOM 5787 C CA . ASP A 1 22 ? 7.186 -0.458 2.388 1.00 0.00 2564 ASP A CA 7
ATOM 5788 C C . ASP A 1 22 ? 5.780 -1.051 2.405 1.00 0.00 2564 ASP A C 7
ATOM 5789 O O . ASP A 1 22 ? 4.807 -0.304 2.324 1.00 0.00 2564 ASP A O 7
ATOM 5798 N N . PRO A 1 23 ? 5.638 -2.394 2.504 1.00 0.00 2565 PRO A N 7
ATOM 5799 C CA . PRO A 1 23 ? 4.318 -3.069 2.487 1.00 0.00 2565 PRO A CA 7
ATOM 5800 C C . PRO A 1 23 ? 3.402 -2.599 3.611 1.00 0.00 2565 PRO A C 7
ATOM 5801 O O . PRO A 1 23 ? 2.168 -2.581 3.472 1.00 0.00 2565 PRO A O 7
ATOM 5812 N N . ASP A 1 24 ? 4.013 -2.200 4.703 1.00 0.00 2566 ASP A N 7
ATOM 5813 C CA . ASP A 1 24 ? 3.285 -1.775 5.882 1.00 0.00 2566 ASP A CA 7
ATOM 5814 C C . ASP A 1 24 ? 3.017 -0.264 5.864 1.00 0.00 2566 ASP A C 7
ATOM 5815 O O . ASP A 1 24 ? 2.242 0.243 6.667 1.00 0.00 2566 ASP A O 7
ATOM 5824 N N . THR A 1 25 ? 3.640 0.454 4.936 1.00 0.00 2567 THR A N 7
ATOM 5825 C CA . THR A 1 25 ? 3.410 1.882 4.820 1.00 0.00 2567 THR A CA 7
ATOM 5826 C C . THR A 1 25 ? 1.932 2.118 4.510 1.00 0.00 2567 THR A C 7
ATOM 5827 O O . THR A 1 25 ? 1.371 1.484 3.613 1.00 0.00 2567 THR A O 7
ATOM 5838 N N . ARG A 1 26 ? 1.305 2.967 5.286 1.00 0.00 2568 ARG A N 7
ATOM 5839 C CA . ARG A 1 26 ? -0.100 3.229 5.119 1.00 0.00 2568 ARG A CA 7
ATOM 5840 C C . ARG A 1 26 ? -0.312 4.195 3.969 1.00 0.00 2568 ARG A C 7
ATOM 5841 O O . ARG A 1 26 ? 0.486 5.121 3.769 1.00 0.00 2568 ARG A O 7
ATOM 5862 N N . ILE A 1 27 ? -1.356 3.978 3.217 1.00 0.00 2569 ILE A N 7
ATOM 5863 C CA . ILE A 1 27 ? -1.653 4.790 2.076 1.00 0.00 2569 ILE A CA 7
ATOM 5864 C C . ILE A 1 27 ? -3.006 5.472 2.303 1.00 0.00 2569 ILE A C 7
ATOM 5865 O O . ILE A 1 27 ? -4.051 4.839 2.176 1.00 0.00 2569 ILE A O 7
ATOM 5881 N N . PRO A 1 28 ? -2.992 6.742 2.719 1.00 0.00 2570 PRO A N 7
ATOM 5882 C CA . PRO A 1 28 ? -4.209 7.523 2.915 1.00 0.00 2570 PRO A CA 7
ATOM 5883 C C . PRO A 1 28 ? -4.971 7.743 1.602 1.00 0.00 2570 PRO A C 7
ATOM 5884 O O . PRO A 1 28 ? -4.507 8.465 0.689 1.00 0.00 2570 PRO A O 7
ATOM 5895 N N . VAL A 1 29 ? -6.121 7.114 1.503 1.00 0.00 2571 VAL A N 7
ATOM 5896 C CA . VAL A 1 29 ? -6.963 7.158 0.319 1.00 0.00 2571 VAL A CA 7
ATOM 5897 C C . VAL A 1 29 ? -8.410 7.398 0.712 1.00 0.00 2571 VAL A C 7
ATOM 5898 O O . VAL A 1 29 ? -8.756 7.349 1.907 1.00 0.00 2571 VAL A O 7
ATOM 5911 N N . ILE A 1 30 ? -9.243 7.660 -0.270 1.00 0.00 2572 ILE A N 7
ATOM 5912 C CA . ILE A 1 30 ? -10.641 7.896 -0.029 1.00 0.00 2572 ILE A CA 7
ATOM 5913 C C . ILE A 1 30 ? -11.484 7.400 -1.216 1.00 0.00 2572 ILE A C 7
ATOM 5914 O O . ILE A 1 30 ? -11.048 7.453 -2.367 1.00 0.00 2572 ILE A O 7
ATOM 5930 N N . ASN A 1 31 ? -12.638 6.872 -0.910 1.00 0.00 2573 ASN A N 7
ATOM 5931 C CA . ASN A 1 31 ? -13.616 6.446 -1.896 1.00 0.00 2573 ASN A CA 7
ATOM 5932 C C . ASN A 1 31 ? -14.551 7.608 -2.085 1.00 0.00 2573 ASN A C 7
ATOM 5933 O O . ASN A 1 31 ? -15.163 8.060 -1.125 1.00 0.00 2573 ASN A O 7
ATOM 5944 N N . LEU A 1 32 ? -14.678 8.074 -3.290 1.00 0.00 2574 LEU A N 7
ATOM 5945 C CA . LEU A 1 32 ? -15.470 9.264 -3.560 1.00 0.00 2574 LEU A CA 7
ATOM 5946 C C . LEU A 1 32 ? -16.960 8.997 -3.538 1.00 0.00 2574 LEU A C 7
ATOM 5947 O O . LEU A 1 32 ? -17.734 9.827 -3.056 1.00 0.00 2574 LEU A O 7
ATOM 5963 N N . GLU A 1 33 ? -17.353 7.841 -4.003 1.00 0.00 2575 GLU A N 7
ATOM 5964 C CA . GLU A 1 33 ? -18.762 7.505 -4.124 1.00 0.00 2575 GLU A CA 7
ATOM 5965 C C . GLU A 1 33 ? -19.367 7.241 -2.758 1.00 0.00 2575 GLU A C 7
ATOM 5966 O O . GLU A 1 33 ? -20.476 7.698 -2.445 1.00 0.00 2575 GLU A O 7
ATOM 5978 N N . ASP A 1 34 ? -18.631 6.529 -1.939 1.00 0.00 2576 ASP A N 7
ATOM 5979 C CA . ASP A 1 34 ? -19.102 6.201 -0.605 1.00 0.00 2576 ASP A CA 7
ATOM 5980 C C . ASP A 1 34 ? -18.799 7.316 0.368 1.00 0.00 2576 ASP A C 7
ATOM 5981 O O . ASP A 1 34 ? -19.679 7.793 1.074 1.00 0.00 2576 ASP A O 7
ATOM 5990 N N . GLY A 1 35 ? -17.568 7.754 0.372 1.00 0.00 2577 GLY A N 7
ATOM 5991 C CA . GLY A 1 35 ? -17.154 8.740 1.324 1.00 0.00 2577 GLY A CA 7
ATOM 5992 C C . GLY A 1 35 ? -16.202 8.152 2.340 1.00 0.00 2577 GLY A C 7
ATOM 5993 O O . GLY A 1 35 ? -15.818 8.823 3.293 1.00 0.00 2577 GLY A O 7
ATOM 5997 N N . THR A 1 36 ? -15.852 6.876 2.156 1.00 0.00 2578 THR A N 7
ATOM 5998 C CA . THR A 1 36 ? -14.927 6.201 2.978 1.00 0.00 2578 THR A CA 7
ATOM 5999 C C . THR A 1 36 ? -13.562 6.878 2.894 1.00 0.00 2578 THR A C 7
ATOM 6000 O O . THR A 1 36 ? -12.933 6.872 1.839 1.00 0.00 2578 THR A O 7
ATOM 6011 N N . ARG A 1 37 ? -13.120 7.438 3.968 1.00 0.00 2579 ARG A N 7
ATOM 6012 C CA . ARG A 1 37 ? -11.841 8.090 3.993 1.00 0.00 2579 ARG A CA 7
ATOM 6013 C C . ARG A 1 37 ? -11.001 7.427 5.027 1.00 0.00 2579 ARG A C 7
ATOM 6014 O O . ARG A 1 37 ? -11.453 7.199 6.147 1.00 0.00 2579 ARG A O 7
ATOM 6035 N N . LEU A 1 38 ? -9.808 7.078 4.643 1.00 0.00 2580 LEU A N 7
ATOM 6036 C CA . LEU A 1 38 ? -8.924 6.338 5.488 1.00 0.00 2580 LEU A CA 7
ATOM 6037 C C . LEU A 1 38 ? -7.554 6.970 5.432 1.00 0.00 2580 LEU A C 7
ATOM 6038 O O . LEU A 1 38 ? -6.839 6.823 4.435 1.00 0.00 2580 LEU A O 7
ATOM 6054 N N . VAL A 1 39 ? -7.207 7.715 6.452 1.00 0.00 2581 VAL A N 7
ATOM 6055 C CA . VAL A 1 39 ? -5.914 8.376 6.502 1.00 0.00 2581 VAL A CA 7
ATOM 6056 C C . VAL A 1 39 ? -5.193 8.060 7.817 1.00 0.00 2581 VAL A C 7
ATOM 6057 O O . VAL A 1 39 ? -5.836 7.710 8.819 1.00 0.00 2581 VAL A O 7
ATOM 6070 N N . GLY A 1 40 ? -3.869 8.135 7.799 1.00 0.00 2582 GLY A N 7
ATOM 6071 C CA . GLY A 1 40 ? -3.089 7.888 8.991 1.00 0.00 2582 GLY A CA 7
ATOM 6072 C C . GLY A 1 40 ? -2.932 6.411 9.244 1.00 0.00 2582 GLY A C 7
ATOM 6073 O O . GLY A 1 40 ? -2.554 5.664 8.350 1.00 0.00 2582 GLY A O 7
ATOM 6077 N N . GLU A 1 41 ? -3.263 5.987 10.437 1.00 0.00 2583 GLU A N 7
ATOM 6078 C CA . GLU A 1 41 ? -3.192 4.584 10.817 1.00 0.00 2583 GLU A CA 7
ATOM 6079 C C . GLU A 1 41 ? -4.400 3.839 10.292 1.00 0.00 2583 GLU A C 7
ATOM 6080 O O . GLU A 1 41 ? -4.356 2.628 10.095 1.00 0.00 2583 GLU A O 7
ATOM 6092 N N . ASP A 1 42 ? -5.478 4.579 10.062 1.00 0.00 2584 ASP A N 7
ATOM 6093 C CA . ASP A 1 42 ? -6.744 4.007 9.573 1.00 0.00 2584 ASP A CA 7
ATOM 6094 C C . ASP A 1 42 ? -6.668 3.738 8.091 1.00 0.00 2584 ASP A C 7
ATOM 6095 O O . ASP A 1 42 ? -7.542 3.090 7.515 1.00 0.00 2584 ASP A O 7
ATOM 6104 N N . ALA A 1 43 ? -5.623 4.240 7.483 1.00 0.00 2585 ALA A N 7
ATOM 6105 C CA . ALA A 1 43 ? -5.377 4.064 6.077 1.00 0.00 2585 ALA A CA 7
ATOM 6106 C C . ALA A 1 43 ? -4.936 2.631 5.814 1.00 0.00 2585 ALA A C 7
ATOM 6107 O O . ALA A 1 43 ? -4.314 2.005 6.683 1.00 0.00 2585 ALA A O 7
ATOM 6114 N N . PRO A 1 44 ? -5.275 2.074 4.645 1.00 0.00 2586 PRO A N 7
ATOM 6115 C CA . PRO A 1 44 ? -4.888 0.717 4.283 1.00 0.00 2586 PRO A CA 7
ATOM 6116 C C . PRO A 1 44 ? -3.374 0.582 4.103 1.00 0.00 2586 PRO A C 7
ATOM 6117 O O . PRO A 1 44 ? -2.651 1.578 3.907 1.00 0.00 2586 PRO A O 7
ATOM 6128 N N . LYS A 1 45 ? -2.906 -0.634 4.186 1.00 0.00 2587 LYS A N 7
ATOM 6129 C CA . LYS A 1 45 ? -1.503 -0.948 4.038 1.00 0.00 2587 LYS A CA 7
ATOM 6130 C C . LYS A 1 45 ? -1.164 -1.005 2.567 1.00 0.00 2587 LYS A C 7
ATOM 6131 O O . LYS A 1 45 ? -2.024 -1.321 1.768 1.00 0.00 2587 LYS A O 7
ATOM 6150 N N . ASN A 1 46 ? 0.075 -0.715 2.228 1.00 0.00 2588 ASN A N 7
ATOM 6151 C CA . ASN A 1 46 ? 0.562 -0.697 0.830 1.00 0.00 2588 ASN A CA 7
ATOM 6152 C C . ASN A 1 46 ? 0.260 -2.030 0.132 1.00 0.00 2588 ASN A C 7
ATOM 6153 O O . ASN A 1 46 ? -0.238 -2.062 -0.991 1.00 0.00 2588 ASN A O 7
ATOM 6164 N N . LYS A 1 47 ? 0.512 -3.125 0.832 1.00 0.00 2589 LYS A N 7
ATOM 6165 C CA . LYS A 1 47 ? 0.252 -4.457 0.288 1.00 0.00 2589 LYS A CA 7
ATOM 6166 C C . LYS A 1 47 ? -1.237 -4.677 -0.014 1.00 0.00 2589 LYS A C 7
ATOM 6167 O O . LYS A 1 47 ? -1.584 -5.423 -0.926 1.00 0.00 2589 LYS A O 7
ATOM 6186 N N . ASP A 1 48 ? -2.094 -4.020 0.734 1.00 0.00 2590 ASP A N 7
ATOM 6187 C CA . ASP A 1 48 ? -3.541 -4.191 0.599 1.00 0.00 2590 ASP A CA 7
ATOM 6188 C C . ASP A 1 48 ? -4.118 -3.167 -0.325 1.00 0.00 2590 ASP A C 7
ATOM 6189 O O . ASP A 1 48 ? -5.222 -3.342 -0.837 1.00 0.00 2590 ASP A O 7
ATOM 6198 N N . LEU A 1 49 ? -3.359 -2.103 -0.531 1.00 0.00 2591 LEU A N 7
ATOM 6199 C CA . LEU A 1 49 ? -3.728 -0.985 -1.383 1.00 0.00 2591 LEU A CA 7
ATOM 6200 C C . LEU A 1 49 ? -4.157 -1.496 -2.738 1.00 0.00 2591 LEU A C 7
ATOM 6201 O O . LEU A 1 49 ? -5.229 -1.179 -3.207 1.00 0.00 2591 LEU A O 7
ATOM 6217 N N . VAL A 1 50 ? -3.347 -2.350 -3.308 1.00 0.00 2592 VAL A N 7
ATOM 6218 C CA . VAL A 1 50 ? -3.618 -2.901 -4.620 1.00 0.00 2592 VAL A CA 7
ATOM 6219 C C . VAL A 1 50 ? -4.970 -3.645 -4.671 1.00 0.00 2592 VAL A C 7
ATOM 6220 O O . VAL A 1 50 ? -5.754 -3.447 -5.583 1.00 0.00 2592 VAL A O 7
ATOM 6233 N N . GLU A 1 51 ? -5.270 -4.423 -3.634 1.00 0.00 2593 GLU A N 7
ATOM 6234 C CA . GLU A 1 51 ? -6.495 -5.193 -3.580 1.00 0.00 2593 GLU A CA 7
ATOM 6235 C C . GLU A 1 51 ? -7.685 -4.266 -3.452 1.00 0.00 2593 GLU A C 7
ATOM 6236 O O . GLU A 1 51 ? -8.698 -4.432 -4.122 1.00 0.00 2593 GLU A O 7
ATOM 6248 N N . TRP A 1 52 ? -7.515 -3.272 -2.617 1.00 0.00 2594 TRP A N 7
ATOM 6249 C CA . TRP A 1 52 ? -8.526 -2.264 -2.319 1.00 0.00 2594 TRP A CA 7
ATOM 6250 C C . TRP A 1 52 ? -8.892 -1.503 -3.611 1.00 0.00 2594 TRP A C 7
ATOM 6251 O O . TRP A 1 52 ? -10.026 -1.109 -3.808 1.00 0.00 2594 TRP A O 7
ATOM 6272 N N . LEU A 1 53 ? -7.917 -1.357 -4.490 1.00 0.00 2595 LEU A N 7
ATOM 6273 C CA . LEU A 1 53 ? -8.096 -0.681 -5.783 1.00 0.00 2595 LEU A CA 7
ATOM 6274 C C . LEU A 1 53 ? -8.948 -1.491 -6.735 1.00 0.00 2595 LEU A C 7
ATOM 6275 O O . LEU A 1 53 ? -9.715 -0.929 -7.516 1.00 0.00 2595 LEU A O 7
ATOM 6291 N N . LYS A 1 54 ? -8.820 -2.815 -6.691 1.00 0.00 2596 LYS A N 7
ATOM 6292 C CA . LYS A 1 54 ? -9.704 -3.661 -7.499 1.00 0.00 2596 LYS A CA 7
ATOM 6293 C C . LYS A 1 54 ? -11.134 -3.567 -7.001 1.00 0.00 2596 LYS A C 7
ATOM 6294 O O . LYS A 1 54 ? -12.083 -3.685 -7.776 1.00 0.00 2596 LYS A O 7
ATOM 6313 N N . LEU A 1 55 ? -11.272 -3.337 -5.715 1.00 0.00 2597 LEU A N 7
ATOM 6314 C CA . LEU A 1 55 ? -12.566 -3.185 -5.083 1.00 0.00 2597 LEU A CA 7
ATOM 6315 C C . LEU A 1 55 ? -13.151 -1.805 -5.316 1.00 0.00 2597 LEU A C 7
ATOM 6316 O O . LEU A 1 55 ? -14.356 -1.661 -5.483 1.00 0.00 2597 LEU A O 7
ATOM 6332 N N . HIS A 1 56 ? -12.314 -0.795 -5.331 1.00 0.00 2598 HIS A N 7
ATOM 6333 C CA . HIS A 1 56 ? -12.792 0.567 -5.442 1.00 0.00 2598 HIS A CA 7
ATOM 6334 C C . HIS A 1 56 ? -12.097 1.313 -6.564 1.00 0.00 2598 HIS A C 7
ATOM 6335 O O . HIS A 1 56 ? -11.124 2.014 -6.331 1.00 0.00 2598 HIS A O 7
ATOM 6349 N N . PRO A 1 57 ? -12.563 1.164 -7.809 1.00 0.00 2599 PRO A N 7
ATOM 6350 C CA . PRO A 1 57 ? -11.990 1.894 -8.946 1.00 0.00 2599 PRO A CA 7
ATOM 6351 C C . PRO A 1 57 ? -12.380 3.376 -8.885 1.00 0.00 2599 PRO A C 7
ATOM 6352 O O . PRO A 1 57 ? -11.781 4.231 -9.525 1.00 0.00 2599 PRO A O 7
ATOM 6363 N N . THR A 1 58 ? -13.364 3.653 -8.063 1.00 0.00 2600 THR A N 7
ATOM 6364 C CA . THR A 1 58 ? -13.919 4.962 -7.862 1.00 0.00 2600 THR A CA 7
ATOM 6365 C C . THR A 1 58 ? -13.262 5.666 -6.672 1.00 0.00 2600 THR A C 7
ATOM 6366 O O . THR A 1 58 ? -13.811 6.625 -6.092 1.00 0.00 2600 THR A O 7
ATOM 6377 N N . TYR A 1 59 ? -12.098 5.203 -6.309 1.00 0.00 2601 TYR A N 7
ATOM 6378 C CA . TYR A 1 59 ? -11.390 5.790 -5.214 1.00 0.00 2601 TYR A CA 7
ATOM 6379 C C . TYR A 1 59 ? -10.465 6.884 -5.758 1.00 0.00 2601 TYR A C 7
ATOM 6380 O O . TYR A 1 59 ? -10.313 7.038 -6.985 1.00 0.00 2601 TYR A O 7
ATOM 6398 N N . THR A 1 60 ? -9.854 7.611 -4.881 1.00 0.00 2602 THR A N 7
ATOM 6399 C CA . THR A 1 60 ? -8.858 8.539 -5.252 1.00 0.00 2602 THR A CA 7
ATOM 6400 C C . THR A 1 60 ? -7.840 8.611 -4.107 1.00 0.00 2602 THR A C 7
ATOM 6401 O O . THR A 1 60 ? -8.130 8.163 -2.977 1.00 0.00 2602 THR A O 7
ATOM 6412 N N . VAL A 1 61 ? -6.668 9.104 -4.392 1.00 0.00 2603 VAL A N 7
ATOM 6413 C CA . VAL A 1 61 ? -5.614 9.189 -3.404 1.00 0.00 2603 VAL A CA 7
ATOM 6414 C C . VAL A 1 61 ? -5.831 10.441 -2.570 1.00 0.00 2603 VAL A C 7
ATOM 6415 O O . VAL A 1 61 ? -5.861 11.542 -3.107 1.00 0.00 2603 VAL A O 7
ATOM 6428 N N . ASP A 1 62 ? -5.987 10.273 -1.275 1.00 0.00 2604 ASP A N 7
ATOM 6429 C CA . ASP A 1 62 ? -6.289 11.403 -0.399 1.00 0.00 2604 ASP A CA 7
ATOM 6430 C C . ASP A 1 62 ? -5.024 12.136 -0.037 1.00 0.00 2604 ASP A C 7
ATOM 6431 O O . ASP A 1 62 ? -4.995 13.367 0.004 1.00 0.00 2604 ASP A O 7
ATOM 6440 N N . MET A 1 63 ? -3.966 11.385 0.214 1.00 0.00 2605 MET A N 7
ATOM 6441 C CA . MET A 1 63 ? -2.690 11.988 0.565 1.00 0.00 2605 MET A CA 7
ATOM 6442 C C . MET A 1 63 ? -2.148 12.812 -0.611 1.00 0.00 2605 MET A C 7
ATOM 6443 O O . MET A 1 63 ? -2.314 12.430 -1.777 1.00 0.00 2605 MET A O 7
ATOM 6457 N N . PRO A 1 64 ? -1.534 13.973 -0.334 1.00 0.00 2606 PRO A N 7
ATOM 6458 C CA . PRO A 1 64 ? -0.931 14.808 -1.377 1.00 0.00 2606 PRO A CA 7
ATOM 6459 C C . PRO A 1 64 ? 0.422 14.251 -1.827 1.00 0.00 2606 PRO A C 7
ATOM 6460 O O . PRO A 1 64 ? 1.037 14.752 -2.769 1.00 0.00 2606 PRO A O 7
ATOM 6471 N N . SER A 1 65 ? 0.872 13.220 -1.132 1.00 0.00 2607 SER A N 7
ATOM 6472 C CA . SER A 1 65 ? 2.102 12.541 -1.438 1.00 0.00 2607 SER A CA 7
ATOM 6473 C C . SER A 1 65 ? 1.995 11.856 -2.808 1.00 0.00 2607 SER A C 7
ATOM 6474 O O . SER A 1 65 ? 0.876 11.649 -3.327 1.00 0.00 2607 SER A O 7
ATOM 6482 N N . TYR A 1 66 ? 3.122 11.520 -3.395 1.00 0.00 2608 TYR A N 7
ATOM 6483 C CA . TYR A 1 66 ? 3.119 10.983 -4.728 1.00 0.00 2608 TYR A CA 7
ATOM 6484 C C . TYR A 1 66 ? 2.643 9.512 -4.709 1.00 0.00 2608 TYR A C 7
ATOM 6485 O O . TYR A 1 66 ? 2.673 8.847 -3.661 1.00 0.00 2608 TYR A O 7
ATOM 6503 N N . VAL A 1 67 ? 2.206 9.031 -5.849 1.00 0.00 2609 VAL A N 7
ATOM 6504 C CA . VAL A 1 67 ? 1.735 7.657 -5.993 1.00 0.00 2609 VAL A CA 7
ATOM 6505 C C . VAL A 1 67 ? 2.912 6.696 -6.029 1.00 0.00 2609 VAL A C 7
ATOM 6506 O O . VAL A 1 67 ? 3.771 6.845 -6.887 1.00 0.00 2609 VAL A O 7
ATOM 6519 N N . PRO A 1 68 ? 2.933 5.670 -5.139 1.00 0.00 2610 PRO A N 7
ATOM 6520 C CA . PRO A 1 68 ? 4.015 4.674 -5.077 1.00 0.00 2610 PRO A CA 7
ATOM 6521 C C . PRO A 1 68 ? 4.326 4.098 -6.458 1.00 0.00 2610 PRO A C 7
ATOM 6522 O O . PRO A 1 68 ? 3.421 3.950 -7.301 1.00 0.00 2610 PRO A O 7
ATOM 6533 N N . LYS A 1 69 ? 5.581 3.778 -6.695 1.00 0.00 2611 LYS A N 7
ATOM 6534 C CA . LYS A 1 69 ? 6.020 3.317 -8.000 1.00 0.00 2611 LYS A CA 7
ATOM 6535 C C . LYS A 1 69 ? 5.637 1.865 -8.272 1.00 0.00 2611 LYS A C 7
ATOM 6536 O O . LYS A 1 69 ? 6.469 0.949 -8.256 1.00 0.00 2611 LYS A O 7
ATOM 6555 N N . ASN A 1 70 ? 4.362 1.686 -8.443 1.00 0.00 2612 ASN A N 7
ATOM 6556 C CA . ASN A 1 70 ? 3.724 0.445 -8.765 1.00 0.00 2612 ASN A CA 7
ATOM 6557 C C . ASN A 1 70 ? 2.587 0.789 -9.676 1.00 0.00 2612 ASN A C 7
ATOM 6558 O O . ASN A 1 70 ? 1.871 1.768 -9.423 1.00 0.00 2612 ASN A O 7
ATOM 6569 N N . ALA A 1 71 ? 2.420 0.065 -10.735 1.00 0.00 2613 ALA A N 7
ATOM 6570 C CA . ALA A 1 71 ? 1.323 0.333 -11.626 1.00 0.00 2613 ALA A CA 7
ATOM 6571 C C . ALA A 1 71 ? 0.219 -0.666 -11.374 1.00 0.00 2613 ALA A C 7
ATOM 6572 O O . ALA A 1 71 ? 0.261 -1.796 -11.882 1.00 0.00 2613 ALA A O 7
ATOM 6579 N N . ASP A 1 72 ? -0.720 -0.308 -10.528 1.00 0.00 2614 ASP A N 7
ATOM 6580 C CA . ASP A 1 72 ? -1.816 -1.215 -10.231 1.00 0.00 2614 ASP A CA 7
ATOM 6581 C C . ASP A 1 72 ? -3.011 -0.904 -11.080 1.00 0.00 2614 ASP A C 7
ATOM 6582 O O . ASP A 1 72 ? -3.717 -1.803 -11.547 1.00 0.00 2614 ASP A O 7
ATOM 6591 N N . VAL A 1 73 ? -3.214 0.357 -11.315 1.00 0.00 2615 VAL A N 7
ATOM 6592 C CA . VAL A 1 73 ? -4.253 0.788 -12.228 1.00 0.00 2615 VAL A CA 7
ATOM 6593 C C . VAL A 1 73 ? -3.682 0.755 -13.659 1.00 0.00 2615 VAL A C 7
ATOM 6594 O O . VAL A 1 73 ? -3.257 1.761 -14.254 1.00 0.00 2615 VAL A O 7
ATOM 6607 N N . LEU A 1 74 ? -3.581 -0.440 -14.152 1.00 0.00 2616 LEU A N 7
ATOM 6608 C CA . LEU A 1 74 ? -2.958 -0.700 -15.405 1.00 0.00 2616 LEU A CA 7
ATOM 6609 C C . LEU A 1 74 ? -3.931 -1.405 -16.321 1.00 0.00 2616 LEU A C 7
ATOM 6610 O O . LEU A 1 74 ? -4.370 -2.521 -16.034 1.00 0.00 2616 LEU A O 7
ATOM 6626 N N . PHE A 1 75 ? -4.271 -0.758 -17.407 1.00 0.00 2617 PHE A N 7
ATOM 6627 C CA . PHE A 1 75 ? -5.186 -1.318 -18.379 1.00 0.00 2617 PHE A CA 7
ATOM 6628 C C . PHE A 1 75 ? -4.420 -2.133 -19.405 1.00 0.00 2617 PHE A C 7
ATOM 6629 O O . PHE A 1 75 ? -5.014 -2.819 -20.250 1.00 0.00 2617 PHE A O 7
ATOM 6646 N N . SER A 1 76 ? -3.102 -2.048 -19.339 1.00 0.00 2618 SER A N 7
ATOM 6647 C CA . SER A 1 76 ? -2.248 -2.806 -20.204 1.00 0.00 2618 SER A CA 7
ATOM 6648 C C . SER A 1 76 ? -2.309 -4.297 -19.846 1.00 0.00 2618 SER A C 7
ATOM 6649 O O . SER A 1 76 ? -1.619 -4.784 -18.943 1.00 0.00 2618 SER A O 7
ATOM 6657 N N . SER A 1 77 ? -3.207 -4.961 -20.501 1.00 0.00 2619 SER A N 7
ATOM 6658 C CA . SER A 1 77 ? -3.432 -6.363 -20.377 1.00 0.00 2619 SER A CA 7
ATOM 6659 C C . SER A 1 77 ? -3.712 -6.838 -21.778 1.00 0.00 2619 SER A C 7
ATOM 6660 O O . SER A 1 77 ? -2.944 -7.600 -22.356 1.00 0.00 2619 SER A O 7
ATOM 6668 N N . PHE A 1 78 ? -4.780 -6.325 -22.342 1.00 0.00 2620 PHE A N 7
ATOM 6669 C CA . PHE A 1 78 ? -5.100 -6.572 -23.715 1.00 0.00 2620 PHE A CA 7
ATOM 6670 C C . PHE A 1 78 ? -4.393 -5.506 -24.498 1.00 0.00 2620 PHE A C 7
ATOM 6671 O O . PHE A 1 78 ? -4.628 -4.315 -24.249 1.00 0.00 2620 PHE A O 7
ATOM 6688 N N . GLN A 1 79 ? -3.497 -5.922 -25.375 1.00 0.00 2621 GLN A N 7
ATOM 6689 C CA . GLN A 1 79 ? -2.689 -5.022 -26.184 1.00 0.00 2621 GLN A CA 7
ATOM 6690 C C . GLN A 1 79 ? -1.755 -4.217 -25.271 1.00 0.00 2621 GLN A C 7
ATOM 6691 O O . GLN A 1 79 ? -2.033 -3.067 -24.907 1.00 0.00 2621 GLN A O 7
ATOM 6705 N N . LYS A 1 80 ? -0.718 -4.863 -24.816 1.00 0.00 2622 LYS A N 7
ATOM 6706 C CA . LYS A 1 80 ? 0.238 -4.235 -23.942 1.00 0.00 2622 LYS A CA 7
ATOM 6707 C C . LYS A 1 80 ? 1.627 -4.266 -24.539 1.00 0.00 2622 LYS A C 7
ATOM 6708 O O . LYS A 1 80 ? 2.199 -3.198 -24.766 1.00 0.00 2622 LYS A O 7
ATOM 6728 N N . LEU A 1 21 ? 8.756 1.550 -0.875 1.00 0.00 2563 LEU A N 8
ATOM 6729 C CA . LEU A 1 21 ? 7.957 1.819 0.285 1.00 0.00 2563 LEU A CA 8
ATOM 6730 C C . LEU A 1 21 ? 7.893 0.538 1.061 1.00 0.00 2563 LEU A C 8
ATOM 6731 O O . LEU A 1 21 ? 8.225 -0.525 0.527 1.00 0.00 2563 LEU A O 8
ATOM 6747 N N . ASP A 1 22 ? 7.453 0.600 2.274 1.00 0.00 2564 ASP A N 8
ATOM 6748 C CA . ASP A 1 22 ? 7.361 -0.588 3.073 1.00 0.00 2564 ASP A CA 8
ATOM 6749 C C . ASP A 1 22 ? 5.971 -1.123 2.895 1.00 0.00 2564 ASP A C 8
ATOM 6750 O O . ASP A 1 22 ? 5.059 -0.346 2.660 1.00 0.00 2564 ASP A O 8
ATOM 6759 N N . PRO A 1 23 ? 5.757 -2.439 2.965 1.00 0.00 2565 PRO A N 8
ATOM 6760 C CA . PRO A 1 23 ? 4.407 -3.027 2.836 1.00 0.00 2565 PRO A CA 8
ATOM 6761 C C . PRO A 1 23 ? 3.476 -2.532 3.944 1.00 0.00 2565 PRO A C 8
ATOM 6762 O O . PRO A 1 23 ? 2.246 -2.544 3.804 1.00 0.00 2565 PRO A O 8
ATOM 6773 N N . ASP A 1 24 ? 4.087 -2.063 5.016 1.00 0.00 2566 ASP A N 8
ATOM 6774 C CA . ASP A 1 24 ? 3.382 -1.566 6.175 1.00 0.00 2566 ASP A CA 8
ATOM 6775 C C . ASP A 1 24 ? 3.031 -0.078 6.020 1.00 0.00 2566 ASP A C 8
ATOM 6776 O O . ASP A 1 24 ? 2.124 0.406 6.666 1.00 0.00 2566 ASP A O 8
ATOM 6785 N N . THR A 1 25 ? 3.733 0.627 5.122 1.00 0.00 2567 THR A N 8
ATOM 6786 C CA . THR A 1 25 ? 3.488 2.060 4.875 1.00 0.00 2567 THR A CA 8
ATOM 6787 C C . THR A 1 25 ? 1.999 2.287 4.559 1.00 0.00 2567 THR A C 8
ATOM 6788 O O . THR A 1 25 ? 1.430 1.579 3.739 1.00 0.00 2567 THR A O 8
ATOM 6799 N N . ARG A 1 26 ? 1.381 3.221 5.242 1.00 0.00 2568 ARG A N 8
ATOM 6800 C CA . ARG A 1 26 ? -0.040 3.453 5.071 1.00 0.00 2568 ARG A CA 8
ATOM 6801 C C . ARG A 1 26 ? -0.265 4.336 3.887 1.00 0.00 2568 ARG A C 8
ATOM 6802 O O . ARG A 1 26 ? 0.486 5.306 3.668 1.00 0.00 2568 ARG A O 8
ATOM 6823 N N . ILE A 1 27 ? -1.271 4.027 3.134 1.00 0.00 2569 ILE A N 8
ATOM 6824 C CA . ILE A 1 27 ? -1.592 4.778 1.963 1.00 0.00 2569 ILE A CA 8
ATOM 6825 C C . ILE A 1 27 ? -2.965 5.429 2.157 1.00 0.00 2569 ILE A C 8
ATOM 6826 O O . ILE A 1 27 ? -3.991 4.760 2.059 1.00 0.00 2569 ILE A O 8
ATOM 6842 N N . PRO A 1 28 ? -2.998 6.721 2.497 1.00 0.00 2570 PRO A N 8
ATOM 6843 C CA . PRO A 1 28 ? -4.249 7.435 2.720 1.00 0.00 2570 PRO A CA 8
ATOM 6844 C C . PRO A 1 28 ? -5.044 7.659 1.426 1.00 0.00 2570 PRO A C 8
ATOM 6845 O O . PRO A 1 28 ? -4.637 8.420 0.525 1.00 0.00 2570 PRO A O 8
ATOM 6856 N N . VAL A 1 29 ? -6.161 6.986 1.336 1.00 0.00 2571 VAL A N 8
ATOM 6857 C CA . VAL A 1 29 ? -7.026 7.034 0.177 1.00 0.00 2571 VAL A CA 8
ATOM 6858 C C . VAL A 1 29 ? -8.446 7.365 0.610 1.00 0.00 2571 VAL A C 8
ATOM 6859 O O . VAL A 1 29 ? -8.756 7.337 1.807 1.00 0.00 2571 VAL A O 8
ATOM 6872 N N . ILE A 1 30 ? -9.301 7.677 -0.337 1.00 0.00 2572 ILE A N 8
ATOM 6873 C CA . ILE A 1 30 ? -10.668 8.022 -0.028 1.00 0.00 2572 ILE A CA 8
ATOM 6874 C C . ILE A 1 30 ? -11.614 7.538 -1.147 1.00 0.00 2572 ILE A C 8
ATOM 6875 O O . ILE A 1 30 ? -11.243 7.525 -2.328 1.00 0.00 2572 ILE A O 8
ATOM 6891 N N . ASN A 1 31 ? -12.802 7.106 -0.765 1.00 0.00 2573 ASN A N 8
ATOM 6892 C CA . ASN A 1 31 ? -13.807 6.635 -1.712 1.00 0.00 2573 ASN A CA 8
ATOM 6893 C C . ASN A 1 31 ? -14.734 7.798 -2.041 1.00 0.00 2573 ASN A C 8
ATOM 6894 O O . ASN A 1 31 ? -15.377 8.346 -1.142 1.00 0.00 2573 ASN A O 8
ATOM 6905 N N . LEU A 1 32 ? -14.841 8.136 -3.306 1.00 0.00 2574 LEU A N 8
ATOM 6906 C CA . LEU A 1 32 ? -15.645 9.281 -3.728 1.00 0.00 2574 LEU A CA 8
ATOM 6907 C C . LEU A 1 32 ? -17.130 8.950 -3.806 1.00 0.00 2574 LEU A C 8
ATOM 6908 O O . LEU A 1 32 ? -17.977 9.832 -3.687 1.00 0.00 2574 LEU A O 8
ATOM 6924 N N . GLU A 1 33 ? -17.446 7.689 -3.966 1.00 0.00 2575 GLU A N 8
ATOM 6925 C CA . GLU A 1 33 ? -18.828 7.250 -4.086 1.00 0.00 2575 GLU A CA 8
ATOM 6926 C C . GLU A 1 33 ? -19.429 6.956 -2.727 1.00 0.00 2575 GLU A C 8
ATOM 6927 O O . GLU A 1 33 ? -20.634 6.737 -2.597 1.00 0.00 2575 GLU A O 8
ATOM 6939 N N . ASP A 1 34 ? -18.597 6.930 -1.726 1.00 0.00 2576 ASP A N 8
ATOM 6940 C CA . ASP A 1 34 ? -19.047 6.619 -0.385 1.00 0.00 2576 ASP A CA 8
ATOM 6941 C C . ASP A 1 34 ? -18.797 7.776 0.573 1.00 0.00 2576 ASP A C 8
ATOM 6942 O O . ASP A 1 34 ? -19.711 8.225 1.268 1.00 0.00 2576 ASP A O 8
ATOM 6951 N N . GLY A 1 35 ? -17.579 8.262 0.602 1.00 0.00 2577 GLY A N 8
ATOM 6952 C CA . GLY A 1 35 ? -17.250 9.340 1.498 1.00 0.00 2577 GLY A CA 8
ATOM 6953 C C . GLY A 1 35 ? -16.22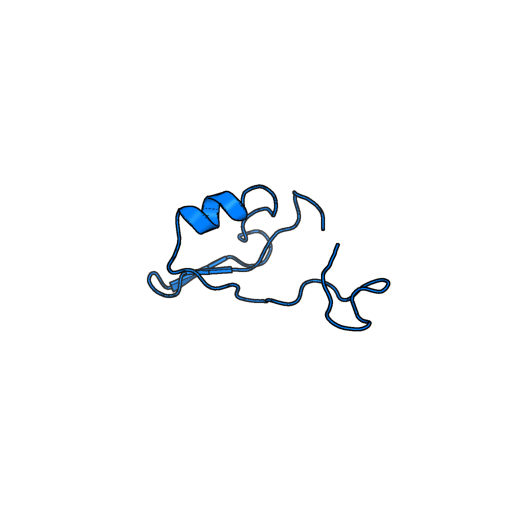4 8.932 2.534 1.00 0.00 2577 GLY A C 8
ATOM 6954 O O . GLY A 1 35 ? -15.654 9.794 3.222 1.00 0.00 2577 GLY A O 8
ATOM 6958 N N . THR A 1 36 ? -15.994 7.631 2.662 1.00 0.00 2578 THR A N 8
ATOM 6959 C CA . THR A 1 36 ? -15.049 7.119 3.568 1.00 0.00 2578 THR A CA 8
ATOM 6960 C C . THR A 1 36 ? -13.633 7.478 3.146 1.00 0.00 2578 THR A C 8
ATOM 6961 O O . THR A 1 36 ? -13.227 7.246 1.996 1.00 0.00 2578 THR A O 8
ATOM 6972 N N . ARG A 1 37 ? -12.913 8.028 4.068 1.00 0.00 2579 ARG A N 8
ATOM 6973 C CA . ARG A 1 37 ? -11.551 8.398 3.878 1.00 0.00 2579 ARG A CA 8
ATOM 6974 C C . ARG A 1 37 ? -10.752 7.628 4.864 1.00 0.00 2579 ARG A C 8
ATOM 6975 O O . ARG A 1 37 ? -11.151 7.485 6.019 1.00 0.00 2579 ARG A O 8
ATOM 6996 N N . LEU A 1 38 ? -9.663 7.123 4.431 1.00 0.00 2580 LEU A N 8
ATOM 6997 C CA . LEU A 1 38 ? -8.860 6.298 5.244 1.00 0.00 2580 LEU A CA 8
ATOM 6998 C C . LEU A 1 38 ? -7.493 6.879 5.325 1.00 0.00 2580 LEU A C 8
ATOM 6999 O O . LEU A 1 38 ? -6.737 6.842 4.355 1.00 0.00 2580 LEU A O 8
ATOM 7015 N N . VAL A 1 39 ? -7.205 7.478 6.447 1.00 0.00 2581 VAL A N 8
ATOM 7016 C CA . VAL A 1 39 ? -5.935 8.094 6.695 1.00 0.00 2581 VAL A CA 8
ATOM 7017 C C . VAL A 1 39 ? -5.403 7.589 8.034 1.00 0.00 2581 VAL A C 8
ATOM 7018 O O . VAL A 1 39 ? -6.192 7.165 8.901 1.00 0.00 2581 VAL A O 8
ATOM 7031 N N . GLY A 1 40 ? -4.103 7.567 8.181 1.00 0.00 2582 GLY A N 8
ATOM 7032 C CA . GLY A 1 40 ? -3.498 7.081 9.396 1.00 0.00 2582 GLY A CA 8
ATOM 7033 C C . GLY A 1 40 ? -3.456 5.572 9.407 1.00 0.00 2582 GLY A C 8
ATOM 7034 O O . GLY A 1 40 ? -3.155 4.952 8.399 1.00 0.00 2582 GLY A O 8
ATOM 7038 N N . GLU A 1 41 ? -3.825 4.983 10.513 1.00 0.00 2583 GLU A N 8
ATOM 7039 C CA . GLU A 1 41 ? -3.849 3.534 10.653 1.00 0.00 2583 GLU A CA 8
ATOM 7040 C C . GLU A 1 41 ? -5.090 2.967 10.003 1.00 0.00 2583 GLU A C 8
ATOM 7041 O O . GLU A 1 41 ? -5.175 1.768 9.714 1.00 0.00 2583 GLU A O 8
ATOM 7053 N N . ASP A 1 42 ? -6.052 3.835 9.788 1.00 0.00 2584 ASP A N 8
ATOM 7054 C CA . ASP A 1 42 ? -7.286 3.481 9.092 1.00 0.00 2584 ASP A CA 8
ATOM 7055 C C . ASP A 1 42 ? -7.018 3.341 7.600 1.00 0.00 2584 ASP A C 8
ATOM 7056 O O . ASP A 1 42 ? -7.793 2.722 6.873 1.00 0.00 2584 ASP A O 8
ATOM 7065 N N . ALA A 1 43 ? -5.904 3.915 7.159 1.00 0.00 2585 ALA A N 8
ATOM 7066 C CA . ALA A 1 43 ? -5.490 3.846 5.775 1.00 0.00 2585 ALA A CA 8
ATOM 7067 C C . ALA A 1 43 ? -4.952 2.466 5.481 1.00 0.00 2585 ALA A C 8
ATOM 7068 O O . ALA A 1 43 ? -4.268 1.874 6.325 1.00 0.00 2585 ALA A O 8
ATOM 7075 N N . PRO A 1 44 ? -5.262 1.914 4.309 1.00 0.00 2586 PRO A N 8
ATOM 7076 C CA . PRO A 1 44 ? -4.786 0.602 3.927 1.00 0.00 2586 PRO A CA 8
ATOM 7077 C C . PRO A 1 44 ? -3.261 0.552 3.832 1.00 0.00 2586 PRO A C 8
ATOM 7078 O O . PRO A 1 44 ? -2.603 1.541 3.446 1.00 0.00 2586 PRO A O 8
ATOM 7089 N N . LYS A 1 45 ? -2.715 -0.566 4.235 1.00 0.00 2587 LYS A N 8
ATOM 7090 C CA . LYS A 1 45 ? -1.299 -0.825 4.138 1.00 0.00 2587 LYS A CA 8
ATOM 7091 C C . LYS A 1 45 ? -0.899 -0.889 2.679 1.00 0.00 2587 LYS A C 8
ATOM 7092 O O . LYS A 1 45 ? -1.697 -1.281 1.845 1.00 0.00 2587 LYS A O 8
ATOM 7111 N N . ASN A 1 46 ? 0.323 -0.514 2.391 1.00 0.00 2588 ASN A N 8
ATOM 7112 C CA . ASN A 1 46 ? 0.879 -0.499 1.022 1.00 0.00 2588 ASN A CA 8
ATOM 7113 C C . ASN A 1 46 ? 0.690 -1.853 0.323 1.00 0.00 2588 ASN A C 8
ATOM 7114 O O . ASN A 1 46 ? 0.387 -1.918 -0.867 1.00 0.00 2588 ASN A O 8
ATOM 7125 N N . LYS A 1 47 ? 0.819 -2.926 1.082 1.00 0.00 2589 LYS A N 8
ATOM 7126 C CA . LYS A 1 47 ? 0.627 -4.278 0.551 1.00 0.00 2589 LYS A CA 8
ATOM 7127 C C . LYS A 1 47 ? -0.853 -4.551 0.186 1.00 0.00 2589 LYS A C 8
ATOM 7128 O O . LYS A 1 47 ? -1.140 -5.253 -0.777 1.00 0.00 2589 LYS A O 8
ATOM 7147 N N . ASP A 1 48 ? -1.772 -3.966 0.935 1.00 0.00 2590 ASP A N 8
ATOM 7148 C CA . ASP A 1 48 ? -3.215 -4.194 0.738 1.00 0.00 2590 ASP A CA 8
ATOM 7149 C C . ASP A 1 48 ? -3.791 -3.187 -0.229 1.00 0.00 2590 ASP A C 8
ATOM 7150 O O . ASP A 1 48 ? -4.889 -3.377 -0.765 1.00 0.00 2590 ASP A O 8
ATOM 7159 N N . LEU A 1 49 ? -3.036 -2.119 -0.440 1.00 0.00 2591 LEU A N 8
ATOM 7160 C CA . LEU A 1 49 ? -3.379 -1.007 -1.319 1.00 0.00 2591 LEU A CA 8
ATOM 7161 C C . LEU A 1 49 ? -3.864 -1.499 -2.677 1.00 0.00 2591 LEU A C 8
ATOM 7162 O O . LEU A 1 49 ? -4.923 -1.100 -3.142 1.00 0.00 2591 LEU A O 8
ATOM 7178 N N . VAL A 1 50 ? -3.119 -2.406 -3.263 1.00 0.00 2592 VAL A N 8
ATOM 7179 C CA . VAL A 1 50 ? -3.441 -2.930 -4.578 1.00 0.00 2592 VAL A CA 8
ATOM 7180 C C . VAL A 1 50 ? -4.811 -3.626 -4.609 1.00 0.00 2592 VAL A C 8
ATOM 7181 O O . VAL A 1 50 ? -5.560 -3.483 -5.565 1.00 0.00 2592 VAL A O 8
ATOM 7194 N N . GLU A 1 51 ? -5.147 -4.333 -3.537 1.00 0.00 2593 GLU A N 8
ATOM 7195 C CA . GLU A 1 51 ? -6.394 -5.044 -3.456 1.00 0.00 2593 GLU A CA 8
ATOM 7196 C C . GLU A 1 51 ? -7.538 -4.086 -3.274 1.00 0.00 2593 GLU A C 8
ATOM 7197 O O . GLU A 1 51 ? -8.573 -4.229 -3.903 1.00 0.00 2593 GLU A O 8
ATOM 7209 N N . TRP A 1 52 ? -7.327 -3.095 -2.433 1.00 0.00 2594 TRP A N 8
ATOM 7210 C CA . TRP A 1 52 ? -8.342 -2.098 -2.118 1.00 0.00 2594 TRP A CA 8
ATOM 7211 C C . TRP A 1 52 ? -8.753 -1.357 -3.405 1.00 0.00 2594 TRP A C 8
ATOM 7212 O O . TRP A 1 52 ? -9.921 -1.053 -3.625 1.00 0.00 2594 TRP A O 8
ATOM 7233 N N . LEU A 1 53 ? -7.779 -1.154 -4.270 1.00 0.00 2595 LEU A N 8
ATOM 7234 C CA . LEU A 1 53 ? -7.971 -0.469 -5.558 1.00 0.00 2595 LEU A CA 8
ATOM 7235 C C . LEU A 1 53 ? -8.787 -1.302 -6.527 1.00 0.00 2595 LEU A C 8
ATOM 7236 O O . LEU A 1 53 ? -9.515 -0.769 -7.367 1.00 0.00 2595 LEU A O 8
ATOM 7252 N N . LYS A 1 54 ? -8.636 -2.603 -6.433 1.00 0.00 2596 LYS A N 8
ATOM 7253 C CA . LYS A 1 54 ? -9.389 -3.527 -7.267 1.00 0.00 2596 LYS A CA 8
ATOM 7254 C C . LYS A 1 54 ? -10.865 -3.495 -6.877 1.00 0.00 2596 LYS A C 8
ATOM 7255 O O . LYS A 1 54 ? -11.758 -3.610 -7.728 1.00 0.00 2596 LYS A O 8
ATOM 7274 N N . LEU A 1 55 ? -11.116 -3.333 -5.591 1.00 0.00 2597 LEU A N 8
ATOM 7275 C CA . LEU A 1 55 ? -12.463 -3.271 -5.077 1.00 0.00 2597 LEU A CA 8
ATOM 7276 C C . LEU A 1 55 ? -13.078 -1.885 -5.211 1.00 0.00 2597 LEU A C 8
ATOM 7277 O O . LEU A 1 55 ? -14.295 -1.762 -5.340 1.00 0.00 2597 LEU A O 8
ATOM 7293 N N . HIS A 1 56 ? -12.263 -0.853 -5.187 1.00 0.00 2598 HIS A N 8
ATOM 7294 C CA . HIS A 1 56 ? -12.781 0.507 -5.279 1.00 0.00 2598 HIS A CA 8
ATOM 7295 C C . HIS A 1 56 ? -12.147 1.277 -6.432 1.00 0.00 2598 HIS A C 8
ATOM 7296 O O . HIS A 1 56 ? -11.228 2.051 -6.229 1.00 0.00 2598 HIS A O 8
ATOM 7310 N N . PRO A 1 57 ? -12.608 1.058 -7.677 1.00 0.00 2599 PRO A N 8
ATOM 7311 C CA . PRO A 1 57 ? -12.066 1.768 -8.843 1.00 0.00 2599 PRO A CA 8
ATOM 7312 C C . PRO A 1 57 ? -12.505 3.241 -8.861 1.00 0.00 2599 PRO A C 8
ATOM 7313 O O . PRO A 1 57 ? -11.897 4.087 -9.521 1.00 0.00 2599 PRO A O 8
ATOM 7324 N N . THR A 1 58 ? -13.520 3.531 -8.088 1.00 0.00 2600 THR A N 8
ATOM 7325 C CA . THR A 1 58 ? -14.110 4.836 -7.983 1.00 0.00 2600 THR A CA 8
ATOM 7326 C C . THR A 1 58 ? -13.522 5.611 -6.796 1.00 0.00 2600 THR A C 8
ATOM 7327 O O . THR A 1 58 ? -14.115 6.574 -6.281 1.00 0.00 2600 THR A O 8
ATOM 7338 N N . TYR A 1 59 ? -12.346 5.199 -6.375 1.00 0.00 2601 TYR A N 8
ATOM 7339 C CA . TYR A 1 59 ? -11.677 5.848 -5.281 1.00 0.00 2601 TYR A CA 8
ATOM 7340 C C . TYR A 1 59 ? -10.767 6.958 -5.837 1.00 0.00 2601 TYR A C 8
ATOM 7341 O O . TYR A 1 59 ? -10.665 7.144 -7.061 1.00 0.00 2601 TYR A O 8
ATOM 7359 N N . THR A 1 60 ? -10.121 7.666 -4.958 1.00 0.00 2602 THR A N 8
ATOM 7360 C CA . THR A 1 60 ? -9.061 8.542 -5.319 1.00 0.00 2602 THR A CA 8
ATOM 7361 C C . THR A 1 60 ? -8.106 8.583 -4.126 1.00 0.00 2602 THR A C 8
ATOM 7362 O O . THR A 1 60 ? -8.474 8.144 -3.024 1.00 0.00 2602 THR A O 8
ATOM 7373 N N . VAL A 1 61 ? -6.913 9.041 -4.319 1.00 0.00 2603 VAL A N 8
ATOM 7374 C CA . VAL A 1 61 ? -5.959 9.030 -3.244 1.00 0.00 2603 VAL A CA 8
ATOM 7375 C C . VAL A 1 61 ? -6.041 10.363 -2.505 1.00 0.00 2603 VAL A C 8
ATOM 7376 O O . VAL A 1 61 ? -6.120 11.410 -3.135 1.00 0.00 2603 VAL A O 8
ATOM 7389 N N . ASP A 1 62 ? -6.051 10.319 -1.185 1.00 0.00 2604 ASP A N 8
ATOM 7390 C CA . ASP A 1 62 ? -6.122 11.541 -0.362 1.00 0.00 2604 ASP A CA 8
ATOM 7391 C C . ASP A 1 62 ? -4.763 12.213 -0.367 1.00 0.00 2604 ASP A C 8
ATOM 7392 O O . ASP A 1 62 ? -4.633 13.430 -0.261 1.00 0.00 2604 ASP A O 8
ATOM 7401 N N . MET A 1 63 ? -3.768 11.399 -0.540 1.00 0.00 2605 MET A N 8
ATOM 7402 C CA . MET A 1 63 ? -2.402 11.821 -0.623 1.00 0.00 2605 MET A CA 8
ATOM 7403 C C . MET A 1 63 ? -1.973 12.050 -2.084 1.00 0.00 2605 MET A C 8
ATOM 7404 O O . MET A 1 63 ? -2.079 11.156 -2.925 1.00 0.00 2605 MET A O 8
ATOM 7418 N N . PRO A 1 64 ? -1.548 13.279 -2.421 1.00 0.00 2606 PRO A N 8
ATOM 7419 C CA . PRO A 1 64 ? -1.032 13.585 -3.752 1.00 0.00 2606 PRO A CA 8
ATOM 7420 C C . PRO A 1 64 ? 0.399 13.041 -3.921 1.00 0.00 2606 PRO A C 8
ATOM 7421 O O . PRO A 1 64 ? 0.786 12.550 -4.983 1.00 0.00 2606 PRO A O 8
ATOM 7432 N N . SER A 1 65 ? 1.170 13.160 -2.879 1.00 0.00 2607 SER A N 8
ATOM 7433 C CA . SER A 1 65 ? 2.503 12.649 -2.786 1.00 0.00 2607 SER A CA 8
ATOM 7434 C C . SER A 1 65 ? 2.758 12.434 -1.319 1.00 0.00 2607 SER A C 8
ATOM 7435 O O . SER A 1 65 ? 2.381 13.271 -0.506 1.00 0.00 2607 SER A O 8
ATOM 7443 N N . TYR A 1 66 ? 3.298 11.302 -0.976 1.00 0.00 2608 TYR A N 8
ATOM 7444 C CA . TYR A 1 66 ? 3.470 10.941 0.408 1.00 0.00 2608 TYR A CA 8
ATOM 7445 C C . TYR A 1 66 ? 4.719 11.559 0.968 1.00 0.00 2608 TYR A C 8
ATOM 7446 O O . TYR A 1 66 ? 5.573 12.053 0.206 1.00 0.00 2608 TYR A O 8
ATOM 7464 N N . VAL A 1 67 ? 4.800 11.580 2.282 1.00 0.00 2609 VAL A N 8
ATOM 7465 C CA . VAL A 1 67 ? 5.984 12.014 2.977 1.00 0.00 2609 VAL A CA 8
ATOM 7466 C C . VAL A 1 67 ? 7.165 11.132 2.550 1.00 0.00 2609 VAL A C 8
ATOM 7467 O O . VAL A 1 67 ? 7.124 9.915 2.723 1.00 0.00 2609 VAL A O 8
ATOM 7480 N N . PRO A 1 68 ? 8.193 11.726 1.923 1.00 0.00 2610 PRO A N 8
ATOM 7481 C CA . PRO A 1 68 ? 9.335 10.977 1.430 1.00 0.00 2610 PRO A CA 8
ATOM 7482 C C . PRO A 1 68 ? 10.015 10.210 2.541 1.00 0.00 2610 PRO A C 8
ATOM 7483 O O . PRO A 1 68 ? 10.151 10.705 3.667 1.00 0.00 2610 PRO A O 8
ATOM 7494 N N . LYS A 1 69 ? 10.475 9.033 2.228 1.00 0.00 2611 LYS A N 8
ATOM 7495 C CA . LYS A 1 69 ? 11.111 8.160 3.198 1.00 0.00 2611 LYS A CA 8
ATOM 7496 C C . LYS A 1 69 ? 12.596 8.524 3.339 1.00 0.00 2611 LYS A C 8
ATOM 7497 O O . LYS A 1 69 ? 13.487 7.671 3.320 1.00 0.00 2611 LYS A O 8
ATOM 7516 N N . ASN A 1 70 ? 12.825 9.810 3.485 1.00 0.00 2612 ASN A N 8
ATOM 7517 C CA . ASN A 1 70 ? 14.141 10.386 3.667 1.00 0.00 2612 ASN A CA 8
ATOM 7518 C C . ASN A 1 70 ? 14.496 10.246 5.134 1.00 0.00 2612 ASN A C 8
ATOM 7519 O O . ASN A 1 70 ? 15.505 9.647 5.495 1.00 0.00 2612 ASN A O 8
ATOM 7530 N N . ALA A 1 71 ? 13.653 10.802 5.961 1.00 0.00 2613 ALA A N 8
ATOM 7531 C CA . ALA A 1 71 ? 13.728 10.624 7.381 1.00 0.00 2613 ALA A CA 8
ATOM 7532 C C . ALA A 1 71 ? 12.571 9.728 7.766 1.00 0.00 2613 ALA A C 8
ATOM 7533 O O . ALA A 1 71 ? 11.466 10.198 8.070 1.00 0.00 2613 ALA A O 8
ATOM 7540 N N . ASP A 1 72 ? 12.807 8.452 7.664 1.00 0.00 2614 ASP A N 8
ATOM 7541 C CA . ASP A 1 72 ? 11.798 7.447 7.848 1.00 0.00 2614 ASP A CA 8
ATOM 7542 C C . ASP A 1 72 ? 12.089 6.729 9.130 1.00 0.00 2614 ASP A C 8
ATOM 7543 O O . ASP A 1 72 ? 13.053 5.965 9.230 1.00 0.00 2614 ASP A O 8
ATOM 7552 N N . VAL A 1 73 ? 11.339 7.044 10.125 1.00 0.00 2615 VAL A N 8
ATOM 7553 C CA . VAL A 1 73 ? 11.503 6.439 11.401 1.00 0.00 2615 VAL A CA 8
ATOM 7554 C C . VAL A 1 73 ? 10.603 5.222 11.467 1.00 0.00 2615 VAL A C 8
ATOM 7555 O O . VAL A 1 73 ? 9.622 5.131 10.725 1.00 0.00 2615 VAL A O 8
ATOM 7568 N N . LEU A 1 74 ? 10.899 4.331 12.352 1.00 0.00 2616 LEU A N 8
ATOM 7569 C CA . LEU A 1 74 ? 10.239 3.025 12.376 1.00 0.00 2616 LEU A CA 8
ATOM 7570 C C . LEU A 1 74 ? 8.916 3.010 13.151 1.00 0.00 2616 LEU A C 8
ATOM 7571 O O . LEU A 1 74 ? 8.429 1.934 13.515 1.00 0.00 2616 LEU A O 8
ATOM 7587 N N . PHE A 1 75 ? 8.341 4.192 13.398 1.00 0.00 2617 PHE A N 8
ATOM 7588 C CA . PHE A 1 75 ? 7.026 4.333 14.076 1.00 0.00 2617 PHE A CA 8
ATOM 7589 C C . PHE A 1 75 ? 7.018 3.720 15.477 1.00 0.00 2617 PHE A C 8
ATOM 7590 O O . PHE A 1 75 ? 5.952 3.445 16.043 1.00 0.00 2617 PHE A O 8
ATOM 7607 N N . SER A 1 76 ? 8.179 3.552 16.061 1.00 0.00 2618 SER A N 8
ATOM 7608 C CA . SER A 1 76 ? 8.270 2.939 17.351 1.00 0.00 2618 SER A CA 8
ATOM 7609 C C . SER A 1 76 ? 8.039 4.004 18.418 1.00 0.00 2618 SER A C 8
ATOM 7610 O O . SER A 1 76 ? 8.962 4.709 18.818 1.00 0.00 2618 SER A O 8
ATOM 7618 N N . SER A 1 77 ? 6.751 4.204 18.742 1.00 0.00 2619 SER A N 8
ATOM 7619 C CA . SER A 1 77 ? 6.272 5.135 19.777 1.00 0.00 2619 SER A CA 8
ATOM 7620 C C . SER A 1 77 ? 6.407 6.626 19.375 1.00 0.00 2619 SER A C 8
ATOM 7621 O O . SER A 1 77 ? 5.867 7.514 20.045 1.00 0.00 2619 SER A O 8
ATOM 7629 N N . PHE A 1 78 ? 7.095 6.892 18.284 1.00 0.00 2620 PHE A N 8
ATOM 7630 C CA . PHE A 1 78 ? 7.319 8.242 17.833 1.00 0.00 2620 PHE A CA 8
ATOM 7631 C C . PHE A 1 78 ? 7.038 8.361 16.348 1.00 0.00 2620 PHE A C 8
ATOM 7632 O O . PHE A 1 78 ? 7.269 7.416 15.574 1.00 0.00 2620 PHE A O 8
ATOM 7649 N N . GLN A 1 79 ? 6.528 9.492 15.960 1.00 0.00 2621 GLN A N 8
ATOM 7650 C CA . GLN A 1 79 ? 6.334 9.817 14.570 1.00 0.00 2621 GLN A CA 8
ATOM 7651 C C . GLN A 1 79 ? 6.914 11.189 14.348 1.00 0.00 2621 GLN A C 8
ATOM 7652 O O . GLN A 1 79 ? 7.913 11.348 13.645 1.00 0.00 2621 GLN A O 8
ATOM 7666 N N . LYS A 1 80 ? 6.318 12.152 14.988 1.00 0.00 2622 LYS A N 8
ATOM 7667 C CA . LYS A 1 80 ? 6.804 13.493 15.028 1.00 0.00 2622 LYS A CA 8
ATOM 7668 C C . LYS A 1 80 ? 5.974 14.218 16.049 1.00 0.00 2622 LYS A C 8
ATOM 7669 O O . LYS A 1 80 ? 6.383 14.254 17.207 1.00 0.00 2622 LYS A O 8
ATOM 7689 N N . LEU A 1 21 ? 8.100 3.127 -0.364 1.00 0.00 2563 LEU A N 9
ATOM 7690 C CA . LEU A 1 21 ? 7.687 3.174 1.028 1.00 0.00 2563 LEU A CA 9
ATOM 7691 C C . LEU A 1 21 ? 7.861 1.767 1.582 1.00 0.00 2563 LEU A C 9
ATOM 7692 O O . LEU A 1 21 ? 8.723 1.008 1.108 1.00 0.00 2563 LEU A O 9
ATOM 7708 N N . ASP A 1 22 ? 7.134 1.422 2.573 1.00 0.00 2564 ASP A N 9
ATOM 7709 C CA . ASP A 1 22 ? 7.157 0.080 3.041 1.00 0.00 2564 ASP A CA 9
ATOM 7710 C C . ASP A 1 22 ? 5.813 -0.501 2.792 1.00 0.00 2564 ASP A C 9
ATOM 7711 O O . ASP A 1 22 ? 4.831 0.233 2.792 1.00 0.00 2564 ASP A O 9
ATOM 7720 N N . PRO A 1 23 ? 5.723 -1.804 2.531 1.00 0.00 2565 PRO A N 9
ATOM 7721 C CA . PRO A 1 23 ? 4.434 -2.494 2.368 1.00 0.00 2565 PRO A CA 9
ATOM 7722 C C . PRO A 1 23 ? 3.503 -2.252 3.574 1.00 0.00 2565 PRO A C 9
ATOM 7723 O O . PRO A 1 23 ? 2.273 -2.268 3.451 1.00 0.00 2565 PRO A O 9
ATOM 7734 N N . ASP A 1 24 ? 4.108 -2.000 4.726 1.00 0.00 2566 ASP A N 9
ATOM 7735 C CA . ASP A 1 24 ? 3.375 -1.721 5.955 1.00 0.00 2566 ASP A CA 9
ATOM 7736 C C . ASP A 1 24 ? 3.147 -0.227 6.168 1.00 0.00 2566 ASP A C 9
ATOM 7737 O O . ASP A 1 24 ? 2.585 0.178 7.183 1.00 0.00 2566 ASP A O 9
ATOM 7746 N N . THR A 1 25 ? 3.595 0.597 5.238 1.00 0.00 2567 THR A N 9
ATOM 7747 C CA . THR A 1 25 ? 3.324 2.015 5.305 1.00 0.00 2567 THR A CA 9
ATOM 7748 C C . THR A 1 25 ? 1.885 2.230 4.831 1.00 0.00 2567 THR A C 9
ATOM 7749 O O . THR A 1 25 ? 1.414 1.530 3.915 1.00 0.00 2567 THR A O 9
ATOM 7760 N N . ARG A 1 26 ? 1.188 3.131 5.468 1.00 0.00 2568 ARG A N 9
ATOM 7761 C CA . ARG A 1 26 ? -0.193 3.381 5.152 1.00 0.00 2568 ARG A CA 9
ATOM 7762 C C . ARG A 1 26 ? -0.318 4.309 3.965 1.00 0.00 2568 ARG A C 9
ATOM 7763 O O . ARG A 1 26 ? 0.510 5.202 3.766 1.00 0.00 2568 ARG A O 9
ATOM 7784 N N . ILE A 1 27 ? -1.331 4.078 3.173 1.00 0.00 2569 ILE A N 9
ATOM 7785 C CA . ILE A 1 27 ? -1.593 4.891 2.014 1.00 0.00 2569 ILE A CA 9
ATOM 7786 C C . ILE A 1 27 ? -2.949 5.574 2.195 1.00 0.00 2569 ILE A C 9
ATOM 7787 O O . ILE A 1 27 ? -3.989 4.931 2.045 1.00 0.00 2569 ILE A O 9
ATOM 7803 N N . PRO A 1 28 ? -2.966 6.862 2.582 1.00 0.00 2570 PRO A N 9
ATOM 7804 C CA . PRO A 1 28 ? -4.211 7.592 2.767 1.00 0.00 2570 PRO A CA 9
ATOM 7805 C C . PRO A 1 28 ? -4.966 7.778 1.447 1.00 0.00 2570 PRO A C 9
ATOM 7806 O O . PRO A 1 28 ? -4.478 8.431 0.498 1.00 0.00 2570 PRO A O 9
ATOM 7817 N N . VAL A 1 29 ? -6.132 7.187 1.380 1.00 0.00 2571 VAL A N 9
ATOM 7818 C CA . VAL A 1 29 ? -6.977 7.221 0.205 1.00 0.00 2571 VAL A CA 9
ATOM 7819 C C . VAL A 1 29 ? -8.418 7.434 0.629 1.00 0.00 2571 VAL A C 9
ATOM 7820 O O . VAL A 1 29 ? -8.758 7.276 1.810 1.00 0.00 2571 VAL A O 9
ATOM 7833 N N . ILE A 1 30 ? -9.253 7.794 -0.299 1.00 0.00 2572 ILE A N 9
ATOM 7834 C CA . ILE A 1 30 ? -10.641 7.996 -0.001 1.00 0.00 2572 ILE A CA 9
ATOM 7835 C C . ILE A 1 30 ? -11.510 7.414 -1.113 1.00 0.00 2572 ILE A C 9
ATOM 7836 O O . ILE A 1 30 ? -11.158 7.484 -2.298 1.00 0.00 2572 ILE A O 9
ATOM 7852 N N . ASN A 1 31 ? -12.591 6.793 -0.719 1.00 0.00 2573 ASN A N 9
ATOM 7853 C CA . ASN A 1 31 ? -13.571 6.262 -1.629 1.00 0.00 2573 ASN A CA 9
ATOM 7854 C C . ASN A 1 31 ? -14.541 7.364 -1.927 1.00 0.00 2573 ASN A C 9
ATOM 7855 O O . ASN A 1 31 ? -15.297 7.772 -1.056 1.00 0.00 2573 ASN A O 9
ATOM 7866 N N . LEU A 1 32 ? -14.546 7.811 -3.135 1.00 0.00 2574 LEU A N 9
ATOM 7867 C CA . LEU A 1 32 ? -15.308 8.981 -3.522 1.00 0.00 2574 LEU A CA 9
ATOM 7868 C C . LEU A 1 32 ? -16.791 8.725 -3.638 1.00 0.00 2574 LEU A C 9
ATOM 7869 O O . LEU A 1 32 ? -17.581 9.668 -3.591 1.00 0.00 2574 LEU A O 9
ATOM 7885 N N . GLU A 1 33 ? -17.188 7.480 -3.799 1.00 0.00 2575 GLU A N 9
ATOM 7886 C CA . GLU A 1 33 ? -18.603 7.212 -3.902 1.00 0.00 2575 GLU A CA 9
ATOM 7887 C C . GLU A 1 33 ? -19.280 7.283 -2.540 1.00 0.00 2575 GLU A C 9
ATOM 7888 O O . GLU A 1 33 ? -20.341 7.874 -2.400 1.00 0.00 2575 GLU A O 9
ATOM 7900 N N . ASP A 1 34 ? -18.653 6.708 -1.533 1.00 0.00 2576 ASP A N 9
ATOM 7901 C CA . ASP A 1 34 ? -19.259 6.685 -0.200 1.00 0.00 2576 ASP A CA 9
ATOM 7902 C C . ASP A 1 34 ? -18.759 7.815 0.661 1.00 0.00 2576 ASP A C 9
ATOM 7903 O O . ASP A 1 34 ? -19.425 8.227 1.608 1.00 0.00 2576 ASP A O 9
ATOM 7912 N N . GLY A 1 35 ? -17.588 8.310 0.352 1.00 0.00 2577 GLY A N 9
ATOM 7913 C CA . GLY A 1 35 ? -16.993 9.363 1.144 1.00 0.00 2577 GLY A CA 9
ATOM 7914 C C . GLY A 1 35 ? -16.126 8.789 2.246 1.00 0.00 2577 GLY A C 9
ATOM 7915 O O . GLY A 1 35 ? -15.703 9.504 3.151 1.00 0.00 2577 GLY A O 9
ATOM 7919 N N . THR A 1 36 ? -15.898 7.484 2.180 1.00 0.00 2578 THR A N 9
ATOM 7920 C CA . THR A 1 36 ? -15.093 6.771 3.090 1.00 0.00 2578 THR A CA 9
ATOM 7921 C C . THR A 1 36 ? -13.651 7.248 3.004 1.00 0.00 2578 THR A C 9
ATOM 7922 O O . THR A 1 36 ? -12.977 6.990 2.008 1.00 0.00 2578 THR A O 9
ATOM 7933 N N . ARG A 1 37 ? -13.180 7.899 4.016 1.00 0.00 2579 ARG A N 9
ATOM 7934 C CA . ARG A 1 37 ? -11.854 8.442 3.974 1.00 0.00 2579 ARG A CA 9
ATOM 7935 C C . ARG A 1 37 ? -10.992 7.723 4.944 1.00 0.00 2579 ARG A C 9
ATOM 7936 O O . ARG A 1 37 ? -11.320 7.612 6.122 1.00 0.00 2579 ARG A O 9
ATOM 7957 N N . LEU A 1 38 ? -9.898 7.241 4.456 1.00 0.00 2580 LEU A N 9
ATOM 7958 C CA . LEU A 1 38 ? -9.032 6.434 5.220 1.00 0.00 2580 LEU A CA 9
ATOM 7959 C C . LEU A 1 38 ? -7.660 7.041 5.237 1.00 0.00 2580 LEU A C 9
ATOM 7960 O O . LEU A 1 38 ? -6.913 6.962 4.256 1.00 0.00 2580 LEU A O 9
ATOM 7976 N N . VAL A 1 39 ? -7.362 7.705 6.316 1.00 0.00 2581 VAL A N 9
ATOM 7977 C CA . VAL A 1 39 ? -6.085 8.335 6.513 1.00 0.00 2581 VAL A CA 9
ATOM 7978 C C . VAL A 1 39 ? -5.505 7.844 7.833 1.00 0.00 2581 VAL A C 9
ATOM 7979 O O . VAL A 1 39 ? -6.258 7.452 8.732 1.00 0.00 2581 VAL A O 9
ATOM 7992 N N . GLY A 1 40 ? -4.198 7.813 7.938 1.00 0.00 2582 GLY A N 9
ATOM 7993 C CA . GLY A 1 40 ? -3.576 7.315 9.142 1.00 0.00 2582 GLY A CA 9
ATOM 7994 C C . GLY A 1 40 ? -3.622 5.804 9.176 1.00 0.00 2582 GLY A C 9
ATOM 7995 O O . GLY A 1 40 ? -3.412 5.162 8.159 1.00 0.00 2582 GLY A O 9
ATOM 7999 N N . GLU A 1 41 ? -3.955 5.244 10.315 1.00 0.00 2583 GLU A N 9
ATOM 8000 C CA . GLU A 1 41 ? -4.043 3.788 10.476 1.00 0.00 2583 GLU A CA 9
ATOM 8001 C C . GLU A 1 41 ? -5.309 3.262 9.854 1.00 0.00 2583 GLU A C 9
ATOM 8002 O O . GLU A 1 41 ? -5.470 2.060 9.636 1.00 0.00 2583 GLU A O 9
ATOM 8014 N N . ASP A 1 42 ? -6.222 4.166 9.620 1.00 0.00 2584 ASP A N 9
ATOM 8015 C CA . ASP A 1 42 ? -7.474 3.859 8.931 1.00 0.00 2584 ASP A CA 9
ATOM 8016 C C . ASP A 1 42 ? -7.204 3.578 7.465 1.00 0.00 2584 ASP A C 9
ATOM 8017 O O . ASP A 1 42 ? -7.990 2.921 6.790 1.00 0.00 2584 ASP A O 9
ATOM 8026 N N . ALA A 1 43 ? -6.084 4.071 6.986 1.00 0.00 2585 ALA A N 9
ATOM 8027 C CA . ALA A 1 43 ? -5.690 3.909 5.608 1.00 0.00 2585 ALA A CA 9
ATOM 8028 C C . ALA A 1 43 ? -5.182 2.498 5.373 1.00 0.00 2585 ALA A C 9
ATOM 8029 O O . ALA A 1 43 ? -4.605 1.888 6.275 1.00 0.00 2585 ALA A O 9
ATOM 8036 N N . PRO A 1 44 ? -5.413 1.936 4.189 1.00 0.00 2586 PRO A N 9
ATOM 8037 C CA . PRO A 1 44 ? -4.918 0.612 3.857 1.00 0.00 2586 PRO A CA 9
ATOM 8038 C C . PRO A 1 44 ? -3.388 0.595 3.777 1.00 0.00 2586 PRO A C 9
ATOM 8039 O O . PRO A 1 44 ? -2.744 1.629 3.508 1.00 0.00 2586 PRO A O 9
ATOM 8050 N N . LYS A 1 45 ? -2.813 -0.545 4.048 1.00 0.00 2587 LYS A N 9
ATOM 8051 C CA . LYS A 1 45 ? -1.386 -0.711 3.974 1.00 0.00 2587 LYS A CA 9
ATOM 8052 C C . LYS A 1 45 ? -0.986 -0.824 2.517 1.00 0.00 2587 LYS A C 9
ATOM 8053 O O . LYS A 1 45 ? -1.756 -1.338 1.707 1.00 0.00 2587 LYS A O 9
ATOM 8072 N N . ASN A 1 46 ? 0.197 -0.340 2.196 1.00 0.00 2588 ASN A N 9
ATOM 8073 C CA . ASN A 1 46 ? 0.747 -0.343 0.816 1.00 0.00 2588 ASN A CA 9
ATOM 8074 C C . ASN A 1 46 ? 0.668 -1.728 0.158 1.00 0.00 2588 ASN A C 9
ATOM 8075 O O . ASN A 1 46 ? 0.381 -1.847 -1.029 1.00 0.00 2588 ASN A O 9
ATOM 8086 N N . LYS A 1 47 ? 0.869 -2.762 0.953 1.00 0.00 2589 LYS A N 9
ATOM 8087 C CA . LYS A 1 47 ? 0.798 -4.150 0.487 1.00 0.00 2589 LYS A CA 9
ATOM 8088 C C . LYS A 1 47 ? -0.619 -4.540 0.028 1.00 0.00 2589 LYS A C 9
ATOM 8089 O O . LYS A 1 47 ? -0.788 -5.303 -0.930 1.00 0.00 2589 LYS A O 9
ATOM 8108 N N . ASP A 1 48 ? -1.627 -3.984 0.692 1.00 0.00 2590 ASP A N 9
ATOM 8109 C CA . ASP A 1 48 ? -3.026 -4.333 0.418 1.00 0.00 2590 ASP A CA 9
ATOM 8110 C C . ASP A 1 48 ? -3.630 -3.369 -0.553 1.00 0.00 2590 ASP A C 9
ATOM 8111 O O . ASP A 1 48 ? -4.730 -3.601 -1.063 1.00 0.00 2590 ASP A O 9
ATOM 8120 N N . LEU A 1 49 ? -2.907 -2.295 -0.811 1.00 0.00 2591 LEU A N 9
ATOM 8121 C CA . LEU A 1 49 ? -3.360 -1.194 -1.645 1.00 0.00 2591 LEU A CA 9
ATOM 8122 C C . LEU A 1 49 ? -3.898 -1.686 -2.980 1.00 0.00 2591 LEU A C 9
ATOM 8123 O O . LEU A 1 49 ? -5.000 -1.350 -3.359 1.00 0.00 2591 LEU A O 9
ATOM 8139 N N . VAL A 1 50 ? -3.139 -2.532 -3.644 1.00 0.00 2592 VAL A N 9
ATOM 8140 C CA . VAL A 1 50 ? -3.519 -3.058 -4.957 1.00 0.00 2592 VAL A CA 9
ATOM 8141 C C . VAL A 1 50 ? -4.867 -3.809 -4.932 1.00 0.00 2592 VAL A C 9
ATOM 8142 O O . VAL A 1 50 ? -5.684 -3.676 -5.843 1.00 0.00 2592 VAL A O 9
ATOM 8155 N N . GLU A 1 51 ? -5.105 -4.536 -3.860 1.00 0.00 2593 GLU A N 9
ATOM 8156 C CA . GLU A 1 51 ? -6.313 -5.296 -3.693 1.00 0.00 2593 GLU A CA 9
ATOM 8157 C C . GLU A 1 51 ? -7.472 -4.371 -3.405 1.00 0.00 2593 GLU A C 9
ATOM 8158 O O . GLU A 1 51 ? -8.552 -4.520 -3.975 1.00 0.00 2593 GLU A O 9
ATOM 8170 N N . TRP A 1 52 ? -7.220 -3.403 -2.538 1.00 0.00 2594 TRP A N 9
ATOM 8171 C CA . TRP A 1 52 ? -8.214 -2.415 -2.138 1.00 0.00 2594 TRP A CA 9
ATOM 8172 C C . TRP A 1 52 ? -8.662 -1.621 -3.367 1.00 0.00 2594 TRP A C 9
ATOM 8173 O O . TRP A 1 52 ? -9.841 -1.323 -3.541 1.00 0.00 2594 TRP A O 9
ATOM 8194 N N . LEU A 1 53 ? -7.705 -1.343 -4.234 1.00 0.00 2595 LEU A N 9
ATOM 8195 C CA . LEU A 1 53 ? -7.930 -0.604 -5.478 1.00 0.00 2595 LEU A CA 9
ATOM 8196 C C . LEU A 1 53 ? -8.870 -1.323 -6.403 1.00 0.00 2595 LEU A C 9
ATOM 8197 O O . LEU A 1 53 ? -9.693 -0.701 -7.061 1.00 0.00 2595 LEU A O 9
ATOM 8213 N N . LYS A 1 54 ? -8.771 -2.624 -6.440 1.00 0.00 2596 LYS A N 9
ATOM 8214 C CA . LYS A 1 54 ? -9.638 -3.420 -7.292 1.00 0.00 2596 LYS A CA 9
ATOM 8215 C C . LYS A 1 54 ? -11.052 -3.456 -6.741 1.00 0.00 2596 LYS A C 9
ATOM 8216 O O . LYS A 1 54 ? -12.011 -3.705 -7.467 1.00 0.00 2596 LYS A O 9
ATOM 8235 N N . LEU A 1 55 ? -11.173 -3.193 -5.462 1.00 0.00 2597 LEU A N 9
ATOM 8236 C CA . LEU A 1 55 ? -12.453 -3.209 -4.791 1.00 0.00 2597 LEU A CA 9
ATOM 8237 C C . LEU A 1 55 ? -13.103 -1.835 -4.836 1.00 0.00 2597 LEU A C 9
ATOM 8238 O O . LEU A 1 55 ? -14.317 -1.707 -4.669 1.00 0.00 2597 LEU A O 9
ATOM 8254 N N . HIS A 1 56 ? -12.302 -0.815 -5.074 1.00 0.00 2598 HIS A N 9
ATOM 8255 C CA . HIS A 1 56 ? -12.787 0.550 -5.120 1.00 0.00 2598 HIS A CA 9
ATOM 8256 C C . HIS A 1 56 ? -12.320 1.286 -6.365 1.00 0.00 2598 HIS A C 9
ATOM 8257 O O . HIS A 1 56 ? -11.294 1.957 -6.357 1.00 0.00 2598 HIS A O 9
ATOM 8271 N N . PRO A 1 57 ? -13.055 1.159 -7.472 1.00 0.00 2599 PRO A N 9
ATOM 8272 C CA . PRO A 1 57 ? -12.746 1.882 -8.713 1.00 0.00 2599 PRO A CA 9
ATOM 8273 C C . PRO A 1 57 ? -13.084 3.364 -8.564 1.00 0.00 2599 PRO A C 9
ATOM 8274 O O . PRO A 1 57 ? -12.647 4.217 -9.347 1.00 0.00 2599 PRO A O 9
ATOM 8285 N N . THR A 1 58 ? -13.816 3.642 -7.528 1.00 0.00 2600 THR A N 9
ATOM 8286 C CA . THR A 1 58 ? -14.317 4.923 -7.201 1.00 0.00 2600 THR A CA 9
ATOM 8287 C C . THR A 1 58 ? -13.444 5.620 -6.152 1.00 0.00 2600 THR A C 9
ATOM 8288 O O . THR A 1 58 ? -13.863 6.594 -5.535 1.00 0.00 2600 THR A O 9
ATOM 8299 N N . TYR A 1 59 ? -12.230 5.142 -5.950 1.00 0.00 2601 TYR A N 9
ATOM 8300 C CA . TYR A 1 59 ? -11.376 5.762 -4.957 1.00 0.00 2601 TYR A CA 9
ATOM 8301 C C . TYR A 1 59 ? -10.502 6.843 -5.613 1.00 0.00 2601 TYR A C 9
ATOM 8302 O O . TYR A 1 59 ? -10.561 7.040 -6.839 1.00 0.00 2601 TYR A O 9
ATOM 8320 N N . THR A 1 60 ? -9.734 7.537 -4.806 1.00 0.00 2602 THR A N 9
ATOM 8321 C CA . THR A 1 60 ? -8.709 8.418 -5.278 1.00 0.00 2602 THR A CA 9
ATOM 8322 C C . THR A 1 60 ? -7.647 8.538 -4.175 1.00 0.00 2602 THR A C 9
ATOM 8323 O O . THR A 1 60 ? -7.928 8.213 -2.995 1.00 0.00 2602 THR A O 9
ATOM 8334 N N . VAL A 1 61 ? -6.453 8.954 -4.543 1.00 0.00 2603 VAL A N 9
ATOM 8335 C CA . VAL A 1 61 ? -5.362 9.107 -3.599 1.00 0.00 2603 VAL A CA 9
ATOM 8336 C C . VAL A 1 61 ? -5.566 10.380 -2.785 1.00 0.00 2603 VAL A C 9
ATOM 8337 O O . VAL A 1 61 ? -5.570 11.486 -3.329 1.00 0.00 2603 VAL A O 9
ATOM 8350 N N . ASP A 1 62 ? -5.727 10.220 -1.493 1.00 0.00 2604 ASP A N 9
ATOM 8351 C CA . ASP A 1 62 ? -5.992 11.350 -0.614 1.00 0.00 2604 ASP A CA 9
ATOM 8352 C C . ASP A 1 62 ? -4.683 11.993 -0.204 1.00 0.00 2604 ASP A C 9
ATOM 8353 O O . ASP A 1 62 ? -4.638 13.182 0.081 1.00 0.00 2604 ASP A O 9
ATOM 8362 N N . MET A 1 63 ? -3.614 11.175 -0.205 1.00 0.00 2605 MET A N 9
ATOM 8363 C CA . MET A 1 63 ? -2.246 11.601 0.148 1.00 0.00 2605 MET A CA 9
ATOM 8364 C C . MET A 1 63 ? -1.874 12.916 -0.548 1.00 0.00 2605 MET A C 9
ATOM 8365 O O . MET A 1 63 ? -1.782 12.973 -1.774 1.00 0.00 2605 MET A O 9
ATOM 8379 N N . PRO A 1 64 ? -1.712 13.996 0.224 1.00 0.00 2606 PRO A N 9
ATOM 8380 C CA . PRO A 1 64 ? -1.343 15.298 -0.325 1.00 0.00 2606 PRO A CA 9
ATOM 8381 C C . PRO A 1 64 ? 0.173 15.431 -0.495 1.00 0.00 2606 PRO A C 9
ATOM 8382 O O . PRO A 1 64 ? 0.664 16.350 -1.155 1.00 0.00 2606 PRO A O 9
ATOM 8393 N N . SER A 1 65 ? 0.898 14.502 0.110 1.00 0.00 2607 SER A N 9
ATOM 8394 C CA . SER A 1 65 ? 2.329 14.472 0.069 1.00 0.00 2607 SER A CA 9
ATOM 8395 C C . SER A 1 65 ? 2.818 14.339 -1.386 1.00 0.00 2607 SER A C 9
ATOM 8396 O O . SER A 1 65 ? 3.558 15.203 -1.878 1.00 0.00 2607 SER A O 9
ATOM 8404 N N . TYR A 1 66 ? 2.387 13.282 -2.073 1.00 0.00 2608 TYR A N 9
ATOM 8405 C CA . TYR A 1 66 ? 2.724 13.074 -3.467 1.00 0.00 2608 TYR A CA 9
ATOM 8406 C C . TYR A 1 66 ? 1.915 11.896 -4.003 1.00 0.00 2608 TYR A C 9
ATOM 8407 O O . TYR A 1 66 ? 0.994 11.429 -3.334 1.00 0.00 2608 TYR A O 9
ATOM 8425 N N . VAL A 1 67 ? 2.260 11.441 -5.184 1.00 0.00 2609 VAL A N 9
ATOM 8426 C CA . VAL A 1 67 ? 1.556 10.363 -5.865 1.00 0.00 2609 VAL A CA 9
ATOM 8427 C C . VAL A 1 67 ? 2.068 8.998 -5.365 1.00 0.00 2609 VAL A C 9
ATOM 8428 O O . VAL A 1 67 ? 3.084 8.936 -4.681 1.00 0.00 2609 VAL A O 9
ATOM 8441 N N . PRO A 1 68 ? 1.358 7.896 -5.650 1.00 0.00 2610 PRO A N 9
ATOM 8442 C CA . PRO A 1 68 ? 1.879 6.570 -5.366 1.00 0.00 2610 PRO A CA 9
ATOM 8443 C C . PRO A 1 68 ? 3.133 6.329 -6.214 1.00 0.00 2610 PRO A C 9
ATOM 8444 O O . PRO A 1 68 ? 3.081 6.389 -7.448 1.00 0.00 2610 PRO A O 9
ATOM 8455 N N . LYS A 1 69 ? 4.261 6.127 -5.554 1.00 0.00 2611 LYS A N 9
ATOM 8456 C CA . LYS A 1 69 ? 5.533 5.934 -6.234 1.00 0.00 2611 LYS A CA 9
ATOM 8457 C C . LYS A 1 69 ? 5.529 4.644 -7.062 1.00 0.00 2611 LYS A C 9
ATOM 8458 O O . LYS A 1 69 ? 5.682 3.536 -6.527 1.00 0.00 2611 LYS A O 9
ATOM 8477 N N . ASN A 1 70 ? 5.279 4.804 -8.331 1.00 0.00 2612 ASN A N 9
ATOM 8478 C CA . ASN A 1 70 ? 5.268 3.729 -9.296 1.00 0.00 2612 ASN A CA 9
ATOM 8479 C C . ASN A 1 70 ? 5.601 4.342 -10.631 1.00 0.00 2612 ASN A C 9
ATOM 8480 O O . ASN A 1 70 ? 5.012 5.353 -10.992 1.00 0.00 2612 ASN A O 9
ATOM 8491 N N . ALA A 1 71 ? 6.551 3.790 -11.331 1.00 0.00 2613 ALA A N 9
ATOM 8492 C CA . ALA A 1 71 ? 6.888 4.290 -12.639 1.00 0.00 2613 ALA A CA 9
ATOM 8493 C C . ALA A 1 71 ? 6.002 3.618 -13.667 1.00 0.00 2613 ALA A C 9
ATOM 8494 O O . ALA A 1 71 ? 6.187 2.437 -13.983 1.00 0.00 2613 ALA A O 9
ATOM 8501 N N . ASP A 1 72 ? 5.010 4.347 -14.154 1.00 0.00 2614 ASP A N 9
ATOM 8502 C CA . ASP A 1 72 ? 4.054 3.797 -15.125 1.00 0.00 2614 ASP A CA 9
ATOM 8503 C C . ASP A 1 72 ? 4.658 3.744 -16.515 1.00 0.00 2614 ASP A C 9
ATOM 8504 O O . ASP A 1 72 ? 4.171 3.034 -17.401 1.00 0.00 2614 ASP A O 9
ATOM 8513 N N . VAL A 1 73 ? 5.696 4.506 -16.696 1.00 0.00 2615 VAL A N 9
ATOM 8514 C CA . VAL A 1 73 ? 6.508 4.458 -17.896 1.00 0.00 2615 VAL A CA 9
ATOM 8515 C C . VAL A 1 73 ? 7.963 4.438 -17.434 1.00 0.00 2615 VAL A C 9
ATOM 8516 O O . VAL A 1 73 ? 8.602 3.384 -17.376 1.00 0.00 2615 VAL A O 9
ATOM 8529 N N . LEU A 1 74 ? 8.427 5.605 -17.045 1.00 0.00 2616 LEU A N 9
ATOM 8530 C CA . LEU A 1 74 ? 9.743 5.868 -16.465 1.00 0.00 2616 LEU A CA 9
ATOM 8531 C C . LEU A 1 74 ? 9.575 7.162 -15.737 1.00 0.00 2616 LEU A C 9
ATOM 8532 O O . LEU A 1 74 ? 9.863 7.289 -14.548 1.00 0.00 2616 LEU A O 9
ATOM 8548 N N . PHE A 1 75 ? 9.080 8.108 -16.472 1.00 0.00 2617 PHE A N 9
ATOM 8549 C CA . PHE A 1 75 ? 8.651 9.378 -15.974 1.00 0.00 2617 PHE A CA 9
ATOM 8550 C C . PHE A 1 75 ? 7.154 9.425 -16.249 1.00 0.00 2617 PHE A C 9
ATOM 8551 O O . PHE A 1 75 ? 6.562 8.368 -16.506 1.00 0.00 2617 PHE A O 9
ATOM 8568 N N . SER A 1 76 ? 6.552 10.611 -16.176 1.00 0.00 2618 SER A N 9
ATOM 8569 C CA . SER A 1 76 ? 5.125 10.820 -16.469 1.00 0.00 2618 SER A CA 9
ATOM 8570 C C . SER A 1 76 ? 4.194 10.190 -15.423 1.00 0.00 2618 SER A C 9
ATOM 8571 O O . SER A 1 76 ? 2.987 10.131 -15.611 1.00 0.00 2618 SER A O 9
ATOM 8579 N N . SER A 1 77 ? 4.743 9.775 -14.320 1.00 0.00 2619 SER A N 9
ATOM 8580 C CA . SER A 1 77 ? 3.959 9.185 -13.270 1.00 0.00 2619 SER A CA 9
ATOM 8581 C C . SER A 1 77 ? 3.493 10.284 -12.311 1.00 0.00 2619 SER A C 9
ATOM 8582 O O . SER A 1 77 ? 2.308 10.389 -11.981 1.00 0.00 2619 SER A O 9
ATOM 8590 N N . PHE A 1 78 ? 4.429 11.119 -11.911 1.00 0.00 2620 PHE A N 9
ATOM 8591 C CA . PHE A 1 78 ? 4.150 12.243 -11.055 1.00 0.00 2620 PHE A CA 9
ATOM 8592 C C . PHE A 1 78 ? 3.742 13.413 -11.927 1.00 0.00 2620 PHE A C 9
ATOM 8593 O O . PHE A 1 78 ? 4.548 13.897 -12.730 1.00 0.00 2620 PHE A O 9
ATOM 8610 N N . GLN A 1 79 ? 2.488 13.814 -11.803 1.00 0.00 2621 GLN A N 9
ATOM 8611 C CA . GLN A 1 79 ? 1.905 14.915 -12.564 1.00 0.00 2621 GLN A CA 9
ATOM 8612 C C . GLN A 1 79 ? 1.691 14.556 -14.021 1.00 0.00 2621 GLN A C 9
ATOM 8613 O O . GLN A 1 79 ? 2.476 14.935 -14.909 1.00 0.00 2621 GLN A O 9
ATOM 8627 N N . LYS A 1 80 ? 0.681 13.765 -14.249 1.00 0.00 2622 LYS A N 9
ATOM 8628 C CA . LYS A 1 80 ? 0.270 13.394 -15.578 1.00 0.00 2622 LYS A CA 9
ATOM 8629 C C . LYS A 1 80 ? -1.177 13.792 -15.738 1.00 0.00 2622 LYS A C 9
ATOM 8630 O O . LYS A 1 80 ? -1.447 14.872 -16.277 1.00 0.00 2622 LYS A O 9
ATOM 8650 N N . LEU A 1 21 ? 7.115 2.059 -2.539 1.00 0.00 2563 LEU A N 10
ATOM 8651 C CA . LEU A 1 21 ? 7.130 2.333 -1.081 1.00 0.00 2563 LEU A CA 10
ATOM 8652 C C . LEU A 1 21 ? 7.388 1.052 -0.260 1.00 0.00 2563 LEU A C 10
ATOM 8653 O O . LEU A 1 21 ? 7.797 0.018 -0.804 1.00 0.00 2563 LEU A O 10
ATOM 8669 N N . ASP A 1 22 ? 7.201 1.138 1.044 1.00 0.00 2564 ASP A N 10
ATOM 8670 C CA . ASP A 1 22 ? 7.351 -0.014 1.915 1.00 0.00 2564 ASP A CA 10
ATOM 8671 C C . ASP A 1 22 ? 5.992 -0.666 2.030 1.00 0.00 2564 ASP A C 10
ATOM 8672 O O . ASP A 1 22 ? 4.987 0.034 2.090 1.00 0.00 2564 ASP A O 10
ATOM 8681 N N . PRO A 1 23 ? 5.913 -2.001 2.078 1.00 0.00 2565 PRO A N 10
ATOM 8682 C CA . PRO A 1 23 ? 4.625 -2.708 2.191 1.00 0.00 2565 PRO A CA 10
ATOM 8683 C C . PRO A 1 23 ? 3.887 -2.366 3.497 1.00 0.00 2565 PRO A C 10
ATOM 8684 O O . PRO A 1 23 ? 2.649 -2.446 3.576 1.00 0.00 2565 PRO A O 10
ATOM 8695 N N . ASP A 1 24 ? 4.663 -1.935 4.483 1.00 0.00 2566 ASP A N 10
ATOM 8696 C CA . ASP A 1 24 ? 4.171 -1.603 5.820 1.00 0.00 2566 ASP A CA 10
ATOM 8697 C C . ASP A 1 24 ? 3.683 -0.162 5.897 1.00 0.00 2566 ASP A C 10
ATOM 8698 O O . ASP A 1 24 ? 3.152 0.266 6.929 1.00 0.00 2566 ASP A O 10
ATOM 8707 N N . THR A 1 25 ? 3.882 0.592 4.836 1.00 0.00 2567 THR A N 10
ATOM 8708 C CA . THR A 1 25 ? 3.452 1.974 4.790 1.00 0.00 2567 THR A CA 10
ATOM 8709 C C . THR A 1 25 ? 1.930 2.026 4.587 1.00 0.00 2567 THR A C 10
ATOM 8710 O O . THR A 1 25 ? 1.357 1.137 3.973 1.00 0.00 2567 THR A O 10
ATOM 8721 N N . ARG A 1 26 ? 1.296 3.013 5.156 1.00 0.00 2568 ARG A N 10
ATOM 8722 C CA . ARG A 1 26 ? -0.131 3.209 5.000 1.00 0.00 2568 ARG A CA 10
ATOM 8723 C C . ARG A 1 26 ? -0.386 4.202 3.870 1.00 0.00 2568 ARG A C 10
ATOM 8724 O O . ARG A 1 26 ? 0.359 5.175 3.718 1.00 0.00 2568 ARG A O 10
ATOM 8745 N N . ILE A 1 27 ? -1.401 3.947 3.068 1.00 0.00 2569 ILE A N 10
ATOM 8746 C CA . ILE A 1 27 ? -1.723 4.805 1.933 1.00 0.00 2569 ILE A CA 10
ATOM 8747 C C . ILE A 1 27 ? -3.082 5.495 2.180 1.00 0.00 2569 ILE A C 10
ATOM 8748 O O . ILE A 1 27 ? -4.129 4.851 2.103 1.00 0.00 2569 ILE A O 10
ATOM 8764 N N . PRO A 1 28 ? -3.074 6.797 2.528 1.00 0.00 2570 PRO A N 10
ATOM 8765 C CA . PRO A 1 28 ? -4.303 7.558 2.811 1.00 0.00 2570 PRO A CA 10
ATOM 8766 C C . PRO A 1 28 ? -5.181 7.788 1.563 1.00 0.00 2570 PRO A C 10
ATOM 8767 O O . PRO A 1 28 ? -4.921 8.680 0.739 1.00 0.00 2570 PRO A O 10
ATOM 8778 N N . VAL A 1 29 ? -6.215 6.998 1.440 1.00 0.00 2571 VAL A N 10
ATOM 8779 C CA . VAL A 1 29 ? -7.082 7.027 0.279 1.00 0.00 2571 VAL A CA 10
ATOM 8780 C C . VAL A 1 29 ? -8.534 7.251 0.672 1.00 0.00 2571 VAL A C 10
ATOM 8781 O O . VAL A 1 29 ? -8.911 7.079 1.840 1.00 0.00 2571 VAL A O 10
ATOM 8794 N N . ILE A 1 30 ? -9.335 7.649 -0.292 1.00 0.00 2572 ILE A N 10
ATOM 8795 C CA . ILE A 1 30 ? -10.740 7.861 -0.075 1.00 0.00 2572 ILE A CA 10
ATOM 8796 C C . ILE A 1 30 ? -11.539 7.412 -1.300 1.00 0.00 2572 ILE A C 10
ATOM 8797 O O . ILE A 1 30 ? -11.100 7.578 -2.440 1.00 0.00 2572 ILE A O 10
ATOM 8813 N N . ASN A 1 31 ? -12.673 6.803 -1.070 1.00 0.00 2573 ASN A N 10
ATOM 8814 C CA . ASN A 1 31 ? -13.573 6.472 -2.152 1.00 0.00 2573 ASN A CA 10
ATOM 8815 C C . ASN A 1 31 ? -14.559 7.595 -2.242 1.00 0.00 2573 ASN A C 10
ATOM 8816 O O . ASN A 1 31 ? -15.485 7.677 -1.427 1.00 0.00 2573 ASN A O 10
ATOM 8827 N N . LEU A 1 32 ? -14.352 8.457 -3.197 1.00 0.00 2574 LEU A N 10
ATOM 8828 C CA . LEU A 1 32 ? -15.121 9.701 -3.338 1.00 0.00 2574 LEU A CA 10
ATOM 8829 C C . LEU A 1 32 ? -16.603 9.468 -3.530 1.00 0.00 2574 LEU A C 10
ATOM 8830 O O . LEU A 1 32 ? -17.414 10.238 -3.059 1.00 0.00 2574 LEU A O 10
ATOM 8846 N N . GLU A 1 33 ? -16.950 8.382 -4.171 1.00 0.00 2575 GLU A N 10
ATOM 8847 C CA . GLU A 1 33 ? -18.347 8.089 -4.449 1.00 0.00 2575 GLU A CA 10
ATOM 8848 C C . GLU A 1 33 ? -19.073 7.550 -3.200 1.00 0.00 2575 GLU A C 10
ATOM 8849 O O . GLU A 1 33 ? -20.295 7.439 -3.177 1.00 0.00 2575 GLU A O 10
ATOM 8861 N N . ASP A 1 34 ? -18.319 7.242 -2.164 1.00 0.00 2576 ASP A N 10
ATOM 8862 C CA . ASP A 1 34 ? -18.902 6.647 -0.953 1.00 0.00 2576 ASP A CA 10
ATOM 8863 C C . ASP A 1 34 ? -18.687 7.515 0.273 1.00 0.00 2576 ASP A C 10
ATOM 8864 O O . ASP A 1 34 ? -19.606 7.759 1.042 1.00 0.00 2576 ASP A O 10
ATOM 8873 N N . GLY A 1 35 ? -17.477 7.970 0.458 1.00 0.00 2577 GLY A N 10
ATOM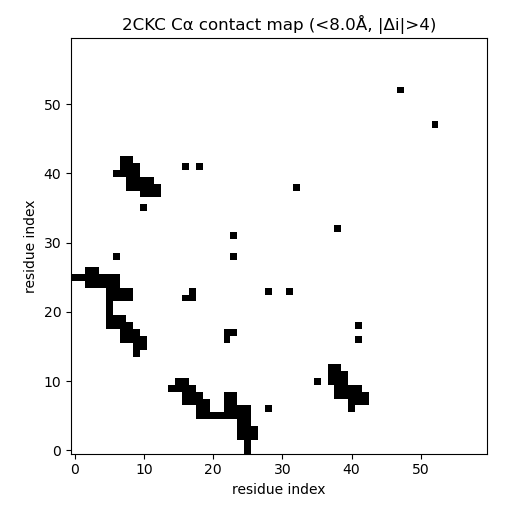 8874 C CA . GLY A 1 35 ? -17.180 8.754 1.622 1.00 0.00 2577 GLY A CA 10
ATOM 8875 C C . GLY A 1 35 ? -16.273 8.027 2.585 1.00 0.00 2577 GLY A C 10
ATOM 8876 O O . GLY A 1 35 ? -15.963 8.543 3.661 1.00 0.00 2577 GLY A O 10
ATOM 8880 N N . THR A 1 36 ? -15.864 6.813 2.228 1.00 0.00 2578 THR A N 10
ATOM 8881 C CA . THR A 1 36 ? -14.942 6.080 2.992 1.00 0.00 2578 THR A CA 10
ATOM 8882 C C . THR A 1 36 ? -13.564 6.678 2.793 1.00 0.00 2578 THR A C 10
ATOM 8883 O O . THR A 1 36 ? -13.018 6.647 1.689 1.00 0.00 2578 THR A O 10
ATOM 8894 N N . ARG A 1 37 ? -13.055 7.242 3.822 1.00 0.00 2579 ARG A N 10
ATOM 8895 C CA . ARG A 1 37 ? -11.760 7.842 3.807 1.00 0.00 2579 ARG A CA 10
ATOM 8896 C C . ARG A 1 37 ? -10.938 7.224 4.878 1.00 0.00 2579 ARG A C 10
ATOM 8897 O O . ARG A 1 37 ? -11.347 7.157 6.036 1.00 0.00 2579 ARG A O 10
ATOM 8918 N N . LEU A 1 38 ? -9.809 6.765 4.495 1.00 0.00 2580 LEU A N 10
ATOM 8919 C CA . LEU A 1 38 ? -8.947 6.054 5.362 1.00 0.00 2580 LEU A CA 10
ATOM 8920 C C . LEU A 1 38 ? -7.603 6.734 5.345 1.00 0.00 2580 LEU A C 10
ATOM 8921 O O . LEU A 1 38 ? -6.893 6.696 4.339 1.00 0.00 2580 LEU A O 10
ATOM 8937 N N . VAL A 1 39 ? -7.282 7.401 6.419 1.00 0.00 2581 VAL A N 10
ATOM 8938 C CA . VAL A 1 39 ? -6.047 8.143 6.515 1.00 0.00 2581 VAL A CA 10
ATOM 8939 C C . VAL A 1 39 ? -5.292 7.732 7.760 1.00 0.00 2581 VAL A C 10
ATOM 8940 O O . VAL A 1 39 ? -5.889 7.207 8.705 1.00 0.00 2581 VAL A O 10
ATOM 8953 N N . GLY A 1 40 ? -3.994 7.926 7.741 1.00 0.00 2582 GLY A N 10
ATOM 8954 C CA . GLY A 1 40 ? -3.181 7.578 8.871 1.00 0.00 2582 GLY A CA 10
ATOM 8955 C C . GLY A 1 40 ? -3.036 6.092 8.965 1.00 0.00 2582 GLY A C 10
ATOM 8956 O O . GLY A 1 40 ? -2.744 5.440 7.976 1.00 0.00 2582 GLY A O 10
ATOM 8960 N N . GLU A 1 41 ? -3.304 5.551 10.113 1.00 0.00 2583 GLU A N 10
ATOM 8961 C CA . GLU A 1 41 ? -3.233 4.124 10.313 1.00 0.00 2583 GLU A CA 10
ATOM 8962 C C . GLU A 1 41 ? -4.528 3.460 9.883 1.00 0.00 2583 GLU A C 10
ATOM 8963 O O . GLU A 1 41 ? -4.585 2.255 9.672 1.00 0.00 2583 GLU A O 10
ATOM 8975 N N . ASP A 1 42 ? -5.576 4.273 9.748 1.00 0.00 2584 ASP A N 10
ATOM 8976 C CA . ASP A 1 42 ? -6.895 3.803 9.276 1.00 0.00 2584 ASP A CA 10
ATOM 8977 C C . ASP A 1 42 ? -6.829 3.479 7.807 1.00 0.00 2584 ASP A C 10
ATOM 8978 O O . ASP A 1 42 ? -7.694 2.799 7.266 1.00 0.00 2584 ASP A O 10
ATOM 8987 N N . ALA A 1 43 ? -5.793 3.985 7.174 1.00 0.00 2585 ALA A N 10
ATOM 8988 C CA . ALA A 1 43 ? -5.533 3.766 5.780 1.00 0.00 2585 ALA A CA 10
ATOM 8989 C C . ALA A 1 43 ? -5.075 2.334 5.560 1.00 0.00 2585 ALA A C 10
ATOM 8990 O O . ALA A 1 43 ? -4.502 1.725 6.465 1.00 0.00 2585 ALA A O 10
ATOM 8997 N N . PRO A 1 44 ? -5.338 1.759 4.383 1.00 0.00 2586 PRO A N 10
ATOM 8998 C CA . PRO A 1 44 ? -4.871 0.418 4.058 1.00 0.00 2586 PRO A CA 10
ATOM 8999 C C . PRO A 1 44 ? -3.346 0.395 3.929 1.00 0.00 2586 PRO A C 10
ATOM 9000 O O . PRO A 1 44 ? -2.711 1.442 3.667 1.00 0.00 2586 PRO A O 10
ATOM 9011 N N . LYS A 1 45 ? -2.748 -0.765 4.133 1.00 0.00 2587 LYS A N 10
ATOM 9012 C CA . LYS A 1 45 ? -1.316 -0.887 4.002 1.00 0.00 2587 LYS A CA 10
ATOM 9013 C C . LYS A 1 45 ? -0.980 -0.854 2.525 1.00 0.00 2587 LYS A C 10
ATOM 9014 O O . LYS A 1 45 ? -1.827 -1.165 1.699 1.00 0.00 2587 LYS A O 10
ATOM 9033 N N . ASN A 1 46 ? 0.224 -0.485 2.199 1.00 0.00 2588 ASN A N 10
ATOM 9034 C CA . ASN A 1 46 ? 0.689 -0.403 0.812 1.00 0.00 2588 ASN A CA 10
ATOM 9035 C C . ASN A 1 46 ? 0.554 -1.742 0.085 1.00 0.00 2588 ASN A C 10
ATOM 9036 O O . ASN A 1 46 ? 0.355 -1.797 -1.130 1.00 0.00 2588 ASN A O 10
ATOM 9047 N N . LYS A 1 47 ? 0.618 -2.810 0.840 1.00 0.00 2589 LYS A N 10
ATOM 9048 C CA . LYS A 1 47 ? 0.410 -4.140 0.300 1.00 0.00 2589 LYS A CA 10
ATOM 9049 C C . LYS A 1 47 ? -1.093 -4.434 0.085 1.00 0.00 2589 LYS A C 10
ATOM 9050 O O . LYS A 1 47 ? -1.456 -5.184 -0.817 1.00 0.00 2589 LYS A O 10
ATOM 9069 N N . ASP A 1 48 ? -1.961 -3.804 0.892 1.00 0.00 2590 ASP A N 10
ATOM 9070 C CA . ASP A 1 48 ? -3.434 -4.004 0.777 1.00 0.00 2590 ASP A CA 10
ATOM 9071 C C . ASP A 1 48 ? -3.973 -3.113 -0.288 1.00 0.00 2590 ASP A C 10
ATOM 9072 O O . ASP A 1 48 ? -5.040 -3.359 -0.826 1.00 0.00 2590 ASP A O 10
ATOM 9081 N N . LEU A 1 49 ? -3.226 -2.061 -0.558 1.00 0.00 2591 LEU A N 10
ATOM 9082 C CA . LEU A 1 49 ? -3.570 -1.013 -1.500 1.00 0.00 2591 LEU A CA 10
ATOM 9083 C C . LEU A 1 49 ? -4.055 -1.602 -2.817 1.00 0.00 2591 LEU A C 10
ATOM 9084 O O . LEU A 1 49 ? -5.125 -1.262 -3.284 1.00 0.00 2591 LEU A O 10
ATOM 9100 N N . VAL A 1 50 ? -3.309 -2.540 -3.349 1.00 0.00 2592 VAL A N 10
ATOM 9101 C CA . VAL A 1 50 ? -3.653 -3.151 -4.621 1.00 0.00 2592 VAL A CA 10
ATOM 9102 C C . VAL A 1 50 ? -5.034 -3.858 -4.574 1.00 0.00 2592 VAL A C 10
ATOM 9103 O O . VAL A 1 50 ? -5.808 -3.793 -5.518 1.00 0.00 2592 VAL A O 10
ATOM 9116 N N . GLU A 1 51 ? -5.332 -4.482 -3.443 1.00 0.00 2593 GLU A N 10
ATOM 9117 C CA . GLU A 1 51 ? -6.579 -5.188 -3.236 1.00 0.00 2593 GLU A CA 10
ATOM 9118 C C . GLU A 1 51 ? -7.709 -4.204 -3.071 1.00 0.00 2593 GLU A C 10
ATOM 9119 O O . GLU A 1 51 ? -8.788 -4.386 -3.616 1.00 0.00 2593 GLU A O 10
ATOM 9131 N N . TRP A 1 52 ? -7.434 -3.152 -2.329 1.00 0.00 2594 TRP A N 10
ATOM 9132 C CA . TRP A 1 52 ? -8.407 -2.119 -2.033 1.00 0.00 2594 TRP A CA 10
ATOM 9133 C C . TRP A 1 52 ? -8.829 -1.421 -3.335 1.00 0.00 2594 TRP A C 10
ATOM 9134 O O . TRP A 1 52 ? -9.980 -1.058 -3.514 1.00 0.00 2594 TRP A O 10
ATOM 9155 N N . LEU A 1 53 ? -7.887 -1.301 -4.254 1.00 0.00 2595 LEU A N 10
ATOM 9156 C CA . LEU A 1 53 ? -8.135 -0.711 -5.579 1.00 0.00 2595 LEU A CA 10
ATOM 9157 C C . LEU A 1 53 ? -9.041 -1.597 -6.410 1.00 0.00 2595 LEU A C 10
ATOM 9158 O O . LEU A 1 53 ? -9.861 -1.116 -7.190 1.00 0.00 2595 LEU A O 10
ATOM 9174 N N . LYS A 1 54 ? -8.911 -2.897 -6.216 1.00 0.00 2596 LYS A N 10
ATOM 9175 C CA . LYS A 1 54 ? -9.758 -3.880 -6.897 1.00 0.00 2596 LYS A CA 10
ATOM 9176 C C . LYS A 1 54 ? -11.187 -3.793 -6.370 1.00 0.00 2596 LYS A C 10
ATOM 9177 O O . LYS A 1 54 ? -12.135 -4.244 -7.011 1.00 0.00 2596 LYS A O 10
ATOM 9196 N N . LEU A 1 55 ? -11.326 -3.243 -5.193 1.00 0.00 2597 LEU A N 10
ATOM 9197 C CA . LEU A 1 55 ? -12.615 -3.091 -4.563 1.00 0.00 2597 LEU A CA 10
ATOM 9198 C C . LEU A 1 55 ? -13.181 -1.696 -4.819 1.00 0.00 2597 LEU A C 10
ATOM 9199 O O . LEU A 1 55 ? -14.398 -1.509 -4.891 1.00 0.00 2597 LEU A O 10
ATOM 9215 N N . HIS A 1 56 ? -12.303 -0.720 -4.963 1.00 0.00 2598 HIS A N 10
ATOM 9216 C CA . HIS A 1 56 ? -12.717 0.659 -5.161 1.00 0.00 2598 HIS A CA 10
ATOM 9217 C C . HIS A 1 56 ? -12.046 1.293 -6.378 1.00 0.00 2598 HIS A C 10
ATOM 9218 O O . HIS A 1 56 ? -11.051 2.001 -6.245 1.00 0.00 2598 HIS A O 10
ATOM 9232 N N . PRO A 1 57 ? -12.564 1.054 -7.590 1.00 0.00 2599 PRO A N 10
ATOM 9233 C CA . PRO A 1 57 ? -12.021 1.681 -8.802 1.00 0.00 2599 PRO A CA 10
ATOM 9234 C C . PRO A 1 57 ? -12.414 3.163 -8.850 1.00 0.00 2599 PRO A C 10
ATOM 9235 O O . PRO A 1 57 ? -11.860 3.966 -9.600 1.00 0.00 2599 PRO A O 10
ATOM 9246 N N . THR A 1 58 ? -13.357 3.501 -8.009 1.00 0.00 2600 THR A N 10
ATOM 9247 C CA . THR A 1 58 ? -13.893 4.825 -7.868 1.00 0.00 2600 THR A CA 10
ATOM 9248 C C . THR A 1 58 ? -13.200 5.579 -6.726 1.00 0.00 2600 THR A C 10
ATOM 9249 O O . THR A 1 58 ? -13.785 6.493 -6.107 1.00 0.00 2600 THR A O 10
ATOM 9260 N N . TYR A 1 59 ? -11.969 5.215 -6.445 1.00 0.00 2601 TYR A N 10
ATOM 9261 C CA . TYR A 1 59 ? -11.273 5.825 -5.352 1.00 0.00 2601 TYR A CA 10
ATOM 9262 C C . TYR A 1 59 ? -10.376 6.966 -5.849 1.00 0.00 2601 TYR A C 10
ATOM 9263 O O . TYR A 1 59 ? -10.255 7.213 -7.059 1.00 0.00 2601 TYR A O 10
ATOM 9281 N N . THR A 1 60 ? -9.793 7.657 -4.917 1.00 0.00 2602 THR A N 10
ATOM 9282 C CA . THR A 1 60 ? -8.818 8.672 -5.151 1.00 0.00 2602 THR A CA 10
ATOM 9283 C C . THR A 1 60 ? -7.927 8.739 -3.908 1.00 0.00 2602 THR A C 10
ATOM 9284 O O . THR A 1 60 ? -8.415 8.529 -2.791 1.00 0.00 2602 THR A O 10
ATOM 9295 N N . VAL A 1 61 ? -6.639 8.926 -4.088 1.00 0.00 2603 VAL A N 10
ATOM 9296 C CA . VAL A 1 61 ? -5.760 9.114 -2.952 1.00 0.00 2603 VAL A CA 10
ATOM 9297 C C . VAL A 1 61 ? -6.035 10.502 -2.395 1.00 0.00 2603 VAL A C 10
ATOM 9298 O O . VAL A 1 61 ? -5.970 11.492 -3.134 1.00 0.00 2603 VAL A O 10
ATOM 9311 N N . ASP A 1 62 ? -6.380 10.580 -1.128 1.00 0.00 2604 ASP A N 10
ATOM 9312 C CA . ASP A 1 62 ? -6.708 11.860 -0.524 1.00 0.00 2604 ASP A CA 10
ATOM 9313 C C . ASP A 1 62 ? -5.474 12.714 -0.425 1.00 0.00 2604 ASP A C 10
ATOM 9314 O O . ASP A 1 62 ? -5.443 13.855 -0.923 1.00 0.00 2604 ASP A O 10
ATOM 9323 N N . MET A 1 63 ? -4.463 12.170 0.190 1.00 0.00 2605 MET A N 10
ATOM 9324 C CA . MET A 1 63 ? -3.221 12.869 0.359 1.00 0.00 2605 MET A CA 10
ATOM 9325 C C . MET A 1 63 ? -2.078 12.051 -0.238 1.00 0.00 2605 MET A C 10
ATOM 9326 O O . MET A 1 63 ? -1.563 11.143 0.413 1.00 0.00 2605 MET A O 10
ATOM 9340 N N . PRO A 1 64 ? -1.722 12.299 -1.512 1.00 0.00 2606 PRO A N 10
ATOM 9341 C CA . PRO A 1 64 ? -0.638 11.570 -2.187 1.00 0.00 2606 PRO A CA 10
ATOM 9342 C C . PRO A 1 64 ? 0.728 11.852 -1.568 1.00 0.00 2606 PRO A C 10
ATOM 9343 O O . PRO A 1 64 ? 1.578 10.962 -1.469 1.00 0.00 2606 PRO A O 10
ATOM 9354 N N . SER A 1 65 ? 0.933 13.073 -1.151 1.00 0.00 2607 SER A N 10
ATOM 9355 C CA . SER A 1 65 ? 2.189 13.458 -0.579 1.00 0.00 2607 SER A CA 10
ATOM 9356 C C . SER A 1 65 ? 1.988 13.973 0.845 1.00 0.00 2607 SER A C 10
ATOM 9357 O O . SER A 1 65 ? 1.202 14.911 1.073 1.00 0.00 2607 SER A O 10
ATOM 9365 N N . TYR A 1 66 ? 2.650 13.353 1.792 1.00 0.00 2608 TYR A N 10
ATOM 9366 C CA . TYR A 1 66 ? 2.585 13.781 3.169 1.00 0.00 2608 TYR A CA 10
ATOM 9367 C C . TYR A 1 66 ? 3.953 13.608 3.815 1.00 0.00 2608 TYR A C 10
ATOM 9368 O O . TYR A 1 66 ? 4.907 13.173 3.146 1.00 0.00 2608 TYR A O 10
ATOM 9386 N N . VAL A 1 67 ? 4.068 13.952 5.076 1.00 0.00 2609 VAL A N 10
ATOM 9387 C CA . VAL A 1 67 ? 5.323 13.815 5.794 1.00 0.00 2609 VAL A CA 10
ATOM 9388 C C . VAL A 1 67 ? 5.587 12.337 6.143 1.00 0.00 2609 VAL A C 10
ATOM 9389 O O . VAL A 1 67 ? 4.786 11.694 6.816 1.00 0.00 2609 VAL A O 10
ATOM 9402 N N . PRO A 1 68 ? 6.691 11.766 5.650 1.00 0.00 2610 PRO A N 10
ATOM 9403 C CA . PRO A 1 68 ? 7.015 10.377 5.918 1.00 0.00 2610 PRO A CA 10
ATOM 9404 C C . PRO A 1 68 ? 7.383 10.168 7.381 1.00 0.00 2610 PRO A C 10
ATOM 9405 O O . PRO A 1 68 ? 8.180 10.936 7.962 1.00 0.00 2610 PRO A O 10
ATOM 9416 N N . LYS A 1 69 ? 6.795 9.174 7.989 1.00 0.00 2611 LYS A N 10
ATOM 9417 C CA . LYS A 1 69 ? 7.102 8.877 9.357 1.00 0.00 2611 LYS A CA 10
ATOM 9418 C C . LYS A 1 69 ? 8.165 7.824 9.337 1.00 0.00 2611 LYS A C 10
ATOM 9419 O O . LYS A 1 69 ? 7.863 6.630 9.276 1.00 0.00 2611 LYS A O 10
ATOM 9438 N N . ASN A 1 70 ? 9.395 8.256 9.288 1.00 0.00 2612 ASN A N 10
ATOM 9439 C CA . ASN A 1 70 ? 10.499 7.343 9.193 1.00 0.00 2612 ASN A CA 10
ATOM 9440 C C . ASN A 1 70 ? 10.727 6.622 10.481 1.00 0.00 2612 ASN A C 10
ATOM 9441 O O . ASN A 1 70 ? 11.231 7.190 11.446 1.00 0.00 2612 ASN A O 10
ATOM 9452 N N . ALA A 1 71 ? 10.336 5.382 10.511 1.00 0.00 2613 ALA A N 10
ATOM 9453 C CA . ALA A 1 71 ? 10.572 4.538 11.653 1.00 0.00 2613 ALA A CA 10
ATOM 9454 C C . ALA A 1 71 ? 11.990 4.017 11.559 1.00 0.00 2613 ALA A C 10
ATOM 9455 O O . ALA A 1 71 ? 12.626 3.686 12.559 1.00 0.00 2613 ALA A O 10
ATOM 9462 N N . ASP A 1 72 ? 12.499 4.054 10.331 1.00 0.00 2614 ASP A N 10
ATOM 9463 C CA . ASP A 1 72 ? 13.836 3.579 9.963 1.00 0.00 2614 ASP A CA 10
ATOM 9464 C C . ASP A 1 72 ? 14.958 4.487 10.480 1.00 0.00 2614 ASP A C 10
ATOM 9465 O O . ASP A 1 72 ? 16.136 4.235 10.220 1.00 0.00 2614 ASP A O 10
ATOM 9474 N N . VAL A 1 73 ? 14.603 5.540 11.191 1.00 0.00 2615 VAL A N 10
ATOM 9475 C CA . VAL A 1 73 ? 15.604 6.400 11.819 1.00 0.00 2615 VAL A CA 10
ATOM 9476 C C . VAL A 1 73 ? 15.901 5.892 13.225 1.00 0.00 2615 VAL A C 10
ATOM 9477 O O . VAL A 1 73 ? 16.831 6.364 13.882 1.00 0.00 2615 VAL A O 10
ATOM 9490 N N . LEU A 1 74 ? 15.103 4.912 13.651 1.00 0.00 2616 LEU A N 10
ATOM 9491 C CA . LEU A 1 74 ? 15.169 4.297 14.967 1.00 0.00 2616 LEU A CA 10
ATOM 9492 C C . LEU A 1 74 ? 14.783 5.293 16.057 1.00 0.00 2616 LEU A C 10
ATOM 9493 O O . LEU A 1 74 ? 15.617 6.049 16.569 1.00 0.00 2616 LEU A O 10
ATOM 9509 N N . PHE A 1 75 ? 13.520 5.322 16.378 1.00 0.00 2617 PHE A N 10
ATOM 9510 C CA . PHE A 1 75 ? 13.018 6.208 17.391 1.00 0.00 2617 PHE A CA 10
ATOM 9511 C C . PHE A 1 75 ? 12.229 5.405 18.403 1.00 0.00 2617 PHE A C 10
ATOM 9512 O O . PHE A 1 75 ? 11.138 4.903 18.102 1.00 0.00 2617 PHE A O 10
ATOM 9529 N N . SER A 1 76 ? 12.793 5.244 19.569 1.00 0.00 2618 SER A N 10
ATOM 9530 C CA . SER A 1 76 ? 12.170 4.492 20.616 1.00 0.00 2618 SER A CA 10
ATOM 9531 C C . SER A 1 76 ? 12.541 5.126 21.943 1.00 0.00 2618 SER A C 10
ATOM 9532 O O . SER A 1 76 ? 13.678 5.004 22.413 1.00 0.00 2618 SER A O 10
ATOM 9540 N N . SER A 1 77 ? 11.612 5.845 22.504 1.00 0.00 2619 SER A N 10
ATOM 9541 C CA . SER A 1 77 ? 11.818 6.535 23.753 1.00 0.00 2619 SER A CA 10
ATOM 9542 C C . SER A 1 77 ? 11.661 5.566 24.906 1.00 0.00 2619 SER A C 10
ATOM 9543 O O . SER A 1 77 ? 12.304 5.700 25.943 1.00 0.00 2619 SER A O 10
ATOM 9551 N N . PHE A 1 78 ? 10.819 4.580 24.710 1.00 0.00 2620 PHE A N 10
ATOM 9552 C CA . PHE A 1 78 ? 10.536 3.626 25.733 1.00 0.00 2620 PHE A CA 10
ATOM 9553 C C . PHE A 1 78 ? 11.103 2.291 25.302 1.00 0.00 2620 PHE A C 10
ATOM 9554 O O . PHE A 1 78 ? 10.474 1.542 24.553 1.00 0.00 2620 PHE A O 10
ATOM 9571 N N . GLN A 1 79 ? 12.312 2.041 25.697 1.00 0.00 2621 GLN A N 10
ATOM 9572 C CA . GLN A 1 79 ? 12.996 0.827 25.329 1.00 0.00 2621 GLN A CA 10
ATOM 9573 C C . GLN A 1 79 ? 13.554 0.156 26.567 1.00 0.00 2621 GLN A C 10
ATOM 9574 O O . GLN A 1 79 ? 13.602 -1.072 26.657 1.00 0.00 2621 GLN A O 10
ATOM 9588 N N . LYS A 1 80 ? 13.954 0.949 27.522 1.00 0.00 2622 LYS A N 10
ATOM 9589 C CA . LYS A 1 80 ? 14.531 0.445 28.726 1.00 0.00 2622 LYS A CA 10
ATOM 9590 C C . LYS A 1 80 ? 13.411 0.164 29.707 1.00 0.00 2622 LYS A C 10
ATOM 9591 O O . LYS A 1 80 ? 13.149 -1.015 29.996 1.00 0.00 2622 LYS A O 10
ATOM 9611 N N . LEU A 1 21 ? 6.551 2.857 -2.801 1.00 0.00 2563 LEU A N 11
ATOM 9612 C CA . LEU A 1 21 ? 6.671 3.024 -1.368 1.00 0.00 2563 LEU A CA 11
ATOM 9613 C C . LEU A 1 21 ? 6.791 1.651 -0.731 1.00 0.00 2563 LEU A C 11
ATOM 9614 O O . LEU A 1 21 ? 6.626 0.635 -1.419 1.00 0.00 2563 LEU A O 11
ATOM 9630 N N . ASP A 1 22 ? 7.055 1.607 0.554 1.00 0.00 2564 ASP A N 11
ATOM 9631 C CA . ASP A 1 22 ? 7.184 0.335 1.273 1.00 0.00 2564 ASP A CA 11
ATOM 9632 C C . ASP A 1 22 ? 5.808 -0.285 1.419 1.00 0.00 2564 ASP A C 11
ATOM 9633 O O . ASP A 1 22 ? 4.823 0.446 1.551 1.00 0.00 2564 ASP A O 11
ATOM 9642 N N . PRO A 1 23 ? 5.694 -1.620 1.365 1.00 0.00 2565 PRO A N 11
ATOM 9643 C CA . PRO A 1 23 ? 4.421 -2.308 1.540 1.00 0.00 2565 PRO A CA 11
ATOM 9644 C C . PRO A 1 23 ? 3.752 -2.024 2.901 1.00 0.00 2565 PRO A C 11
ATOM 9645 O O . PRO A 1 23 ? 2.520 -2.139 3.022 1.00 0.00 2565 PRO A O 11
ATOM 9656 N N . ASP A 1 24 ? 4.537 -1.619 3.907 1.00 0.00 2566 ASP A N 11
ATOM 9657 C CA . ASP A 1 24 ? 3.965 -1.401 5.249 1.00 0.00 2566 ASP A CA 11
ATOM 9658 C C . ASP A 1 24 ? 3.413 0.008 5.390 1.00 0.00 2566 ASP A C 11
ATOM 9659 O O . ASP A 1 24 ? 2.547 0.277 6.243 1.00 0.00 2566 ASP A O 11
ATOM 9668 N N . THR A 1 25 ? 3.882 0.893 4.524 1.00 0.00 2567 THR A N 11
ATOM 9669 C CA . THR A 1 25 ? 3.456 2.270 4.517 1.00 0.00 2567 THR A CA 11
ATOM 9670 C C . THR A 1 25 ? 1.945 2.348 4.270 1.00 0.00 2567 THR A C 11
ATOM 9671 O O . THR A 1 25 ? 1.419 1.705 3.354 1.00 0.00 2567 THR A O 11
ATOM 9682 N N . ARG A 1 26 ? 1.262 3.076 5.118 1.00 0.00 2568 ARG A N 11
ATOM 9683 C CA . ARG A 1 26 ? -0.159 3.270 4.983 1.00 0.00 2568 ARG A CA 11
ATOM 9684 C C . ARG A 1 26 ? -0.419 4.269 3.875 1.00 0.00 2568 ARG A C 11
ATOM 9685 O O . ARG A 1 26 ? 0.338 5.234 3.717 1.00 0.00 2568 ARG A O 11
ATOM 9706 N N . ILE A 1 27 ? -1.451 4.043 3.113 1.00 0.00 2569 ILE A N 11
ATOM 9707 C CA . ILE A 1 27 ? -1.788 4.900 2.019 1.00 0.00 2569 ILE A CA 11
ATOM 9708 C C . ILE A 1 27 ? -3.146 5.536 2.306 1.00 0.00 2569 ILE A C 11
ATOM 9709 O O . ILE A 1 27 ? -4.185 4.884 2.188 1.00 0.00 2569 ILE A O 11
ATOM 9725 N N . PRO A 1 28 ? -3.142 6.778 2.777 1.00 0.00 2570 PRO A N 11
ATOM 9726 C CA . PRO A 1 28 ? -4.359 7.544 3.010 1.00 0.00 2570 PRO A CA 11
ATOM 9727 C C . PRO A 1 28 ? -5.129 7.809 1.709 1.00 0.00 2570 PRO A C 11
ATOM 9728 O O . PRO A 1 28 ? -4.696 8.598 0.845 1.00 0.00 2570 PRO A O 11
ATOM 9739 N N . VAL A 1 29 ? -6.243 7.133 1.564 1.00 0.00 2571 VAL A N 11
ATOM 9740 C CA . VAL A 1 29 ? -7.072 7.211 0.379 1.00 0.00 2571 VAL A CA 11
ATOM 9741 C C . VAL A 1 29 ? -8.519 7.474 0.759 1.00 0.00 2571 VAL A C 11
ATOM 9742 O O . VAL A 1 29 ? -8.886 7.386 1.935 1.00 0.00 2571 VAL A O 11
ATOM 9755 N N . ILE A 1 30 ? -9.320 7.800 -0.216 1.00 0.00 2572 ILE A N 11
ATOM 9756 C CA . ILE A 1 30 ? -10.720 8.037 -0.021 1.00 0.00 2572 ILE A CA 11
ATOM 9757 C C . ILE A 1 30 ? -11.519 7.430 -1.182 1.00 0.00 2572 ILE A C 11
ATOM 9758 O O . ILE A 1 30 ? -11.049 7.382 -2.310 1.00 0.00 2572 ILE A O 11
ATOM 9774 N N . ASN A 1 31 ? -12.676 6.921 -0.874 1.00 0.00 2573 ASN A N 11
ATOM 9775 C CA . ASN A 1 31 ? -13.581 6.372 -1.846 1.00 0.00 2573 ASN A CA 11
ATOM 9776 C C . ASN A 1 31 ? -14.632 7.406 -2.112 1.00 0.00 2573 ASN A C 11
ATOM 9777 O O . ASN A 1 31 ? -15.480 7.658 -1.256 1.00 0.00 2573 ASN A O 11
ATOM 9788 N N . LEU A 1 32 ? -14.604 7.976 -3.285 1.00 0.00 2574 LEU A N 11
ATOM 9789 C CA . LEU A 1 32 ? -15.436 9.132 -3.609 1.00 0.00 2574 LEU A CA 11
ATOM 9790 C C . LEU A 1 32 ? -16.917 8.807 -3.655 1.00 0.00 2574 LEU A C 11
ATOM 9791 O O . LEU A 1 32 ? -17.746 9.647 -3.305 1.00 0.00 2574 LEU A O 11
ATOM 9807 N N . GLU A 1 33 ? -17.245 7.583 -4.036 1.00 0.00 2575 GLU A N 11
ATOM 9808 C CA . GLU A 1 33 ? -18.643 7.178 -4.173 1.00 0.00 2575 GLU A CA 11
ATOM 9809 C C . GLU A 1 33 ? -19.379 7.235 -2.821 1.00 0.00 2575 GLU A C 11
ATOM 9810 O O . GLU A 1 33 ? -20.549 7.620 -2.749 1.00 0.00 2575 GLU A O 11
ATOM 9822 N N . ASP A 1 34 ? -18.680 6.881 -1.763 1.00 0.00 2576 ASP A N 11
ATOM 9823 C CA . ASP A 1 34 ? -19.299 6.823 -0.439 1.00 0.00 2576 ASP A CA 11
ATOM 9824 C C . ASP A 1 34 ? -18.833 7.957 0.448 1.00 0.00 2576 ASP A C 11
ATOM 9825 O O . ASP A 1 34 ? -19.571 8.433 1.314 1.00 0.00 2576 ASP A O 11
ATOM 9834 N N . GLY A 1 35 ? -17.617 8.391 0.228 1.00 0.00 2577 GLY A N 11
ATOM 9835 C CA . GLY A 1 35 ? -17.042 9.436 1.031 1.00 0.00 2577 GLY A CA 11
ATOM 9836 C C . GLY A 1 35 ? -16.137 8.871 2.103 1.00 0.00 2577 GLY A C 11
ATOM 9837 O O . GLY A 1 35 ? -15.644 9.609 2.962 1.00 0.00 2577 GLY A O 11
ATOM 9841 N N . THR A 1 36 ? -15.910 7.567 2.042 1.00 0.00 2578 THR A N 11
ATOM 9842 C CA . THR A 1 36 ? -15.117 6.872 2.972 1.00 0.00 2578 THR A CA 11
ATOM 9843 C C . THR A 1 36 ? -13.663 7.333 2.860 1.00 0.00 2578 THR A C 11
ATOM 9844 O O . THR A 1 36 ? -13.113 7.281 1.793 1.00 0.00 2578 THR A O 11
ATOM 9855 N N . ARG A 1 37 ? -13.026 7.686 3.944 1.00 0.00 2579 ARG A N 11
ATOM 9856 C CA . ARG A 1 37 ? -11.698 8.215 3.857 1.00 0.00 2579 ARG A CA 11
ATOM 9857 C C . ARG A 1 37 ? -10.890 7.604 4.924 1.00 0.00 2579 ARG A C 11
ATOM 9858 O O . ARG A 1 37 ? -11.266 7.617 6.095 1.00 0.00 2579 ARG A O 11
ATOM 9879 N N . LEU A 1 38 ? -9.821 7.035 4.531 1.00 0.00 2580 LEU A N 11
ATOM 9880 C CA . LEU A 1 38 ? -9.031 6.269 5.401 1.00 0.00 2580 LEU A CA 11
ATOM 9881 C C . LEU A 1 38 ? -7.645 6.832 5.385 1.00 0.00 2580 LEU A C 11
ATOM 9882 O O . LEU A 1 38 ? -6.910 6.655 4.414 1.00 0.00 2580 LEU A O 11
ATOM 9898 N N . VAL A 1 39 ? -7.314 7.567 6.407 1.00 0.00 2581 VAL A N 11
ATOM 9899 C CA . VAL A 1 39 ? -6.022 8.181 6.508 1.00 0.00 2581 VAL A CA 11
ATOM 9900 C C . VAL A 1 39 ? -5.390 7.774 7.832 1.00 0.00 2581 VAL A C 11
ATOM 9901 O O . VAL A 1 39 ? -6.098 7.330 8.749 1.00 0.00 2581 VAL A O 11
ATOM 9914 N N . GLY A 1 40 ? -4.083 7.870 7.918 1.00 0.00 2582 GLY A N 11
ATOM 9915 C CA . GLY A 1 40 ? -3.394 7.529 9.136 1.00 0.00 2582 GLY A CA 11
ATOM 9916 C C . GLY A 1 40 ? -3.422 6.047 9.406 1.00 0.00 2582 GLY A C 11
ATOM 9917 O O . GLY A 1 40 ? -2.993 5.248 8.580 1.00 0.00 2582 GLY A O 11
ATOM 9921 N N . GLU A 1 41 ? -3.995 5.687 10.520 1.00 0.00 2583 GLU A N 11
ATOM 9922 C CA . GLU A 1 41 ? -4.069 4.312 10.951 1.00 0.00 2583 GLU A CA 11
ATOM 9923 C C . GLU A 1 41 ? -5.248 3.594 10.314 1.00 0.00 2583 GLU A C 11
ATOM 9924 O O . GLU A 1 41 ? -5.297 2.367 10.280 1.00 0.00 2583 GLU A O 11
ATOM 9936 N N . ASP A 1 42 ? -6.199 4.356 9.795 1.00 0.00 2584 ASP A N 11
ATOM 9937 C CA . ASP A 1 42 ? -7.346 3.755 9.107 1.00 0.00 2584 ASP A CA 11
ATOM 9938 C C . ASP A 1 42 ? -7.021 3.500 7.669 1.00 0.00 2584 ASP A C 11
ATOM 9939 O O . ASP A 1 42 ? -7.775 2.858 6.968 1.00 0.00 2584 ASP A O 11
ATOM 9948 N N . ALA A 1 43 ? -5.898 4.007 7.235 1.00 0.00 2585 ALA A N 11
ATOM 9949 C CA . ALA A 1 43 ? -5.472 3.872 5.868 1.00 0.00 2585 ALA A CA 11
ATOM 9950 C C . ALA A 1 43 ? -4.949 2.468 5.608 1.00 0.00 2585 ALA A C 11
ATOM 9951 O O . ALA A 1 43 ? -4.265 1.900 6.456 1.00 0.00 2585 ALA A O 11
ATOM 9958 N N . PRO A 1 44 ? -5.285 1.881 4.454 1.00 0.00 2586 PRO A N 11
ATOM 9959 C CA . PRO A 1 44 ? -4.807 0.552 4.082 1.00 0.00 2586 PRO A CA 11
ATOM 9960 C C . PRO A 1 44 ? -3.295 0.549 3.850 1.00 0.00 2586 PRO A C 11
ATOM 9961 O O . PRO A 1 44 ? -2.689 1.597 3.567 1.00 0.00 2586 PRO A O 11
ATOM 9972 N N . LYS A 1 45 ? -2.684 -0.601 3.990 1.00 0.00 2587 LYS A N 11
ATOM 9973 C CA . LYS A 1 45 ? -1.255 -0.732 3.791 1.00 0.00 2587 LYS A CA 11
ATOM 9974 C C . LYS A 1 45 ? -0.984 -0.821 2.307 1.00 0.00 2587 LYS A C 11
ATOM 9975 O O . LYS A 1 45 ? -1.790 -1.393 1.574 1.00 0.00 2587 LYS A O 11
ATOM 9994 N N . ASN A 1 46 ? 0.142 -0.292 1.878 1.00 0.00 2588 ASN A N 11
ATOM 9995 C CA . ASN A 1 46 ? 0.542 -0.278 0.459 1.00 0.00 2588 ASN A CA 11
ATOM 9996 C C . ASN A 1 46 ? 0.566 -1.692 -0.151 1.00 0.00 2588 ASN A C 11
ATOM 9997 O O . ASN A 1 46 ? 0.311 -1.871 -1.338 1.00 0.00 2588 ASN A O 11
ATOM 10008 N N . LYS A 1 47 ? 0.851 -2.691 0.670 1.00 0.00 2589 LYS A N 11
ATOM 10009 C CA . LYS A 1 47 ? 0.834 -4.084 0.218 1.00 0.00 2589 LYS A CA 11
ATOM 10010 C C . LYS A 1 47 ? -0.569 -4.535 -0.185 1.00 0.00 2589 LYS A C 11
ATOM 10011 O O . LYS A 1 47 ? -0.746 -5.257 -1.157 1.00 0.00 2589 LYS A O 11
ATOM 10030 N N . ASP A 1 48 ? -1.560 -4.080 0.544 1.00 0.00 2590 ASP A N 11
ATOM 10031 C CA . ASP A 1 48 ? -2.939 -4.494 0.298 1.00 0.00 2590 ASP A CA 11
ATOM 10032 C C . ASP A 1 48 ? -3.667 -3.438 -0.487 1.00 0.00 2590 ASP A C 11
ATOM 10033 O O . ASP A 1 48 ? -4.861 -3.577 -0.773 1.00 0.00 2590 ASP A O 11
ATOM 10042 N N . LEU A 1 49 ? -2.942 -2.388 -0.848 1.00 0.00 2591 LEU A N 11
ATOM 10043 C CA . LEU A 1 49 ? -3.489 -1.268 -1.592 1.00 0.00 2591 LEU A CA 11
ATOM 10044 C C . LEU A 1 49 ? -4.063 -1.757 -2.900 1.00 0.00 2591 LEU A C 11
ATOM 10045 O O . LEU A 1 49 ? -5.173 -1.423 -3.244 1.00 0.00 2591 LEU A O 11
ATOM 10061 N N . VAL A 1 50 ? -3.317 -2.609 -3.580 1.00 0.00 2592 VAL A N 11
ATOM 10062 C CA . VAL A 1 50 ? -3.738 -3.168 -4.857 1.00 0.00 2592 VAL A CA 11
ATOM 10063 C C . VAL A 1 50 ? -5.081 -3.913 -4.736 1.00 0.00 2592 VAL A C 11
ATOM 10064 O O . VAL A 1 50 ? -5.946 -3.777 -5.581 1.00 0.00 2592 VAL A O 11
ATOM 10077 N N . GLU A 1 51 ? -5.259 -4.623 -3.633 1.00 0.00 2593 GLU A N 11
ATOM 10078 C CA . GLU A 1 51 ? -6.461 -5.383 -3.363 1.00 0.00 2593 GLU A CA 11
ATOM 10079 C C . GLU A 1 51 ? -7.633 -4.448 -3.138 1.00 0.00 2593 GLU A C 11
ATOM 10080 O O . GLU A 1 51 ? -8.742 -4.664 -3.649 1.00 0.00 2593 GLU A O 11
ATOM 10092 N N . TRP A 1 52 ? -7.369 -3.413 -2.379 1.00 0.00 2594 TRP A N 11
ATOM 10093 C CA . TRP A 1 52 ? -8.350 -2.403 -2.053 1.00 0.00 2594 TRP A CA 11
ATOM 10094 C C . TRP A 1 52 ? -8.762 -1.673 -3.344 1.00 0.00 2594 TRP A C 11
ATOM 10095 O O . TRP A 1 52 ? -9.932 -1.404 -3.580 1.00 0.00 2594 TRP A O 11
ATOM 10116 N N . LEU A 1 53 ? -7.785 -1.422 -4.194 1.00 0.00 2595 LEU A N 11
ATOM 10117 C CA . LEU A 1 53 ? -7.983 -0.779 -5.498 1.00 0.00 2595 LEU A CA 11
ATOM 10118 C C . LEU A 1 53 ? -8.836 -1.624 -6.419 1.00 0.00 2595 LEU A C 11
ATOM 10119 O O . LEU A 1 53 ? -9.589 -1.097 -7.231 1.00 0.00 2595 LEU A O 11
ATOM 10135 N N . LYS A 1 54 ? -8.705 -2.927 -6.311 1.00 0.00 2596 LYS A N 11
ATOM 10136 C CA . LYS A 1 54 ? -9.529 -3.851 -7.091 1.00 0.00 2596 LYS A CA 11
ATOM 10137 C C . LYS A 1 54 ? -10.994 -3.701 -6.712 1.00 0.00 2596 LYS A C 11
ATOM 10138 O O . LYS A 1 54 ? -11.884 -3.851 -7.551 1.00 0.00 2596 LYS A O 11
ATOM 10157 N N . LEU A 1 55 ? -11.230 -3.380 -5.458 1.00 0.00 2597 LEU A N 11
ATOM 10158 C CA . LEU A 1 55 ? -12.577 -3.246 -4.947 1.00 0.00 2597 LEU A CA 11
ATOM 10159 C C . LEU A 1 55 ? -13.096 -1.814 -5.071 1.00 0.00 2597 LEU A C 11
ATOM 10160 O O . LEU A 1 55 ? -14.299 -1.591 -5.111 1.00 0.00 2597 LEU A O 11
ATOM 10176 N N . HIS A 1 56 ? -12.203 -0.843 -5.158 1.00 0.00 2598 HIS A N 11
ATOM 10177 C CA . HIS A 1 56 ? -12.626 0.549 -5.219 1.00 0.00 2598 HIS A CA 11
ATOM 10178 C C . HIS A 1 56 ? -12.082 1.287 -6.439 1.00 0.00 2598 HIS A C 11
ATOM 10179 O O . HIS A 1 56 ? -11.058 1.976 -6.361 1.00 0.00 2598 HIS A O 11
ATOM 10193 N N . PRO A 1 57 ? -12.741 1.145 -7.605 1.00 0.00 2599 PRO A N 11
ATOM 10194 C CA . PRO A 1 57 ? -12.369 1.885 -8.823 1.00 0.00 2599 PRO A CA 11
ATOM 10195 C C . PRO A 1 57 ? -12.814 3.344 -8.718 1.00 0.00 2599 PRO A C 11
ATOM 10196 O O . PRO A 1 57 ? -12.437 4.201 -9.518 1.00 0.00 2599 PRO A O 11
ATOM 10207 N N . THR A 1 58 ? -13.589 3.589 -7.709 1.00 0.00 2600 THR A N 11
ATOM 10208 C CA . THR A 1 58 ? -14.171 4.845 -7.377 1.00 0.00 2600 THR A CA 11
ATOM 10209 C C . THR A 1 58 ? -13.331 5.591 -6.337 1.00 0.00 2600 THR A C 11
ATOM 10210 O O . THR A 1 58 ? -13.798 6.566 -5.712 1.00 0.00 2600 THR A O 11
ATOM 10221 N N . TYR A 1 59 ? -12.100 5.162 -6.142 1.00 0.00 2601 TYR A N 11
ATOM 10222 C CA . TYR A 1 59 ? -11.304 5.766 -5.122 1.00 0.00 2601 TYR A CA 11
ATOM 10223 C C . TYR A 1 59 ? -10.487 6.946 -5.675 1.00 0.00 2601 TYR A C 11
ATOM 10224 O O . TYR A 1 59 ? -10.518 7.243 -6.876 1.00 0.00 2601 TYR A O 11
ATOM 10242 N N . THR A 1 60 ? -9.822 7.622 -4.784 1.00 0.00 2602 THR A N 11
ATOM 10243 C CA . THR A 1 60 ? -8.908 8.695 -5.054 1.00 0.00 2602 THR A CA 11
ATOM 10244 C C . THR A 1 60 ? -7.939 8.764 -3.866 1.00 0.00 2602 THR A C 11
ATOM 10245 O O . THR A 1 60 ? -8.340 8.504 -2.728 1.00 0.00 2602 THR A O 11
ATOM 10256 N N . VAL A 1 61 ? -6.679 9.017 -4.120 1.00 0.00 2603 VAL A N 11
ATOM 10257 C CA . VAL A 1 61 ? -5.697 9.046 -3.051 1.00 0.00 2603 VAL A CA 11
ATOM 10258 C C . VAL A 1 61 ? -5.738 10.414 -2.361 1.00 0.00 2603 VAL A C 11
ATOM 10259 O O . VAL A 1 61 ? -5.669 11.450 -3.026 1.00 0.00 2603 VAL A O 11
ATOM 10272 N N . ASP A 1 62 ? -5.847 10.411 -1.044 1.00 0.00 2604 ASP A N 11
ATOM 10273 C CA . ASP A 1 62 ? -5.972 11.651 -0.273 1.00 0.00 2604 ASP A CA 11
ATOM 10274 C C . ASP A 1 62 ? -4.599 12.239 0.032 1.00 0.00 2604 ASP A C 11
ATOM 10275 O O . ASP A 1 62 ? -4.427 13.458 0.060 1.00 0.00 2604 ASP A O 11
ATOM 10284 N N . MET A 1 63 ? -3.630 11.380 0.240 1.00 0.00 2605 MET A N 11
ATOM 10285 C CA . MET A 1 63 ? -2.265 11.813 0.500 1.00 0.00 2605 MET A CA 11
ATOM 10286 C C . MET A 1 63 ? -1.497 11.879 -0.816 1.00 0.00 2605 MET A C 11
ATOM 10287 O O . MET A 1 63 ? -1.484 10.897 -1.558 1.00 0.00 2605 MET A O 11
ATOM 10301 N N . PRO A 1 64 ? -0.854 13.029 -1.138 1.00 0.00 2606 PRO A N 11
ATOM 10302 C CA . PRO A 1 64 ? -0.048 13.190 -2.373 1.00 0.00 2606 PRO A CA 11
ATOM 10303 C C . PRO A 1 64 ? 0.950 12.033 -2.567 1.00 0.00 2606 PRO A C 11
ATOM 10304 O O . PRO A 1 64 ? 1.107 11.516 -3.677 1.00 0.00 2606 PRO A O 11
ATOM 10315 N N . SER A 1 65 ? 1.582 11.626 -1.459 1.00 0.00 2607 SER A N 11
ATOM 10316 C CA . SER A 1 65 ? 2.509 10.494 -1.378 1.00 0.00 2607 SER A CA 11
ATOM 10317 C C . SER A 1 65 ? 3.879 10.818 -1.981 1.00 0.00 2607 SER A C 11
ATOM 10318 O O . SER A 1 65 ? 4.900 10.719 -1.287 1.00 0.00 2607 SER A O 11
ATOM 10326 N N . TYR A 1 66 ? 3.903 11.213 -3.236 1.00 0.00 2608 TYR A N 11
ATOM 10327 C CA . TYR A 1 66 ? 5.121 11.597 -3.911 1.00 0.00 2608 TYR A CA 11
ATOM 10328 C C . TYR A 1 66 ? 4.720 12.315 -5.187 1.00 0.00 2608 TYR A C 11
ATOM 10329 O O . TYR A 1 66 ? 3.540 12.303 -5.546 1.00 0.00 2608 TYR A O 11
ATOM 10347 N N . VAL A 1 67 ? 5.661 12.916 -5.866 1.00 0.00 2609 VAL A N 11
ATOM 10348 C CA . VAL A 1 67 ? 5.360 13.603 -7.110 1.00 0.00 2609 VAL A CA 11
ATOM 10349 C C . VAL A 1 67 ? 5.348 12.606 -8.285 1.00 0.00 2609 VAL A C 11
ATOM 10350 O O . VAL A 1 67 ? 6.275 11.803 -8.422 1.00 0.00 2609 VAL A O 11
ATOM 10363 N N . PRO A 1 68 ? 4.275 12.596 -9.112 1.00 0.00 2610 PRO A N 11
ATOM 10364 C CA . PRO A 1 68 ? 4.204 11.732 -10.291 1.00 0.00 2610 PRO A CA 11
ATOM 10365 C C . PRO A 1 68 ? 5.363 12.008 -11.258 1.00 0.00 2610 PRO A C 11
ATOM 10366 O O . PRO A 1 68 ? 5.368 13.011 -11.981 1.00 0.00 2610 PRO A O 11
ATOM 10377 N N . LYS A 1 69 ? 6.363 11.149 -11.204 1.00 0.00 2611 LYS A N 11
ATOM 10378 C CA . LYS A 1 69 ? 7.554 11.266 -12.025 1.00 0.00 2611 LYS A CA 11
ATOM 10379 C C . LYS A 1 69 ? 7.226 11.010 -13.479 1.00 0.00 2611 LYS A C 11
ATOM 10380 O O . LYS A 1 69 ? 7.565 11.807 -14.360 1.00 0.00 2611 LYS A O 11
ATOM 10399 N N . ASN A 1 70 ? 6.568 9.914 -13.724 1.00 0.00 2612 ASN A N 11
ATOM 10400 C CA . ASN A 1 70 ? 6.128 9.579 -15.050 1.00 0.00 2612 ASN A CA 11
ATOM 10401 C C . ASN A 1 70 ? 4.684 9.996 -15.197 1.00 0.00 2612 ASN A C 11
ATOM 10402 O O . ASN A 1 70 ? 3.781 9.338 -14.676 1.00 0.00 2612 ASN A O 11
ATOM 10413 N N . ALA A 1 71 ? 4.467 11.106 -15.853 1.00 0.00 2613 ALA A N 11
ATOM 10414 C CA . ALA A 1 71 ? 3.130 11.629 -16.017 1.00 0.00 2613 ALA A CA 11
ATOM 10415 C C . ALA A 1 71 ? 2.833 11.925 -17.468 1.00 0.00 2613 ALA A C 11
ATOM 10416 O O . ALA A 1 71 ? 2.076 11.204 -18.123 1.00 0.00 2613 ALA A O 11
ATOM 10423 N N . ASP A 1 72 ? 3.450 12.937 -17.959 1.00 0.00 2614 ASP A N 11
ATOM 10424 C CA . ASP A 1 72 ? 3.280 13.387 -19.319 1.00 0.00 2614 ASP A CA 11
ATOM 10425 C C . ASP A 1 72 ? 4.397 12.844 -20.154 1.00 0.00 2614 ASP A C 11
ATOM 10426 O O . ASP A 1 72 ? 5.531 13.319 -20.100 1.00 0.00 2614 ASP A O 11
ATOM 10435 N N . VAL A 1 73 ? 4.086 11.813 -20.868 1.00 0.00 2615 VAL A N 11
ATOM 10436 C CA . VAL A 1 73 ? 5.056 11.076 -21.660 1.00 0.00 2615 VAL A CA 11
ATOM 10437 C C . VAL A 1 73 ? 4.973 11.423 -23.158 1.00 0.00 2615 VAL A C 11
ATOM 10438 O O . VAL A 1 73 ? 5.997 11.514 -23.846 1.00 0.00 2615 VAL A O 11
ATOM 10451 N N . LEU A 1 74 ? 3.778 11.629 -23.657 1.00 0.00 2616 LEU A N 11
ATOM 10452 C CA . LEU A 1 74 ? 3.590 11.824 -25.091 1.00 0.00 2616 LEU A CA 11
ATOM 10453 C C . LEU A 1 74 ? 2.859 13.148 -25.383 1.00 0.00 2616 LEU A C 11
ATOM 10454 O O . LEU A 1 74 ? 2.416 13.403 -26.512 1.00 0.00 2616 LEU A O 11
ATOM 10470 N N . PHE A 1 75 ? 2.748 13.989 -24.390 1.00 0.00 2617 PHE A N 11
ATOM 10471 C CA . PHE A 1 75 ? 2.073 15.256 -24.559 1.00 0.00 2617 PHE A CA 11
ATOM 10472 C C . PHE A 1 75 ? 2.789 16.315 -23.753 1.00 0.00 2617 PHE A C 11
ATOM 10473 O O . PHE A 1 75 ? 2.862 16.224 -22.535 1.00 0.00 2617 PHE A O 11
ATOM 10490 N N . SER A 1 76 ? 3.323 17.292 -24.420 1.00 0.00 2618 SER A N 11
ATOM 10491 C CA . SER A 1 76 ? 4.011 18.367 -23.765 1.00 0.00 2618 SER A CA 11
ATOM 10492 C C . SER A 1 76 ? 3.453 19.686 -24.253 1.00 0.00 2618 SER A C 11
ATOM 10493 O O . SER A 1 76 ? 2.868 19.758 -25.342 1.00 0.00 2618 SER A O 11
ATOM 10501 N N . SER A 1 77 ? 3.610 20.708 -23.450 1.00 0.00 2619 SER A N 11
ATOM 10502 C CA . SER A 1 77 ? 3.208 22.035 -23.821 1.00 0.00 2619 SER A CA 11
ATOM 10503 C C . SER A 1 77 ? 4.420 22.788 -24.375 1.00 0.00 2619 SER A C 11
ATOM 10504 O O . SER A 1 77 ? 4.313 23.922 -24.835 1.00 0.00 2619 SER A O 11
ATOM 10512 N N . PHE A 1 78 ? 5.567 22.138 -24.331 1.00 0.00 2620 PHE A N 11
ATOM 10513 C CA . PHE A 1 78 ? 6.792 22.727 -24.793 1.00 0.00 2620 PHE A CA 11
ATOM 10514 C C . PHE A 1 78 ? 7.146 22.121 -26.127 1.00 0.00 2620 PHE A C 11
ATOM 10515 O O . PHE A 1 78 ? 7.571 20.964 -26.203 1.00 0.00 2620 PHE A O 11
ATOM 10532 N N . GLN A 1 79 ? 6.916 22.862 -27.175 1.00 0.00 2621 GLN A N 11
ATOM 10533 C CA . GLN A 1 79 ? 7.170 22.392 -28.516 1.00 0.00 2621 GLN A CA 11
ATOM 10534 C C . GLN A 1 79 ? 8.662 22.460 -28.812 1.00 0.00 2621 GLN A C 11
ATOM 10535 O O . GLN A 1 79 ? 9.328 21.436 -28.960 1.00 0.00 2621 GLN A O 11
ATOM 10549 N N . LYS A 1 80 ? 9.176 23.654 -28.875 1.00 0.00 2622 LYS A N 11
ATOM 10550 C CA . LYS A 1 80 ? 10.564 23.857 -29.130 1.00 0.00 2622 LYS A CA 11
ATOM 10551 C C . LYS A 1 80 ? 11.216 24.362 -27.880 1.00 0.00 2622 LYS A C 11
ATOM 10552 O O . LYS A 1 80 ? 11.748 23.543 -27.122 1.00 0.00 2622 LYS A O 11
ATOM 10572 N N . LEU A 1 21 ? 7.891 3.384 -1.077 1.00 0.00 2563 LEU A N 12
ATOM 10573 C CA . LEU A 1 21 ? 6.987 3.065 -0.033 1.00 0.00 2563 LEU A CA 12
ATOM 10574 C C . LEU A 1 21 ? 7.341 1.700 0.499 1.00 0.00 2563 LEU A C 12
ATOM 10575 O O . LEU A 1 21 ? 7.971 0.894 -0.212 1.00 0.00 2563 LEU A O 12
ATOM 10591 N N . ASP A 1 22 ? 7.002 1.456 1.725 1.00 0.00 2564 ASP A N 12
ATOM 10592 C CA . ASP A 1 22 ? 7.253 0.183 2.354 1.00 0.00 2564 ASP A CA 12
ATOM 10593 C C . ASP A 1 22 ? 5.916 -0.488 2.504 1.00 0.00 2564 ASP A C 12
ATOM 10594 O O . ASP A 1 22 ? 4.919 0.212 2.635 1.00 0.00 2564 ASP A O 12
ATOM 10603 N N . PRO A 1 23 ? 5.834 -1.831 2.455 1.00 0.00 2565 PRO A N 12
ATOM 10604 C CA . PRO A 1 23 ? 4.571 -2.562 2.680 1.00 0.00 2565 PRO A CA 12
ATOM 10605 C C . PRO A 1 23 ? 3.850 -2.141 3.983 1.00 0.00 2565 PRO A C 12
ATOM 10606 O O . PRO A 1 23 ? 2.626 -2.290 4.100 1.00 0.00 2565 PRO A O 12
ATOM 10617 N N . ASP A 1 24 ? 4.616 -1.593 4.928 1.00 0.00 2566 ASP A N 12
ATOM 10618 C CA . ASP A 1 24 ? 4.095 -1.173 6.228 1.00 0.00 2566 ASP A CA 12
ATOM 10619 C C . ASP A 1 24 ? 3.503 0.244 6.170 1.00 0.00 2566 ASP A C 12
ATOM 10620 O O . ASP A 1 24 ? 2.659 0.622 7.003 1.00 0.00 2566 ASP A O 12
ATOM 10629 N N . THR A 1 25 ? 3.920 1.004 5.178 1.00 0.00 2567 THR A N 12
ATOM 10630 C CA . THR A 1 25 ? 3.475 2.365 5.002 1.00 0.00 2567 THR A CA 12
ATOM 10631 C C . THR A 1 25 ? 1.982 2.377 4.630 1.00 0.00 2567 THR A C 12
ATOM 10632 O O . THR A 1 25 ? 1.499 1.477 3.924 1.00 0.00 2567 THR A O 12
ATOM 10643 N N . ARG A 1 26 ? 1.264 3.347 5.132 1.00 0.00 2568 ARG A N 12
ATOM 10644 C CA . ARG A 1 26 ? -0.141 3.475 4.862 1.00 0.00 2568 ARG A CA 12
ATOM 10645 C C . ARG A 1 26 ? -0.346 4.357 3.665 1.00 0.00 2568 ARG A C 12
ATOM 10646 O O . ARG A 1 26 ? 0.471 5.239 3.387 1.00 0.00 2568 ARG A O 12
ATOM 10667 N N . ILE A 1 27 ? -1.413 4.128 2.957 1.00 0.00 2569 ILE A N 12
ATOM 10668 C CA . ILE A 1 27 ? -1.749 4.938 1.841 1.00 0.00 2569 ILE A CA 12
ATOM 10669 C C . ILE A 1 27 ? -3.089 5.583 2.164 1.00 0.00 2569 ILE A C 12
ATOM 10670 O O . ILE A 1 27 ? -4.135 4.935 2.072 1.00 0.00 2569 ILE A O 12
ATOM 10686 N N . PRO A 1 28 ? -3.069 6.828 2.616 1.00 0.00 2570 PRO A N 12
ATOM 10687 C CA . PRO A 1 28 ? -4.278 7.561 2.923 1.00 0.00 2570 PRO A CA 12
ATOM 10688 C C . PRO A 1 28 ? -5.061 7.881 1.655 1.00 0.00 2570 PRO A C 12
ATOM 10689 O O . PRO A 1 28 ? -4.628 8.685 0.804 1.00 0.00 2570 PRO A O 12
ATOM 10700 N N . VAL A 1 29 ? -6.187 7.227 1.517 1.00 0.00 2571 VAL A N 12
ATOM 10701 C CA . VAL A 1 29 ? -7.030 7.343 0.349 1.00 0.00 2571 VAL A CA 12
ATOM 10702 C C . VAL A 1 29 ? -8.467 7.598 0.759 1.00 0.00 2571 VAL A C 12
ATOM 10703 O O . VAL A 1 29 ? -8.819 7.489 1.948 1.00 0.00 2571 VAL A O 12
ATOM 10716 N N . ILE A 1 30 ? -9.289 7.924 -0.200 1.00 0.00 2572 ILE A N 12
ATOM 10717 C CA . ILE A 1 30 ? -10.675 8.195 0.053 1.00 0.00 2572 ILE A CA 12
ATOM 10718 C C . ILE A 1 30 ? -11.527 7.684 -1.118 1.00 0.00 2572 ILE A C 12
ATOM 10719 O O . ILE A 1 30 ? -11.110 7.748 -2.279 1.00 0.00 2572 ILE A O 12
ATOM 10735 N N . ASN A 1 31 ? -12.672 7.134 -0.799 1.00 0.00 2573 ASN A N 12
ATOM 10736 C CA . ASN A 1 31 ? -13.595 6.608 -1.782 1.00 0.00 2573 ASN A CA 12
ATOM 10737 C C . ASN A 1 31 ? -14.535 7.725 -2.190 1.00 0.00 2573 ASN A C 12
ATOM 10738 O O . ASN A 1 31 ? -15.212 8.295 -1.341 1.00 0.00 2573 ASN A O 12
ATOM 10749 N N . LEU A 1 32 ? -14.619 8.006 -3.468 1.00 0.00 2574 LEU A N 12
ATOM 10750 C CA . LEU A 1 32 ? -15.450 9.091 -3.945 1.00 0.00 2574 LEU A CA 12
ATOM 10751 C C . LEU A 1 32 ? -16.906 8.684 -4.127 1.00 0.00 2574 LEU A C 12
ATOM 10752 O O . LEU A 1 32 ? -17.766 9.553 -4.276 1.00 0.00 2574 LEU A O 12
ATOM 10768 N N . GLU A 1 33 ? -17.202 7.386 -4.118 1.00 0.00 2575 GLU A N 12
ATOM 10769 C CA . GLU A 1 33 ? -18.594 6.963 -4.282 1.00 0.00 2575 GLU A CA 12
ATOM 10770 C C . GLU A 1 33 ? -19.355 7.204 -2.978 1.00 0.00 2575 GLU A C 12
ATOM 10771 O O . GLU A 1 33 ? -20.497 7.661 -2.975 1.00 0.00 2575 GLU A O 12
ATOM 10783 N N . ASP A 1 34 ? -18.689 6.950 -1.872 1.00 0.00 2576 ASP A N 12
ATOM 10784 C CA . ASP A 1 34 ? -19.303 7.096 -0.556 1.00 0.00 2576 ASP A CA 12
ATOM 10785 C C . ASP A 1 34 ? -18.851 8.359 0.132 1.00 0.00 2576 ASP A C 12
ATOM 10786 O O . ASP A 1 34 ? -19.676 9.160 0.582 1.00 0.00 2576 ASP A O 12
ATOM 10795 N N . GLY A 1 35 ? -17.554 8.563 0.177 1.00 0.00 2577 GLY A N 12
ATOM 10796 C CA . GLY A 1 35 ? -16.990 9.682 0.902 1.00 0.00 2577 GLY A CA 12
ATOM 10797 C C . GLY A 1 35 ? -16.082 9.197 2.016 1.00 0.00 2577 GLY A C 12
ATOM 10798 O O . GLY A 1 35 ? -15.493 9.997 2.746 1.00 0.00 2577 GLY A O 12
ATOM 10802 N N . THR A 1 36 ? -15.991 7.877 2.142 1.00 0.00 2578 THR A N 12
ATOM 10803 C CA . THR A 1 36 ? -15.194 7.203 3.103 1.00 0.00 2578 THR A CA 12
ATOM 10804 C C . THR A 1 36 ? -13.723 7.590 2.950 1.00 0.00 2578 THR A C 12
ATOM 10805 O O . THR A 1 36 ? -13.186 7.470 1.872 1.00 0.00 2578 THR A O 12
ATOM 10816 N N . ARG A 1 37 ? -13.064 7.919 4.030 1.00 0.00 2579 ARG A N 12
ATOM 10817 C CA . ARG A 1 37 ? -11.743 8.450 3.962 1.00 0.00 2579 ARG A CA 12
ATOM 10818 C C . ARG A 1 37 ? -10.937 7.723 4.963 1.00 0.00 2579 ARG A C 12
ATOM 10819 O O . ARG A 1 37 ? -11.279 7.696 6.145 1.00 0.00 2579 ARG A O 12
ATOM 10840 N N . LEU A 1 38 ? -9.881 7.141 4.529 1.00 0.00 2580 LEU A N 12
ATOM 10841 C CA . LEU A 1 38 ? -9.111 6.310 5.378 1.00 0.00 2580 LEU A CA 12
ATOM 10842 C C . LEU A 1 38 ? -7.708 6.819 5.400 1.00 0.00 2580 LEU A C 12
ATOM 10843 O O . LEU A 1 38 ? -6.980 6.713 4.409 1.00 0.00 2580 LEU A O 12
ATOM 10859 N N . VAL A 1 39 ? -7.346 7.425 6.492 1.00 0.00 2581 VAL A N 12
ATOM 10860 C CA . VAL A 1 39 ? -6.039 7.994 6.658 1.00 0.00 2581 VAL A CA 12
ATOM 10861 C C . VAL A 1 39 ? -5.440 7.457 7.957 1.00 0.00 2581 VAL A C 12
ATOM 10862 O O . VAL A 1 39 ? -6.185 6.953 8.811 1.00 0.00 2581 VAL A O 12
ATOM 10875 N N . GLY A 1 40 ? -4.132 7.524 8.091 1.00 0.00 2582 GLY A N 12
ATOM 10876 C CA . GLY A 1 40 ? -3.467 6.989 9.266 1.00 0.00 2582 GLY A CA 12
ATOM 10877 C C . GLY A 1 40 ? -3.469 5.478 9.234 1.00 0.00 2582 GLY A C 12
ATOM 10878 O O . GLY A 1 40 ? -3.365 4.890 8.168 1.00 0.00 2582 GLY A O 12
ATOM 10882 N N . GLU A 1 41 ? -3.651 4.847 10.374 1.00 0.00 2583 GLU A N 12
ATOM 10883 C CA . GLU A 1 41 ? -3.699 3.397 10.450 1.00 0.00 2583 GLU A CA 12
ATOM 10884 C C . GLU A 1 41 ? -4.981 2.863 9.872 1.00 0.00 2583 GLU A C 12
ATOM 10885 O O . GLU A 1 41 ? -5.080 1.695 9.513 1.00 0.00 2583 GLU A O 12
ATOM 10897 N N . ASP A 1 42 ? -5.963 3.727 9.787 1.00 0.00 2584 ASP A N 12
ATOM 10898 C CA . ASP A 1 42 ? -7.247 3.396 9.162 1.00 0.00 2584 ASP A CA 12
ATOM 10899 C C . ASP A 1 42 ? -7.075 3.210 7.669 1.00 0.00 2584 ASP A C 12
ATOM 10900 O O . ASP A 1 42 ? -7.895 2.574 7.011 1.00 0.00 2584 ASP A O 12
ATOM 10909 N N . ALA A 1 43 ? -6.003 3.760 7.143 1.00 0.00 2585 ALA A N 12
ATOM 10910 C CA . ALA A 1 43 ? -5.697 3.672 5.741 1.00 0.00 2585 ALA A CA 12
ATOM 10911 C C . ALA A 1 43 ? -5.180 2.279 5.397 1.00 0.00 2585 ALA A C 12
ATOM 10912 O O . ALA A 1 43 ? -4.595 1.591 6.252 1.00 0.00 2585 ALA A O 12
ATOM 10919 N N . PRO A 1 44 ? -5.428 1.813 4.181 1.00 0.00 2586 PRO A N 12
ATOM 10920 C CA . PRO A 1 44 ? -4.888 0.548 3.717 1.00 0.00 2586 PRO A CA 12
ATOM 10921 C C . PRO A 1 44 ? -3.355 0.627 3.607 1.00 0.00 2586 PRO A C 12
ATOM 10922 O O . PRO A 1 44 ? -2.793 1.691 3.287 1.00 0.00 2586 PRO A O 12
ATOM 10933 N N . LYS A 1 45 ? -2.683 -0.461 3.929 1.00 0.00 2587 LYS A N 12
ATOM 10934 C CA . LYS A 1 45 ? -1.240 -0.517 3.815 1.00 0.00 2587 LYS A CA 12
ATOM 10935 C C . LYS A 1 45 ? -0.857 -0.596 2.362 1.00 0.00 2587 LYS A C 12
ATOM 10936 O O . LYS A 1 45 ? -1.645 -1.057 1.533 1.00 0.00 2587 LYS A O 12
ATOM 10955 N N . ASN A 1 46 ? 0.344 -0.160 2.066 1.00 0.00 2588 ASN A N 12
ATOM 10956 C CA . ASN A 1 46 ? 0.910 -0.171 0.700 1.00 0.00 2588 ASN A CA 12
ATOM 10957 C C . ASN A 1 46 ? 0.771 -1.546 0.035 1.00 0.00 2588 ASN A C 12
ATOM 10958 O O . ASN A 1 46 ? 0.479 -1.645 -1.152 1.00 0.00 2588 ASN A O 12
ATOM 10969 N N . LYS A 1 47 ? 0.942 -2.585 0.812 1.00 0.00 2589 LYS A N 12
ATOM 10970 C CA . LYS A 1 47 ? 0.847 -3.947 0.308 1.00 0.00 2589 LYS A CA 12
ATOM 10971 C C . LYS A 1 47 ? -0.588 -4.330 -0.069 1.00 0.00 2589 LYS A C 12
ATOM 10972 O O . LYS A 1 47 ? -0.811 -5.004 -1.073 1.00 0.00 2589 LYS A O 12
ATOM 10991 N N . ASP A 1 48 ? -1.550 -3.848 0.697 1.00 0.00 2590 ASP A N 12
ATOM 10992 C CA . ASP A 1 48 ? -2.960 -4.209 0.499 1.00 0.00 2590 ASP A CA 12
ATOM 10993 C C . ASP A 1 48 ? -3.613 -3.287 -0.499 1.00 0.00 2590 ASP A C 12
ATOM 10994 O O . ASP A 1 48 ? -4.733 -3.540 -0.947 1.00 0.00 2590 ASP A O 12
ATOM 11003 N N . LEU A 1 49 ? -2.898 -2.231 -0.846 1.00 0.00 2591 LEU A N 12
ATOM 11004 C CA . LEU A 1 49 ? -3.376 -1.174 -1.729 1.00 0.00 2591 LEU A CA 12
ATOM 11005 C C . LEU A 1 49 ? -3.994 -1.730 -3.013 1.00 0.00 2591 LEU A C 12
ATOM 11006 O O . LEU A 1 49 ? -5.112 -1.402 -3.345 1.00 0.00 2591 LEU A O 12
ATOM 11022 N N . VAL A 1 50 ? -3.275 -2.608 -3.690 1.00 0.00 2592 VAL A N 12
ATOM 11023 C CA . VAL A 1 50 ? -3.742 -3.198 -4.952 1.00 0.00 2592 VAL A CA 12
ATOM 11024 C C . VAL A 1 50 ? -5.084 -3.943 -4.796 1.00 0.00 2592 VAL A C 12
ATOM 11025 O O . VAL A 1 50 ? -5.947 -3.893 -5.685 1.00 0.00 2592 VAL A O 12
ATOM 11038 N N . GLU A 1 51 ? -5.262 -4.588 -3.663 1.00 0.00 2593 GLU A N 12
ATOM 11039 C CA . GLU A 1 51 ? -6.465 -5.317 -3.363 1.00 0.00 2593 GLU A CA 12
ATOM 11040 C C . GLU A 1 51 ? -7.593 -4.350 -3.055 1.00 0.00 2593 GLU A C 12
ATOM 11041 O O . GLU A 1 51 ? -8.715 -4.530 -3.498 1.00 0.00 2593 GLU A O 12
ATOM 11053 N N . TRP A 1 52 ? -7.275 -3.320 -2.317 1.00 0.00 2594 TRP A N 12
ATOM 11054 C CA . TRP A 1 52 ? -8.248 -2.302 -1.957 1.00 0.00 2594 TRP A CA 12
ATOM 11055 C C . TRP A 1 52 ? -8.731 -1.592 -3.231 1.00 0.00 2594 TRP A C 12
ATOM 11056 O O . TRP A 1 52 ? -9.915 -1.338 -3.411 1.00 0.00 2594 TRP A O 12
ATOM 11077 N N . LEU A 1 53 ? -7.797 -1.350 -4.129 1.00 0.00 2595 LEU A N 12
ATOM 11078 C CA . LEU A 1 53 ? -8.056 -0.684 -5.412 1.00 0.00 2595 LEU A CA 12
ATOM 11079 C C . LEU A 1 53 ? -8.961 -1.491 -6.312 1.00 0.00 2595 LEU A C 12
ATOM 11080 O O . LEU A 1 53 ? -9.767 -0.927 -7.055 1.00 0.00 2595 LEU A O 12
ATOM 11096 N N . LYS A 1 54 ? -8.830 -2.806 -6.272 1.00 0.00 2596 LYS A N 12
ATOM 11097 C CA . LYS A 1 54 ? -9.670 -3.627 -7.116 1.00 0.00 2596 LYS A CA 12
ATOM 11098 C C . LYS A 1 54 ? -11.113 -3.590 -6.634 1.00 0.00 2596 LYS A C 12
ATOM 11099 O O . LYS A 1 54 ? -12.048 -3.551 -7.433 1.00 0.00 2596 LYS A O 12
ATOM 11118 N N . LEU A 1 55 ? -11.270 -3.583 -5.337 1.00 0.00 2597 LEU A N 12
ATOM 11119 C CA . LEU A 1 55 ? -12.578 -3.437 -4.699 1.00 0.00 2597 LEU A CA 12
ATOM 11120 C C . LEU A 1 55 ? -13.161 -2.032 -4.874 1.00 0.00 2597 LEU A C 12
ATOM 11121 O O . LEU A 1 55 ? -14.377 -1.880 -5.031 1.00 0.00 2597 LEU A O 12
ATOM 11137 N N . HIS A 1 56 ? -12.309 -1.014 -4.854 1.00 0.00 2598 HIS A N 12
ATOM 11138 C CA . HIS A 1 56 ? -12.772 0.370 -4.936 1.00 0.00 2598 HIS A CA 12
ATOM 11139 C C . HIS A 1 56 ? -12.151 1.129 -6.113 1.00 0.00 2598 HIS A C 12
ATOM 11140 O O . HIS A 1 56 ? -11.201 1.879 -5.934 1.00 0.00 2598 HIS A O 12
ATOM 11154 N N . PRO A 1 57 ? -12.671 0.953 -7.340 1.00 0.00 2599 PRO A N 12
ATOM 11155 C CA . PRO A 1 57 ? -12.198 1.707 -8.519 1.00 0.00 2599 PRO A CA 12
ATOM 11156 C C . PRO A 1 57 ? -12.745 3.140 -8.496 1.00 0.00 2599 PRO A C 12
ATOM 11157 O O . PRO A 1 57 ? -12.427 3.981 -9.339 1.00 0.00 2599 PRO A O 12
ATOM 11168 N N . THR A 1 58 ? -13.560 3.378 -7.517 1.00 0.00 2600 THR A N 12
ATOM 11169 C CA . THR A 1 58 ? -14.235 4.604 -7.264 1.00 0.00 2600 THR A CA 12
ATOM 11170 C C . THR A 1 58 ? -13.431 5.493 -6.314 1.00 0.00 2600 THR A C 12
ATOM 11171 O O . THR A 1 58 ? -13.904 6.563 -5.889 1.00 0.00 2600 THR A O 12
ATOM 11182 N N . TYR A 1 59 ? -12.235 5.060 -5.979 1.00 0.00 2601 TYR A N 12
ATOM 11183 C CA . TYR A 1 59 ? -11.434 5.752 -4.998 1.00 0.00 2601 TYR A CA 12
ATOM 11184 C C . TYR A 1 59 ? -10.568 6.837 -5.650 1.00 0.00 2601 TYR A C 12
ATOM 11185 O O . TYR A 1 59 ? -10.493 6.947 -6.879 1.00 0.00 2601 TYR A O 12
ATOM 11203 N N . THR A 1 60 ? -9.920 7.603 -4.822 1.00 0.00 2602 THR A N 12
ATOM 11204 C CA . THR A 1 60 ? -8.919 8.524 -5.234 1.00 0.00 2602 THR A CA 12
ATOM 11205 C C . THR A 1 60 ? -7.911 8.612 -4.088 1.00 0.00 2602 THR A C 12
ATOM 11206 O O . THR A 1 60 ? -8.200 8.144 -2.964 1.00 0.00 2602 THR A O 12
ATOM 11217 N N . VAL A 1 61 ? -6.764 9.163 -4.341 1.00 0.00 2603 VAL A N 12
ATOM 11218 C CA . VAL A 1 61 ? -5.742 9.242 -3.327 1.00 0.00 2603 VAL A CA 12
ATOM 11219 C C . VAL A 1 61 ? -5.919 10.532 -2.542 1.00 0.00 2603 VAL A C 12
ATOM 11220 O O . VAL A 1 61 ? -6.104 11.600 -3.131 1.00 0.00 2603 VAL A O 12
ATOM 11233 N N . ASP A 1 62 ? -5.889 10.430 -1.236 1.00 0.00 2604 ASP A N 12
ATOM 11234 C CA . ASP A 1 62 ? -6.066 11.587 -0.380 1.00 0.00 2604 ASP A CA 12
ATOM 11235 C C . ASP A 1 62 ? -4.751 12.294 -0.223 1.00 0.00 2604 ASP A C 12
ATOM 11236 O O . ASP A 1 62 ? -4.620 13.471 -0.542 1.00 0.00 2604 ASP A O 12
ATOM 11245 N N . MET A 1 63 ? -3.775 11.570 0.251 1.00 0.00 2605 MET A N 12
ATOM 11246 C CA . MET A 1 63 ? -2.452 12.103 0.438 1.00 0.00 2605 MET A CA 12
ATOM 11247 C C . MET A 1 63 ? -1.543 11.418 -0.564 1.00 0.00 2605 MET A C 12
ATOM 11248 O O . MET A 1 63 ? -1.173 10.263 -0.377 1.00 0.00 2605 MET A O 12
ATOM 11262 N N . PRO A 1 64 ? -1.258 12.073 -1.697 1.00 0.00 2606 PRO A N 12
ATOM 11263 C CA . PRO A 1 64 ? -0.409 11.499 -2.733 1.00 0.00 2606 PRO A CA 12
ATOM 11264 C C . PRO A 1 64 ? 1.074 11.640 -2.413 1.00 0.00 2606 PRO A C 12
ATOM 11265 O O . PRO A 1 64 ? 1.883 10.765 -2.747 1.00 0.00 2606 PRO A O 12
ATOM 11276 N N . SER A 1 65 ? 1.426 12.723 -1.762 1.00 0.00 2607 SER A N 12
ATOM 11277 C CA . SER A 1 65 ? 2.782 13.008 -1.441 1.00 0.00 2607 SER A CA 12
ATOM 11278 C C . SER A 1 65 ? 2.792 14.105 -0.385 1.00 0.00 2607 SER A C 12
ATOM 11279 O O . SER A 1 65 ? 1.791 14.832 -0.230 1.00 0.00 2607 SER A O 12
ATOM 11287 N N . TYR A 1 66 ? 3.885 14.203 0.323 1.00 0.00 2608 TYR A N 12
ATOM 11288 C CA . TYR A 1 66 ? 4.098 15.152 1.391 1.00 0.00 2608 TYR A CA 12
ATOM 11289 C C . TYR A 1 66 ? 5.581 15.070 1.665 1.00 0.00 2608 TYR A C 12
ATOM 11290 O O . TYR A 1 66 ? 6.259 14.286 0.982 1.00 0.00 2608 TYR A O 12
ATOM 11308 N N . VAL A 1 67 ? 6.111 15.831 2.588 1.00 0.00 2609 VAL A N 12
ATOM 11309 C CA . VAL A 1 67 ? 7.513 15.660 2.922 1.00 0.00 2609 VAL A CA 12
ATOM 11310 C C . VAL A 1 67 ? 7.658 14.429 3.839 1.00 0.00 2609 VAL A C 12
ATOM 11311 O O . VAL A 1 67 ? 7.077 14.398 4.920 1.00 0.00 2609 VAL A O 12
ATOM 11324 N N . PRO A 1 68 ? 8.373 13.367 3.374 1.00 0.00 2610 PRO A N 12
ATOM 11325 C CA . PRO A 1 68 ? 8.529 12.117 4.124 1.00 0.00 2610 PRO A CA 12
ATOM 11326 C C . PRO A 1 68 ? 9.110 12.339 5.506 1.00 0.00 2610 PRO A C 12
ATOM 11327 O O . PRO A 1 68 ? 10.299 12.640 5.668 1.00 0.00 2610 PRO A O 12
ATOM 11338 N N . LYS A 1 69 ? 8.270 12.239 6.484 1.00 0.00 2611 LYS A N 12
ATOM 11339 C CA . LYS A 1 69 ? 8.674 12.415 7.835 1.00 0.00 2611 LYS A CA 12
ATOM 11340 C C . LYS A 1 69 ? 8.722 11.070 8.486 1.00 0.00 2611 LYS A C 12
ATOM 11341 O O . LYS A 1 69 ? 7.734 10.335 8.485 1.00 0.00 2611 LYS A O 12
ATOM 11360 N N . ASN A 1 70 ? 9.865 10.735 9.005 1.00 0.00 2612 ASN A N 12
ATOM 11361 C CA . ASN A 1 70 ? 10.058 9.468 9.686 1.00 0.00 2612 ASN A CA 12
ATOM 11362 C C . ASN A 1 70 ? 9.440 9.596 11.055 1.00 0.00 2612 ASN A C 12
ATOM 11363 O O . ASN A 1 70 ? 8.839 8.664 11.585 1.00 0.00 2612 ASN A O 12
ATOM 11374 N N . ALA A 1 71 ? 9.571 10.775 11.600 1.00 0.00 2613 ALA A N 12
ATOM 11375 C CA . ALA A 1 71 ? 8.903 11.161 12.799 1.00 0.00 2613 ALA A CA 12
ATOM 11376 C C . ALA A 1 71 ? 7.901 12.225 12.392 1.00 0.00 2613 ALA A C 12
ATOM 11377 O O . ALA A 1 71 ? 8.211 13.416 12.355 1.00 0.00 2613 ALA A O 12
ATOM 11384 N N . ASP A 1 72 ? 6.728 11.780 11.999 1.00 0.00 2614 ASP A N 12
ATOM 11385 C CA . ASP A 1 72 ? 5.700 12.655 11.420 1.00 0.00 2614 ASP A CA 12
ATOM 11386 C C . ASP A 1 72 ? 4.769 13.245 12.464 1.00 0.00 2614 ASP A C 12
ATOM 11387 O O . ASP A 1 72 ? 3.710 13.794 12.122 1.00 0.00 2614 ASP A O 12
ATOM 11396 N N . VAL A 1 73 ? 5.220 13.225 13.709 1.00 0.00 2615 VAL A N 12
ATOM 11397 C CA . VAL A 1 73 ? 4.478 13.729 14.861 1.00 0.00 2615 VAL A CA 12
ATOM 11398 C C . VAL A 1 73 ? 3.223 12.915 15.103 1.00 0.00 2615 VAL A C 12
ATOM 11399 O O . VAL A 1 73 ? 2.151 13.177 14.534 1.00 0.00 2615 VAL A O 12
ATOM 11412 N N . LEU A 1 74 ? 3.363 11.900 15.900 1.00 0.00 2616 LEU A N 12
ATOM 11413 C CA . LEU A 1 74 ? 2.241 11.088 16.256 1.00 0.00 2616 LEU A CA 12
ATOM 11414 C C . LEU A 1 74 ? 1.471 11.760 17.357 1.00 0.00 2616 LEU A C 12
ATOM 11415 O O . LEU A 1 74 ? 1.851 11.701 18.529 1.00 0.00 2616 LEU A O 12
ATOM 11431 N N . PHE A 1 75 ? 0.442 12.468 16.961 1.00 0.00 2617 PHE A N 12
ATOM 11432 C CA . PHE A 1 75 ? -0.431 13.143 17.885 1.00 0.00 2617 PHE A CA 12
ATOM 11433 C C . PHE A 1 75 ? -1.381 12.093 18.434 1.00 0.00 2617 PHE A C 12
ATOM 11434 O O . PHE A 1 75 ? -1.806 12.133 19.590 1.00 0.00 2617 PHE A O 12
ATOM 11451 N N . SER A 1 76 ? -1.689 11.142 17.590 1.00 0.00 2618 SER A N 12
ATOM 11452 C CA . SER A 1 76 ? -2.455 10.014 17.971 1.00 0.00 2618 SER A CA 12
ATOM 11453 C C . SER A 1 76 ? -1.487 8.862 18.251 1.00 0.00 2618 SER A C 12
ATOM 11454 O O . SER A 1 76 ? -0.923 8.277 17.324 1.00 0.00 2618 SER A O 12
ATOM 11462 N N . SER A 1 77 ? -1.222 8.610 19.507 1.00 0.00 2619 SER A N 12
ATOM 11463 C CA . SER A 1 77 ? -0.354 7.540 19.897 1.00 0.00 2619 SER A CA 12
ATOM 11464 C C . SER A 1 77 ? -1.109 6.219 19.788 1.00 0.00 2619 SER A C 12
ATOM 11465 O O . SER A 1 77 ? -1.935 5.874 20.652 1.00 0.00 2619 SER A O 12
ATOM 11473 N N . PHE A 1 78 ? -0.877 5.523 18.701 1.00 0.00 2620 PHE A N 12
ATOM 11474 C CA . PHE A 1 78 ? -1.542 4.276 18.437 1.00 0.00 2620 PHE A CA 12
ATOM 11475 C C . PHE A 1 78 ? -0.907 3.151 19.226 1.00 0.00 2620 PHE A C 12
ATOM 11476 O O . PHE A 1 78 ? 0.128 2.613 18.843 1.00 0.00 2620 PHE A O 12
ATOM 11493 N N . GLN A 1 79 ? -1.492 2.847 20.346 1.00 0.00 2621 GLN A N 12
ATOM 11494 C CA . GLN A 1 79 ? -1.052 1.736 21.157 1.00 0.00 2621 GLN A CA 12
ATOM 1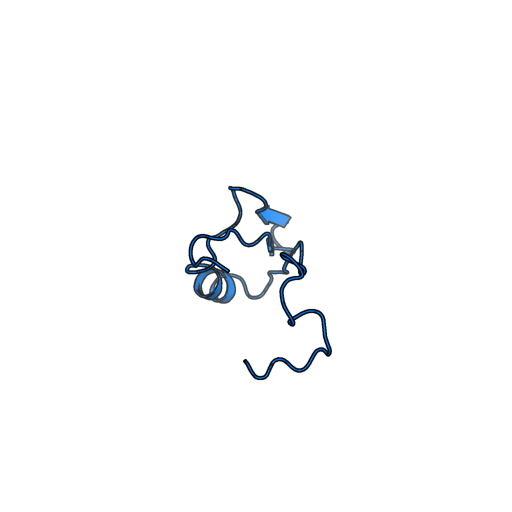1495 C C . GLN A 1 79 ? -1.794 0.504 20.672 1.00 0.00 2621 GLN A C 12
ATOM 11496 O O . GLN A 1 79 ? -1.266 -0.617 20.693 1.00 0.00 2621 GLN A O 12
ATOM 11510 N N . LYS A 1 80 ? -3.008 0.769 20.177 1.00 0.00 2622 LYS A N 12
ATOM 11511 C CA . LYS A 1 80 ? -3.939 -0.215 19.661 1.00 0.00 2622 LYS A CA 12
ATOM 11512 C C . LYS A 1 80 ? -4.470 -1.088 20.767 1.00 0.00 2622 LYS A C 12
ATOM 11513 O O . LYS A 1 80 ? -5.508 -0.721 21.352 1.00 0.00 2622 LYS A O 12
ATOM 11533 N N . LEU A 1 21 ? 7.720 1.397 -1.523 1.00 0.00 2563 LEU A N 13
ATOM 11534 C CA . LEU A 1 21 ? 7.595 1.825 -0.160 1.00 0.00 2563 LEU A CA 13
ATOM 11535 C C . LEU A 1 21 ? 7.462 0.564 0.676 1.00 0.00 2563 LEU A C 13
ATOM 11536 O O . LEU A 1 21 ? 7.177 -0.519 0.119 1.00 0.00 2563 LEU A O 13
ATOM 11552 N N . ASP A 1 22 ? 7.657 0.686 1.974 1.00 0.00 2564 ASP A N 13
ATOM 11553 C CA . ASP A 1 22 ? 7.471 -0.433 2.900 1.00 0.00 2564 ASP A CA 13
ATOM 11554 C C . ASP A 1 22 ? 6.051 -0.945 2.756 1.00 0.00 2564 ASP A C 13
ATOM 11555 O O . ASP A 1 22 ? 5.123 -0.150 2.603 1.00 0.00 2564 ASP A O 13
ATOM 11564 N N . PRO A 1 23 ? 5.843 -2.262 2.783 1.00 0.00 2565 PRO A N 13
ATOM 11565 C CA . PRO A 1 23 ? 4.507 -2.850 2.638 1.00 0.00 2565 PRO A CA 13
ATOM 11566 C C . PRO A 1 23 ? 3.569 -2.432 3.766 1.00 0.00 2565 PRO A C 13
ATOM 11567 O O . PRO A 1 23 ? 2.343 -2.412 3.595 1.00 0.00 2565 PRO A O 13
ATOM 11578 N N . ASP A 1 24 ? 4.142 -2.083 4.895 1.00 0.00 2566 ASP A N 13
ATOM 11579 C CA . ASP A 1 24 ? 3.369 -1.682 6.048 1.00 0.00 2566 ASP A CA 13
ATOM 11580 C C . ASP A 1 24 ? 2.886 -0.237 5.941 1.00 0.00 2566 ASP A C 13
ATOM 11581 O O . ASP A 1 24 ? 1.808 0.076 6.437 1.00 0.00 2566 ASP A O 13
ATOM 11590 N N . THR A 1 25 ? 3.642 0.609 5.226 1.00 0.00 2567 THR A N 13
ATOM 11591 C CA . THR A 1 25 ? 3.333 2.042 5.089 1.00 0.00 2567 THR A CA 13
ATOM 11592 C C . THR A 1 25 ? 1.880 2.254 4.629 1.00 0.00 2567 THR A C 13
ATOM 11593 O O . THR A 1 25 ? 1.411 1.580 3.714 1.00 0.00 2567 THR A O 13
ATOM 11604 N N . ARG A 1 26 ? 1.175 3.152 5.298 1.00 0.00 2568 ARG A N 13
ATOM 11605 C CA . ARG A 1 26 ? -0.228 3.365 5.026 1.00 0.00 2568 ARG A CA 13
ATOM 11606 C C . ARG A 1 26 ? -0.383 4.307 3.883 1.00 0.00 2568 ARG A C 13
ATOM 11607 O O . ARG A 1 26 ? 0.388 5.267 3.753 1.00 0.00 2568 ARG A O 13
ATOM 11628 N N . ILE A 1 27 ? -1.369 4.064 3.089 1.00 0.00 2569 ILE A N 13
ATOM 11629 C CA . ILE A 1 27 ? -1.635 4.865 1.940 1.00 0.00 2569 ILE A CA 13
ATOM 11630 C C . ILE A 1 27 ? -2.988 5.564 2.142 1.00 0.00 2569 ILE A C 13
ATOM 11631 O O . ILE A 1 27 ? -4.038 4.924 2.043 1.00 0.00 2569 ILE A O 13
ATOM 11647 N N . PRO A 1 28 ? -2.977 6.858 2.494 1.00 0.00 2570 PRO A N 13
ATOM 11648 C CA . PRO A 1 28 ? -4.202 7.612 2.768 1.00 0.00 2570 PRO A CA 13
ATOM 11649 C C . PRO A 1 28 ? -5.062 7.828 1.518 1.00 0.00 2570 PRO A C 13
ATOM 11650 O O . PRO A 1 28 ? -4.736 8.641 0.647 1.00 0.00 2570 PRO A O 13
ATOM 11661 N N . VAL A 1 29 ? -6.147 7.099 1.430 1.00 0.00 2571 VAL A N 13
ATOM 11662 C CA . VAL A 1 29 ? -7.028 7.177 0.285 1.00 0.00 2571 VAL A CA 13
ATOM 11663 C C . VAL A 1 29 ? -8.447 7.541 0.709 1.00 0.00 2571 VAL A C 13
ATOM 11664 O O . VAL A 1 29 ? -8.801 7.441 1.884 1.00 0.00 2571 VAL A O 13
ATOM 11677 N N . ILE A 1 30 ? -9.241 7.954 -0.238 1.00 0.00 2572 ILE A N 13
ATOM 11678 C CA . ILE A 1 30 ? -10.605 8.369 0.002 1.00 0.00 2572 ILE A CA 13
ATOM 11679 C C . ILE A 1 30 ? -11.521 7.823 -1.108 1.00 0.00 2572 ILE A C 13
ATOM 11680 O O . ILE A 1 30 ? -11.118 7.733 -2.265 1.00 0.00 2572 ILE A O 13
ATOM 11696 N N . ASN A 1 31 ? -12.719 7.421 -0.746 1.00 0.00 2573 ASN A N 13
ATOM 11697 C CA . ASN A 1 31 ? -13.665 6.852 -1.701 1.00 0.00 2573 ASN A CA 13
ATOM 11698 C C . ASN A 1 31 ? -14.652 7.931 -2.106 1.00 0.00 2573 ASN A C 13
ATOM 11699 O O . ASN A 1 31 ? -15.349 8.472 -1.254 1.00 0.00 2573 ASN A O 13
ATOM 11710 N N . LEU A 1 32 ? -14.754 8.206 -3.387 1.00 0.00 2574 LEU A N 13
ATOM 11711 C CA . LEU A 1 32 ? -15.643 9.263 -3.872 1.00 0.00 2574 LEU A CA 13
ATOM 11712 C C . LEU A 1 32 ? -17.104 8.805 -3.929 1.00 0.00 2574 LEU A C 13
ATOM 11713 O O . LEU A 1 32 ? -18.027 9.630 -3.960 1.00 0.00 2574 LEU A O 13
ATOM 11729 N N . GLU A 1 33 ? -17.322 7.508 -3.923 1.00 0.00 2575 GLU A N 13
ATOM 11730 C CA . GLU A 1 33 ? -18.674 6.974 -3.997 1.00 0.00 2575 GLU A CA 13
ATOM 11731 C C . GLU A 1 33 ? -19.256 6.724 -2.624 1.00 0.00 2575 GLU A C 13
ATOM 11732 O O . GLU A 1 33 ? -20.468 6.614 -2.465 1.00 0.00 2575 GLU A O 13
ATOM 11744 N N . ASP A 1 34 ? -18.410 6.636 -1.641 1.00 0.00 2576 ASP A N 13
ATOM 11745 C CA . ASP A 1 34 ? -18.880 6.398 -0.286 1.00 0.00 2576 ASP A CA 13
ATOM 11746 C C . ASP A 1 34 ? -18.734 7.640 0.556 1.00 0.00 2576 ASP A C 13
ATOM 11747 O O . ASP A 1 34 ? -19.642 8.021 1.292 1.00 0.00 2576 ASP A O 13
ATOM 11756 N N . GLY A 1 35 ? -17.598 8.289 0.425 1.00 0.00 2577 GLY A N 13
ATOM 11757 C CA . GLY A 1 35 ? -17.310 9.442 1.228 1.00 0.00 2577 GLY A CA 13
ATOM 11758 C C . GLY A 1 35 ? -16.299 9.111 2.294 1.00 0.00 2577 GLY A C 13
ATOM 11759 O O . GLY A 1 35 ? -15.779 10.009 2.969 1.00 0.00 2577 GLY A O 13
ATOM 11763 N N . THR A 1 36 ? -16.027 7.817 2.450 1.00 0.00 2578 THR A N 13
ATOM 11764 C CA . THR A 1 36 ? -15.087 7.331 3.427 1.00 0.00 2578 THR A CA 13
ATOM 11765 C C . THR A 1 36 ? -13.682 7.787 3.068 1.00 0.00 2578 THR A C 13
ATOM 11766 O O . THR A 1 36 ? -13.378 8.055 1.894 1.00 0.00 2578 THR A O 13
ATOM 11777 N N . ARG A 1 37 ? -12.833 7.828 4.041 1.00 0.00 2579 ARG A N 13
ATOM 11778 C CA . ARG A 1 37 ? -11.509 8.292 3.873 1.00 0.00 2579 ARG A CA 13
ATOM 11779 C C . ARG A 1 37 ? -10.690 7.636 4.901 1.00 0.00 2579 ARG A C 13
ATOM 11780 O O . ARG A 1 37 ? -10.991 7.709 6.093 1.00 0.00 2579 ARG A O 13
ATOM 11801 N N . LEU A 1 38 ? -9.686 7.000 4.467 1.00 0.00 2580 LEU A N 13
ATOM 11802 C CA . LEU A 1 38 ? -8.899 6.211 5.307 1.00 0.00 2580 LEU A CA 13
ATOM 11803 C C . LEU A 1 38 ? -7.517 6.784 5.322 1.00 0.00 2580 LEU A C 13
ATOM 11804 O O . LEU A 1 38 ? -6.778 6.695 4.334 1.00 0.00 2580 LEU A O 13
ATOM 11820 N N . VAL A 1 39 ? -7.213 7.442 6.397 1.00 0.00 2581 VAL A N 13
ATOM 11821 C CA . VAL A 1 39 ? -5.946 8.081 6.601 1.00 0.00 2581 VAL A CA 13
ATOM 11822 C C . VAL A 1 39 ? -5.374 7.592 7.925 1.00 0.00 2581 VAL A C 13
ATOM 11823 O O . VAL A 1 39 ? -6.133 7.168 8.807 1.00 0.00 2581 VAL A O 13
ATOM 11836 N N . GLY A 1 40 ? -4.074 7.607 8.054 1.00 0.00 2582 GLY A N 13
ATOM 11837 C CA . GLY A 1 40 ? -3.448 7.127 9.265 1.00 0.00 2582 GLY A CA 13
ATOM 11838 C C . GLY A 1 40 ? -3.473 5.615 9.315 1.00 0.00 2582 GLY A C 13
ATOM 11839 O O . GLY A 1 40 ? -3.231 4.969 8.314 1.00 0.00 2582 GLY A O 13
ATOM 11843 N N . GLU A 1 41 ? -3.818 5.056 10.452 1.00 0.00 2583 GLU A N 13
ATOM 11844 C CA . GLU A 1 41 ? -3.887 3.604 10.614 1.00 0.00 2583 GLU A CA 13
ATOM 11845 C C . GLU A 1 41 ? -5.083 3.018 9.906 1.00 0.00 2583 GLU A C 13
ATOM 11846 O O . GLU A 1 41 ? -5.109 1.840 9.574 1.00 0.00 2583 GLU A O 13
ATOM 11858 N N . ASP A 1 42 ? -6.066 3.852 9.676 1.00 0.00 2584 ASP A N 13
ATOM 11859 C CA . ASP A 1 42 ? -7.259 3.460 8.920 1.00 0.00 2584 ASP A CA 13
ATOM 11860 C C . ASP A 1 42 ? -6.916 3.245 7.472 1.00 0.00 2584 ASP A C 13
ATOM 11861 O O . ASP A 1 42 ? -7.589 2.489 6.764 1.00 0.00 2584 ASP A O 13
ATOM 11870 N N . ALA A 1 43 ? -5.856 3.895 7.035 1.00 0.00 2585 ALA A N 13
ATOM 11871 C CA . ALA A 1 43 ? -5.423 3.823 5.666 1.00 0.00 2585 ALA A CA 13
ATOM 11872 C C . ALA A 1 43 ? -4.906 2.431 5.350 1.00 0.00 2585 ALA A C 13
ATOM 11873 O O . ALA A 1 43 ? -4.237 1.794 6.190 1.00 0.00 2585 ALA A O 13
ATOM 11880 N N . PRO A 1 44 ? -5.246 1.913 4.164 1.00 0.00 2586 PRO A N 13
ATOM 11881 C CA . PRO A 1 44 ? -4.803 0.605 3.734 1.00 0.00 2586 PRO A CA 13
ATOM 11882 C C . PRO A 1 44 ? -3.285 0.540 3.637 1.00 0.00 2586 PRO A C 13
ATOM 11883 O O . PRO A 1 44 ? -2.617 1.535 3.293 1.00 0.00 2586 PRO A O 13
ATOM 11894 N N . LYS A 1 45 ? -2.751 -0.591 3.989 1.00 0.00 2587 LYS A N 13
ATOM 11895 C CA . LYS A 1 45 ? -1.333 -0.825 3.951 1.00 0.00 2587 LYS A CA 13
ATOM 11896 C C . LYS A 1 45 ? -0.892 -0.906 2.513 1.00 0.00 2587 LYS A C 13
ATOM 11897 O O . LYS A 1 45 ? -1.645 -1.378 1.669 1.00 0.00 2587 LYS A O 13
ATOM 11916 N N . ASN A 1 46 ? 0.317 -0.476 2.250 1.00 0.00 2588 ASN A N 13
ATOM 11917 C CA . ASN A 1 46 ? 0.900 -0.457 0.891 1.00 0.00 2588 ASN A CA 13
ATOM 11918 C C . ASN A 1 46 ? 0.822 -1.844 0.216 1.00 0.00 2588 ASN A C 13
ATOM 11919 O O . ASN A 1 46 ? 0.630 -1.956 -1.004 1.00 0.00 2588 ASN A O 13
ATOM 11930 N N . LYS A 1 47 ? 0.939 -2.887 1.028 1.00 0.00 2589 LYS A N 13
ATOM 11931 C CA . LYS A 1 47 ? 0.828 -4.265 0.556 1.00 0.00 2589 LYS A CA 13
ATOM 11932 C C . LYS A 1 47 ? -0.602 -4.602 0.086 1.00 0.00 2589 LYS A C 13
ATOM 11933 O O . LYS A 1 47 ? -0.788 -5.212 -0.964 1.00 0.00 2589 LYS A O 13
ATOM 11952 N N . ASP A 1 48 ? -1.595 -4.145 0.828 1.00 0.00 2590 ASP A N 13
ATOM 11953 C CA . ASP A 1 48 ? -2.998 -4.480 0.540 1.00 0.00 2590 ASP A CA 13
ATOM 11954 C C . ASP A 1 48 ? -3.681 -3.404 -0.266 1.00 0.00 2590 ASP A C 13
ATOM 11955 O O . ASP A 1 48 ? -4.874 -3.503 -0.571 1.00 0.00 2590 ASP A O 13
ATOM 11964 N N . LEU A 1 49 ? -2.917 -2.390 -0.626 1.00 0.00 2591 LEU A N 13
ATOM 11965 C CA . LEU A 1 49 ? -3.398 -1.264 -1.411 1.00 0.00 2591 LEU A CA 13
ATOM 11966 C C . LEU A 1 49 ? -4.030 -1.749 -2.713 1.00 0.00 2591 LEU A C 13
ATOM 11967 O O . LEU A 1 49 ? -5.132 -1.358 -3.057 1.00 0.00 2591 LEU A O 13
ATOM 11983 N N . VAL A 1 50 ? -3.343 -2.657 -3.379 1.00 0.00 2592 VAL A N 13
ATOM 11984 C CA . VAL A 1 50 ? -3.789 -3.195 -4.658 1.00 0.00 2592 VAL A CA 13
ATOM 11985 C C . VAL A 1 50 ? -5.158 -3.879 -4.552 1.00 0.00 2592 VAL A C 13
ATOM 11986 O O . VAL A 1 50 ? -6.009 -3.695 -5.405 1.00 0.00 2592 VAL A O 13
ATOM 11999 N N . GLU A 1 51 ? -5.369 -4.605 -3.461 1.00 0.00 2593 GLU A N 13
ATOM 12000 C CA . GLU A 1 51 ? -6.602 -5.325 -3.207 1.00 0.00 2593 GLU A CA 13
ATOM 12001 C C . GLU A 1 51 ? -7.764 -4.349 -3.087 1.00 0.00 2593 GLU A C 13
ATOM 12002 O O . GLU A 1 51 ? -8.832 -4.547 -3.672 1.00 0.00 2593 GLU A O 13
ATOM 12014 N N . TRP A 1 52 ? -7.516 -3.279 -2.360 1.00 0.00 2594 TRP A N 13
ATOM 12015 C CA . TRP A 1 52 ? -8.509 -2.255 -2.102 1.00 0.00 2594 TRP A CA 13
ATOM 12016 C C . TRP A 1 52 ? -8.860 -1.542 -3.418 1.00 0.00 2594 TRP A C 13
ATOM 12017 O O . TRP A 1 52 ? -10.016 -1.238 -3.693 1.00 0.00 2594 TRP A O 13
ATOM 12038 N N . LEU A 1 53 ? -7.852 -1.348 -4.240 1.00 0.00 2595 LEU A N 13
ATOM 12039 C CA . LEU A 1 53 ? -7.987 -0.686 -5.546 1.00 0.00 2595 LEU A CA 13
ATOM 12040 C C . LEU A 1 53 ? -8.819 -1.501 -6.514 1.00 0.00 2595 LEU A C 13
ATOM 12041 O O . LEU A 1 53 ? -9.533 -0.945 -7.362 1.00 0.00 2595 LEU A O 13
ATOM 12057 N N . LYS A 1 54 ? -8.711 -2.807 -6.409 1.00 0.00 2596 LYS A N 13
ATOM 12058 C CA . LYS A 1 54 ? -9.494 -3.713 -7.234 1.00 0.00 2596 LYS A CA 13
ATOM 12059 C C . LYS A 1 54 ? -10.972 -3.574 -6.891 1.00 0.00 2596 LYS A C 13
ATOM 12060 O O . LYS A 1 54 ? -11.844 -3.596 -7.773 1.00 0.00 2596 LYS A O 13
ATOM 12079 N N . LEU A 1 55 ? -11.245 -3.399 -5.615 1.00 0.00 2597 LEU A N 13
ATOM 12080 C CA . LEU A 1 55 ? -12.603 -3.337 -5.114 1.00 0.00 2597 LEU A CA 13
ATOM 12081 C C . LEU A 1 55 ? -13.195 -1.931 -5.205 1.00 0.00 2597 LEU A C 13
ATOM 12082 O O . LEU A 1 55 ? -14.423 -1.769 -5.274 1.00 0.00 2597 LEU A O 13
ATOM 12098 N N . HIS A 1 56 ? -12.348 -0.920 -5.214 1.00 0.00 2598 HIS A N 13
ATOM 12099 C CA . HIS A 1 56 ? -12.816 0.458 -5.267 1.00 0.00 2598 HIS A CA 13
ATOM 12100 C C . HIS A 1 56 ? -12.130 1.225 -6.386 1.00 0.00 2598 HIS A C 13
ATOM 12101 O O . HIS A 1 56 ? -11.171 1.934 -6.150 1.00 0.00 2598 HIS A O 13
ATOM 12115 N N . PRO A 1 57 ? -12.598 1.087 -7.631 1.00 0.00 2599 PRO A N 13
ATOM 12116 C CA . PRO A 1 57 ? -11.998 1.793 -8.771 1.00 0.00 2599 PRO A CA 13
ATOM 12117 C C . PRO A 1 57 ? -12.278 3.294 -8.712 1.00 0.00 2599 PRO A C 13
ATOM 12118 O O . PRO A 1 57 ? -11.518 4.118 -9.234 1.00 0.00 2599 PRO A O 13
ATOM 12129 N N . THR A 1 58 ? -13.321 3.633 -7.994 1.00 0.00 2600 THR A N 13
ATOM 12130 C CA . THR A 1 58 ? -13.811 4.975 -7.866 1.00 0.00 2600 THR A CA 13
ATOM 12131 C C . THR A 1 58 ? -13.212 5.649 -6.645 1.00 0.00 2600 THR A C 13
ATOM 12132 O O . THR A 1 58 ? -13.774 6.605 -6.088 1.00 0.00 2600 THR A O 13
ATOM 12143 N N . TYR A 1 59 ? -12.088 5.151 -6.226 1.00 0.00 2601 TYR A N 13
ATOM 12144 C CA . TYR A 1 59 ? -11.412 5.718 -5.116 1.00 0.00 2601 TYR A CA 13
ATOM 12145 C C . TYR A 1 59 ? -10.485 6.806 -5.641 1.00 0.00 2601 TYR A C 13
ATOM 12146 O O . TYR A 1 59 ? -10.305 6.952 -6.861 1.00 0.00 2601 TYR A O 13
ATOM 12164 N N . THR A 1 60 ? -9.916 7.534 -4.764 1.00 0.00 2602 THR A N 13
ATOM 12165 C CA . THR A 1 60 ? -8.888 8.428 -5.098 1.00 0.00 2602 THR A CA 13
ATOM 12166 C C . THR A 1 60 ? -7.980 8.527 -3.885 1.00 0.00 2602 THR A C 13
ATOM 12167 O O . THR A 1 60 ? -8.267 7.913 -2.848 1.00 0.00 2602 THR A O 13
ATOM 12178 N N . VAL A 1 61 ? -6.922 9.241 -3.985 1.00 0.00 2603 VAL A N 13
ATOM 12179 C CA . VAL A 1 61 ? -5.977 9.296 -2.912 1.00 0.00 2603 VAL A CA 13
ATOM 12180 C C . VAL A 1 61 ? -6.150 10.628 -2.192 1.00 0.00 2603 VAL A C 13
ATOM 12181 O O . VAL A 1 61 ? -6.373 11.648 -2.837 1.00 0.00 2603 VAL A O 13
ATOM 12194 N N . ASP A 1 62 ? -6.079 10.618 -0.864 1.00 0.00 2604 ASP A N 13
ATOM 12195 C CA . ASP A 1 62 ? -6.249 11.854 -0.083 1.00 0.00 2604 ASP A CA 13
ATOM 12196 C C . ASP A 1 62 ? -5.026 12.728 -0.248 1.00 0.00 2604 ASP A C 13
ATOM 12197 O O . ASP A 1 62 ? -5.101 13.959 -0.237 1.00 0.00 2604 ASP A O 13
ATOM 12206 N N . MET A 1 63 ? -3.911 12.077 -0.426 1.00 0.00 2605 MET A N 13
ATOM 12207 C CA . MET A 1 63 ? -2.663 12.726 -0.731 1.00 0.00 2605 MET A CA 13
ATOM 12208 C C . MET A 1 63 ? -2.247 12.247 -2.130 1.00 0.00 2605 MET A C 13
ATOM 12209 O O . MET A 1 63 ? -1.460 11.308 -2.257 1.00 0.00 2605 MET A O 13
ATOM 12223 N N . PRO A 1 64 ? -2.830 12.867 -3.194 1.00 0.00 2606 PRO A N 13
ATOM 12224 C CA . PRO A 1 64 ? -2.688 12.417 -4.596 1.00 0.00 2606 PRO A CA 13
ATOM 12225 C C . PRO A 1 64 ? -1.260 12.186 -5.069 1.00 0.00 2606 PRO A C 13
ATOM 12226 O O . PRO A 1 64 ? -0.867 11.051 -5.368 1.00 0.00 2606 PRO A O 13
ATOM 12237 N N . SER A 1 65 ? -0.489 13.231 -5.167 1.00 0.00 2607 SER A N 13
ATOM 12238 C CA . SER A 1 65 ? 0.867 13.111 -5.627 1.00 0.00 2607 SER A CA 13
ATOM 12239 C C . SER A 1 65 ? 1.714 14.236 -5.089 1.00 0.00 2607 SER A C 13
ATOM 12240 O O . SER A 1 65 ? 1.708 15.327 -5.632 1.00 0.00 2607 SER A O 13
ATOM 12248 N N . TYR A 1 66 ? 2.371 13.977 -3.975 1.00 0.00 2608 TYR A N 13
ATOM 12249 C CA . TYR A 1 66 ? 3.327 14.906 -3.384 1.00 0.00 2608 TYR A CA 13
ATOM 12250 C C . TYR A 1 66 ? 4.382 15.271 -4.437 1.00 0.00 2608 TYR A C 13
ATOM 12251 O O . TYR A 1 66 ? 4.508 16.422 -4.855 1.00 0.00 2608 TYR A O 13
ATOM 12269 N N . VAL A 1 67 ? 5.113 14.272 -4.835 1.00 0.00 2609 VAL A N 13
ATOM 12270 C CA . VAL A 1 67 ? 6.023 14.300 -5.925 1.00 0.00 2609 VAL A CA 13
ATOM 12271 C C . VAL A 1 67 ? 5.862 12.930 -6.547 1.00 0.00 2609 VAL A C 13
ATOM 12272 O O . VAL A 1 67 ? 5.941 11.931 -5.819 1.00 0.00 2609 VAL A O 13
ATOM 12285 N N . PRO A 1 68 ? 5.561 12.821 -7.819 1.00 0.00 2610 PRO A N 13
ATOM 12286 C CA . PRO A 1 68 ? 5.468 11.531 -8.459 1.00 0.00 2610 PRO A CA 13
ATOM 12287 C C . PRO A 1 68 ? 6.875 11.030 -8.769 1.00 0.00 2610 PRO A C 13
ATOM 12288 O O . PRO A 1 68 ? 7.494 11.444 -9.756 1.00 0.00 2610 PRO A O 13
ATOM 12299 N N . LYS A 1 69 ? 7.395 10.222 -7.864 1.00 0.00 2611 LYS A N 13
ATOM 12300 C CA . LYS A 1 69 ? 8.763 9.741 -7.942 1.00 0.00 2611 LYS A CA 13
ATOM 12301 C C . LYS A 1 69 ? 9.001 8.853 -9.143 1.00 0.00 2611 LYS A C 13
ATOM 12302 O O . LYS A 1 69 ? 9.896 9.121 -9.953 1.00 0.00 2611 LYS A O 13
ATOM 12321 N N . ASN A 1 70 ? 8.229 7.816 -9.267 1.00 0.00 2612 ASN A N 13
ATOM 12322 C CA . ASN A 1 70 ? 8.355 6.949 -10.408 1.00 0.00 2612 ASN A CA 13
ATOM 12323 C C . ASN A 1 70 ? 7.011 6.575 -10.947 1.00 0.00 2612 ASN A C 13
ATOM 12324 O O . ASN A 1 70 ? 6.295 5.749 -10.372 1.00 0.00 2612 ASN A O 13
ATOM 12335 N N . ALA A 1 71 ? 6.664 7.194 -12.024 1.00 0.00 2613 ALA A N 13
ATOM 12336 C CA . ALA A 1 71 ? 5.461 6.897 -12.735 1.00 0.00 2613 ALA A CA 13
ATOM 12337 C C . ALA A 1 71 ? 5.845 6.578 -14.161 1.00 0.00 2613 ALA A C 13
ATOM 12338 O O . ALA A 1 71 ? 5.807 7.439 -15.040 1.00 0.00 2613 ALA A O 13
ATOM 12345 N N . ASP A 1 72 ? 6.312 5.363 -14.363 1.00 0.00 2614 ASP A N 13
ATOM 12346 C CA . ASP A 1 72 ? 6.791 4.945 -15.672 1.00 0.00 2614 ASP A CA 13
ATOM 12347 C C . ASP A 1 72 ? 5.713 4.188 -16.421 1.00 0.00 2614 ASP A C 13
ATOM 12348 O O . ASP A 1 72 ? 5.905 3.781 -17.575 1.00 0.00 2614 ASP A O 13
ATOM 12357 N N . VAL A 1 73 ? 4.600 3.966 -15.763 1.00 0.00 2615 VAL A N 13
ATOM 12358 C CA . VAL A 1 73 ? 3.462 3.397 -16.426 1.00 0.00 2615 VAL A CA 13
ATOM 12359 C C . VAL A 1 73 ? 2.600 4.549 -16.927 1.00 0.00 2615 VAL A C 13
ATOM 12360 O O . VAL A 1 73 ? 2.221 5.447 -16.159 1.00 0.00 2615 VAL A O 13
ATOM 12373 N N . LEU A 1 74 ? 2.348 4.569 -18.199 1.00 0.00 2616 LEU A N 13
ATOM 12374 C CA . LEU A 1 74 ? 1.633 5.657 -18.794 1.00 0.00 2616 LEU A CA 13
ATOM 12375 C C . LEU A 1 74 ? 0.149 5.577 -18.522 1.00 0.00 2616 LEU A C 13
ATOM 12376 O O . LEU A 1 74 ? -0.447 4.481 -18.520 1.00 0.00 2616 LEU A O 13
ATOM 12392 N N . PHE A 1 75 ? -0.425 6.750 -18.279 1.00 0.00 2617 PHE A N 13
ATOM 12393 C CA . PHE A 1 75 ? -1.811 6.928 -17.885 1.00 0.00 2617 PHE A CA 13
ATOM 12394 C C . PHE A 1 75 ? -1.989 6.467 -16.457 1.00 0.00 2617 PHE A C 13
ATOM 12395 O O . PHE A 1 75 ? -2.534 5.395 -16.170 1.00 0.00 2617 PHE A O 13
ATOM 12412 N N . SER A 1 76 ? -1.418 7.246 -15.586 1.00 0.00 2618 SER A N 13
ATOM 12413 C CA . SER A 1 76 ? -1.410 7.026 -14.179 1.00 0.00 2618 SER A CA 13
ATOM 12414 C C . SER A 1 76 ? -1.386 8.403 -13.537 1.00 0.00 2618 SER A C 13
ATOM 12415 O O . SER A 1 76 ? -1.599 9.399 -14.253 1.00 0.00 2618 SER A O 13
ATOM 12423 N N . SER A 1 77 ? -1.101 8.472 -12.236 1.00 0.00 2619 SER A N 13
ATOM 12424 C CA . SER A 1 77 ? -1.050 9.719 -11.484 1.00 0.00 2619 SER A CA 13
ATOM 12425 C C . SER A 1 77 ? -2.452 10.308 -11.359 1.00 0.00 2619 SER A C 13
ATOM 12426 O O . SER A 1 77 ? -2.959 10.985 -12.267 1.00 0.00 2619 SER A O 13
ATOM 12434 N N . PHE A 1 78 ? -3.096 9.982 -10.265 1.00 0.00 2620 PHE A N 13
ATOM 12435 C CA . PHE A 1 78 ? -4.435 10.441 -10.004 1.00 0.00 2620 PHE A CA 13
ATOM 12436 C C . PHE A 1 78 ? -4.407 11.891 -9.610 1.00 0.00 2620 PHE A C 13
ATOM 12437 O O . PHE A 1 78 ? -3.724 12.262 -8.648 1.00 0.00 2620 PHE A O 13
ATOM 12454 N N . GLN A 1 79 ? -5.105 12.714 -10.362 1.00 0.00 2621 GLN A N 13
ATOM 12455 C CA . GLN A 1 79 ? -5.237 14.107 -10.011 1.00 0.00 2621 GLN A CA 13
ATOM 12456 C C . GLN A 1 79 ? -6.067 14.175 -8.751 1.00 0.00 2621 GLN A C 13
ATOM 12457 O O . GLN A 1 79 ? -5.694 14.844 -7.775 1.00 0.00 2621 GLN A O 13
ATOM 12471 N N . LYS A 1 80 ? -7.171 13.447 -8.808 1.00 0.00 2622 LYS A N 13
ATOM 12472 C CA . LYS A 1 80 ? -8.093 13.206 -7.733 1.00 0.00 2622 LYS A CA 13
ATOM 12473 C C . LYS A 1 80 ? -9.305 12.525 -8.335 1.00 0.00 2622 LYS A C 13
ATOM 12474 O O . LYS A 1 80 ? -10.261 13.216 -8.732 1.00 0.00 2622 LYS A O 13
ATOM 12494 N N . LEU A 1 21 ? 8.181 2.793 -0.497 1.00 0.00 2563 LEU A N 14
ATOM 12495 C CA . LEU A 1 21 ? 7.013 2.558 0.302 1.00 0.00 2563 LEU A CA 14
ATOM 12496 C C . LEU A 1 21 ? 7.060 1.142 0.825 1.00 0.00 2563 LEU A C 14
ATOM 12497 O O . LEU A 1 21 ? 6.961 0.181 0.061 1.00 0.00 2563 LEU A O 14
ATOM 12513 N N . ASP A 1 22 ? 7.237 1.022 2.104 1.00 0.00 2564 ASP A N 14
ATOM 12514 C CA . ASP A 1 22 ? 7.331 -0.273 2.770 1.00 0.00 2564 ASP A CA 14
ATOM 12515 C C . ASP A 1 22 ? 5.938 -0.891 2.822 1.00 0.00 2564 ASP A C 14
ATOM 12516 O O . ASP A 1 22 ? 4.956 -0.155 2.839 1.00 0.00 2564 ASP A O 14
ATOM 12525 N N . PRO A 1 23 ? 5.805 -2.225 2.794 1.00 0.00 2565 PRO A N 14
ATOM 12526 C CA . PRO A 1 23 ? 4.501 -2.892 2.950 1.00 0.00 2565 PRO A CA 14
ATOM 12527 C C . PRO A 1 23 ? 3.724 -2.438 4.210 1.00 0.00 2565 PRO A C 14
ATOM 12528 O O . PRO A 1 23 ? 2.491 -2.515 4.238 1.00 0.00 2565 PRO A O 14
ATOM 12539 N N . ASP A 1 24 ? 4.442 -1.931 5.226 1.00 0.00 2566 ASP A N 14
ATOM 12540 C CA . ASP A 1 24 ? 3.795 -1.466 6.469 1.00 0.00 2566 ASP A CA 14
ATOM 12541 C C . ASP A 1 24 ? 3.249 -0.043 6.304 1.00 0.00 2566 ASP A C 14
ATOM 12542 O O . ASP A 1 24 ? 2.358 0.393 7.049 1.00 0.00 2566 ASP A O 14
ATOM 12551 N N . THR A 1 25 ? 3.732 0.640 5.275 1.00 0.00 2567 THR A N 14
ATOM 12552 C CA . THR A 1 25 ? 3.383 2.021 5.021 1.00 0.00 2567 THR A CA 14
ATOM 12553 C C . THR A 1 25 ? 1.892 2.166 4.697 1.00 0.00 2567 THR A C 14
ATOM 12554 O O . THR A 1 25 ? 1.350 1.424 3.878 1.00 0.00 2567 THR A O 14
ATOM 12565 N N . ARG A 1 26 ? 1.249 3.092 5.370 1.00 0.00 2568 ARG A N 14
ATOM 12566 C CA . ARG A 1 26 ? -0.164 3.352 5.174 1.00 0.00 2568 ARG A CA 14
ATOM 12567 C C . ARG A 1 26 ? -0.374 4.301 4.011 1.00 0.00 2568 ARG A C 14
ATOM 12568 O O . ARG A 1 26 ? 0.333 5.307 3.885 1.00 0.00 2568 ARG A O 14
ATOM 12589 N N . ILE A 1 27 ? -1.336 3.994 3.181 1.00 0.00 2569 ILE A N 14
ATOM 12590 C CA . ILE A 1 27 ? -1.634 4.806 2.021 1.00 0.00 2569 ILE A CA 14
ATOM 12591 C C . ILE A 1 27 ? -2.977 5.526 2.232 1.00 0.00 2569 ILE A C 14
ATOM 12592 O O . ILE A 1 27 ? -4.035 4.898 2.165 1.00 0.00 2569 ILE A O 14
ATOM 12608 N N . PRO A 1 28 ? -2.950 6.830 2.556 1.00 0.00 2570 PRO A N 14
ATOM 12609 C CA . PRO A 1 28 ? -4.165 7.611 2.756 1.00 0.00 2570 PRO A CA 14
ATOM 12610 C C . PRO A 1 28 ? -4.959 7.832 1.456 1.00 0.00 2570 PRO A C 14
ATOM 12611 O O . PRO A 1 28 ? -4.559 8.612 0.560 1.00 0.00 2570 PRO A O 14
ATOM 12622 N N . VAL A 1 29 ? -6.063 7.134 1.353 1.00 0.00 2571 VAL A N 14
ATOM 12623 C CA . VAL A 1 29 ? -6.925 7.183 0.193 1.00 0.00 2571 VAL A CA 14
ATOM 12624 C C . VAL A 1 29 ? -8.358 7.449 0.627 1.00 0.00 2571 VAL A C 14
ATOM 12625 O O . VAL A 1 29 ? -8.688 7.344 1.820 1.00 0.00 2571 VAL A O 14
ATOM 12638 N N . ILE A 1 30 ? -9.197 7.797 -0.311 1.00 0.00 2572 ILE A N 14
ATOM 12639 C CA . ILE A 1 30 ? -10.573 8.066 -0.009 1.00 0.00 2572 ILE A CA 14
ATOM 12640 C C . ILE A 1 30 ? -11.484 7.522 -1.115 1.00 0.00 2572 ILE A C 14
ATOM 12641 O O . ILE A 1 30 ? -11.128 7.550 -2.294 1.00 0.00 2572 ILE A O 14
ATOM 12657 N N . ASN A 1 31 ? -12.611 6.990 -0.721 1.00 0.00 2573 ASN A N 14
ATOM 12658 C CA . ASN A 1 31 ? -13.637 6.534 -1.641 1.00 0.00 2573 ASN A CA 14
ATOM 12659 C C . ASN A 1 31 ? -14.548 7.706 -1.852 1.00 0.00 2573 ASN A C 14
ATOM 12660 O O . ASN A 1 31 ? -15.247 8.115 -0.928 1.00 0.00 2573 ASN A O 14
ATOM 12671 N N . LEU A 1 32 ? -14.554 8.232 -3.037 1.00 0.00 2574 LEU A N 14
ATOM 12672 C CA . LEU A 1 32 ? -15.296 9.455 -3.314 1.00 0.00 2574 LEU A CA 14
ATOM 12673 C C . LEU A 1 32 ? -16.784 9.221 -3.461 1.00 0.00 2574 LEU A C 14
ATOM 12674 O O . LEU A 1 32 ? -17.580 10.095 -3.151 1.00 0.00 2574 LEU A O 14
ATOM 12690 N N . GLU A 1 33 ? -17.163 8.047 -3.890 1.00 0.00 2575 GLU A N 14
ATOM 12691 C CA . GLU A 1 33 ? -18.569 7.759 -4.107 1.00 0.00 2575 GLU A CA 14
ATOM 12692 C C . GLU A 1 33 ? -19.287 7.507 -2.786 1.00 0.00 2575 GLU A C 14
ATOM 12693 O O . GLU A 1 33 ? -20.460 7.857 -2.618 1.00 0.00 2575 GLU A O 14
ATOM 12705 N N . ASP A 1 34 ? -18.580 6.925 -1.855 1.00 0.00 2576 ASP A N 14
ATOM 12706 C CA . ASP A 1 34 ? -19.131 6.647 -0.540 1.00 0.00 2576 ASP A CA 14
ATOM 12707 C C . ASP A 1 34 ? -18.855 7.793 0.415 1.00 0.00 2576 ASP A C 14
ATOM 12708 O O . ASP A 1 34 ? -19.779 8.407 0.962 1.00 0.00 2576 ASP A O 14
ATOM 12717 N N . GLY A 1 35 ? -17.593 8.100 0.588 1.00 0.00 2577 GLY A N 14
ATOM 12718 C CA . GLY A 1 35 ? -17.209 9.105 1.529 1.00 0.00 2577 GLY A CA 14
ATOM 12719 C C . GLY A 1 35 ? -16.162 8.605 2.498 1.00 0.00 2577 GLY A C 14
ATOM 12720 O O . GLY A 1 35 ? -15.572 9.401 3.220 1.00 0.00 2577 GLY A O 14
ATOM 12724 N N . THR A 1 36 ? -15.949 7.285 2.535 1.00 0.00 2578 THR A N 14
ATOM 12725 C CA . THR A 1 36 ? -14.977 6.676 3.377 1.00 0.00 2578 THR A CA 14
ATOM 12726 C C . THR A 1 36 ? -13.583 7.243 3.100 1.00 0.00 2578 THR A C 14
ATOM 12727 O O . THR A 1 36 ? -13.057 7.107 1.995 1.00 0.00 2578 THR A O 14
ATOM 12738 N N . ARG A 1 37 ? -13.009 7.851 4.082 1.00 0.00 2579 ARG A N 14
ATOM 12739 C CA . ARG A 1 37 ? -11.685 8.387 3.969 1.00 0.00 2579 ARG A CA 14
ATOM 12740 C C . ARG A 1 37 ? -10.812 7.660 4.932 1.00 0.00 2579 ARG A C 14
ATOM 12741 O O . ARG A 1 37 ? -11.134 7.534 6.111 1.00 0.00 2579 ARG A O 14
ATOM 12762 N N . LEU A 1 38 ? -9.727 7.177 4.442 1.00 0.00 2580 LEU A N 14
ATOM 12763 C CA . LEU A 1 38 ? -8.874 6.367 5.215 1.00 0.00 2580 LEU A CA 14
ATOM 12764 C C . LEU A 1 38 ? -7.506 6.971 5.267 1.00 0.00 2580 LEU A C 14
ATOM 12765 O O . LEU A 1 38 ? -6.733 6.883 4.316 1.00 0.00 2580 LEU A O 14
ATOM 12781 N N . VAL A 1 39 ? -7.247 7.643 6.346 1.00 0.00 2581 VAL A N 14
ATOM 12782 C CA . VAL A 1 39 ? -5.976 8.265 6.596 1.00 0.00 2581 VAL A CA 14
ATOM 12783 C C . VAL A 1 39 ? -5.506 7.800 7.965 1.00 0.00 2581 VAL A C 14
ATOM 12784 O O . VAL A 1 39 ? -6.341 7.486 8.828 1.00 0.00 2581 VAL A O 14
ATOM 12797 N N . GLY A 1 40 ? -4.221 7.699 8.164 1.00 0.00 2582 GLY A N 14
ATOM 12798 C CA . GLY A 1 40 ? -3.729 7.213 9.429 1.00 0.00 2582 GLY A CA 14
ATOM 12799 C C . GLY A 1 40 ? -3.732 5.710 9.442 1.00 0.00 2582 GLY A C 14
ATOM 12800 O O . GLY A 1 40 ? -3.412 5.080 8.438 1.00 0.00 2582 GLY A O 14
ATOM 12804 N N . GLU A 1 41 ? -4.156 5.134 10.530 1.00 0.00 2583 GLU A N 14
ATOM 12805 C CA . GLU A 1 41 ? -4.220 3.691 10.652 1.00 0.00 2583 GLU A CA 14
ATOM 12806 C C . GLU A 1 41 ? -5.471 3.164 9.957 1.00 0.00 2583 GLU A C 14
ATOM 12807 O O . GLU A 1 41 ? -5.600 1.970 9.679 1.00 0.00 2583 GLU A O 14
ATOM 12819 N N . ASP A 1 42 ? -6.402 4.077 9.700 1.00 0.00 2584 ASP A N 14
ATOM 12820 C CA . ASP A 1 42 ? -7.619 3.777 8.936 1.00 0.00 2584 ASP A CA 14
ATOM 12821 C C . ASP A 1 42 ? -7.229 3.459 7.500 1.00 0.00 2584 ASP A C 14
ATOM 12822 O O . ASP A 1 42 ? -7.922 2.716 6.799 1.00 0.00 2584 ASP A O 14
ATOM 12831 N N . ALA A 1 43 ? -6.094 4.010 7.085 1.00 0.00 2585 ALA A N 14
ATOM 12832 C CA . ALA A 1 43 ? -5.579 3.838 5.749 1.00 0.00 2585 ALA A CA 14
ATOM 12833 C C . ALA A 1 43 ? -5.054 2.429 5.571 1.00 0.00 2585 ALA A C 14
ATOM 12834 O O . ALA A 1 43 ? -4.437 1.875 6.487 1.00 0.00 2585 ALA A O 14
ATOM 12841 N N . PRO A 1 44 ? -5.306 1.817 4.418 1.00 0.00 2586 PRO A N 14
ATOM 12842 C CA . PRO A 1 44 ? -4.836 0.473 4.134 1.00 0.00 2586 PRO A CA 14
ATOM 12843 C C . PRO A 1 44 ? -3.316 0.431 3.982 1.00 0.00 2586 PRO A C 14
ATOM 12844 O O . PRO A 1 44 ? -2.663 1.464 3.702 1.00 0.00 2586 PRO A O 14
ATOM 12855 N N . LYS A 1 45 ? -2.757 -0.727 4.207 1.00 0.00 2587 LYS A N 14
ATOM 12856 C CA . LYS A 1 45 ? -1.347 -0.936 4.051 1.00 0.00 2587 LYS A CA 14
ATOM 12857 C C . LYS A 1 45 ? -1.004 -0.969 2.572 1.00 0.00 2587 LYS A C 14
ATOM 12858 O O . LYS A 1 45 ? -1.815 -1.414 1.756 1.00 0.00 2587 LYS A O 14
ATOM 12877 N N . ASN A 1 46 ? 0.171 -0.465 2.238 1.00 0.00 2588 ASN A N 14
ATOM 12878 C CA . ASN A 1 46 ? 0.673 -0.372 0.843 1.00 0.00 2588 ASN A CA 14
ATOM 12879 C C . ASN A 1 46 ? 0.556 -1.702 0.103 1.00 0.00 2588 ASN A C 14
ATOM 12880 O O . ASN A 1 46 ? 0.220 -1.744 -1.077 1.00 0.00 2588 ASN A O 14
ATOM 12891 N N . LYS A 1 47 ? 0.788 -2.777 0.817 1.00 0.00 2589 LYS A N 14
ATOM 12892 C CA . LYS A 1 47 ? 0.714 -4.113 0.251 1.00 0.00 2589 LYS A CA 14
ATOM 12893 C C . LYS A 1 47 ? -0.720 -4.492 -0.150 1.00 0.00 2589 LYS A C 14
ATOM 12894 O O . LYS A 1 47 ? -0.928 -5.225 -1.114 1.00 0.00 2589 LYS A O 14
ATOM 12913 N N . ASP A 1 48 ? -1.694 -3.957 0.562 1.00 0.00 2590 ASP A N 14
ATOM 12914 C CA . ASP A 1 48 ? -3.103 -4.299 0.342 1.00 0.00 2590 ASP A CA 14
ATOM 12915 C C . ASP A 1 48 ? -3.742 -3.325 -0.593 1.00 0.00 2590 ASP A C 14
ATOM 12916 O O . ASP A 1 48 ? -4.819 -3.590 -1.126 1.00 0.00 2590 ASP A O 14
ATOM 12925 N N . LEU A 1 49 ? -3.076 -2.193 -0.780 1.00 0.00 2591 LEU A N 14
ATOM 12926 C CA . LEU A 1 49 ? -3.554 -1.090 -1.603 1.00 0.00 2591 LEU A CA 14
ATOM 12927 C C . LEU A 1 49 ? -4.041 -1.586 -2.949 1.00 0.00 2591 LEU A C 14
ATOM 12928 O O . LEU A 1 49 ? -5.168 -1.353 -3.322 1.00 0.00 2591 LEU A O 14
ATOM 12944 N N . VAL A 1 50 ? -3.202 -2.340 -3.614 1.00 0.00 2592 VAL A N 14
ATOM 12945 C CA . VAL A 1 50 ? -3.488 -2.860 -4.944 1.00 0.00 2592 VAL A CA 14
ATOM 12946 C C . VAL A 1 50 ? -4.810 -3.673 -4.991 1.00 0.00 2592 VAL A C 14
ATOM 12947 O O . VAL A 1 50 ? -5.615 -3.534 -5.929 1.00 0.00 2592 VAL A O 14
ATOM 12960 N N . GLU A 1 51 ? -5.049 -4.448 -3.944 1.00 0.00 2593 GLU A N 14
ATOM 12961 C CA . GLU A 1 51 ? -6.234 -5.267 -3.818 1.00 0.00 2593 GLU A CA 14
ATOM 12962 C C . GLU A 1 51 ? -7.443 -4.409 -3.512 1.00 0.00 2593 GLU A C 14
ATOM 12963 O O . GLU A 1 51 ? -8.528 -4.611 -4.063 1.00 0.00 2593 GLU A O 14
ATOM 12975 N N . TRP A 1 52 ? -7.234 -3.438 -2.640 1.00 0.00 2594 TRP A N 14
ATOM 12976 C CA . TRP A 1 52 ? -8.267 -2.499 -2.225 1.00 0.00 2594 TRP A CA 14
ATOM 12977 C C . TRP A 1 52 ? -8.748 -1.719 -3.452 1.00 0.00 2594 TRP A C 14
ATOM 12978 O O . TRP A 1 52 ? -9.924 -1.440 -3.607 1.00 0.00 2594 TRP A O 14
ATOM 12999 N N . LEU A 1 53 ? -7.812 -1.432 -4.332 1.00 0.00 2595 LEU A N 14
ATOM 13000 C CA . LEU A 1 53 ? -8.067 -0.744 -5.599 1.00 0.00 2595 LEU A CA 14
ATOM 13001 C C . LEU A 1 53 ? -8.966 -1.559 -6.516 1.00 0.00 2595 LEU A C 14
ATOM 13002 O O . LEU A 1 53 ? -9.742 -0.998 -7.291 1.00 0.00 2595 LEU A O 14
ATOM 13018 N N . LYS A 1 54 ? -8.838 -2.886 -6.462 1.00 0.00 2596 LYS A N 14
ATOM 13019 C CA . LYS A 1 54 ? -9.717 -3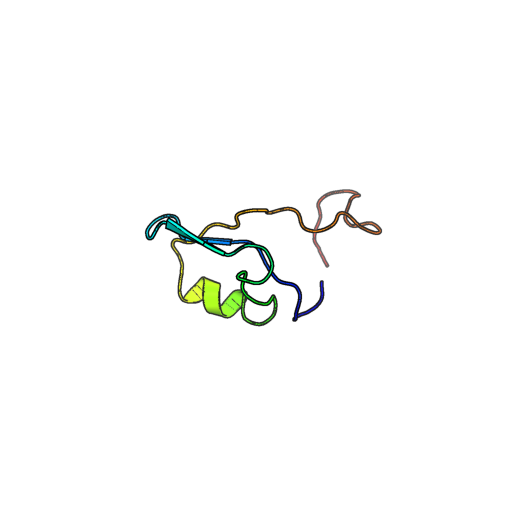.750 -7.259 1.00 0.00 2596 LYS A CA 14
ATOM 13020 C C . LYS A 1 54 ? -11.140 -3.634 -6.746 1.00 0.00 2596 LYS A C 14
ATOM 13021 O O . LYS A 1 54 ? -12.103 -3.659 -7.513 1.00 0.00 2596 LYS A O 14
ATOM 13040 N N . LEU A 1 55 ? -11.260 -3.503 -5.448 1.00 0.00 2597 LEU A N 14
ATOM 13041 C CA . LEU A 1 55 ? -12.546 -3.413 -4.802 1.00 0.00 2597 LEU A CA 14
ATOM 13042 C C . LEU A 1 55 ? -13.144 -2.028 -4.984 1.00 0.00 2597 LEU A C 14
ATOM 13043 O O . LEU A 1 55 ? -14.353 -1.889 -5.203 1.00 0.00 2597 LEU A O 14
ATOM 13059 N N . HIS A 1 56 ? -12.302 -1.015 -4.923 1.00 0.00 2598 HIS A N 14
ATOM 13060 C CA . HIS A 1 56 ? -12.757 0.360 -5.004 1.00 0.00 2598 HIS A CA 14
ATOM 13061 C C . HIS A 1 56 ? -12.039 1.154 -6.087 1.00 0.00 2598 HIS A C 14
ATOM 13062 O O . HIS A 1 56 ? -11.104 1.868 -5.801 1.00 0.00 2598 HIS A O 14
ATOM 13076 N N . PRO A 1 57 ? -12.460 1.041 -7.356 1.00 0.00 2599 PRO A N 14
ATOM 13077 C CA . PRO A 1 57 ? -11.886 1.849 -8.444 1.00 0.00 2599 PRO A CA 14
ATOM 13078 C C . PRO A 1 57 ? -12.432 3.281 -8.376 1.00 0.00 2599 PRO A C 14
ATOM 13079 O O . PRO A 1 57 ? -11.960 4.192 -9.046 1.00 0.00 2599 PRO A O 14
ATOM 13090 N N . THR A 1 58 ? -13.400 3.442 -7.514 1.00 0.00 2600 THR A N 14
ATOM 13091 C CA . THR A 1 58 ? -14.094 4.669 -7.247 1.00 0.00 2600 THR A CA 14
ATOM 13092 C C . THR A 1 58 ? -13.364 5.467 -6.166 1.00 0.00 2600 THR A C 14
ATOM 13093 O O . THR A 1 58 ? -13.907 6.423 -5.573 1.00 0.00 2600 THR A O 14
ATOM 13104 N N . TYR A 1 59 ? -12.146 5.071 -5.903 1.00 0.00 2601 TYR A N 14
ATOM 13105 C CA . TYR A 1 59 ? -11.361 5.713 -4.911 1.00 0.00 2601 TYR A CA 14
ATOM 13106 C C . TYR A 1 59 ? -10.488 6.788 -5.574 1.00 0.00 2601 TYR A C 14
ATOM 13107 O O . TYR A 1 59 ? -10.434 6.907 -6.809 1.00 0.00 2601 TYR A O 14
ATOM 13125 N N . THR A 1 60 ? -9.841 7.549 -4.769 1.00 0.00 2602 THR A N 14
ATOM 13126 C CA . THR A 1 60 ? -8.873 8.504 -5.175 1.00 0.00 2602 THR A CA 14
ATOM 13127 C C . THR A 1 60 ? -7.843 8.608 -4.064 1.00 0.00 2602 THR A C 14
ATOM 13128 O O . THR A 1 60 ? -8.199 8.505 -2.881 1.00 0.00 2602 THR A O 14
ATOM 13139 N N . VAL A 1 61 ? -6.585 8.707 -4.417 1.00 0.00 2603 VAL A N 14
ATOM 13140 C CA . VAL A 1 61 ? -5.553 8.906 -3.425 1.00 0.00 2603 VAL A CA 14
ATOM 13141 C C . VAL A 1 61 ? -5.716 10.319 -2.867 1.00 0.00 2603 VAL A C 14
ATOM 13142 O O . VAL A 1 61 ? -5.703 11.296 -3.630 1.00 0.00 2603 VAL A O 14
ATOM 13155 N N . ASP A 1 62 ? -5.905 10.418 -1.561 1.00 0.00 2604 ASP A N 14
ATOM 13156 C CA . ASP A 1 62 ? -6.206 11.704 -0.927 1.00 0.00 2604 ASP A CA 14
ATOM 13157 C C . ASP A 1 62 ? -4.973 12.574 -0.827 1.00 0.00 2604 ASP A C 14
ATOM 13158 O O . ASP A 1 62 ? -5.039 13.782 -0.997 1.00 0.00 2604 ASP A O 14
ATOM 13167 N N . MET A 1 63 ? -3.856 11.954 -0.594 1.00 0.00 2605 MET A N 14
ATOM 13168 C CA . MET A 1 63 ? -2.598 12.672 -0.466 1.00 0.00 2605 MET A CA 14
ATOM 13169 C C . MET A 1 63 ? -2.034 13.049 -1.846 1.00 0.00 2605 MET A C 14
ATOM 13170 O O . MET A 1 63 ? -2.129 12.263 -2.796 1.00 0.00 2605 MET A O 14
ATOM 13184 N N . PRO A 1 64 ? -1.532 14.281 -2.016 1.00 0.00 2606 PRO A N 14
ATOM 13185 C CA . PRO A 1 64 ? -0.755 14.642 -3.207 1.00 0.00 2606 PRO A CA 14
ATOM 13186 C C . PRO A 1 64 ? 0.689 14.140 -3.042 1.00 0.00 2606 PRO A C 14
ATOM 13187 O O . PRO A 1 64 ? 1.359 13.740 -4.004 1.00 0.00 2606 PRO A O 14
ATOM 13198 N N . SER A 1 65 ? 1.126 14.173 -1.798 1.00 0.00 2607 SER A N 14
ATOM 13199 C CA . SER A 1 65 ? 2.412 13.746 -1.342 1.00 0.00 2607 SER A CA 14
ATOM 13200 C C . SER A 1 65 ? 2.366 13.831 0.174 1.00 0.00 2607 SER A C 14
ATOM 13201 O O . SER A 1 65 ? 1.440 14.465 0.706 1.00 0.00 2607 SER A O 14
ATOM 13209 N N . TYR A 1 66 ? 3.288 13.181 0.864 1.00 0.00 2608 TYR A N 14
ATOM 13210 C CA . TYR A 1 66 ? 3.330 13.213 2.320 1.00 0.00 2608 TYR A CA 14
ATOM 13211 C C . TYR A 1 66 ? 4.661 12.599 2.785 1.00 0.00 2608 TYR A C 14
ATOM 13212 O O . TYR A 1 66 ? 5.591 12.468 1.985 1.00 0.00 2608 TYR A O 14
ATOM 13230 N N . VAL A 1 67 ? 4.753 12.262 4.044 1.00 0.00 2609 VAL A N 14
ATOM 13231 C CA . VAL A 1 67 ? 5.894 11.540 4.566 1.00 0.00 2609 VAL A CA 14
ATOM 13232 C C . VAL A 1 67 ? 5.527 10.042 4.636 1.00 0.00 2609 VAL A C 14
ATOM 13233 O O . VAL A 1 67 ? 4.481 9.711 5.174 1.00 0.00 2609 VAL A O 14
ATOM 13246 N N . PRO A 1 68 ? 6.341 9.135 4.028 1.00 0.00 2610 PRO A N 14
ATOM 13247 C CA . PRO A 1 68 ? 6.069 7.678 4.030 1.00 0.00 2610 PRO A CA 14
ATOM 13248 C C . PRO A 1 68 ? 5.774 7.138 5.440 1.00 0.00 2610 PRO A C 14
ATOM 13249 O O . PRO A 1 68 ? 6.671 7.045 6.297 1.00 0.00 2610 PRO A O 14
ATOM 13260 N N . LYS A 1 69 ? 4.524 6.798 5.683 1.00 0.00 2611 LYS A N 14
ATOM 13261 C CA . LYS A 1 69 ? 4.094 6.391 7.004 1.00 0.00 2611 LYS A CA 14
ATOM 13262 C C . LYS A 1 69 ? 4.358 4.933 7.310 1.00 0.00 2611 LYS A C 14
ATOM 13263 O O . LYS A 1 69 ? 3.471 4.095 7.194 1.00 0.00 2611 LYS A O 14
ATOM 13282 N N . ASN A 1 70 ? 5.593 4.634 7.610 1.00 0.00 2612 ASN A N 14
ATOM 13283 C CA . ASN A 1 70 ? 5.958 3.328 8.133 1.00 0.00 2612 ASN A CA 14
ATOM 13284 C C . ASN A 1 70 ? 6.607 3.520 9.474 1.00 0.00 2612 ASN A C 14
ATOM 13285 O O . ASN A 1 70 ? 6.180 2.946 10.477 1.00 0.00 2612 ASN A O 14
ATOM 13296 N N . ALA A 1 71 ? 7.595 4.379 9.528 1.00 0.00 2613 ALA A N 14
ATOM 13297 C CA . ALA A 1 71 ? 8.165 4.746 10.786 1.00 0.00 2613 ALA A CA 14
ATOM 13298 C C . ALA A 1 71 ? 7.357 5.910 11.330 1.00 0.00 2613 ALA A C 14
ATOM 13299 O O . ALA A 1 71 ? 7.681 7.072 11.103 1.00 0.00 2613 ALA A O 14
ATOM 13306 N N . ASP A 1 72 ? 6.229 5.585 11.941 1.00 0.00 2614 ASP A N 14
ATOM 13307 C CA . ASP A 1 72 ? 5.321 6.603 12.489 1.00 0.00 2614 ASP A CA 14
ATOM 13308 C C . ASP A 1 72 ? 5.950 7.293 13.662 1.00 0.00 2614 ASP A C 14
ATOM 13309 O O . ASP A 1 72 ? 5.825 8.500 13.837 1.00 0.00 2614 ASP A O 14
ATOM 13318 N N . VAL A 1 73 ? 6.673 6.502 14.406 1.00 0.00 2615 VAL A N 14
ATOM 13319 C CA . VAL A 1 73 ? 7.389 6.916 15.591 1.00 0.00 2615 VAL A CA 14
ATOM 13320 C C . VAL A 1 73 ? 6.414 7.393 16.651 1.00 0.00 2615 VAL A C 14
ATOM 13321 O O . VAL A 1 73 ? 6.176 8.581 16.822 1.00 0.00 2615 VAL A O 14
ATOM 13334 N N . LEU A 1 74 ? 5.790 6.445 17.295 1.00 0.00 2616 LEU A N 14
ATOM 13335 C CA . LEU A 1 74 ? 4.868 6.743 18.371 1.00 0.00 2616 LEU A CA 14
ATOM 13336 C C . LEU A 1 74 ? 5.558 6.450 19.690 1.00 0.00 2616 LEU A C 14
ATOM 13337 O O . LEU A 1 74 ? 4.954 6.460 20.762 1.00 0.00 2616 LEU A O 14
ATOM 13353 N N . PHE A 1 75 ? 6.841 6.227 19.589 1.00 0.00 2617 PHE A N 14
ATOM 13354 C CA . PHE A 1 75 ? 7.655 5.846 20.706 1.00 0.00 2617 PHE A CA 14
ATOM 13355 C C . PHE A 1 75 ? 8.182 7.088 21.384 1.00 0.00 2617 PHE A C 14
ATOM 13356 O O . PHE A 1 75 ? 8.945 7.863 20.779 1.00 0.00 2617 PHE A O 14
ATOM 13373 N N . SER A 1 76 ? 7.762 7.297 22.591 1.00 0.00 2618 SER A N 14
ATOM 13374 C CA . SER A 1 76 ? 8.188 8.430 23.362 1.00 0.00 2618 SER A CA 14
ATOM 13375 C C . SER A 1 76 ? 9.448 8.048 24.139 1.00 0.00 2618 SER A C 14
ATOM 13376 O O . SER A 1 76 ? 9.481 7.003 24.800 1.00 0.00 2618 SER A O 14
ATOM 13384 N N . SER A 1 77 ? 10.485 8.847 24.016 1.00 0.00 2619 SER A N 14
ATOM 13385 C CA . SER A 1 77 ? 11.731 8.580 24.693 1.00 0.00 2619 SER A CA 14
ATOM 13386 C C . SER A 1 77 ? 11.633 8.978 26.162 1.00 0.00 2619 SER A C 14
ATOM 13387 O O . SER A 1 77 ? 12.226 8.339 27.045 1.00 0.00 2619 SER A O 14
ATOM 13395 N N . PHE A 1 78 ? 10.843 9.993 26.442 1.00 0.00 2620 PHE A N 14
ATOM 13396 C CA . PHE A 1 78 ? 10.603 10.402 27.804 1.00 0.00 2620 PHE A CA 14
ATOM 13397 C C . PHE A 1 78 ? 9.425 9.621 28.360 1.00 0.00 2620 PHE A C 14
ATOM 13398 O O . PHE A 1 78 ? 8.339 10.154 28.605 1.00 0.00 2620 PHE A O 14
ATOM 13415 N N . GLN A 1 79 ? 9.650 8.336 28.431 1.00 0.00 2621 GLN A N 14
ATOM 13416 C CA . GLN A 1 79 ? 8.719 7.340 28.924 1.00 0.00 2621 GLN A CA 14
ATOM 13417 C C . GLN A 1 79 ? 9.468 6.539 29.995 1.00 0.00 2621 GLN A C 14
ATOM 13418 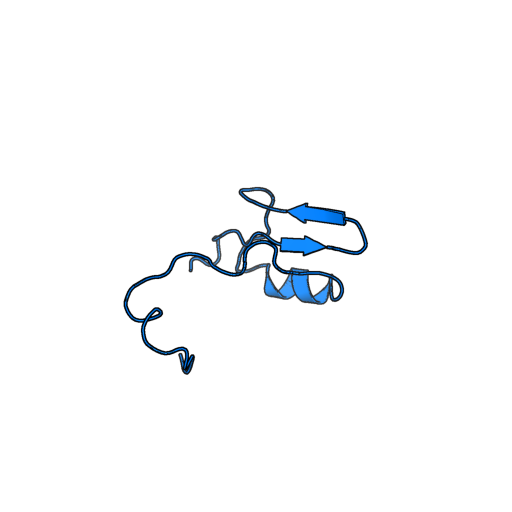O O . GLN A 1 79 ? 8.946 5.611 30.619 1.00 0.00 2621 GLN A O 14
ATOM 13432 N N . LYS A 1 80 ? 10.701 6.921 30.192 1.00 0.00 2622 LYS A N 14
ATOM 13433 C CA . LYS A 1 80 ? 11.618 6.224 31.044 1.00 0.00 2622 LYS A CA 14
ATOM 13434 C C . LYS A 1 80 ? 12.682 7.203 31.514 1.00 0.00 2622 LYS A C 14
ATOM 13435 O O . LYS A 1 80 ? 13.736 7.318 30.890 1.00 0.00 2622 LYS A O 14
ATOM 13455 N N . LEU A 1 21 ? 7.414 3.024 -1.906 1.00 0.00 2563 LEU A N 15
ATOM 13456 C CA . LEU A 1 21 ? 7.135 2.916 -0.494 1.00 0.00 2563 LEU A CA 15
ATOM 13457 C C . LEU A 1 21 ? 7.279 1.481 -0.032 1.00 0.00 2563 LEU A C 15
ATOM 13458 O O . LEU A 1 21 ? 7.503 0.569 -0.849 1.00 0.00 2563 LEU A O 15
ATOM 13474 N N . ASP A 1 22 ? 7.152 1.277 1.254 1.00 0.00 2564 ASP A N 15
ATOM 13475 C CA . ASP A 1 22 ? 7.226 -0.049 1.836 1.00 0.00 2564 ASP A CA 15
ATOM 13476 C C . ASP A 1 22 ? 5.851 -0.655 1.780 1.00 0.00 2564 ASP A C 15
ATOM 13477 O O . ASP A 1 22 ? 4.875 0.074 1.741 1.00 0.00 2564 ASP A O 15
ATOM 13486 N N . PRO A 1 23 ? 5.724 -1.989 1.764 1.00 0.00 2565 PRO A N 15
ATOM 13487 C CA . PRO A 1 23 ? 4.405 -2.652 1.798 1.00 0.00 2565 PRO A CA 15
ATOM 13488 C C . PRO A 1 23 ? 3.691 -2.391 3.131 1.00 0.00 2565 PRO A C 15
ATOM 13489 O O . PRO A 1 23 ? 2.464 -2.557 3.257 1.00 0.00 2565 PRO A O 15
ATOM 13500 N N . ASP A 1 24 ? 4.479 -1.991 4.119 1.00 0.00 2566 ASP A N 15
ATOM 13501 C CA . ASP A 1 24 ? 4.004 -1.688 5.464 1.00 0.00 2566 ASP A CA 15
ATOM 13502 C C . ASP A 1 24 ? 3.432 -0.282 5.540 1.00 0.00 2566 ASP A C 15
ATOM 13503 O O . ASP A 1 24 ? 2.618 0.009 6.401 1.00 0.00 2566 ASP A O 15
ATOM 13512 N N . THR A 1 25 ? 3.850 0.574 4.637 1.00 0.00 2567 THR A N 15
ATOM 13513 C CA . THR A 1 25 ? 3.429 1.956 4.617 1.00 0.00 2567 THR A CA 15
ATOM 13514 C C . THR A 1 25 ? 1.912 2.078 4.398 1.00 0.00 2567 THR A C 15
ATOM 13515 O O . THR A 1 25 ? 1.331 1.340 3.600 1.00 0.00 2567 THR A O 15
ATOM 13526 N N . ARG A 1 26 ? 1.287 2.957 5.155 1.00 0.00 2568 ARG A N 15
ATOM 13527 C CA . ARG A 1 26 ? -0.131 3.205 5.049 1.00 0.00 2568 ARG A CA 15
ATOM 13528 C C . ARG A 1 26 ? -0.397 4.170 3.914 1.00 0.00 2568 ARG A C 15
ATOM 13529 O O . ARG A 1 26 ? 0.285 5.202 3.793 1.00 0.00 2568 ARG A O 15
ATOM 13550 N N . ILE A 1 27 ? -1.368 3.848 3.094 1.00 0.00 2569 ILE A N 15
ATOM 13551 C CA . ILE A 1 27 ? -1.692 4.652 1.936 1.00 0.00 2569 ILE A CA 15
ATOM 13552 C C . ILE A 1 27 ? -3.033 5.371 2.148 1.00 0.00 2569 ILE A C 15
ATOM 13553 O O . ILE A 1 27 ? -4.093 4.750 2.077 1.00 0.00 2569 ILE A O 15
ATOM 13569 N N . PRO A 1 28 ? -2.991 6.673 2.463 1.00 0.00 2570 PRO A N 15
ATOM 13570 C CA . PRO A 1 28 ? -4.197 7.477 2.713 1.00 0.00 2570 PRO A CA 15
ATOM 13571 C C . PRO A 1 28 ? -5.047 7.708 1.453 1.00 0.00 2570 PRO A C 15
ATOM 13572 O O . PRO A 1 28 ? -4.679 8.486 0.546 1.00 0.00 2570 PRO A O 15
ATOM 13583 N N . VAL A 1 29 ? -6.177 7.048 1.405 1.00 0.00 2571 VAL A N 15
ATOM 13584 C CA . VAL A 1 29 ? -7.068 7.100 0.262 1.00 0.00 2571 VAL A CA 15
ATOM 13585 C C . VAL A 1 29 ? -8.511 7.336 0.705 1.00 0.00 2571 VAL A C 15
ATOM 13586 O O . VAL A 1 29 ? -8.826 7.256 1.901 1.00 0.00 2571 VAL A O 15
ATOM 13599 N N . ILE A 1 30 ? -9.368 7.635 -0.243 1.00 0.00 2572 ILE A N 15
ATOM 13600 C CA . ILE A 1 30 ? -10.779 7.854 0.014 1.00 0.00 2572 ILE A CA 15
ATOM 13601 C C . ILE A 1 30 ? -11.598 7.353 -1.178 1.00 0.00 2572 ILE A C 15
ATOM 13602 O O . ILE A 1 30 ? -11.141 7.434 -2.326 1.00 0.00 2572 ILE A O 15
ATOM 13618 N N . ASN A 1 31 ? -12.765 6.804 -0.911 1.00 0.00 2573 ASN A N 15
ATOM 13619 C CA . ASN A 1 31 ? -13.652 6.345 -1.970 1.00 0.00 2573 ASN A CA 15
ATOM 13620 C C . ASN A 1 31 ? -14.645 7.433 -2.278 1.00 0.00 2573 ASN A C 15
ATOM 13621 O O . ASN A 1 31 ? -15.324 7.922 -1.385 1.00 0.00 2573 ASN A O 15
ATOM 13632 N N . LEU A 1 32 ? -14.757 7.801 -3.530 1.00 0.00 2574 LEU A N 15
ATOM 13633 C CA . LEU A 1 32 ? -15.633 8.900 -3.911 1.00 0.00 2574 LEU A CA 15
ATOM 13634 C C . LEU A 1 32 ? -17.095 8.465 -4.000 1.00 0.00 2574 LEU A C 15
ATOM 13635 O O . LEU A 1 32 ? -17.999 9.295 -4.076 1.00 0.00 2574 LEU A O 15
ATOM 13651 N N . GLU A 1 33 ? -17.325 7.168 -3.966 1.00 0.00 2575 GLU A N 15
ATOM 13652 C CA . GLU A 1 33 ? -18.679 6.647 -4.042 1.00 0.00 2575 GLU A CA 15
ATOM 13653 C C . GLU A 1 33 ? -19.403 6.793 -2.715 1.00 0.00 2575 GLU A C 15
ATOM 13654 O O . GLU A 1 33 ? -20.608 7.019 -2.672 1.00 0.00 2575 GLU A O 15
ATOM 13666 N N . ASP A 1 34 ? -18.666 6.684 -1.651 1.00 0.00 2576 ASP A N 15
ATOM 13667 C CA . ASP A 1 34 ? -19.249 6.720 -0.317 1.00 0.00 2576 ASP A CA 15
ATOM 13668 C C . ASP A 1 34 ? -18.790 7.909 0.483 1.00 0.00 2576 ASP A C 15
ATOM 13669 O O . ASP A 1 34 ? -19.584 8.535 1.181 1.00 0.00 2576 ASP A O 15
ATOM 13678 N N . GLY A 1 35 ? -17.540 8.231 0.377 1.00 0.00 2577 GLY A N 15
ATOM 13679 C CA . GLY A 1 35 ? -16.993 9.291 1.148 1.00 0.00 2577 GLY A CA 15
ATOM 13680 C C . GLY A 1 35 ? -16.247 8.733 2.329 1.00 0.00 2577 GLY A C 15
ATOM 13681 O O . GLY A 1 35 ? -15.982 9.444 3.310 1.00 0.00 2577 GLY A O 15
ATOM 13685 N N . THR A 1 36 ? -15.956 7.445 2.276 1.00 0.00 2578 THR A N 15
ATOM 13686 C CA . THR A 1 36 ? -15.203 6.811 3.268 1.00 0.00 2578 THR A CA 15
ATOM 13687 C C . THR A 1 36 ? -13.732 7.070 3.010 1.00 0.00 2578 THR A C 15
ATOM 13688 O O . THR A 1 36 ? -13.205 6.783 1.921 1.00 0.00 2578 THR A O 15
ATOM 13699 N N . ARG A 1 37 ? -13.089 7.626 3.988 1.00 0.00 2579 ARG A N 15
ATOM 13700 C CA . ARG A 1 37 ? -11.707 7.985 3.877 1.00 0.00 2579 ARG A CA 15
ATOM 13701 C C . ARG A 1 37 ? -10.899 7.287 4.917 1.00 0.00 2579 ARG A C 15
ATOM 13702 O O . ARG A 1 37 ? -11.317 7.161 6.078 1.00 0.00 2579 ARG A O 15
ATOM 13723 N N . LEU A 1 38 ? -9.755 6.846 4.507 1.00 0.00 2580 LEU A N 15
ATOM 13724 C CA . LEU A 1 38 ? -8.868 6.113 5.330 1.00 0.00 2580 LEU A CA 15
ATOM 13725 C C . LEU A 1 38 ? -7.506 6.768 5.253 1.00 0.00 2580 LEU A C 15
ATOM 13726 O O . LEU A 1 38 ? -6.826 6.677 4.231 1.00 0.00 2580 LEU A O 15
ATOM 13742 N N . VAL A 1 39 ? -7.141 7.479 6.289 1.00 0.00 2581 VAL A N 15
ATOM 13743 C CA . VAL A 1 39 ? -5.862 8.156 6.348 1.00 0.00 2581 VAL A CA 15
ATOM 13744 C C . VAL A 1 39 ? -5.133 7.748 7.614 1.00 0.00 2581 VAL A C 15
ATOM 13745 O O . VAL A 1 39 ? -5.772 7.325 8.591 1.00 0.00 2581 VAL A O 15
ATOM 13758 N N . GLY A 1 40 ? -3.824 7.840 7.588 1.00 0.00 2582 GLY A N 15
ATOM 13759 C CA . GLY A 1 40 ? -3.009 7.486 8.724 1.00 0.00 2582 GLY A CA 15
ATOM 13760 C C . GLY A 1 40 ? -3.131 6.030 9.093 1.00 0.00 2582 GLY A C 15
ATOM 13761 O O . GLY A 1 40 ? -2.972 5.154 8.254 1.00 0.00 2582 GLY A O 15
ATOM 13765 N N . GLU A 1 41 ? -3.472 5.793 10.331 1.00 0.00 2583 GLU A N 15
ATOM 13766 C CA . GLU A 1 41 ? -3.603 4.459 10.894 1.00 0.00 2583 GLU A CA 15
ATOM 13767 C C . GLU A 1 41 ? -4.768 3.721 10.249 1.00 0.00 2583 GLU A C 15
ATOM 13768 O O . GLU A 1 41 ? -4.766 2.499 10.131 1.00 0.00 2583 GLU A O 15
ATOM 13780 N N . ASP A 1 42 ? -5.739 4.488 9.817 1.00 0.00 2584 ASP A N 15
ATOM 13781 C CA . ASP A 1 42 ? -6.969 3.971 9.234 1.00 0.00 2584 ASP A CA 15
ATOM 13782 C C . ASP A 1 42 ? -6.756 3.592 7.784 1.00 0.00 2584 ASP A C 15
ATOM 13783 O O . ASP A 1 42 ? -7.559 2.865 7.195 1.00 0.00 2584 ASP A O 15
ATOM 13792 N N . ALA A 1 43 ? -5.678 4.082 7.218 1.00 0.00 2585 ALA A N 15
ATOM 13793 C CA . ALA A 1 43 ? -5.367 3.865 5.828 1.00 0.00 2585 ALA A CA 15
ATOM 13794 C C . ALA A 1 43 ? -4.901 2.441 5.604 1.00 0.00 2585 ALA A C 15
ATOM 13795 O O . ALA A 1 43 ? -4.232 1.863 6.471 1.00 0.00 2585 ALA A O 15
ATOM 13802 N N . PRO A 1 44 ? -5.264 1.839 4.463 1.00 0.00 2586 PRO A N 15
ATOM 13803 C CA . PRO A 1 44 ? -4.842 0.487 4.131 1.00 0.00 2586 PRO A CA 15
ATOM 13804 C C . PRO A 1 44 ? -3.332 0.420 3.962 1.00 0.00 2586 PRO A C 15
ATOM 13805 O O . PRO A 1 44 ? -2.675 1.438 3.665 1.00 0.00 2586 PRO A O 15
ATOM 13816 N N . LYS A 1 45 ? -2.775 -0.741 4.160 1.00 0.00 2587 LYS A N 15
ATOM 13817 C CA . LYS A 1 45 ? -1.360 -0.907 4.000 1.00 0.00 2587 LYS A CA 15
ATOM 13818 C C . LYS A 1 45 ? -1.058 -0.984 2.523 1.00 0.00 2587 LYS A C 15
ATOM 13819 O O . LYS A 1 45 ? -1.925 -1.344 1.737 1.00 0.00 2587 LYS A O 15
ATOM 13838 N N . ASN A 1 46 ? 0.149 -0.655 2.146 1.00 0.00 2588 ASN A N 15
ATOM 13839 C CA . ASN A 1 46 ? 0.569 -0.620 0.739 1.00 0.00 2588 ASN A CA 15
ATOM 13840 C C . ASN A 1 46 ? 0.437 -2.007 0.095 1.00 0.00 2588 ASN A C 15
ATOM 13841 O O . ASN A 1 46 ? 0.290 -2.144 -1.120 1.00 0.00 2588 ASN A O 15
ATOM 13852 N N . LYS A 1 47 ? 0.479 -3.038 0.924 1.00 0.00 2589 LYS A N 15
ATOM 13853 C CA . LYS A 1 47 ? 0.227 -4.390 0.462 1.00 0.00 2589 LYS A CA 15
ATOM 13854 C C . LYS A 1 47 ? -1.265 -4.584 0.115 1.00 0.00 2589 LYS A C 15
ATOM 13855 O O . LYS A 1 47 ? -1.595 -5.281 -0.826 1.00 0.00 2589 LYS A O 15
ATOM 13874 N N . ASP A 1 48 ? -2.149 -3.932 0.870 1.00 0.00 2590 ASP A N 15
ATOM 13875 C CA . ASP A 1 48 ? -3.604 -4.100 0.696 1.00 0.00 2590 ASP A CA 15
ATOM 13876 C C . ASP A 1 48 ? -4.091 -3.166 -0.349 1.00 0.00 2590 ASP A C 15
ATOM 13877 O O . ASP A 1 48 ? -5.160 -3.361 -0.909 1.00 0.00 2590 ASP A O 15
ATOM 13886 N N . LEU A 1 49 ? -3.292 -2.143 -0.591 1.00 0.00 2591 LEU A N 15
ATOM 13887 C CA . LEU A 1 49 ? -3.588 -1.057 -1.504 1.00 0.00 2591 LEU A CA 15
ATOM 13888 C C . LEU A 1 49 ? -4.104 -1.585 -2.837 1.00 0.00 2591 LEU A C 15
ATOM 13889 O O . LEU A 1 49 ? -5.171 -1.211 -3.274 1.00 0.00 2591 LEU A O 15
ATOM 13905 N N . VAL A 1 50 ? -3.402 -2.510 -3.413 1.00 0.00 2592 VAL A N 15
ATOM 13906 C CA . VAL A 1 50 ? -3.782 -3.036 -4.707 1.00 0.00 2592 VAL A CA 15
ATOM 13907 C C . VAL A 1 50 ? -5.132 -3.796 -4.677 1.00 0.00 2592 VAL A C 15
ATOM 13908 O O . VAL A 1 50 ? -5.923 -3.732 -5.635 1.00 0.00 2592 VAL A O 15
ATOM 13921 N N . GLU A 1 51 ? -5.402 -4.498 -3.590 1.00 0.00 2593 GLU A N 15
ATOM 13922 C CA . GLU A 1 51 ? -6.666 -5.180 -3.424 1.00 0.00 2593 GLU A CA 15
ATOM 13923 C C . GLU A 1 51 ? -7.783 -4.201 -3.144 1.00 0.00 2593 GLU A C 15
ATOM 13924 O O . GLU A 1 51 ? -8.903 -4.387 -3.583 1.00 0.00 2593 GLU A O 15
ATOM 13936 N N . TRP A 1 52 ? -7.465 -3.146 -2.447 1.00 0.00 2594 TRP A N 15
ATOM 13937 C CA . TRP A 1 52 ? -8.440 -2.136 -2.114 1.00 0.00 2594 TRP A CA 15
ATOM 13938 C C . TRP A 1 52 ? -8.848 -1.390 -3.393 1.00 0.00 2594 TRP A C 15
ATOM 13939 O O . TRP A 1 52 ? -9.986 -0.992 -3.557 1.00 0.00 2594 TRP A O 15
ATOM 13960 N N . LEU A 1 53 ? -7.908 -1.271 -4.306 1.00 0.00 2595 LEU A N 15
ATOM 13961 C CA . LEU A 1 53 ? -8.116 -0.584 -5.585 1.00 0.00 2595 LEU A CA 15
ATOM 13962 C C . LEU A 1 53 ? -8.974 -1.377 -6.541 1.00 0.00 2595 LEU A C 15
ATOM 13963 O O . LEU A 1 53 ? -9.712 -0.806 -7.322 1.00 0.00 2595 LEU A O 15
ATOM 13979 N N . LYS A 1 54 ? -8.864 -2.693 -6.502 1.00 0.00 2596 LYS A N 15
ATOM 13980 C CA . LYS A 1 54 ? -9.700 -3.523 -7.377 1.00 0.00 2596 LYS A CA 15
ATOM 13981 C C . LYS A 1 54 ? -11.138 -3.481 -6.881 1.00 0.00 2596 LYS A C 15
ATOM 13982 O O . LYS A 1 54 ? -12.095 -3.575 -7.652 1.00 0.00 2596 LYS A O 15
ATOM 14001 N N . LEU A 1 55 ? -11.258 -3.339 -5.592 1.00 0.00 2597 LEU A N 15
ATOM 14002 C CA . LEU A 1 55 ? -12.541 -3.234 -4.937 1.00 0.00 2597 LEU A CA 15
ATOM 14003 C C . LEU A 1 55 ? -13.121 -1.830 -5.098 1.00 0.00 2597 LEU A C 15
ATOM 14004 O O . LEU A 1 55 ? -14.316 -1.676 -5.304 1.00 0.00 2597 LEU A O 15
ATOM 14020 N N . HIS A 1 56 ? -12.278 -0.814 -5.019 1.00 0.00 2598 HIS A N 15
ATOM 14021 C CA . HIS A 1 56 ? -12.730 0.569 -5.173 1.00 0.00 2598 HIS A CA 15
ATOM 14022 C C . HIS A 1 56 ? -11.953 1.278 -6.261 1.00 0.00 2598 HIS A C 15
ATOM 14023 O O . HIS A 1 56 ? -11.055 2.050 -5.967 1.00 0.00 2598 HIS A O 15
ATOM 14037 N N . PRO A 1 57 ? -12.263 1.043 -7.537 1.00 0.00 2599 PRO A N 15
ATOM 14038 C CA . PRO A 1 57 ? -11.572 1.731 -8.631 1.00 0.00 2599 PRO A CA 15
ATOM 14039 C C . PRO A 1 57 ? -12.035 3.189 -8.732 1.00 0.00 2599 PRO A C 15
ATOM 14040 O O . PRO A 1 57 ? -11.469 3.997 -9.447 1.00 0.00 2599 PRO A O 15
ATOM 14051 N N . THR A 1 58 ? -13.048 3.497 -7.966 1.00 0.00 2600 THR A N 15
ATOM 14052 C CA . THR A 1 58 ? -13.682 4.785 -7.914 1.00 0.00 2600 THR A CA 15
ATOM 14053 C C . THR A 1 58 ? -13.101 5.634 -6.778 1.00 0.00 2600 THR A C 15
ATOM 14054 O O . THR A 1 58 ? -13.717 6.610 -6.324 1.00 0.00 2600 THR A O 15
ATOM 14065 N N . TYR A 1 59 ? -11.937 5.262 -6.322 1.00 0.00 2601 TYR A N 15
ATOM 14066 C CA . TYR A 1 59 ? -11.306 5.924 -5.209 1.00 0.00 2601 TYR A CA 15
ATOM 14067 C C . TYR A 1 59 ? -10.384 7.051 -5.721 1.00 0.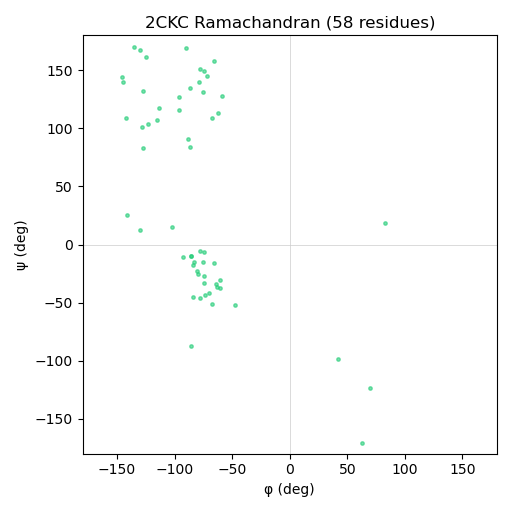00 2601 TYR A C 15
ATOM 14068 O O . TYR A 1 59 ? -10.275 7.279 -6.936 1.00 0.00 2601 TYR A O 15
ATOM 14086 N N . THR A 1 60 ? -9.765 7.752 -4.803 1.00 0.00 2602 THR A N 15
ATOM 14087 C CA . THR A 1 60 ? -8.723 8.686 -5.112 1.00 0.00 2602 THR A CA 15
ATOM 14088 C C . THR A 1 60 ? -7.788 8.753 -3.892 1.00 0.00 2602 THR A C 15
ATOM 14089 O O . THR A 1 60 ? -8.180 8.339 -2.780 1.00 0.00 2602 THR A O 15
ATOM 14100 N N . VAL A 1 61 ? -6.569 9.206 -4.094 1.00 0.00 2603 VAL A N 15
ATOM 14101 C CA . VAL A 1 61 ? -5.610 9.330 -3.008 1.00 0.00 2603 VAL A CA 15
ATOM 14102 C C . VAL A 1 61 ? -5.859 10.652 -2.299 1.00 0.00 2603 VAL A C 15
ATOM 14103 O O . VAL A 1 61 ? -5.981 11.688 -2.954 1.00 0.00 2603 VAL A O 15
ATOM 14116 N N . ASP A 1 62 ? -5.940 10.627 -0.983 1.00 0.00 2604 ASP A N 15
ATOM 14117 C CA . ASP A 1 62 ? -6.288 11.838 -0.242 1.00 0.00 2604 ASP A CA 15
ATOM 14118 C C . ASP A 1 62 ? -5.075 12.701 0.034 1.00 0.00 2604 ASP A C 15
ATOM 14119 O O . ASP A 1 62 ? -5.144 13.924 -0.055 1.00 0.00 2604 ASP A O 15
ATOM 14128 N N . MET A 1 63 ? -3.970 12.062 0.348 1.00 0.00 2605 MET A N 15
ATOM 14129 C CA . MET A 1 63 ? -2.736 12.770 0.641 1.00 0.00 2605 MET A CA 15
ATOM 14130 C C . MET A 1 63 ? -2.105 13.225 -0.668 1.00 0.00 2605 MET A C 15
ATOM 14131 O O . MET A 1 63 ? -1.741 12.382 -1.493 1.00 0.00 2605 MET A O 15
ATOM 14145 N N . PRO A 1 64 ? -1.975 14.558 -0.883 1.00 0.00 2606 PRO A N 15
ATOM 14146 C CA . PRO A 1 64 ? -1.439 15.122 -2.130 1.00 0.00 2606 PRO A CA 15
ATOM 14147 C C . PRO A 1 64 ? -0.084 14.520 -2.516 1.00 0.00 2606 PRO A C 15
ATOM 14148 O O . PRO A 1 64 ? 0.093 14.007 -3.622 1.00 0.00 2606 PRO A O 15
ATOM 14159 N N . SER A 1 65 ? 0.853 14.566 -1.614 1.00 0.00 2607 SER A N 15
ATOM 14160 C CA . SER A 1 65 ? 2.139 14.005 -1.867 1.00 0.00 2607 SER A CA 15
ATOM 14161 C C . SER A 1 65 ? 2.515 13.017 -0.784 1.00 0.00 2607 SER A C 15
ATOM 14162 O O . SER A 1 65 ? 2.876 13.405 0.330 1.00 0.00 2607 SER A O 15
ATOM 14170 N N . TYR A 1 66 ? 2.329 11.750 -1.099 1.00 0.00 2608 TYR A N 15
ATOM 14171 C CA . TYR A 1 66 ? 2.750 10.646 -0.253 1.00 0.00 2608 TYR A CA 15
ATOM 14172 C C . TYR A 1 66 ? 4.250 10.782 0.065 1.00 0.00 2608 TYR A C 15
ATOM 14173 O O . TYR A 1 66 ? 4.638 11.054 1.197 1.00 0.00 2608 TYR A O 15
ATOM 14191 N N . VAL A 1 67 ? 5.049 10.611 -0.928 1.00 0.00 2609 VAL A N 15
ATOM 14192 C CA . VAL A 1 67 ? 6.455 10.866 -0.884 1.00 0.00 2609 VAL A CA 15
ATOM 14193 C C . VAL A 1 67 ? 6.784 11.432 -2.254 1.00 0.00 2609 VAL A C 15
ATOM 14194 O O . VAL A 1 67 ? 6.143 11.023 -3.231 1.00 0.00 2609 VAL A O 15
ATOM 14207 N N . PRO A 1 68 ? 7.659 12.421 -2.381 1.00 0.00 2610 PRO A N 15
ATOM 14208 C CA . PRO A 1 68 ? 8.073 12.883 -3.691 1.00 0.00 2610 PRO A CA 15
ATOM 14209 C C . PRO A 1 68 ? 8.887 11.786 -4.362 1.00 0.00 2610 PRO A C 15
ATOM 14210 O O . PRO A 1 68 ? 10.001 11.463 -3.928 1.00 0.00 2610 PRO A O 15
ATOM 14221 N N . LYS A 1 69 ? 8.301 11.181 -5.368 1.00 0.00 2611 LYS A N 15
ATOM 14222 C CA . LYS A 1 69 ? 8.894 10.050 -6.033 1.00 0.00 2611 LYS A CA 15
ATOM 14223 C C . LYS A 1 69 ? 10.097 10.487 -6.852 1.00 0.00 2611 LYS A C 15
ATOM 14224 O O . LYS A 1 69 ? 11.131 9.801 -6.893 1.00 0.00 2611 LYS A O 15
ATOM 14243 N N . ASN A 1 70 ? 9.978 11.621 -7.481 1.00 0.00 2612 ASN A N 15
ATOM 14244 C CA . ASN A 1 70 ? 11.052 12.136 -8.280 1.00 0.00 2612 ASN A CA 15
ATOM 14245 C C . ASN A 1 70 ? 11.743 13.262 -7.563 1.00 0.00 2612 ASN A C 15
ATOM 14246 O O . ASN A 1 70 ? 11.090 14.132 -6.956 1.00 0.00 2612 ASN A O 15
ATOM 14257 N N . ALA A 1 71 ? 13.055 13.235 -7.616 1.00 0.00 2613 ALA A N 15
ATOM 14258 C CA . ALA A 1 71 ? 13.891 14.199 -6.937 1.00 0.00 2613 ALA A CA 15
ATOM 14259 C C . ALA A 1 71 ? 13.712 15.593 -7.523 1.00 0.00 2613 ALA A C 15
ATOM 14260 O O . ALA A 1 71 ? 13.388 15.746 -8.700 1.00 0.00 2613 ALA A O 15
ATOM 14267 N N . ASP A 1 72 ? 13.996 16.599 -6.723 1.00 0.00 2614 ASP A N 15
ATOM 14268 C CA . ASP A 1 72 ? 13.777 18.012 -7.092 1.00 0.00 2614 ASP A CA 15
ATOM 14269 C C . ASP A 1 72 ? 15.031 18.582 -7.742 1.00 0.00 2614 ASP A C 15
ATOM 14270 O O . ASP A 1 72 ? 15.275 19.798 -7.738 1.00 0.00 2614 ASP A O 15
ATOM 14279 N N . VAL A 1 73 ? 15.794 17.702 -8.330 1.00 0.00 2615 VAL A N 15
ATOM 14280 C CA . VAL A 1 73 ? 17.055 18.034 -8.954 1.00 0.00 2615 VAL A CA 15
ATOM 14281 C C . VAL A 1 73 ? 16.849 18.603 -10.376 1.00 0.00 2615 VAL A C 15
ATOM 14282 O O . VAL A 1 73 ? 17.704 19.329 -10.889 1.00 0.00 2615 VAL A O 15
ATOM 14295 N N . LEU A 1 74 ? 15.675 18.329 -10.962 1.00 0.00 2616 LEU A N 15
ATOM 14296 C CA . LEU A 1 74 ? 15.383 18.667 -12.356 1.00 0.00 2616 LEU A CA 15
ATOM 14297 C C . LEU A 1 74 ? 16.328 17.931 -13.282 1.00 0.00 2616 LEU A C 15
ATOM 14298 O O . LEU A 1 74 ? 17.339 18.470 -13.732 1.00 0.00 2616 LEU A O 15
ATOM 14314 N N . PHE A 1 75 ? 16.031 16.680 -13.506 1.00 0.00 2617 PHE A N 15
ATOM 14315 C CA . PHE A 1 75 ? 16.859 15.835 -14.343 1.00 0.00 2617 PHE A CA 15
ATOM 14316 C C . PHE A 1 75 ? 16.339 15.839 -15.766 1.00 0.00 2617 PHE A C 15
ATOM 14317 O O . PHE A 1 75 ? 17.069 15.518 -16.702 1.00 0.00 2617 PHE A O 15
ATOM 14334 N N . SER A 1 76 ? 15.067 16.216 -15.898 1.00 0.00 2618 SER A N 15
ATOM 14335 C CA . SER A 1 76 ? 14.384 16.375 -17.174 1.00 0.00 2618 SER A CA 15
ATOM 14336 C C . SER A 1 76 ? 14.561 15.162 -18.110 1.00 0.00 2618 SER A C 15
ATOM 14337 O O . SER A 1 76 ? 15.228 15.237 -19.142 1.00 0.00 2618 SER A O 15
ATOM 14345 N N . SER A 1 77 ? 14.046 14.040 -17.703 1.00 0.00 2619 SER A N 15
ATOM 14346 C CA . SER A 1 77 ? 14.073 12.847 -18.508 1.00 0.00 2619 SER A CA 15
ATOM 14347 C C . SER A 1 77 ? 12.822 12.055 -18.199 1.00 0.00 2619 SER A C 15
ATOM 14348 O O . SER A 1 77 ? 12.740 11.359 -17.186 1.00 0.00 2619 SER A O 15
ATOM 14356 N N . PHE A 1 78 ? 11.827 12.244 -19.008 1.00 0.00 2620 PHE A N 15
ATOM 14357 C CA . PHE A 1 78 ? 10.557 11.621 -18.803 1.00 0.00 2620 PHE A CA 15
ATOM 14358 C C . PHE A 1 78 ? 9.942 11.360 -20.157 1.00 0.00 2620 PHE A C 15
ATOM 14359 O O . PHE A 1 78 ? 10.013 12.219 -21.043 1.00 0.00 2620 PHE A O 15
ATOM 14376 N N . GLN A 1 79 ? 9.392 10.190 -20.339 1.00 0.00 2621 GLN A N 15
ATOM 14377 C CA . GLN A 1 79 ? 8.767 9.838 -21.586 1.00 0.00 2621 GLN A CA 15
ATOM 14378 C C . GLN A 1 79 ? 7.254 9.780 -21.407 1.00 0.00 2621 GLN A C 15
ATOM 14379 O O . GLN A 1 79 ? 6.537 10.651 -21.890 1.00 0.00 2621 GLN A O 15
ATOM 14393 N N . LYS A 1 80 ? 6.784 8.791 -20.673 1.00 0.00 2622 LYS A N 15
ATOM 14394 C CA . LYS A 1 80 ? 5.358 8.558 -20.443 1.00 0.00 2622 LYS A CA 15
ATOM 14395 C C . LYS A 1 80 ? 5.176 7.780 -19.146 1.00 0.00 2622 LYS A C 15
ATOM 14396 O O . LYS A 1 80 ? 5.200 6.533 -19.187 1.00 0.00 2622 LYS A O 15
ATOM 14416 N N . LEU A 1 21 ? 7.991 0.538 -1.543 1.00 0.00 2563 LEU A N 16
ATOM 14417 C CA . LEU A 1 21 ? 7.508 0.923 -0.229 1.00 0.00 2563 LEU A CA 16
ATOM 14418 C C . LEU A 1 21 ? 7.341 -0.309 0.631 1.00 0.00 2563 LEU A C 16
ATOM 14419 O O . LEU A 1 21 ? 7.275 -1.428 0.112 1.00 0.00 2563 LEU A O 16
ATOM 14435 N N . ASP A 1 22 ? 7.275 -0.103 1.926 1.00 0.00 2564 ASP A N 16
ATOM 14436 C CA . ASP A 1 22 ? 7.073 -1.172 2.896 1.00 0.00 2564 ASP A CA 16
ATOM 14437 C C . ASP A 1 22 ? 5.638 -1.640 2.835 1.00 0.00 2564 ASP A C 16
ATOM 14438 O O . ASP A 1 22 ? 4.761 -0.880 2.444 1.00 0.00 2564 ASP A O 16
ATOM 14447 N N . PRO A 1 23 ? 5.356 -2.900 3.206 1.00 0.00 2565 PRO A N 16
ATOM 14448 C CA . PRO A 1 23 ? 3.968 -3.386 3.350 1.00 0.00 2565 PRO A CA 16
ATOM 14449 C C . PRO A 1 23 ? 3.291 -2.642 4.514 1.00 0.00 2565 PRO A C 16
ATOM 14450 O O . PRO A 1 23 ? 2.066 -2.497 4.573 1.00 0.00 2565 PRO A O 16
ATOM 14461 N N . ASP A 1 24 ? 4.151 -2.151 5.392 1.00 0.00 2566 ASP A N 16
ATOM 14462 C CA . ASP A 1 24 ? 3.830 -1.409 6.610 1.00 0.00 2566 ASP A CA 16
ATOM 14463 C C . ASP A 1 24 ? 3.402 0.039 6.304 1.00 0.00 2566 ASP A C 16
ATOM 14464 O O . ASP A 1 24 ? 2.716 0.689 7.113 1.00 0.00 2566 ASP A O 16
ATOM 14473 N N . THR A 1 25 ? 3.797 0.532 5.139 1.00 0.00 2567 THR A N 16
ATOM 14474 C CA . THR A 1 25 ? 3.471 1.875 4.717 1.00 0.00 2567 THR A CA 16
ATOM 14475 C C . THR A 1 25 ? 1.952 2.024 4.544 1.00 0.00 2567 THR A C 16
ATOM 14476 O O . THR A 1 25 ? 1.296 1.146 3.979 1.00 0.00 2567 THR A O 16
ATOM 14487 N N . ARG A 1 26 ? 1.415 3.099 5.069 1.00 0.00 2568 ARG A N 16
ATOM 14488 C CA . ARG A 1 26 ? 0.002 3.377 4.988 1.00 0.00 2568 ARG A CA 16
ATOM 14489 C C . ARG A 1 26 ? -0.268 4.286 3.816 1.00 0.00 2568 ARG A C 16
ATOM 14490 O O . ARG A 1 26 ? 0.458 5.264 3.608 1.00 0.00 2568 ARG A O 16
ATOM 14511 N N . ILE A 1 27 ? -1.282 3.968 3.054 1.00 0.00 2569 ILE A N 16
ATOM 14512 C CA . ILE A 1 27 ? -1.630 4.746 1.888 1.00 0.00 2569 ILE A CA 16
ATOM 14513 C C . ILE A 1 27 ? -2.971 5.461 2.127 1.00 0.00 2569 ILE A C 16
ATOM 14514 O O . ILE A 1 27 ? -4.025 4.831 2.141 1.00 0.00 2569 ILE A O 16
ATOM 14530 N N . PRO A 1 28 ? -2.932 6.776 2.372 1.00 0.00 2570 PRO A N 16
ATOM 14531 C CA . PRO A 1 28 ? -4.136 7.576 2.640 1.00 0.00 2570 PRO A CA 16
ATOM 14532 C C . PRO A 1 28 ? -5.044 7.733 1.407 1.00 0.00 2570 PRO A C 16
ATOM 14533 O O . PRO A 1 28 ? -4.702 8.435 0.438 1.00 0.00 2570 PRO A O 16
ATOM 14544 N N . VAL A 1 29 ? -6.197 7.098 1.448 1.00 0.00 2571 VAL A N 16
ATOM 14545 C CA . VAL A 1 29 ? -7.121 7.092 0.325 1.00 0.00 2571 VAL A CA 16
ATOM 14546 C C . VAL A 1 29 ? -8.555 7.394 0.772 1.00 0.00 2571 VAL A C 16
ATOM 14547 O O . VAL A 1 29 ? -8.871 7.338 1.959 1.00 0.00 2571 VAL A O 16
ATOM 14560 N N . ILE A 1 30 ? -9.395 7.720 -0.182 1.00 0.00 2572 ILE A N 16
ATOM 14561 C CA . ILE A 1 30 ? -10.802 8.004 0.045 1.00 0.00 2572 ILE A CA 16
ATOM 14562 C C . ILE A 1 30 ? -11.630 7.409 -1.106 1.00 0.00 2572 ILE A C 16
ATOM 14563 O O . ILE A 1 30 ? -11.167 7.372 -2.244 1.00 0.00 2572 ILE A O 16
ATOM 14579 N N . ASN A 1 31 ? -12.809 6.904 -0.807 1.00 0.00 2573 ASN A N 16
ATOM 14580 C CA . ASN A 1 31 ? -13.699 6.404 -1.849 1.00 0.00 2573 ASN A CA 16
ATOM 14581 C C . ASN A 1 31 ? -14.703 7.480 -2.145 1.00 0.00 2573 ASN A C 16
ATOM 14582 O O . ASN A 1 31 ? -15.478 7.841 -1.256 1.00 0.00 2573 ASN A O 16
ATOM 14593 N N . LEU A 1 32 ? -14.735 7.964 -3.369 1.00 0.00 2574 LEU A N 16
ATOM 14594 C CA . LEU A 1 32 ? -15.623 9.067 -3.734 1.00 0.00 2574 LEU A CA 16
ATOM 14595 C C . LEU A 1 32 ? -17.101 8.697 -3.603 1.00 0.00 2574 LEU A C 16
ATOM 14596 O O . LEU A 1 32 ? -17.925 9.524 -3.201 1.00 0.00 2574 LEU A O 16
ATOM 14612 N N . GLU A 1 33 ? -17.428 7.450 -3.899 1.00 0.00 2575 GLU A N 16
ATOM 14613 C CA . GLU A 1 33 ? -18.813 7.005 -3.852 1.00 0.00 2575 GLU A CA 16
ATOM 14614 C C . GLU A 1 33 ? -19.332 6.833 -2.425 1.00 0.00 2575 GLU A C 16
ATOM 14615 O O . GLU A 1 33 ? -20.511 7.057 -2.157 1.00 0.00 2575 GLU A O 16
ATOM 14627 N N . ASP A 1 34 ? -18.470 6.442 -1.519 1.00 0.00 2576 ASP A N 16
ATOM 14628 C CA . ASP A 1 34 ? -18.894 6.227 -0.128 1.00 0.00 2576 ASP A CA 16
ATOM 14629 C C . ASP A 1 34 ? -18.675 7.421 0.728 1.00 0.00 2576 ASP A C 16
ATOM 14630 O O . ASP A 1 34 ? -19.477 7.723 1.594 1.00 0.00 2576 ASP A O 16
ATOM 14639 N N . GLY A 1 35 ? -17.587 8.103 0.493 1.00 0.00 2577 GLY A N 16
ATOM 14640 C CA . GLY A 1 35 ? -17.207 9.170 1.370 1.00 0.00 2577 GLY A CA 16
ATOM 14641 C C . GLY A 1 35 ? -16.404 8.607 2.519 1.00 0.00 2577 GLY A C 16
ATOM 14642 O O . GLY A 1 35 ? -16.206 9.261 3.544 1.00 0.00 2577 GLY A O 16
ATOM 14646 N N . THR A 1 36 ? -15.969 7.365 2.352 1.00 0.00 2578 THR A N 16
ATOM 14647 C CA . THR A 1 36 ? -15.159 6.710 3.329 1.00 0.00 2578 THR A CA 16
ATOM 14648 C C . THR A 1 36 ? -13.730 7.148 3.086 1.00 0.00 2578 THR A C 16
ATOM 14649 O O . THR A 1 36 ? -13.295 7.260 1.926 1.00 0.00 2578 THR A O 16
ATOM 14660 N N . ARG A 1 37 ? -13.027 7.440 4.117 1.00 0.00 2579 ARG A N 16
ATOM 14661 C CA . ARG A 1 37 ? -11.676 7.873 3.966 1.00 0.00 2579 ARG A CA 16
ATOM 14662 C C . ARG A 1 37 ? -10.831 7.235 4.990 1.00 0.00 2579 ARG A C 16
ATOM 14663 O O . ARG A 1 37 ? -11.197 7.158 6.160 1.00 0.00 2579 ARG A O 16
ATOM 14684 N N . LEU A 1 38 ? -9.713 6.786 4.555 1.00 0.00 2580 LEU A N 16
ATOM 14685 C CA . LEU A 1 38 ? -8.811 6.074 5.360 1.00 0.00 2580 LEU A CA 16
ATOM 14686 C C . LEU A 1 38 ? -7.466 6.756 5.286 1.00 0.00 2580 LEU A C 16
ATOM 14687 O O . LEU A 1 38 ? -6.751 6.640 4.286 1.00 0.00 2580 LEU A O 16
ATOM 14703 N N . VAL A 1 39 ? -7.162 7.525 6.295 1.00 0.00 2581 VAL A N 16
ATOM 14704 C CA . VAL A 1 39 ? -5.901 8.238 6.372 1.00 0.00 2581 VAL A CA 16
ATOM 14705 C C . VAL A 1 39 ? -5.243 7.939 7.698 1.00 0.00 2581 VAL A C 16
ATOM 14706 O O . VAL A 1 39 ? -5.917 7.494 8.631 1.00 0.00 2581 VAL A O 16
ATOM 14719 N N . GLY A 1 40 ? -3.949 8.140 7.774 1.00 0.00 2582 GLY A N 16
ATOM 14720 C CA . GLY A 1 40 ? -3.228 7.899 9.001 1.00 0.00 2582 GLY A CA 16
ATOM 14721 C C . GLY A 1 40 ? -3.109 6.429 9.313 1.00 0.00 2582 GLY A C 16
ATOM 14722 O O . GLY A 1 40 ? -2.623 5.652 8.498 1.00 0.00 2582 GLY A O 16
ATOM 14726 N N . GLU A 1 41 ? -3.618 6.049 10.454 1.00 0.00 2583 GLU A N 16
ATOM 14727 C CA . GLU A 1 41 ? -3.544 4.678 10.942 1.00 0.00 2583 GLU A CA 16
ATOM 14728 C C . GLU A 1 41 ? -4.659 3.829 10.338 1.00 0.00 2583 GLU A C 16
ATOM 14729 O O . GLU A 1 41 ? -4.564 2.604 10.262 1.00 0.00 2583 GLU A O 16
ATOM 14741 N N . ASP A 1 42 ? -5.710 4.496 9.904 1.00 0.00 2584 ASP A N 16
ATOM 14742 C CA . ASP A 1 42 ? -6.865 3.828 9.286 1.00 0.00 2584 ASP A CA 16
ATOM 14743 C C . ASP A 1 42 ? -6.604 3.519 7.846 1.00 0.00 2584 ASP A C 16
ATOM 14744 O O . ASP A 1 42 ? -7.307 2.707 7.236 1.00 0.00 2584 ASP A O 16
ATOM 14753 N N . ALA A 1 43 ? -5.597 4.163 7.299 1.00 0.00 2585 ALA A N 16
ATOM 14754 C CA . ALA A 1 43 ? -5.244 4.005 5.913 1.00 0.00 2585 ALA A CA 16
ATOM 14755 C C . ALA A 1 43 ? -4.802 2.582 5.640 1.00 0.00 2585 ALA A C 16
ATOM 14756 O O . ALA A 1 43 ? -4.140 1.955 6.491 1.00 0.00 2585 ALA A O 16
ATOM 14763 N N . PRO A 1 44 ? -5.189 2.028 4.485 1.00 0.00 2586 PRO A N 16
ATOM 14764 C CA . PRO A 1 44 ? -4.826 0.685 4.117 1.00 0.00 2586 PRO A CA 16
ATOM 14765 C C . PRO A 1 44 ? -3.324 0.519 3.992 1.00 0.00 2586 PRO A C 16
ATOM 14766 O O . PRO A 1 44 ? -2.601 1.452 3.575 1.00 0.00 2586 PRO A O 16
ATOM 14777 N N . LYS A 1 45 ? -2.853 -0.626 4.410 1.00 0.00 2587 LYS A N 16
ATOM 14778 C CA . LYS A 1 45 ? -1.472 -0.975 4.260 1.00 0.00 2587 LYS A CA 16
ATOM 14779 C C . LYS A 1 45 ? -1.152 -1.137 2.792 1.00 0.00 2587 LYS A C 16
ATOM 14780 O O . LYS A 1 45 ? -1.993 -1.591 2.019 1.00 0.00 2587 LYS A O 16
ATOM 14799 N N . ASN A 1 46 ? 0.058 -0.784 2.428 1.00 0.00 2588 ASN A N 16
ATOM 14800 C CA . ASN A 1 46 ? 0.555 -0.831 1.040 1.00 0.00 2588 ASN A CA 16
ATOM 14801 C C . ASN A 1 46 ? 0.366 -2.220 0.430 1.00 0.00 2588 ASN A C 16
ATOM 14802 O O . ASN A 1 46 ? 0.105 -2.370 -0.761 1.00 0.00 2588 ASN A O 16
ATOM 14813 N N . LYS A 1 47 ? 0.442 -3.221 1.268 1.00 0.00 2589 LYS A N 16
ATOM 14814 C CA . LYS A 1 47 ? 0.288 -4.588 0.833 1.00 0.00 2589 LYS A CA 16
ATOM 14815 C C . LYS A 1 47 ? -1.172 -4.879 0.399 1.00 0.00 2589 LYS A C 16
ATOM 14816 O O . LYS A 1 47 ? -1.407 -5.634 -0.536 1.00 0.00 2589 LYS A O 16
ATOM 14835 N N . ASP A 1 48 ? -2.131 -4.239 1.058 1.00 0.00 2590 ASP A N 16
ATOM 14836 C CA . ASP A 1 48 ? -3.562 -4.451 0.781 1.00 0.00 2590 ASP A CA 16
ATOM 14837 C C . ASP A 1 48 ? -4.062 -3.438 -0.229 1.00 0.00 2590 ASP A C 16
ATOM 14838 O O . ASP A 1 48 ? -5.135 -3.610 -0.821 1.00 0.00 2590 ASP A O 16
ATOM 14847 N N . LEU A 1 49 ? -3.264 -2.398 -0.418 1.00 0.00 2591 LEU A N 16
ATOM 14848 C CA . LEU A 1 49 ? -3.534 -1.271 -1.313 1.00 0.00 2591 LEU A CA 16
ATOM 14849 C C . LEU A 1 49 ? -3.994 -1.742 -2.695 1.00 0.00 2591 LEU A C 16
ATOM 14850 O O . LEU A 1 49 ? -5.037 -1.321 -3.184 1.00 0.00 2591 LEU A O 16
ATOM 14866 N N . VAL A 1 50 ? -3.243 -2.641 -3.278 1.00 0.00 2592 VAL A N 16
ATOM 14867 C CA . VAL A 1 50 ? -3.531 -3.162 -4.608 1.00 0.00 2592 VAL A CA 16
ATOM 14868 C C . VAL A 1 50 ? -4.922 -3.834 -4.702 1.00 0.00 2592 VAL A C 16
ATOM 14869 O O . VAL A 1 50 ? -5.626 -3.697 -5.705 1.00 0.00 2592 VAL A O 16
ATOM 14882 N N . GLU A 1 51 ? -5.319 -4.519 -3.643 1.00 0.00 2593 GLU A N 16
ATOM 14883 C CA . GLU A 1 51 ? -6.584 -5.208 -3.602 1.00 0.00 2593 GLU A CA 16
ATOM 14884 C C . GLU A 1 51 ? -7.701 -4.206 -3.469 1.00 0.00 2593 GLU A C 16
ATOM 14885 O O . GLU A 1 51 ? -8.709 -4.279 -4.161 1.00 0.00 2593 GLU A O 16
ATOM 14897 N N . TRP A 1 52 ? -7.477 -3.247 -2.597 1.00 0.00 2594 TRP A N 16
ATOM 14898 C CA . TRP A 1 52 ? -8.444 -2.207 -2.283 1.00 0.00 2594 TRP A CA 16
ATOM 14899 C C . TRP A 1 52 ? -8.752 -1.389 -3.543 1.00 0.00 2594 TRP A C 16
ATOM 14900 O O . TRP A 1 52 ? -9.888 -1.000 -3.791 1.00 0.00 2594 TRP A O 16
ATOM 14921 N N . LEU A 1 53 ? -7.731 -1.190 -4.353 1.00 0.00 2595 LEU A N 16
ATOM 14922 C CA . LEU A 1 53 ? -7.850 -0.441 -5.606 1.00 0.00 2595 LEU A CA 16
ATOM 14923 C C . LEU A 1 53 ? -8.685 -1.164 -6.617 1.00 0.00 2595 LEU A C 16
ATOM 14924 O O . LEU A 1 53 ? -9.419 -0.540 -7.379 1.00 0.00 2595 LEU A O 16
ATOM 14940 N N . LYS A 1 54 ? -8.589 -2.473 -6.622 1.00 0.00 2596 LYS A N 16
ATOM 14941 C CA . LYS A 1 54 ? -9.388 -3.285 -7.526 1.00 0.00 2596 LYS A CA 16
ATOM 14942 C C . LYS A 1 54 ? -10.870 -3.176 -7.199 1.00 0.00 2596 LYS A C 16
ATOM 14943 O O . LYS A 1 54 ? -11.707 -3.100 -8.099 1.00 0.00 2596 LYS A O 16
ATOM 14962 N N . LEU A 1 55 ? -11.188 -3.155 -5.919 1.00 0.00 2597 LEU A N 16
ATOM 14963 C CA . LEU A 1 55 ? -12.570 -3.057 -5.480 1.00 0.00 2597 LEU A CA 16
ATOM 14964 C C . LEU A 1 55 ? -13.098 -1.631 -5.560 1.00 0.00 2597 LEU A C 16
ATOM 14965 O O . LEU A 1 55 ? -14.311 -1.418 -5.603 1.00 0.00 2597 LEU A O 16
ATOM 14981 N N . HIS A 1 56 ? -12.215 -0.661 -5.587 1.00 0.00 2598 HIS A N 16
ATOM 14982 C CA . HIS A 1 56 ? -12.640 0.722 -5.656 1.00 0.00 2598 HIS A CA 16
ATOM 14983 C C . HIS A 1 56 ? -12.054 1.448 -6.855 1.00 0.00 2598 HIS A C 16
ATOM 14984 O O . HIS A 1 56 ? -11.027 2.114 -6.752 1.00 0.00 2598 HIS A O 16
ATOM 14998 N N . PRO A 1 57 ? -12.681 1.309 -8.032 1.00 0.00 2599 PRO A N 16
ATOM 14999 C CA . PRO A 1 57 ? -12.246 2.019 -9.247 1.00 0.00 2599 PRO A CA 16
ATOM 15000 C C . PRO A 1 57 ? -12.599 3.510 -9.174 1.00 0.00 2599 PRO A C 16
ATOM 15001 O O . PRO A 1 57 ? -12.159 4.326 -9.989 1.00 0.00 2599 PRO A O 16
ATOM 15012 N N . THR A 1 58 ? -13.400 3.841 -8.203 1.00 0.00 2600 THR A N 16
ATOM 15013 C CA . THR A 1 58 ? -13.859 5.173 -7.961 1.00 0.00 2600 THR A CA 16
ATOM 15014 C C . THR A 1 58 ? -13.201 5.775 -6.727 1.00 0.00 2600 THR A C 16
ATOM 15015 O O . THR A 1 58 ? -13.726 6.725 -6.116 1.00 0.00 2600 THR A O 16
ATOM 15026 N N . TYR A 1 59 ? -12.044 5.261 -6.361 1.00 0.00 2601 TYR A N 16
ATOM 15027 C CA . TYR A 1 59 ? -11.379 5.796 -5.218 1.00 0.00 2601 TYR A CA 16
ATOM 15028 C C . TYR A 1 59 ? -10.503 6.969 -5.659 1.00 0.00 2601 TYR A C 16
ATOM 15029 O O . TYR A 1 59 ? -10.363 7.251 -6.857 1.00 0.00 2601 TYR A O 16
ATOM 15047 N N . THR A 1 60 ? -9.961 7.648 -4.722 1.00 0.00 2602 THR A N 16
ATOM 15048 C CA . THR A 1 60 ? -9.051 8.706 -4.954 1.00 0.00 2602 THR A CA 16
ATOM 15049 C C . THR A 1 60 ? -8.027 8.703 -3.824 1.00 0.00 2602 THR A C 16
ATOM 15050 O O . THR A 1 60 ? -8.376 8.438 -2.674 1.00 0.00 2602 THR A O 16
ATOM 15061 N N . VAL A 1 61 ? -6.778 8.895 -4.154 1.00 0.00 2603 VAL A N 16
ATOM 15062 C CA . VAL A 1 61 ? -5.750 9.007 -3.148 1.00 0.00 2603 VAL A CA 16
ATOM 15063 C C . VAL A 1 61 ? -5.917 10.364 -2.481 1.00 0.00 2603 VAL A C 16
ATOM 15064 O O . VAL A 1 61 ? -5.952 11.396 -3.164 1.00 0.00 2603 VAL A O 16
ATOM 15077 N N . ASP A 1 62 ? -6.054 10.365 -1.173 1.00 0.00 2604 ASP A N 16
ATOM 15078 C CA . ASP A 1 62 ? -6.342 11.594 -0.442 1.00 0.00 2604 ASP A CA 16
ATOM 15079 C C . ASP A 1 62 ? -5.108 12.460 -0.354 1.00 0.00 2604 ASP A C 16
ATOM 15080 O O . ASP A 1 62 ? -5.174 13.677 -0.493 1.00 0.00 2604 ASP A O 16
ATOM 15089 N N . MET A 1 63 ? -3.979 11.830 -0.171 1.00 0.00 2605 MET A N 16
ATOM 15090 C CA . MET A 1 63 ? -2.732 12.547 -0.121 1.00 0.00 2605 MET A CA 16
ATOM 15091 C C . MET A 1 63 ? -1.801 11.998 -1.205 1.00 0.00 2605 MET A C 16
ATOM 15092 O O . MET A 1 63 ? -1.238 10.909 -1.050 1.00 0.00 2605 MET A O 16
ATOM 15106 N N . PRO A 1 64 ? -1.653 12.734 -2.339 1.00 0.00 2606 PRO A N 16
ATOM 15107 C CA . PRO A 1 64 ? -0.879 12.272 -3.519 1.00 0.00 2606 PRO A CA 16
ATOM 15108 C C . PRO A 1 64 ? 0.619 12.146 -3.248 1.00 0.00 2606 PRO A C 16
ATOM 15109 O O . PRO A 1 64 ? 1.342 11.441 -3.961 1.00 0.00 2606 PRO A O 16
ATOM 15120 N N . SER A 1 65 ? 1.072 12.810 -2.232 1.00 0.00 2607 SER A N 16
ATOM 15121 C CA . SER A 1 65 ? 2.434 12.747 -1.841 1.00 0.00 2607 SER A CA 16
ATOM 15122 C C . SER A 1 65 ? 2.456 12.111 -0.462 1.00 0.00 2607 SER A C 16
ATOM 15123 O O . SER A 1 65 ? 1.993 12.722 0.511 1.00 0.00 2607 SER A O 16
ATOM 15131 N N . TYR A 1 66 ? 2.928 10.867 -0.381 1.00 0.00 2608 TYR A N 16
ATOM 15132 C CA . TYR A 1 66 ? 2.892 10.135 0.873 1.00 0.00 2608 TYR A CA 16
ATOM 15133 C C . TYR A 1 66 ? 3.808 10.802 1.884 1.00 0.00 2608 TYR A C 16
ATOM 15134 O O . TYR A 1 66 ? 4.804 11.444 1.505 1.00 0.00 2608 TYR A O 16
ATOM 15152 N N . VAL A 1 67 ? 3.460 10.691 3.137 1.00 0.00 2609 VAL A N 16
ATOM 15153 C CA . VAL A 1 67 ? 4.262 11.244 4.192 1.00 0.00 2609 VAL A CA 16
ATOM 15154 C C . VAL A 1 67 ? 5.558 10.433 4.325 1.00 0.00 2609 VAL A C 16
ATOM 15155 O O . VAL A 1 67 ? 5.511 9.204 4.469 1.00 0.00 2609 VAL A O 16
ATOM 15168 N N . PRO A 1 68 ? 6.728 11.090 4.198 1.00 0.00 2610 PRO A N 16
ATOM 15169 C CA . PRO A 1 68 ? 8.007 10.413 4.334 1.00 0.00 2610 PRO A CA 16
ATOM 15170 C C . PRO A 1 68 ? 8.101 9.726 5.698 1.00 0.00 2610 PRO A C 16
ATOM 15171 O O . PRO A 1 68 ? 7.701 10.299 6.726 1.00 0.00 2610 PRO A O 16
ATOM 15182 N N . LYS A 1 69 ? 8.617 8.515 5.703 1.00 0.00 2611 LYS A N 16
ATOM 15183 C CA . LYS A 1 69 ? 8.643 7.687 6.891 1.00 0.00 2611 LYS A CA 16
ATOM 15184 C C . LYS A 1 69 ? 9.731 8.118 7.853 1.00 0.00 2611 LYS A C 16
ATOM 15185 O O . LYS A 1 69 ? 10.840 7.586 7.854 1.00 0.00 2611 LYS A O 16
ATOM 15204 N N . ASN A 1 70 ? 9.384 9.115 8.617 1.00 0.00 2612 ASN A N 16
ATOM 15205 C CA . ASN A 1 70 ? 10.213 9.786 9.600 1.00 0.00 2612 ASN A CA 16
ATOM 15206 C C . ASN A 1 70 ? 9.392 10.938 10.117 1.00 0.00 2612 ASN A C 16
ATOM 15207 O O . ASN A 1 70 ? 9.252 11.156 11.330 1.00 0.00 2612 ASN A O 16
ATOM 15218 N N . ALA A 1 71 ? 8.914 11.694 9.154 1.00 0.00 2613 ALA A N 16
ATOM 15219 C CA . ALA A 1 71 ? 7.909 12.755 9.303 1.00 0.00 2613 ALA A CA 16
ATOM 15220 C C . ALA A 1 71 ? 8.396 13.945 10.103 1.00 0.00 2613 ALA A C 16
ATOM 15221 O O . ALA A 1 71 ? 7.609 14.819 10.460 1.00 0.00 2613 ALA A O 16
ATOM 15228 N N . ASP A 1 72 ? 9.690 14.025 10.317 1.00 0.00 2614 ASP A N 16
ATOM 15229 C CA . ASP A 1 72 ? 10.259 15.098 11.124 1.00 0.00 2614 ASP A CA 16
ATOM 15230 C C . ASP A 1 72 ? 10.246 16.400 10.363 1.00 0.00 2614 ASP A C 16
ATOM 15231 O O . ASP A 1 72 ? 10.207 17.483 10.944 1.00 0.00 2614 ASP A O 16
ATOM 15240 N N . VAL A 1 73 ? 10.224 16.285 9.067 1.00 0.00 2615 VAL A N 16
ATOM 15241 C CA . VAL A 1 73 ? 10.127 17.432 8.198 1.00 0.00 2615 VAL A CA 16
ATOM 15242 C C . VAL A 1 73 ? 8.673 17.885 8.045 1.00 0.00 2615 VAL A C 16
ATOM 15243 O O . VAL A 1 73 ? 7.973 17.537 7.081 1.00 0.00 2615 VAL A O 16
ATOM 15256 N N . LEU A 1 74 ? 8.195 18.572 9.041 1.00 0.00 2616 LEU A N 16
ATOM 15257 C CA . LEU A 1 74 ? 6.858 19.099 9.030 1.00 0.00 2616 LEU A CA 16
ATOM 15258 C C . LEU A 1 74 ? 6.977 20.526 8.566 1.00 0.00 2616 LEU A C 16
ATOM 15259 O O . LEU A 1 74 ? 7.314 21.421 9.342 1.00 0.00 2616 LEU A O 16
ATOM 15275 N N . PHE A 1 75 ? 6.783 20.723 7.297 1.00 0.00 2617 PHE A N 16
ATOM 15276 C CA . PHE A 1 75 ? 6.945 22.019 6.716 1.00 0.00 2617 PHE A CA 16
ATOM 15277 C C . PHE A 1 75 ? 5.741 22.881 6.862 1.00 0.00 2617 PHE A C 16
ATOM 15278 O O . PHE A 1 75 ? 4.594 22.413 6.824 1.00 0.00 2617 PHE A O 16
ATOM 15295 N N . SER A 1 76 ? 6.007 24.112 7.127 1.00 0.00 2618 SER A N 16
ATOM 15296 C CA . SER A 1 76 ? 5.032 25.137 7.163 1.00 0.00 2618 SER A CA 16
ATOM 15297 C C . SER A 1 76 ? 5.701 26.396 6.646 1.00 0.00 2618 SER A C 16
ATOM 15298 O O . SER A 1 76 ? 6.246 27.198 7.405 1.00 0.00 2618 SER A O 16
ATOM 15306 N N . SER A 1 77 ? 5.753 26.501 5.345 1.00 0.00 2619 SER A N 16
ATOM 15307 C CA . SER A 1 77 ? 6.472 27.567 4.699 1.00 0.00 2619 SER A CA 16
ATOM 15308 C C . SER A 1 77 ? 5.605 28.244 3.640 1.00 0.00 2619 SER A C 16
ATOM 15309 O O . SER A 1 77 ? 5.587 29.479 3.531 1.00 0.00 2619 SER A O 16
ATOM 15317 N N . PHE A 1 78 ? 4.894 27.451 2.869 1.00 0.00 2620 PHE A N 16
ATOM 15318 C CA . PHE A 1 78 ? 4.012 27.972 1.845 1.00 0.00 2620 PHE A CA 16
ATOM 15319 C C . PHE A 1 78 ? 2.628 27.580 2.249 1.00 0.00 2620 PHE A C 16
ATOM 15320 O O . PHE A 1 78 ? 2.102 26.552 1.781 1.00 0.00 2620 PHE A O 16
ATOM 15337 N N . GLN A 1 79 ? 2.079 28.351 3.201 1.00 0.00 2621 GLN A N 16
ATOM 15338 C CA . GLN A 1 79 ? 0.832 28.058 3.929 1.00 0.00 2621 GLN A CA 16
ATOM 15339 C C . GLN A 1 79 ? 1.160 26.969 4.925 1.00 0.00 2621 GLN A C 16
ATOM 15340 O O . GLN A 1 79 ? 1.161 27.187 6.138 1.00 0.00 2621 GLN A O 16
ATOM 15354 N N . LYS A 1 80 ? 1.508 25.830 4.389 1.00 0.00 2622 LYS A N 16
ATOM 15355 C CA . LYS A 1 80 ? 2.020 24.716 5.113 1.00 0.00 2622 LYS A CA 16
ATOM 15356 C C . LYS A 1 80 ? 3.072 24.067 4.223 1.00 0.00 2622 LYS A C 16
ATOM 15357 O O . LYS A 1 80 ? 4.205 24.605 4.149 1.00 0.00 2622 LYS A O 16
ATOM 15377 N N . LEU A 1 21 ? 9.179 1.134 -0.771 1.00 0.00 2563 LEU A N 17
ATOM 15378 C CA . LEU A 1 21 ? 8.244 1.557 0.217 1.00 0.00 2563 LEU A CA 17
ATOM 15379 C C . LEU A 1 21 ? 7.928 0.334 1.044 1.00 0.00 2563 LEU A C 17
ATOM 15380 O O . LEU A 1 21 ? 7.978 -0.787 0.519 1.00 0.00 2563 LEU A O 17
ATOM 15396 N N . ASP A 1 22 ? 7.641 0.518 2.301 1.00 0.00 2564 ASP A N 17
ATOM 15397 C CA . ASP A 1 22 ? 7.350 -0.599 3.188 1.00 0.00 2564 ASP A CA 17
ATOM 15398 C C . ASP A 1 22 ? 5.934 -1.067 2.904 1.00 0.00 2564 ASP A C 17
ATOM 15399 O O . ASP A 1 22 ? 5.064 -0.253 2.615 1.00 0.00 2564 ASP A O 17
ATOM 15408 N N . PRO A 1 23 ? 5.674 -2.369 2.904 1.00 0.00 2565 PRO A N 17
ATOM 15409 C CA . PRO A 1 23 ? 4.325 -2.883 2.707 1.00 0.00 2565 PRO A CA 17
ATOM 15410 C C . PRO A 1 23 ? 3.352 -2.453 3.822 1.00 0.00 2565 PRO A C 17
ATOM 15411 O O . PRO A 1 23 ? 2.127 -2.496 3.634 1.00 0.00 2565 PRO A O 17
ATOM 15422 N N . ASP A 1 24 ? 3.888 -2.002 4.955 1.00 0.00 2566 ASP A N 17
ATOM 15423 C CA . ASP A 1 24 ? 3.046 -1.568 6.073 1.00 0.00 2566 ASP A CA 17
ATOM 15424 C C . ASP A 1 24 ? 2.670 -0.105 5.937 1.00 0.00 2566 ASP A C 17
ATOM 15425 O O . ASP A 1 24 ? 1.664 0.339 6.515 1.00 0.00 2566 ASP A O 17
ATOM 15434 N N . THR A 1 25 ? 3.447 0.629 5.129 1.00 0.00 2567 THR A N 17
ATOM 15435 C CA . THR A 1 25 ? 3.202 2.034 4.873 1.00 0.00 2567 THR A CA 17
ATOM 15436 C C . THR A 1 25 ? 1.756 2.226 4.438 1.00 0.00 2567 THR A C 17
ATOM 15437 O O . THR A 1 25 ? 1.293 1.594 3.499 1.00 0.00 2567 THR A O 17
ATOM 15448 N N . ARG A 1 26 ? 1.056 3.042 5.162 1.00 0.00 2568 ARG A N 17
ATOM 15449 C CA . ARG A 1 26 ? -0.332 3.270 4.901 1.00 0.00 2568 ARG A CA 17
ATOM 15450 C C . ARG A 1 26 ? -0.509 4.206 3.730 1.00 0.00 2568 ARG A C 17
ATOM 15451 O O . ARG A 1 26 ? 0.290 5.128 3.527 1.00 0.00 2568 ARG A O 17
ATOM 15472 N N . ILE A 1 27 ? -1.541 3.975 2.980 1.00 0.00 2569 ILE A N 17
ATOM 15473 C CA . ILE A 1 27 ? -1.854 4.773 1.839 1.00 0.00 2569 ILE A CA 17
ATOM 15474 C C . ILE A 1 27 ? -3.172 5.509 2.121 1.00 0.00 2569 ILE A C 17
ATOM 15475 O O . ILE A 1 27 ? -4.242 4.901 2.129 1.00 0.00 2569 ILE A O 17
ATOM 15491 N N . PRO A 1 28 ? -3.097 6.807 2.421 1.00 0.00 2570 PRO A N 17
ATOM 15492 C CA . PRO A 1 28 ? -4.267 7.615 2.766 1.00 0.00 2570 PRO A CA 17
ATOM 15493 C C . PRO A 1 28 ? -5.150 7.916 1.556 1.00 0.00 2570 PRO A C 17
ATOM 15494 O O . PRO A 1 28 ? -4.845 8.789 0.718 1.00 0.00 2570 PRO A O 17
ATOM 15505 N N . VAL A 1 29 ? -6.231 7.203 1.462 1.00 0.00 2571 VAL A N 17
ATOM 15506 C CA . VAL A 1 29 ? -7.114 7.304 0.331 1.00 0.00 2571 VAL A CA 17
ATOM 15507 C C . VAL A 1 29 ? -8.524 7.676 0.752 1.00 0.00 2571 VAL A C 17
ATOM 15508 O O . VAL A 1 29 ? -8.892 7.559 1.931 1.00 0.00 2571 VAL A O 17
ATOM 15521 N N . ILE A 1 30 ? -9.292 8.113 -0.199 1.00 0.00 2572 ILE A N 17
ATOM 15522 C CA . ILE A 1 30 ? -10.657 8.496 0.010 1.00 0.00 2572 ILE A CA 17
ATOM 15523 C C . ILE A 1 30 ? -11.511 7.880 -1.096 1.00 0.00 2572 ILE A C 17
ATOM 15524 O O . ILE A 1 30 ? -11.092 7.824 -2.258 1.00 0.00 2572 ILE A O 17
ATOM 15540 N N . ASN A 1 31 ? -12.657 7.366 -0.736 1.00 0.00 2573 ASN A N 17
ATOM 15541 C CA . ASN A 1 31 ? -13.518 6.729 -1.698 1.00 0.00 2573 ASN A CA 17
ATOM 15542 C C . ASN A 1 31 ? -14.578 7.711 -2.119 1.00 0.00 2573 ASN A C 17
ATOM 15543 O O . ASN A 1 31 ? -15.276 8.258 -1.277 1.00 0.00 2573 ASN A O 17
ATOM 15554 N N . LEU A 1 32 ? -14.726 7.908 -3.396 1.00 0.00 2574 LEU A N 17
ATOM 15555 C CA . LEU A 1 32 ? -15.694 8.842 -3.906 1.00 0.00 2574 LEU A CA 17
ATOM 15556 C C . LEU A 1 32 ? -17.096 8.212 -4.042 1.00 0.00 2574 LEU A C 17
ATOM 15557 O O . LEU A 1 32 ? -18.089 8.928 -4.180 1.00 0.00 2574 LEU A O 17
ATOM 15573 N N . GLU A 1 33 ? -17.187 6.873 -3.994 1.00 0.00 2575 GLU A N 17
ATOM 15574 C CA . GLU A 1 33 ? -18.502 6.221 -4.109 1.00 0.00 2575 GLU A CA 17
ATOM 15575 C C . GLU A 1 33 ? -19.243 6.335 -2.781 1.00 0.00 2575 GLU A C 17
ATOM 15576 O O . GLU A 1 33 ? -20.455 6.463 -2.737 1.00 0.00 2575 GLU A O 17
ATOM 15588 N N . ASP A 1 34 ? -18.483 6.295 -1.707 1.00 0.00 2576 ASP A N 17
ATOM 15589 C CA . ASP A 1 34 ? -19.042 6.350 -0.358 1.00 0.00 2576 ASP A CA 17
ATOM 15590 C C . ASP A 1 34 ? -18.826 7.697 0.278 1.00 0.00 2576 ASP A C 17
ATOM 15591 O O . ASP A 1 34 ? -19.753 8.308 0.788 1.00 0.00 2576 ASP A O 17
ATOM 15600 N N . GLY A 1 35 ? -17.606 8.163 0.226 1.00 0.00 2577 GLY A N 17
ATOM 15601 C CA . GLY A 1 35 ? -17.252 9.384 0.898 1.00 0.00 2577 GLY A CA 17
ATOM 15602 C C . GLY A 1 35 ? -16.295 9.103 2.036 1.00 0.00 2577 GLY A C 17
ATOM 15603 O O . GLY A 1 35 ? -15.814 10.027 2.695 1.00 0.00 2577 GLY A O 17
ATOM 15607 N N . THR A 1 36 ? -16.036 7.819 2.272 1.00 0.00 2578 THR A N 17
ATOM 15608 C CA . THR A 1 36 ? -15.139 7.372 3.318 1.00 0.00 2578 THR A CA 17
ATOM 15609 C C . THR A 1 36 ? -13.709 7.839 3.017 1.00 0.00 2578 THR A C 17
ATOM 15610 O O . THR A 1 36 ? -13.356 8.078 1.858 1.00 0.00 2578 THR A O 17
ATOM 15621 N N . ARG A 1 37 ? -12.904 7.938 4.026 1.00 0.00 2579 ARG A N 17
ATOM 15622 C CA . ARG A 1 37 ? -11.573 8.404 3.889 1.00 0.00 2579 ARG A CA 17
ATOM 15623 C C . ARG A 1 37 ? -10.788 7.765 4.957 1.00 0.00 2579 ARG A C 17
ATOM 15624 O O . ARG A 1 37 ? -11.169 7.806 6.124 1.00 0.00 2579 ARG A O 17
ATOM 15645 N N . LEU A 1 38 ? -9.750 7.131 4.571 1.00 0.00 2580 LEU A N 17
ATOM 15646 C CA . LEU A 1 38 ? -8.977 6.375 5.473 1.00 0.00 2580 LEU A CA 17
ATOM 15647 C C . LEU A 1 38 ? -7.588 6.934 5.450 1.00 0.00 2580 LEU A C 17
ATOM 15648 O O . LEU A 1 38 ? -6.843 6.733 4.488 1.00 0.00 2580 LEU A O 17
ATOM 15664 N N . VAL A 1 39 ? -7.271 7.704 6.449 1.00 0.00 2581 VAL A N 17
ATOM 15665 C CA . VAL A 1 39 ? -5.983 8.336 6.557 1.00 0.00 2581 VAL A CA 17
ATOM 15666 C C . VAL A 1 39 ? -5.346 7.956 7.879 1.00 0.00 2581 VAL A C 17
ATOM 15667 O O . VAL A 1 39 ? -6.041 7.541 8.816 1.00 0.00 2581 VAL A O 17
ATOM 15680 N N . GLY A 1 40 ? -4.050 8.035 7.939 1.00 0.00 2582 GLY A N 17
ATOM 15681 C CA . GLY A 1 40 ? -3.350 7.704 9.150 1.00 0.00 2582 GLY A CA 17
ATOM 15682 C C . GLY A 1 40 ? -3.113 6.232 9.212 1.00 0.00 2582 GLY A C 17
ATOM 15683 O O . GLY A 1 40 ? -2.743 5.632 8.211 1.00 0.00 2582 GLY A O 17
ATOM 15687 N N . GLU A 1 41 ? -3.373 5.629 10.347 1.00 0.00 2583 GLU A N 17
ATOM 15688 C CA . GLU A 1 41 ? -3.174 4.202 10.487 1.00 0.00 2583 GLU A CA 17
ATOM 15689 C C . GLU A 1 41 ? -4.412 3.438 10.005 1.00 0.00 2583 GLU A C 17
ATOM 15690 O O . GLU A 1 41 ? -4.343 2.239 9.698 1.00 0.00 2583 GLU A O 17
ATOM 15702 N N . ASP A 1 42 ? -5.532 4.161 9.910 1.00 0.00 2584 ASP A N 17
ATOM 15703 C CA . ASP A 1 42 ? -6.825 3.597 9.459 1.00 0.00 2584 ASP A CA 17
ATOM 15704 C C . ASP A 1 42 ? -6.794 3.313 7.978 1.00 0.00 2584 ASP A C 17
ATOM 15705 O O . ASP A 1 42 ? -7.619 2.555 7.454 1.00 0.00 2584 ASP A O 17
ATOM 15714 N N . ALA A 1 43 ? -5.848 3.940 7.312 1.00 0.00 2585 ALA A N 17
ATOM 15715 C CA . ALA A 1 43 ? -5.626 3.776 5.892 1.00 0.00 2585 ALA A CA 17
ATOM 15716 C C . ALA A 1 43 ? -5.194 2.331 5.571 1.00 0.00 2585 ALA A C 17
ATOM 15717 O O . ALA A 1 43 ? -4.687 1.619 6.452 1.00 0.00 2585 ALA A O 17
ATOM 15724 N N . PRO A 1 44 ? -5.448 1.850 4.344 1.00 0.00 2586 PRO A N 17
ATOM 15725 C CA . PRO A 1 44 ? -4.984 0.528 3.909 1.00 0.00 2586 PRO A CA 17
ATOM 15726 C C . PRO A 1 44 ? -3.455 0.508 3.788 1.00 0.00 2586 PRO A C 17
ATOM 15727 O O . PRO A 1 44 ? -2.825 1.561 3.574 1.00 0.00 2586 PRO A O 17
ATOM 15738 N N . LYS A 1 45 ? -2.852 -0.652 3.953 1.00 0.00 2587 LYS A N 17
ATOM 15739 C CA . LYS A 1 45 ? -1.437 -0.770 3.880 1.00 0.00 2587 LYS A CA 17
ATOM 15740 C C . LYS A 1 45 ? -1.022 -0.931 2.440 1.00 0.00 2587 LYS A C 17
ATOM 15741 O O . LYS A 1 45 ? -1.771 -1.481 1.639 1.00 0.00 2587 LYS A O 17
ATOM 15760 N N . ASN A 1 46 ? 0.177 -0.481 2.137 1.00 0.00 2588 ASN A N 17
ATOM 15761 C CA . ASN A 1 46 ? 0.782 -0.517 0.791 1.00 0.00 2588 ASN A CA 17
ATOM 15762 C C . ASN A 1 46 ? 0.702 -1.908 0.163 1.00 0.00 2588 ASN A C 17
ATOM 15763 O O . ASN A 1 46 ? 0.538 -2.043 -1.049 1.00 0.00 2588 ASN A O 17
ATOM 15774 N N . LYS A 1 47 ? 0.771 -2.929 0.989 1.00 0.00 2589 LYS A N 17
ATOM 15775 C CA . LYS A 1 47 ? 0.706 -4.292 0.508 1.00 0.00 2589 LYS A CA 17
ATOM 15776 C C . LYS A 1 47 ? -0.682 -4.664 -0.034 1.00 0.00 2589 LYS A C 17
ATOM 15777 O O . LYS A 1 47 ? -0.798 -5.185 -1.135 1.00 0.00 2589 LYS A O 17
ATOM 15796 N N . ASP A 1 48 ? -1.724 -4.340 0.707 1.00 0.00 2590 ASP A N 17
ATOM 15797 C CA . ASP A 1 48 ? -3.097 -4.739 0.344 1.00 0.00 2590 ASP A CA 17
ATOM 15798 C C . ASP A 1 48 ? -3.779 -3.662 -0.462 1.00 0.00 2590 ASP A C 17
ATOM 15799 O O . ASP A 1 48 ? -4.927 -3.819 -0.905 1.00 0.00 2590 ASP A O 17
ATOM 15808 N N . LEU A 1 49 ? -3.049 -2.576 -0.652 1.00 0.00 2591 LEU A N 17
ATOM 15809 C CA . LEU A 1 49 ? -3.470 -1.403 -1.403 1.00 0.00 2591 LEU A CA 17
ATOM 15810 C C . LEU A 1 49 ? -4.070 -1.798 -2.753 1.00 0.00 2591 LEU A C 17
ATOM 15811 O O . LEU A 1 49 ? -5.169 -1.383 -3.090 1.00 0.00 2591 LEU A O 17
ATOM 15827 N N . VAL A 1 50 ? -3.370 -2.640 -3.478 1.00 0.00 2592 VAL A N 17
ATOM 15828 C CA . VAL A 1 50 ? -3.796 -3.052 -4.807 1.00 0.00 2592 VAL A CA 17
ATOM 15829 C C . VAL A 1 50 ? -5.183 -3.716 -4.818 1.00 0.00 2592 VAL A C 17
ATOM 15830 O O . VAL A 1 50 ? -5.980 -3.465 -5.705 1.00 0.00 2592 VAL A O 17
ATOM 15843 N N . GLU A 1 51 ? -5.480 -4.521 -3.811 1.00 0.00 2593 GLU A N 17
ATOM 15844 C CA . GLU A 1 51 ? -6.756 -5.187 -3.746 1.00 0.00 2593 GLU A CA 17
ATOM 15845 C C . GLU A 1 51 ? -7.860 -4.221 -3.414 1.00 0.00 2593 GLU A C 17
ATOM 15846 O O . GLU A 1 51 ? -8.968 -4.327 -3.938 1.00 0.00 2593 GLU A O 17
ATOM 15858 N N . TRP A 1 52 ? -7.546 -3.276 -2.566 1.00 0.00 2594 TRP A N 17
ATOM 15859 C CA . TRP A 1 52 ? -8.484 -2.228 -2.190 1.00 0.00 2594 TRP A CA 17
ATOM 15860 C C . TRP A 1 52 ? -8.867 -1.435 -3.454 1.00 0.00 2594 TRP A C 17
ATOM 15861 O O . TRP A 1 52 ? -10.011 -1.062 -3.651 1.00 0.00 2594 TRP A O 17
ATOM 15882 N N . LEU A 1 53 ? -7.887 -1.247 -4.322 1.00 0.00 2595 LEU A N 17
ATOM 15883 C CA . LEU A 1 53 ? -8.063 -0.556 -5.606 1.00 0.00 2595 LEU A CA 17
ATOM 15884 C C . LEU A 1 53 ? -8.897 -1.375 -6.574 1.00 0.00 2595 LEU A C 17
ATOM 15885 O O . LEU A 1 53 ? -9.631 -0.819 -7.400 1.00 0.00 2595 LEU A O 17
ATOM 15901 N N . LYS A 1 54 ? -8.760 -2.688 -6.501 1.00 0.00 2596 LYS A N 17
ATOM 15902 C CA . LYS A 1 54 ? -9.569 -3.590 -7.313 1.00 0.00 2596 LYS A CA 17
ATOM 15903 C C . LYS A 1 54 ? -11.025 -3.450 -6.907 1.00 0.00 2596 LYS A C 17
ATOM 15904 O O . LYS A 1 54 ? -11.913 -3.337 -7.749 1.00 0.00 2596 LYS A O 17
ATOM 15923 N N . LEU A 1 55 ? -11.245 -3.417 -5.609 1.00 0.00 2597 LEU A N 17
ATOM 15924 C CA . LEU A 1 55 ? -12.574 -3.302 -5.048 1.00 0.00 2597 LEU A CA 17
ATOM 15925 C C . LEU A 1 55 ? -13.135 -1.900 -5.225 1.00 0.00 2597 LEU A C 17
ATOM 15926 O O . LEU A 1 55 ? -14.339 -1.721 -5.385 1.00 0.00 2597 LEU A O 17
ATOM 15942 N N . HIS A 1 56 ? -12.276 -0.907 -5.201 1.00 0.00 2598 HIS A N 17
ATOM 15943 C CA . HIS A 1 56 ? -12.730 0.459 -5.294 1.00 0.00 2598 HIS A CA 17
ATOM 15944 C C . HIS A 1 56 ? -12.032 1.231 -6.401 1.00 0.00 2598 HIS A C 17
ATOM 15945 O O . HIS A 1 56 ? -11.067 1.940 -6.155 1.00 0.00 2598 HIS A O 17
ATOM 15959 N N . PRO A 1 57 ? -12.496 1.101 -7.658 1.00 0.00 2599 PRO A N 17
ATOM 15960 C CA . PRO A 1 57 ? -11.976 1.910 -8.773 1.00 0.00 2599 PRO A CA 17
ATOM 15961 C C . PRO A 1 57 ? -12.560 3.332 -8.697 1.00 0.00 2599 PRO A C 17
ATOM 15962 O O . PRO A 1 57 ? -12.229 4.232 -9.478 1.00 0.00 2599 PRO A O 17
ATOM 15973 N N . THR A 1 58 ? -13.410 3.482 -7.723 1.00 0.00 2600 THR A N 17
ATOM 15974 C CA . THR A 1 58 ? -14.139 4.652 -7.383 1.00 0.00 2600 THR A CA 17
ATOM 15975 C C . THR A 1 58 ? -13.336 5.549 -6.430 1.00 0.00 2600 THR A C 17
ATOM 15976 O O . THR A 1 58 ? -13.789 6.640 -6.052 1.00 0.00 2600 THR A O 17
ATOM 15987 N N . TYR A 1 59 ? -12.165 5.097 -6.047 1.00 0.00 2601 TYR A N 17
ATOM 15988 C CA . TYR A 1 59 ? -11.386 5.795 -5.052 1.00 0.00 2601 TYR A CA 17
ATOM 15989 C C . TYR A 1 59 ? -10.482 6.869 -5.689 1.00 0.00 2601 TYR A C 17
ATOM 15990 O O . TYR A 1 59 ? -10.437 7.022 -6.915 1.00 0.00 2601 TYR A O 17
ATOM 16008 N N . THR A 1 60 ? -9.789 7.593 -4.840 1.00 0.00 2602 THR A N 17
ATOM 16009 C CA . THR A 1 60 ? -8.745 8.489 -5.227 1.00 0.00 2602 THR A CA 17
ATOM 16010 C C . THR A 1 60 ? -7.832 8.657 -3.994 1.00 0.00 2602 THR A C 17
ATOM 16011 O O . THR A 1 60 ? -8.260 8.361 -2.861 1.00 0.00 2602 THR A O 17
ATOM 16022 N N . VAL A 1 61 ? -6.597 9.051 -4.190 1.00 0.00 2603 VAL A N 17
ATOM 16023 C CA . VAL A 1 61 ? -5.680 9.206 -3.070 1.00 0.00 2603 VAL A CA 17
ATOM 16024 C C . VAL A 1 61 ? -5.835 10.588 -2.466 1.00 0.00 2603 VAL A C 17
ATOM 16025 O O . VAL A 1 61 ? -5.890 11.592 -3.185 1.00 0.00 2603 VAL A O 17
ATOM 16038 N N . ASP A 1 62 ? -5.901 10.649 -1.164 1.00 0.00 2604 ASP A N 17
ATOM 16039 C CA . ASP A 1 62 ? -6.119 11.906 -0.497 1.00 0.00 2604 ASP A CA 17
ATOM 16040 C C . ASP A 1 62 ? -4.791 12.582 -0.226 1.00 0.00 2604 ASP A C 17
ATOM 16041 O O . ASP A 1 62 ? -4.567 13.724 -0.632 1.00 0.00 2604 ASP A O 17
ATOM 16050 N N . MET A 1 63 ? -3.899 11.867 0.408 1.00 0.00 2605 MET A N 17
ATOM 16051 C CA . MET A 1 63 ? -2.607 12.409 0.794 1.00 0.00 2605 MET A CA 17
ATOM 16052 C C . MET A 1 63 ? -1.450 11.593 0.236 1.00 0.00 2605 MET A C 17
ATOM 16053 O O . MET A 1 63 ? -1.577 10.399 0.058 1.00 0.00 2605 MET A O 17
ATOM 16067 N N . PRO A 1 64 ? -0.301 12.229 -0.055 1.00 0.00 2606 PRO A N 17
ATOM 16068 C CA . PRO A 1 64 ? 0.908 11.503 -0.469 1.00 0.00 2606 PRO A CA 17
ATOM 16069 C C . PRO A 1 64 ? 1.609 10.843 0.736 1.00 0.00 2606 PRO A C 17
ATOM 16070 O O . PRO A 1 64 ? 2.513 10.009 0.578 1.00 0.00 2606 PRO A O 17
ATOM 16081 N N . SER A 1 65 ? 1.190 11.229 1.931 1.00 0.00 2607 SER A N 17
ATOM 16082 C CA . SER A 1 65 ? 1.738 10.710 3.155 1.00 0.00 2607 SER A CA 17
ATOM 16083 C C . SER A 1 65 ? 0.600 10.396 4.122 1.00 0.00 2607 SER A C 17
ATOM 16084 O O . SER A 1 65 ? -0.245 11.247 4.365 1.00 0.00 2607 SER A O 17
ATOM 16092 N N . TYR A 1 66 ? 0.552 9.156 4.592 1.00 0.00 2608 TYR A N 17
ATOM 16093 C CA . TYR A 1 66 ? -0.401 8.710 5.621 1.00 0.00 2608 TYR A CA 17
ATOM 16094 C C . TYR A 1 66 ? -0.313 9.626 6.833 1.00 0.00 2608 TYR A C 17
ATOM 16095 O O . TYR A 1 66 ? -1.260 10.312 7.186 1.00 0.00 2608 TYR A O 17
ATOM 16113 N N . VAL A 1 67 ? 0.799 9.586 7.449 1.00 0.00 2609 VAL A N 17
ATOM 16114 C CA . VAL A 1 67 ? 1.217 10.496 8.432 1.00 0.00 2609 VAL A CA 17
ATOM 16115 C C . VAL A 1 67 ? 2.687 10.620 8.142 1.00 0.00 2609 VAL A C 17
ATOM 16116 O O . VAL A 1 67 ? 3.293 9.604 7.740 1.00 0.00 2609 VAL A O 17
ATOM 16129 N N . PRO A 1 68 ? 3.280 11.807 8.169 1.00 0.00 2610 PRO A N 17
ATOM 16130 C CA . PRO A 1 68 ? 4.704 11.915 7.991 1.00 0.00 2610 PRO A CA 17
ATOM 16131 C C . PRO A 1 68 ? 5.389 11.245 9.178 1.00 0.00 2610 PRO A C 17
ATOM 16132 O O . PRO A 1 68 ? 5.390 11.758 10.297 1.00 0.00 2610 PRO A O 17
ATOM 16143 N N . LYS A 1 69 ? 5.856 10.059 8.942 1.00 0.00 2611 LYS A N 17
ATOM 16144 C CA . LYS A 1 69 ? 6.429 9.237 9.969 1.00 0.00 2611 LYS A CA 17
ATOM 16145 C C . LYS A 1 69 ? 7.927 9.440 9.991 1.00 0.00 2611 LYS A C 17
ATOM 16146 O O . LYS A 1 69 ? 8.535 9.625 11.050 1.00 0.00 2611 LYS A O 17
ATOM 16165 N N . ASN A 1 70 ? 8.514 9.410 8.818 1.00 0.00 2612 ASN A N 17
ATOM 16166 C CA . ASN A 1 70 ? 9.954 9.542 8.664 1.00 0.00 2612 ASN A CA 17
ATOM 16167 C C . ASN A 1 70 ? 10.386 10.974 8.906 1.00 0.00 2612 ASN A C 17
ATOM 16168 O O . ASN A 1 70 ? 11.465 11.228 9.438 1.00 0.00 2612 ASN A O 17
ATOM 16179 N N . ALA A 1 71 ? 9.528 11.892 8.551 1.00 0.00 2613 ALA A N 17
ATOM 16180 C CA . ALA A 1 71 ? 9.769 13.298 8.758 1.00 0.00 2613 ALA A CA 17
ATOM 16181 C C . ALA A 1 71 ? 8.810 13.803 9.807 1.00 0.00 2613 ALA A C 17
ATOM 16182 O O . ALA A 1 71 ? 7.622 13.524 9.729 1.00 0.00 2613 ALA A O 17
ATOM 16189 N N . ASP A 1 72 ? 9.296 14.537 10.777 1.00 0.00 2614 ASP A N 17
ATOM 16190 C CA . ASP A 1 72 ? 8.413 15.039 11.815 1.00 0.00 2614 ASP A CA 17
ATOM 16191 C C . ASP A 1 72 ? 7.929 16.410 11.434 1.00 0.00 2614 ASP A C 17
ATOM 16192 O O . ASP A 1 72 ? 8.618 17.422 11.629 1.00 0.00 2614 ASP A O 17
ATOM 16201 N N . VAL A 1 73 ? 6.806 16.433 10.798 1.00 0.00 2615 VAL A N 17
ATOM 16202 C CA . VAL A 1 73 ? 6.209 17.661 10.337 1.00 0.00 2615 VAL A CA 17
ATOM 16203 C C . VAL A 1 73 ? 5.130 18.097 11.306 1.00 0.00 2615 VAL A C 17
ATOM 16204 O O . VAL A 1 73 ? 5.099 19.241 11.752 1.00 0.00 2615 VAL A O 17
ATOM 16217 N N . LEU A 1 74 ? 4.287 17.179 11.679 1.00 0.00 2616 LEU A N 17
ATOM 16218 C CA . LEU A 1 74 ? 3.176 17.489 12.535 1.00 0.00 2616 LEU A CA 17
ATOM 16219 C C . LEU A 1 74 ? 2.858 16.346 13.478 1.00 0.00 2616 LEU A C 17
ATOM 16220 O O . LEU A 1 74 ? 3.377 15.224 13.325 1.00 0.00 2616 LEU A O 17
ATOM 16236 N N . PHE A 1 75 ? 2.040 16.628 14.440 1.00 0.00 2617 PHE A N 17
ATOM 16237 C CA . PHE A 1 75 ? 1.589 15.646 15.373 1.00 0.00 2617 PHE A CA 17
ATOM 16238 C C . PHE A 1 75 ? 0.090 15.851 15.515 1.00 0.00 2617 PHE A C 17
ATOM 16239 O O . PHE A 1 75 ? -0.682 15.164 14.871 1.00 0.00 2617 PHE A O 17
ATOM 16256 N N . SER A 1 76 ? -0.279 16.889 16.265 1.00 0.00 2618 SER A N 17
ATOM 16257 C CA . SER A 1 76 ? -1.662 17.336 16.494 1.00 0.00 2618 SER A CA 17
ATOM 16258 C C . SER A 1 76 ? -2.732 16.216 16.593 1.00 0.00 2618 SER A C 17
ATOM 16259 O O . SER A 1 76 ? -2.940 15.638 17.663 1.00 0.00 2618 SER A O 17
ATOM 16267 N N . SER A 1 77 ? -3.343 15.894 15.470 1.00 0.00 2619 SER A N 17
ATOM 16268 C CA . SER A 1 77 ? -4.423 14.907 15.407 1.00 0.00 2619 SER A CA 17
ATOM 16269 C C . SER A 1 77 ? -3.878 13.484 15.539 1.00 0.00 2619 SER A C 17
ATOM 16270 O O . SER A 1 77 ? -4.571 12.579 16.000 1.00 0.00 2619 SER A O 17
ATOM 16278 N N . PHE A 1 78 ? -2.649 13.298 15.144 1.00 0.00 2620 PHE A N 17
ATOM 16279 C CA . PHE A 1 78 ? -2.017 12.014 15.217 1.00 0.00 2620 PHE A CA 17
ATOM 16280 C C . PHE A 1 78 ? -1.238 11.958 16.510 1.00 0.00 2620 PHE A C 17
ATOM 16281 O O . PHE A 1 78 ? -0.033 12.228 16.551 1.00 0.00 2620 PHE A O 17
ATOM 16298 N N . GLN A 1 79 ? -1.948 11.686 17.563 1.00 0.00 2621 GLN A N 17
ATOM 16299 C CA . GLN A 1 79 ? -1.408 11.738 18.893 1.00 0.00 2621 GLN A CA 17
ATOM 16300 C C . GLN A 1 79 ? -1.431 10.376 19.582 1.00 0.00 2621 GLN A C 17
ATOM 16301 O O . GLN A 1 79 ? -0.502 10.024 20.319 1.00 0.00 2621 GLN A O 17
ATOM 16315 N N . LYS A 1 80 ? -2.463 9.616 19.345 1.00 0.00 2622 LYS A N 17
ATOM 16316 C CA . LYS A 1 80 ? -2.617 8.332 19.965 1.00 0.00 2622 LYS A CA 17
ATOM 16317 C C . LYS A 1 80 ? -2.653 7.288 18.889 1.00 0.00 2622 LYS A C 17
ATOM 16318 O O . LYS A 1 80 ? -1.636 6.610 18.664 1.00 0.00 2622 LYS A O 17
ATOM 16338 N N . LEU A 1 21 ? 7.339 2.602 -1.826 1.00 0.00 2563 LEU A N 18
ATOM 16339 C CA . LEU A 1 21 ? 7.328 2.588 -0.357 1.00 0.00 2563 LEU A CA 18
ATOM 16340 C C . LEU A 1 21 ? 7.496 1.188 0.246 1.00 0.00 2563 LEU A C 18
ATOM 16341 O O . LEU A 1 21 ? 7.736 0.179 -0.461 1.00 0.00 2563 LEU A O 18
ATOM 16357 N N . ASP A 1 22 ? 7.405 1.136 1.553 1.00 0.00 2564 ASP A N 18
ATOM 16358 C CA . ASP A 1 22 ? 7.447 -0.110 2.283 1.00 0.00 2564 ASP A CA 18
ATOM 16359 C C . ASP A 1 22 ? 6.059 -0.682 2.271 1.00 0.00 2564 ASP A C 18
ATOM 16360 O O . ASP A 1 22 ? 5.097 0.079 2.356 1.00 0.00 2564 ASP A O 18
ATOM 16369 N N . PRO A 1 23 ? 5.915 -2.011 2.154 1.00 0.00 2565 PRO A N 18
ATOM 16370 C CA . PRO A 1 23 ? 4.609 -2.674 2.175 1.00 0.00 2565 PRO A CA 18
ATOM 16371 C C . PRO A 1 23 ? 3.752 -2.309 3.397 1.00 0.00 2565 PRO A C 18
ATOM 16372 O O . PRO A 1 23 ? 2.515 -2.397 3.337 1.00 0.00 2565 PRO A O 18
ATOM 16383 N N . ASP A 1 24 ? 4.379 -1.871 4.485 1.00 0.00 2566 ASP A N 18
ATOM 16384 C CA . ASP A 1 24 ? 3.604 -1.597 5.691 1.00 0.00 2566 ASP A CA 18
ATOM 16385 C C . ASP A 1 24 ? 3.129 -0.147 5.753 1.00 0.00 2566 ASP A C 18
ATOM 16386 O O . ASP A 1 24 ? 2.181 0.166 6.468 1.00 0.00 2566 ASP A O 18
ATOM 16395 N N . THR A 1 25 ? 3.746 0.724 4.979 1.00 0.00 2567 THR A N 18
ATOM 16396 C CA . THR A 1 25 ? 3.368 2.126 4.974 1.00 0.00 2567 THR A CA 18
ATOM 16397 C C . THR A 1 25 ? 1.899 2.272 4.541 1.00 0.00 2567 THR A C 18
ATOM 16398 O O . THR A 1 25 ? 1.478 1.675 3.545 1.00 0.00 2567 THR A O 18
ATOM 16409 N N . ARG A 1 26 ? 1.126 2.998 5.325 1.00 0.00 2568 ARG A N 18
ATOM 16410 C CA . ARG A 1 26 ? -0.277 3.179 5.049 1.00 0.00 2568 ARG A CA 18
ATOM 16411 C C . ARG A 1 26 ? -0.448 4.223 3.963 1.00 0.00 2568 ARG A C 18
ATOM 16412 O O . ARG A 1 26 ? 0.316 5.198 3.899 1.00 0.00 2568 ARG A O 18
ATOM 16433 N N . ILE A 1 27 ? -1.415 4.020 3.114 1.00 0.00 2569 ILE A N 18
ATOM 16434 C CA . ILE A 1 27 ? -1.662 4.906 2.001 1.00 0.00 2569 ILE A CA 18
ATOM 16435 C C . ILE A 1 27 ? -2.984 5.631 2.231 1.00 0.00 2569 ILE A C 18
ATOM 16436 O O . ILE A 1 27 ? -4.051 5.023 2.128 1.00 0.00 2569 ILE A O 18
ATOM 16452 N N . PRO A 1 28 ? -2.936 6.915 2.595 1.00 0.00 2570 PRO A N 18
ATOM 16453 C CA . PRO A 1 28 ? -4.138 7.703 2.852 1.00 0.00 2570 PRO A CA 18
ATOM 16454 C C . PRO A 1 28 ? -4.970 7.926 1.583 1.00 0.00 2570 PRO A C 18
ATOM 16455 O O . PRO A 1 28 ? -4.577 8.673 0.678 1.00 0.00 2570 PRO A O 18
ATOM 16466 N N . VAL A 1 29 ? -6.099 7.264 1.511 1.00 0.00 2571 VAL A N 18
ATOM 16467 C CA . VAL A 1 29 ? -6.971 7.328 0.356 1.00 0.00 2571 VAL A CA 18
ATOM 16468 C C . VAL A 1 29 ? -8.393 7.683 0.771 1.00 0.00 2571 VAL A C 18
ATOM 16469 O O . VAL A 1 29 ? -8.730 7.666 1.955 1.00 0.00 2571 VAL A O 18
ATOM 16482 N N . ILE A 1 30 ? -9.205 7.999 -0.195 1.00 0.00 2572 ILE A N 18
ATOM 16483 C CA . ILE A 1 30 ? -10.582 8.346 0.020 1.00 0.00 2572 ILE A CA 18
ATOM 16484 C C . ILE A 1 30 ? -11.444 7.732 -1.100 1.00 0.00 2572 ILE A C 18
ATOM 16485 O O . ILE A 1 30 ? -11.022 7.664 -2.255 1.00 0.00 2572 ILE A O 18
ATOM 16501 N N . ASN A 1 31 ? -12.602 7.241 -0.757 1.00 0.00 2573 ASN A N 18
ATOM 16502 C CA . ASN A 1 31 ? -13.497 6.655 -1.730 1.00 0.00 2573 ASN A CA 18
ATOM 16503 C C . ASN A 1 31 ? -14.559 7.671 -2.068 1.00 0.00 2573 ASN A C 18
ATOM 16504 O O . ASN A 1 31 ? -15.317 8.070 -1.199 1.00 0.00 2573 ASN A O 18
ATOM 16515 N N . LEU A 1 32 ? -14.639 8.068 -3.317 1.00 0.00 2574 LEU A N 18
ATOM 16516 C CA . LEU A 1 32 ? -15.551 9.130 -3.710 1.00 0.00 2574 LEU A CA 18
ATOM 16517 C C . LEU A 1 32 ? -17.017 8.688 -3.753 1.00 0.00 2574 LEU A C 18
ATOM 16518 O O . LEU A 1 32 ? -17.906 9.479 -3.429 1.00 0.00 2574 LEU A O 18
ATOM 16534 N N . GLU A 1 33 ? -17.275 7.444 -4.130 1.00 0.00 2575 GLU A N 18
ATOM 16535 C CA . GLU A 1 33 ? -18.663 6.974 -4.208 1.00 0.00 2575 GLU A CA 18
ATOM 16536 C C . GLU A 1 33 ? -19.262 6.791 -2.805 1.00 0.00 2575 GLU A C 18
ATOM 16537 O O . GLU A 1 33 ? -20.405 7.163 -2.546 1.00 0.00 2575 GLU A O 18
ATOM 16549 N N . ASP A 1 34 ? -18.465 6.252 -1.917 1.00 0.00 2576 ASP A N 18
ATOM 16550 C CA . ASP A 1 34 ? -18.890 5.931 -0.571 1.00 0.00 2576 ASP A CA 18
ATOM 16551 C C . ASP A 1 34 ? -18.772 7.127 0.351 1.00 0.00 2576 ASP A C 18
ATOM 16552 O O . ASP A 1 34 ? -19.693 7.436 1.102 1.00 0.00 2576 ASP A O 18
ATOM 16561 N N . GLY A 1 35 ? -17.651 7.810 0.274 1.00 0.00 2577 GLY A N 18
ATOM 16562 C CA . GLY A 1 35 ? -17.426 8.958 1.121 1.00 0.00 2577 GLY A CA 18
ATOM 16563 C C . GLY A 1 35 ? -16.425 8.669 2.220 1.00 0.00 2577 GLY A C 18
ATOM 16564 O O . GLY A 1 35 ? -16.024 9.576 2.956 1.00 0.00 2577 GLY A O 18
ATOM 16568 N N . THR A 1 36 ? -16.018 7.409 2.332 1.00 0.00 2578 THR A N 18
ATOM 16569 C CA . THR A 1 36 ? -15.082 7.002 3.357 1.00 0.00 2578 THR A CA 18
ATOM 16570 C C . THR A 1 36 ? -13.695 7.570 3.062 1.00 0.00 2578 THR A C 18
ATOM 16571 O O . THR A 1 36 ? -13.308 7.735 1.893 1.00 0.00 2578 THR A O 18
ATOM 16582 N N . ARG A 1 37 ? -12.974 7.881 4.095 1.00 0.00 2579 ARG A N 18
ATOM 16583 C CA . ARG A 1 37 ? -11.663 8.408 3.963 1.00 0.00 2579 ARG A CA 18
ATOM 16584 C C . ARG A 1 37 ? -10.799 7.719 4.962 1.00 0.00 2579 ARG A C 18
ATOM 16585 O O . ARG A 1 37 ? -11.096 7.688 6.161 1.00 0.00 2579 ARG A O 18
ATOM 16606 N N . LEU A 1 38 ? -9.755 7.168 4.479 1.00 0.00 2580 LEU A N 18
ATOM 16607 C CA . LEU A 1 38 ? -8.921 6.343 5.255 1.00 0.00 2580 LEU A CA 18
ATOM 16608 C C . LEU A 1 38 ? -7.540 6.909 5.263 1.00 0.00 2580 LEU A C 18
ATOM 16609 O O . LEU A 1 38 ? -6.785 6.776 4.300 1.00 0.00 2580 LEU A O 18
ATOM 16625 N N . VAL A 1 39 ? -7.253 7.604 6.311 1.00 0.00 2581 VAL A N 18
ATOM 16626 C CA . VAL A 1 39 ? -5.985 8.229 6.521 1.00 0.00 2581 VAL A CA 18
ATOM 16627 C C . VAL A 1 39 ? -5.474 7.756 7.873 1.00 0.00 2581 VAL A C 18
ATOM 16628 O O . VAL A 1 39 ? -6.284 7.361 8.727 1.00 0.00 2581 VAL A O 18
ATOM 16641 N N . GLY A 1 40 ? -4.184 7.713 8.057 1.00 0.00 2582 GLY A N 18
ATOM 16642 C CA . GLY A 1 40 ? -3.653 7.260 9.322 1.00 0.00 2582 GLY A CA 18
ATOM 16643 C C . GLY A 1 40 ? -3.611 5.760 9.351 1.00 0.00 2582 GLY A C 18
ATOM 16644 O O . GLY A 1 40 ? -3.196 5.145 8.379 1.00 0.00 2582 GLY A O 18
ATOM 16648 N N . GLU A 1 41 ? -4.094 5.150 10.419 1.00 0.00 2583 GLU A N 18
ATOM 16649 C CA . GLU A 1 41 ? -4.078 3.700 10.480 1.00 0.00 2583 GLU A CA 18
ATOM 16650 C C . GLU A 1 41 ? -5.263 3.101 9.733 1.00 0.00 2583 GLU A C 18
ATOM 16651 O O . GLU A 1 41 ? -5.265 1.912 9.397 1.00 0.00 2583 GLU A O 18
ATOM 16663 N N . ASP A 1 42 ? -6.272 3.930 9.475 1.00 0.00 2584 ASP A N 18
ATOM 16664 C CA . ASP A 1 42 ? -7.447 3.509 8.698 1.00 0.00 2584 ASP A CA 18
ATOM 16665 C C . ASP A 1 42 ? -7.060 3.277 7.272 1.00 0.00 2584 ASP A C 18
ATOM 16666 O O . ASP A 1 42 ? -7.727 2.538 6.544 1.00 0.00 2584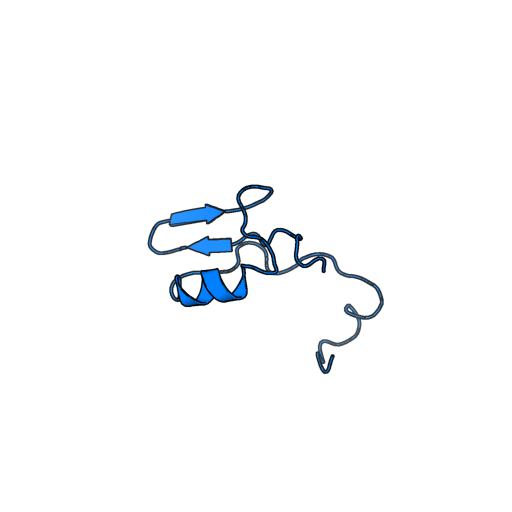 ASP A O 18
ATOM 16675 N N . ALA A 1 43 ? -5.990 3.928 6.878 1.00 0.00 2585 ALA A N 18
ATOM 16676 C CA . ALA A 1 43 ? -5.471 3.851 5.549 1.00 0.00 2585 ALA A CA 18
ATOM 16677 C C . ALA A 1 43 ? -4.949 2.448 5.273 1.00 0.00 2585 ALA A C 18
ATOM 16678 O O . ALA A 1 43 ? -4.306 1.833 6.145 1.00 0.00 2585 ALA A O 18
ATOM 16685 N N . PRO A 1 44 ? -5.247 1.907 4.088 1.00 0.00 2586 PRO A N 18
ATOM 16686 C CA . PRO A 1 44 ? -4.805 0.582 3.705 1.00 0.00 2586 PRO A CA 18
ATOM 16687 C C . PRO A 1 44 ? -3.288 0.500 3.610 1.00 0.00 2586 PRO A C 18
ATOM 16688 O O . PRO A 1 44 ? -2.613 1.478 3.235 1.00 0.00 2586 PRO A O 18
ATOM 16699 N N . LYS A 1 45 ? -2.754 -0.631 4.002 1.00 0.00 2587 LYS A N 18
ATOM 16700 C CA . LYS A 1 45 ? -1.335 -0.890 3.912 1.00 0.00 2587 LYS A CA 18
ATOM 16701 C C . LYS A 1 45 ? -0.925 -0.905 2.449 1.00 0.00 2587 LYS A C 18
ATOM 16702 O O . LYS A 1 45 ? -1.720 -1.280 1.595 1.00 0.00 2587 LYS A O 18
ATOM 16721 N N . ASN A 1 46 ? 0.302 -0.514 2.175 1.00 0.00 2588 ASN A N 18
ATOM 16722 C CA . ASN A 1 46 ? 0.846 -0.471 0.812 1.00 0.00 2588 ASN A CA 18
ATOM 16723 C C . ASN A 1 46 ? 0.712 -1.827 0.124 1.00 0.00 2588 ASN A C 18
ATOM 16724 O O . ASN A 1 46 ? 0.393 -1.904 -1.060 1.00 0.00 2588 ASN A O 18
ATOM 16735 N N . LYS A 1 47 ? 0.909 -2.879 0.891 1.00 0.00 2589 LYS A N 18
ATOM 16736 C CA . LYS A 1 47 ? 0.780 -4.243 0.396 1.00 0.00 2589 LYS A CA 18
ATOM 16737 C C . LYS A 1 47 ? -0.654 -4.569 -0.055 1.00 0.00 2589 LYS A C 18
ATOM 16738 O O . LYS A 1 47 ? -0.864 -5.200 -1.084 1.00 0.00 2589 LYS A O 18
ATOM 16757 N N . ASP A 1 48 ? -1.621 -4.098 0.695 1.00 0.00 2590 ASP A N 18
ATOM 16758 C CA . ASP A 1 48 ? -3.030 -4.389 0.418 1.00 0.00 2590 ASP A CA 18
ATOM 16759 C C . ASP A 1 48 ? -3.676 -3.287 -0.401 1.00 0.00 2590 ASP A C 18
ATOM 16760 O O . ASP A 1 48 ? -4.875 -3.338 -0.683 1.00 0.00 2590 ASP A O 18
ATOM 16769 N N . LEU A 1 49 ? -2.875 -2.308 -0.799 1.00 0.00 2591 LEU A N 18
ATOM 16770 C CA . LEU A 1 49 ? -3.342 -1.160 -1.563 1.00 0.00 2591 LEU A CA 18
ATOM 16771 C C . LEU A 1 49 ? -4.036 -1.598 -2.847 1.00 0.00 2591 LEU A C 18
ATOM 16772 O O . LEU A 1 49 ? -5.182 -1.254 -3.077 1.00 0.00 2591 LEU A O 18
ATOM 16788 N N . VAL A 1 50 ? -3.353 -2.403 -3.645 1.00 0.00 2592 VAL A N 18
ATOM 16789 C CA . VAL A 1 50 ? -3.906 -2.891 -4.910 1.00 0.00 2592 VAL A CA 18
ATOM 16790 C C . VAL A 1 50 ? -5.211 -3.661 -4.704 1.00 0.00 2592 VAL A C 18
ATOM 16791 O O . VAL A 1 50 ? -6.124 -3.565 -5.503 1.00 0.00 2592 VAL A O 18
ATOM 16804 N N . GLU A 1 51 ? -5.295 -4.372 -3.602 1.00 0.00 2593 GLU A N 18
ATOM 16805 C CA . GLU A 1 51 ? -6.456 -5.147 -3.258 1.00 0.00 2593 GLU A CA 18
ATOM 16806 C C . GLU A 1 51 ? -7.641 -4.246 -2.985 1.00 0.00 2593 GLU A C 18
ATOM 16807 O O . GLU A 1 51 ? -8.759 -4.511 -3.452 1.00 0.00 2593 GLU A O 18
ATOM 16819 N N . TRP A 1 52 ? -7.384 -3.174 -2.262 1.00 0.00 2594 TRP A N 18
ATOM 16820 C CA . TRP A 1 52 ? -8.402 -2.207 -1.917 1.00 0.00 2594 TRP A CA 18
ATOM 16821 C C . TRP A 1 52 ? -8.854 -1.488 -3.189 1.00 0.00 2594 TRP A C 18
ATOM 16822 O O . TRP A 1 52 ? -10.029 -1.218 -3.382 1.00 0.00 2594 TRP A O 18
ATOM 16843 N N . LEU A 1 53 ? -7.900 -1.233 -4.070 1.00 0.00 2595 LEU A N 18
ATOM 16844 C CA . LEU A 1 53 ? -8.152 -0.591 -5.367 1.00 0.00 2595 LEU A CA 18
ATOM 16845 C C . LEU A 1 53 ? -9.057 -1.441 -6.239 1.00 0.00 2595 LEU A C 18
ATOM 16846 O O . LEU A 1 53 ? -9.929 -0.921 -6.934 1.00 0.00 2595 LEU A O 18
ATOM 16862 N N . LYS A 1 54 ? -8.864 -2.748 -6.175 1.00 0.00 2596 LYS A N 18
ATOM 16863 C CA . LYS A 1 54 ? -9.694 -3.703 -6.911 1.00 0.00 2596 LYS A CA 18
ATOM 16864 C C . LYS A 1 54 ? -11.128 -3.666 -6.408 1.00 0.00 2596 LYS A C 18
ATOM 16865 O O . LYS A 1 54 ? -12.058 -4.039 -7.115 1.00 0.00 2596 LYS A O 18
ATOM 16884 N N . LEU A 1 55 ? -11.296 -3.210 -5.192 1.00 0.00 2597 LEU A N 18
ATOM 16885 C CA . LEU A 1 55 ? -12.598 -3.132 -4.585 1.00 0.00 2597 LEU A CA 18
ATOM 16886 C C . LEU A 1 55 ? -13.190 -1.726 -4.728 1.00 0.00 2597 LEU A C 18
ATOM 16887 O O . LEU A 1 55 ? -14.403 -1.542 -4.585 1.00 0.00 2597 LEU A O 18
ATOM 16903 N N . HIS A 1 56 ? -12.346 -0.735 -5.010 1.00 0.00 2598 HIS A N 18
ATOM 16904 C CA . HIS A 1 56 ? -12.796 0.655 -5.118 1.00 0.00 2598 HIS A CA 18
ATOM 16905 C C . HIS A 1 56 ? -12.188 1.360 -6.326 1.00 0.00 2598 HIS A C 18
ATOM 16906 O O . HIS A 1 56 ? -11.171 2.045 -6.205 1.00 0.00 2598 HIS A O 18
ATOM 16920 N N . PRO A 1 57 ? -12.782 1.210 -7.518 1.00 0.00 2599 PRO A N 18
ATOM 16921 C CA . PRO A 1 57 ? -12.295 1.897 -8.724 1.00 0.00 2599 PRO A CA 18
ATOM 16922 C C . PRO A 1 57 ? -12.602 3.398 -8.652 1.00 0.00 2599 PRO A C 18
ATOM 16923 O O . PRO A 1 57 ? -11.969 4.216 -9.309 1.00 0.00 2599 PRO A O 18
ATOM 16934 N N . THR A 1 58 ? -13.518 3.724 -7.774 1.00 0.00 2600 THR A N 18
ATOM 16935 C CA . THR A 1 58 ? -14.018 5.054 -7.553 1.00 0.00 2600 THR A CA 18
ATOM 16936 C C . THR A 1 58 ? -13.234 5.745 -6.440 1.00 0.00 2600 THR A C 18
ATOM 16937 O O . THR A 1 58 ? -13.721 6.702 -5.801 1.00 0.00 2600 THR A O 18
ATOM 16948 N N . TYR A 1 59 ? -12.052 5.269 -6.164 1.00 0.00 2601 TYR A N 18
ATOM 16949 C CA . TYR A 1 59 ? -11.299 5.847 -5.110 1.00 0.00 2601 TYR A CA 18
ATOM 16950 C C . TYR A 1 59 ? -10.437 6.989 -5.647 1.00 0.00 2601 TYR A C 18
ATOM 16951 O O . TYR A 1 59 ? -10.398 7.249 -6.857 1.00 0.00 2601 TYR A O 18
ATOM 16969 N N . THR A 1 60 ? -9.803 7.671 -4.760 1.00 0.00 2602 THR A N 18
ATOM 16970 C CA . THR A 1 60 ? -8.865 8.710 -5.043 1.00 0.00 2602 THR A CA 18
ATOM 16971 C C . THR A 1 60 ? -7.884 8.704 -3.892 1.00 0.00 2602 THR A C 18
ATOM 16972 O O . THR A 1 60 ? -8.285 8.453 -2.764 1.00 0.00 2602 THR A O 18
ATOM 16983 N N . VAL A 1 61 ? -6.624 8.870 -4.154 1.00 0.00 2603 VAL A N 18
ATOM 16984 C CA . VAL A 1 61 ? -5.685 8.936 -3.068 1.00 0.00 2603 VAL A CA 18
ATOM 16985 C C . VAL A 1 61 ? -5.718 10.348 -2.465 1.00 0.00 2603 VAL A C 18
ATOM 16986 O O . VAL A 1 61 ? -5.767 11.356 -3.199 1.00 0.00 2603 VAL A O 18
ATOM 16999 N N . ASP A 1 62 ? -5.759 10.415 -1.153 1.00 0.00 2604 ASP A N 18
ATOM 17000 C CA . ASP A 1 62 ? -5.936 11.678 -0.448 1.00 0.00 2604 ASP A CA 18
ATOM 17001 C C . ASP A 1 62 ? -4.647 12.464 -0.454 1.00 0.00 2604 ASP A C 18
ATOM 17002 O O . ASP A 1 62 ? -4.641 13.673 -0.690 1.00 0.00 2604 ASP A O 18
ATOM 17011 N N . MET A 1 63 ? -3.553 11.783 -0.235 1.00 0.00 2605 MET A N 18
ATOM 17012 C CA . MET A 1 63 ? -2.260 12.416 -0.316 1.00 0.00 2605 MET A CA 18
ATOM 17013 C C . MET A 1 63 ? -1.471 11.779 -1.426 1.00 0.00 2605 MET A C 18
ATOM 17014 O O . MET A 1 63 ? -1.111 10.608 -1.327 1.00 0.00 2605 MET A O 18
ATOM 17028 N N . PRO A 1 64 ? -1.206 12.515 -2.524 1.00 0.00 2606 PRO A N 18
ATOM 17029 C CA . PRO A 1 64 ? -0.396 11.992 -3.623 1.00 0.00 2606 PRO A CA 18
ATOM 17030 C C . PRO A 1 64 ? 1.044 11.768 -3.162 1.00 0.00 2606 PRO A C 18
ATOM 17031 O O . PRO A 1 64 ? 1.783 10.938 -3.711 1.00 0.00 2606 PRO A O 18
ATOM 17042 N N . SER A 1 65 ? 1.419 12.500 -2.140 1.00 0.00 2607 SER A N 18
ATOM 17043 C CA . SER A 1 65 ? 2.686 12.357 -1.513 1.00 0.00 2607 SER A CA 18
ATOM 17044 C C . SER A 1 65 ? 2.404 11.922 -0.083 1.00 0.00 2607 SER A C 18
ATOM 17045 O O . SER A 1 65 ? 1.816 12.690 0.668 1.00 0.00 2607 SER A O 18
ATOM 17053 N N . TYR A 1 66 ? 2.742 10.666 0.236 1.00 0.00 2608 TYR A N 18
ATOM 17054 C CA . TYR A 1 66 ? 2.567 10.073 1.588 1.00 0.00 2608 TYR A CA 18
ATOM 17055 C C . TYR A 1 66 ? 2.932 11.085 2.709 1.00 0.00 2608 TYR A C 18
ATOM 17056 O O . TYR A 1 66 ? 2.077 11.507 3.480 1.00 0.00 2608 TYR A O 18
ATOM 17074 N N . VAL A 1 67 ? 4.177 11.425 2.791 1.00 0.00 2609 VAL A N 18
ATOM 17075 C CA . VAL A 1 67 ? 4.658 12.484 3.616 1.00 0.00 2609 VAL A CA 18
ATOM 17076 C C . VAL A 1 67 ? 5.772 13.147 2.819 1.00 0.00 2609 VAL A C 18
ATOM 17077 O O . VAL A 1 67 ? 6.646 12.441 2.279 1.00 0.00 2609 VAL A O 18
ATOM 17090 N N . PRO A 1 68 ? 5.742 14.459 2.622 1.00 0.00 2610 PRO A N 18
ATOM 17091 C CA . PRO A 1 68 ? 6.757 15.121 1.843 1.00 0.00 2610 PRO A CA 18
ATOM 17092 C C . PRO A 1 68 ? 8.095 15.254 2.581 1.00 0.00 2610 PRO A C 18
ATOM 17093 O O . PRO A 1 68 ? 8.371 16.278 3.226 1.00 0.00 2610 PRO A O 18
ATOM 17104 N N . LYS A 1 69 ? 8.889 14.191 2.549 1.00 0.00 2611 LYS A N 18
ATOM 17105 C CA . LYS A 1 69 ? 10.242 14.261 3.080 1.00 0.00 2611 LYS A CA 18
ATOM 17106 C C . LYS A 1 69 ? 11.061 15.023 2.051 1.00 0.00 2611 LYS A C 18
ATOM 17107 O O . LYS A 1 69 ? 11.952 15.808 2.376 1.00 0.00 2611 LYS A O 18
ATOM 17126 N N . ASN A 1 70 ? 10.692 14.799 0.811 1.00 0.00 2612 ASN A N 18
ATOM 17127 C CA . ASN A 1 70 ? 11.173 15.533 -0.312 1.00 0.00 2612 ASN A CA 18
ATOM 17128 C C . ASN A 1 70 ? 10.012 16.370 -0.754 1.00 0.00 2612 ASN A C 18
ATOM 17129 O O . ASN A 1 70 ? 9.053 15.866 -1.355 1.00 0.00 2612 ASN A O 18
ATOM 17140 N N . ALA A 1 71 ? 10.038 17.600 -0.389 1.00 0.00 2613 ALA A N 18
ATOM 17141 C CA . ALA A 1 71 ? 8.931 18.457 -0.619 1.00 0.00 2613 ALA A CA 18
ATOM 17142 C C . ALA A 1 71 ? 8.948 19.097 -1.990 1.00 0.00 2613 ALA A C 18
ATOM 17143 O O . ALA A 1 71 ? 9.571 20.132 -2.206 1.00 0.00 2613 ALA A O 18
ATOM 17150 N N . ASP A 1 72 ? 8.365 18.403 -2.919 1.00 0.00 2614 ASP A N 18
ATOM 17151 C CA . ASP A 1 72 ? 8.080 18.916 -4.249 1.00 0.00 2614 ASP A CA 18
ATOM 17152 C C . ASP A 1 72 ? 6.722 18.419 -4.600 1.00 0.00 2614 ASP A C 18
ATOM 17153 O O . ASP A 1 72 ? 6.575 17.331 -5.165 1.00 0.00 2614 ASP A O 18
ATOM 17162 N N . VAL A 1 73 ? 5.716 19.145 -4.196 1.00 0.00 2615 VAL A N 18
ATOM 17163 C CA . VAL A 1 73 ? 4.357 18.689 -4.407 1.00 0.00 2615 VAL A CA 18
ATOM 17164 C C . VAL A 1 73 ? 3.806 19.098 -5.766 1.00 0.00 2615 VAL A C 18
ATOM 17165 O O . VAL A 1 73 ? 2.993 18.364 -6.348 1.00 0.00 2615 VAL A O 18
ATOM 17178 N N . LEU A 1 74 ? 4.272 20.251 -6.281 1.00 0.00 2616 LEU A N 18
ATOM 17179 C CA . LEU A 1 74 ? 3.816 20.852 -7.564 1.00 0.00 2616 LEU A CA 18
ATOM 17180 C C . LEU A 1 74 ? 2.358 21.320 -7.463 1.00 0.00 2616 LEU A C 18
ATOM 17181 O O . LEU A 1 74 ? 2.053 22.506 -7.594 1.00 0.00 2616 LEU A O 18
ATOM 17197 N N . PHE A 1 75 ? 1.483 20.391 -7.213 1.00 0.00 2617 PHE A N 18
ATOM 17198 C CA . PHE A 1 75 ? 0.099 20.661 -7.009 1.00 0.00 2617 PHE A CA 18
ATOM 17199 C C . PHE A 1 75 ? -0.092 21.011 -5.550 1.00 0.00 2617 PHE A C 18
ATOM 17200 O O . PHE A 1 75 ? -0.159 20.128 -4.683 1.00 0.00 2617 PHE A O 18
ATOM 17217 N N . SER A 1 76 ? -0.090 22.276 -5.266 1.00 0.00 2618 SER A N 18
ATOM 17218 C CA . SER A 1 76 ? -0.261 22.715 -3.932 1.00 0.00 2618 SER A CA 18
ATOM 17219 C C . SER A 1 76 ? -1.608 23.382 -3.793 1.00 0.00 2618 SER A C 18
ATOM 17220 O O . SER A 1 76 ? -1.897 24.403 -4.441 1.00 0.00 2618 SER A O 18
ATOM 17228 N N . SER A 1 77 ? -2.449 22.762 -3.030 1.00 0.00 2619 SER A N 18
ATOM 17229 C CA . SER A 1 77 ? -3.741 23.280 -2.720 1.00 0.00 2619 SER A CA 18
ATOM 17230 C C . SER A 1 77 ? -3.890 23.350 -1.212 1.00 0.00 2619 SER A C 18
ATOM 17231 O O . SER A 1 77 ? -4.987 23.354 -0.677 1.00 0.00 2619 SER A O 18
ATOM 17239 N N . PHE A 1 78 ? -2.761 23.446 -0.535 1.00 0.00 2620 PHE A N 18
ATOM 17240 C CA . PHE A 1 78 ? -2.752 23.517 0.908 1.00 0.00 2620 PHE A CA 18
ATOM 17241 C C . PHE A 1 78 ? -3.124 24.918 1.366 1.00 0.00 2620 PHE A C 18
ATOM 17242 O O . PHE A 1 78 ? -3.857 25.090 2.347 1.00 0.00 2620 PHE A O 18
ATOM 17259 N N . GLN A 1 79 ? -2.653 25.916 0.622 1.00 0.00 2621 GLN A N 18
ATOM 17260 C CA . GLN A 1 79 ? -2.888 27.321 0.952 1.00 0.00 2621 GLN A CA 18
ATOM 17261 C C . GLN A 1 79 ? -4.345 27.709 0.712 1.00 0.00 2621 GLN A C 18
ATOM 17262 O O . GLN A 1 79 ? -4.902 28.554 1.411 1.00 0.00 2621 GLN A O 18
ATOM 17276 N N . LYS A 1 80 ? -4.954 27.079 -0.253 1.00 0.00 2622 LYS A N 18
ATOM 17277 C CA . LYS A 1 80 ? -6.306 27.358 -0.589 1.00 0.00 2622 LYS A CA 18
ATOM 17278 C C . LYS A 1 80 ? -7.063 26.056 -0.673 1.00 0.00 2622 LYS A C 18
ATOM 17279 O O . LYS A 1 80 ? -7.599 25.618 0.363 1.00 0.00 2622 LYS A O 18
ATOM 17299 N N . LEU A 1 21 ? 7.211 2.202 -1.991 1.00 0.00 2563 LEU A N 19
ATOM 17300 C CA . LEU A 1 21 ? 6.889 2.210 -0.553 1.00 0.00 2563 LEU A CA 19
ATOM 17301 C C . LEU A 1 21 ? 7.165 0.847 0.068 1.00 0.00 2563 LEU A C 19
ATOM 17302 O O . LEU A 1 21 ? 7.626 -0.090 -0.603 1.00 0.00 2563 LEU A O 19
ATOM 17318 N N . ASP A 1 22 ? 6.933 0.748 1.344 1.00 0.00 2564 ASP A N 19
ATOM 17319 C CA . ASP A 1 22 ? 7.059 -0.498 2.049 1.00 0.00 2564 ASP A CA 19
ATOM 17320 C C . ASP A 1 22 ? 5.695 -1.112 2.080 1.00 0.00 2564 ASP A C 19
ATOM 17321 O O . ASP A 1 22 ? 4.712 -0.385 2.026 1.00 0.00 2564 ASP A O 19
ATOM 17330 N N . PRO A 1 23 ? 5.569 -2.434 2.158 1.00 0.00 2565 PRO A N 19
ATOM 17331 C CA . PRO A 1 23 ? 4.260 -3.082 2.237 1.00 0.00 2565 PRO A CA 19
ATOM 17332 C C . PRO A 1 23 ? 3.522 -2.683 3.524 1.00 0.00 2565 PRO A C 19
ATOM 17333 O O . PRO A 1 23 ? 2.292 -2.725 3.597 1.00 0.00 2565 PRO A O 19
ATOM 17344 N N . ASP A 1 24 ? 4.305 -2.235 4.496 1.00 0.00 2566 ASP A N 19
ATOM 17345 C CA . ASP A 1 24 ? 3.827 -1.864 5.824 1.00 0.00 2566 ASP A CA 19
ATOM 17346 C C . ASP A 1 24 ? 3.357 -0.413 5.847 1.00 0.00 2566 ASP A C 19
ATOM 17347 O O . ASP A 1 24 ? 2.714 0.026 6.808 1.00 0.00 2566 ASP A O 19
ATOM 17356 N N . THR A 1 25 ? 3.710 0.338 4.820 1.00 0.00 2567 THR A N 19
ATOM 17357 C CA . THR A 1 25 ? 3.349 1.739 4.725 1.00 0.00 2567 THR A CA 19
ATOM 17358 C C . THR A 1 25 ? 1.830 1.876 4.551 1.00 0.00 2567 THR A C 19
ATOM 17359 O O . THR A 1 25 ? 1.208 1.061 3.882 1.00 0.00 2567 THR A O 19
ATOM 17370 N N . ARG A 1 26 ? 1.257 2.854 5.198 1.00 0.00 2568 ARG A N 19
ATOM 17371 C CA . ARG A 1 26 ? -0.150 3.137 5.083 1.00 0.00 2568 ARG A CA 19
ATOM 17372 C C . ARG A 1 26 ? -0.351 4.137 3.965 1.00 0.00 2568 ARG A C 19
ATOM 17373 O O . ARG A 1 26 ? 0.445 5.085 3.814 1.00 0.00 2568 ARG A O 19
ATOM 17394 N N . ILE A 1 27 ? -1.375 3.932 3.177 1.00 0.00 2569 ILE A N 19
ATOM 17395 C CA . ILE A 1 27 ? -1.644 4.778 2.038 1.00 0.00 2569 ILE A CA 19
ATOM 17396 C C . ILE A 1 27 ? -2.953 5.542 2.266 1.00 0.00 2569 ILE A C 19
ATOM 17397 O O . ILE A 1 27 ? -4.034 4.943 2.259 1.00 0.00 2569 ILE A O 19
ATOM 17413 N N . PRO A 1 28 ? -2.866 6.853 2.517 1.00 0.00 2570 PRO A N 19
ATOM 17414 C CA . PRO A 1 28 ? -4.041 7.699 2.738 1.00 0.00 2570 PRO A CA 19
ATOM 17415 C C . PRO A 1 28 ? -4.921 7.846 1.478 1.00 0.00 2570 PRO A C 19
ATOM 17416 O O . PRO A 1 28 ? -4.580 8.573 0.526 1.00 0.00 2570 PRO A O 19
ATOM 17427 N N . VAL A 1 29 ? -6.037 7.151 1.472 1.00 0.00 2571 VAL A N 19
ATOM 17428 C CA . VAL A 1 29 ? -6.952 7.139 0.341 1.00 0.00 2571 VAL A CA 19
ATOM 17429 C C . VAL A 1 29 ? -8.375 7.438 0.789 1.00 0.00 2571 VAL A C 19
ATOM 17430 O O . VAL A 1 29 ? -8.676 7.419 1.984 1.00 0.00 2571 VAL A O 19
ATOM 17443 N N . ILE A 1 30 ? -9.234 7.712 -0.157 1.00 0.00 2572 ILE A N 19
ATOM 17444 C CA . ILE A 1 30 ? -10.616 7.998 0.123 1.00 0.00 2572 ILE A CA 19
ATOM 17445 C C . ILE A 1 30 ? -11.478 7.484 -1.036 1.00 0.00 2572 ILE A C 19
ATOM 17446 O O . ILE A 1 30 ? -11.040 7.491 -2.197 1.00 0.00 2572 ILE A O 19
ATOM 17462 N N . ASN A 1 31 ? -12.658 6.996 -0.741 1.00 0.00 2573 ASN A N 19
ATOM 17463 C CA . ASN A 1 31 ? -13.537 6.515 -1.789 1.00 0.00 2573 ASN A CA 19
ATOM 17464 C C . ASN A 1 31 ? -14.581 7.556 -2.084 1.00 0.00 2573 ASN A C 19
ATOM 17465 O O . ASN A 1 31 ? -15.316 7.962 -1.183 1.00 0.00 2573 ASN A O 19
ATOM 17476 N N . LEU A 1 32 ? -14.697 7.939 -3.332 1.00 0.00 2574 LEU A N 19
ATOM 17477 C CA . LEU A 1 32 ? -15.629 8.985 -3.733 1.00 0.00 2574 LEU A CA 19
ATOM 17478 C C . LEU A 1 32 ? -17.075 8.491 -3.742 1.00 0.00 2574 LEU A C 19
ATOM 17479 O O . LEU A 1 32 ? -18.015 9.285 -3.667 1.00 0.00 2574 LEU A O 19
ATOM 17495 N N . GLU A 1 33 ? -17.248 7.180 -3.805 1.00 0.00 2575 GLU A N 19
ATOM 17496 C CA . GLU A 1 33 ? -18.580 6.576 -3.809 1.00 0.00 2575 GLU A CA 19
ATOM 17497 C C . GLU A 1 33 ? -19.129 6.408 -2.397 1.00 0.00 2575 GLU A C 19
ATOM 17498 O O . GLU A 1 33 ? -20.284 6.076 -2.214 1.00 0.00 2575 GLU A O 19
ATOM 17510 N N . ASP A 1 34 ? -18.301 6.611 -1.414 1.00 0.00 2576 ASP A N 19
ATOM 17511 C CA . ASP A 1 34 ? -18.738 6.453 -0.030 1.00 0.00 2576 ASP A CA 19
ATOM 17512 C C . ASP A 1 34 ? -18.540 7.720 0.739 1.00 0.00 2576 ASP A C 19
ATOM 17513 O O . ASP A 1 34 ? -19.436 8.204 1.420 1.00 0.00 2576 ASP A O 19
ATOM 17522 N N . GLY A 1 35 ? -17.369 8.277 0.593 1.00 0.00 2577 GLY A N 19
ATOM 17523 C CA . GLY A 1 35 ? -16.972 9.381 1.408 1.00 0.00 2577 GLY A CA 19
ATOM 17524 C C . GLY A 1 35 ? -16.073 8.875 2.509 1.00 0.00 2577 GLY A C 19
ATOM 17525 O O . GLY A 1 35 ? -15.678 9.618 3.408 1.00 0.00 2577 GLY A O 19
ATOM 17529 N N . THR A 1 36 ? -15.741 7.588 2.423 1.00 0.00 2578 THR A N 19
ATOM 17530 C CA . THR A 1 36 ? -14.931 6.934 3.350 1.00 0.00 2578 THR A CA 19
ATOM 17531 C C . THR A 1 36 ? -13.493 7.338 3.129 1.00 0.00 2578 THR A C 19
ATOM 17532 O O . THR A 1 36 ? -12.947 7.130 2.042 1.00 0.00 2578 THR A O 19
ATOM 17543 N N . ARG A 1 37 ? -12.907 7.901 4.136 1.00 0.00 2579 ARG A N 19
ATOM 17544 C CA . ARG A 1 37 ? -11.584 8.436 4.049 1.00 0.00 2579 ARG A CA 19
ATOM 17545 C C . ARG A 1 37 ? -10.714 7.751 5.052 1.00 0.00 2579 ARG A C 19
ATOM 17546 O O . ARG A 1 37 ? -11.022 7.731 6.244 1.00 0.00 2579 ARG A O 19
ATOM 17567 N N . LEU A 1 38 ? -9.639 7.225 4.578 1.00 0.00 2580 LEU A N 19
ATOM 17568 C CA . LEU A 1 38 ? -8.777 6.413 5.356 1.00 0.00 2580 LEU A CA 19
ATOM 17569 C C . LEU A 1 38 ? -7.367 6.949 5.286 1.00 0.00 2580 LEU A C 19
ATOM 17570 O O . LEU A 1 38 ? -6.661 6.756 4.291 1.00 0.00 2580 LEU A O 19
ATOM 17586 N N . VAL A 1 39 ? -6.991 7.673 6.297 1.00 0.00 2581 VAL A N 19
ATOM 17587 C CA . VAL A 1 39 ? -5.665 8.233 6.410 1.00 0.00 2581 VAL A CA 19
ATOM 17588 C C . VAL A 1 39 ? -5.099 7.794 7.746 1.00 0.00 2581 VAL A C 19
ATOM 17589 O O . VAL A 1 39 ? -5.867 7.335 8.597 1.00 0.00 2581 VAL A O 19
ATOM 17602 N N . GLY A 1 40 ? -3.796 7.862 7.918 1.00 0.00 2582 GLY A N 19
ATOM 17603 C CA . GLY A 1 40 ? -3.206 7.514 9.194 1.00 0.00 2582 GLY A CA 19
ATOM 17604 C C . GLY A 1 40 ? -3.287 6.037 9.476 1.00 0.00 2582 GLY A C 19
ATOM 17605 O O . GLY A 1 40 ? -2.841 5.219 8.673 1.00 0.00 2582 GLY A O 19
ATOM 17609 N N . GLU A 1 41 ? -3.912 5.690 10.577 1.00 0.00 2583 GLU A N 19
ATOM 17610 C CA . GLU A 1 41 ? -4.027 4.294 10.970 1.00 0.00 2583 GLU A CA 19
ATOM 17611 C C . GLU A 1 41 ? -5.187 3.631 10.239 1.00 0.00 2583 GLU A C 19
ATOM 17612 O O . GLU A 1 41 ? -5.212 2.410 10.060 1.00 0.00 2583 GLU A O 19
ATOM 17624 N N . ASP A 1 42 ? -6.137 4.446 9.789 1.00 0.00 2584 ASP A N 19
ATOM 17625 C CA . ASP A 1 42 ? -7.319 3.930 9.094 1.00 0.00 2584 ASP A CA 19
ATOM 17626 C C . ASP A 1 42 ? -6.982 3.598 7.673 1.00 0.00 2584 ASP A C 19
ATOM 17627 O O . ASP A 1 42 ? -7.744 2.931 6.987 1.00 0.00 2584 ASP A O 19
ATOM 17636 N N . ALA A 1 43 ? -5.853 4.086 7.230 1.00 0.00 2585 ALA A N 19
ATOM 17637 C CA . ALA A 1 43 ? -5.400 3.871 5.889 1.00 0.00 2585 ALA A CA 19
ATOM 17638 C C . ALA A 1 43 ? -4.974 2.425 5.712 1.00 0.00 2585 ALA A C 19
ATOM 17639 O O . ALA A 1 43 ? -4.367 1.837 6.619 1.00 0.00 2585 ALA A O 19
ATOM 17646 N N . PRO A 1 44 ? -5.313 1.816 4.574 1.00 0.00 2586 PRO A N 19
ATOM 17647 C CA . PRO A 1 44 ? -4.897 0.458 4.271 1.00 0.00 2586 PRO A CA 19
ATOM 17648 C C . PRO A 1 44 ? -3.390 0.412 4.040 1.00 0.00 2586 PRO A C 19
ATOM 17649 O O . PRO A 1 44 ? -2.744 1.457 3.798 1.00 0.00 2586 PRO A O 19
ATOM 17660 N N . LYS A 1 45 ? -2.819 -0.758 4.120 1.00 0.00 2587 LYS A N 19
ATOM 17661 C CA . LYS A 1 45 ? -1.408 -0.890 3.919 1.00 0.00 2587 LYS A CA 19
ATOM 17662 C C . LYS A 1 45 ? -1.130 -0.898 2.436 1.00 0.00 2587 LYS A C 19
ATOM 17663 O O . LYS A 1 45 ? -2.008 -1.215 1.642 1.00 0.00 2587 LYS A O 19
ATOM 17682 N N . ASN A 1 46 ? 0.070 -0.561 2.076 1.00 0.00 2588 ASN A N 19
ATOM 17683 C CA . ASN A 1 46 ? 0.519 -0.516 0.684 1.00 0.00 2588 ASN A CA 19
ATOM 17684 C C . ASN A 1 46 ? 0.356 -1.880 0.018 1.00 0.00 2588 ASN A C 19
ATOM 17685 O O . ASN A 1 46 ? 0.101 -1.987 -1.173 1.00 0.00 2588 ASN A O 19
ATOM 17696 N N . LYS A 1 47 ? 0.464 -2.924 0.807 1.00 0.00 2589 LYS A N 19
ATOM 17697 C CA . LYS A 1 47 ? 0.266 -4.257 0.290 1.00 0.00 2589 LYS A CA 19
ATOM 17698 C C . LYS A 1 47 ? -1.232 -4.562 0.070 1.00 0.00 2589 LYS A C 19
ATOM 17699 O O . LYS A 1 47 ? -1.583 -5.355 -0.780 1.00 0.00 2589 LYS A O 19
ATOM 17718 N N . ASP A 1 48 ? -2.105 -3.900 0.830 1.00 0.00 2590 ASP A N 19
ATOM 17719 C CA . ASP A 1 48 ? -3.568 -4.106 0.690 1.00 0.00 2590 ASP A CA 19
ATOM 17720 C C . ASP A 1 48 ? -4.082 -3.241 -0.409 1.00 0.00 2590 ASP A C 19
ATOM 17721 O O . ASP A 1 48 ? -5.140 -3.502 -0.972 1.00 0.00 2590 ASP A O 19
ATOM 17730 N N . LEU A 1 49 ? -3.329 -2.200 -0.683 1.00 0.00 2591 LEU A N 19
ATOM 17731 C CA . LEU A 1 49 ? -3.665 -1.163 -1.631 1.00 0.00 2591 LEU A CA 19
ATOM 17732 C C . LEU A 1 49 ? -4.139 -1.743 -2.952 1.00 0.00 2591 LEU A C 19
ATOM 17733 O O . LEU A 1 49 ? -5.175 -1.361 -3.447 1.00 0.00 2591 LEU A O 19
ATOM 17749 N N . VAL A 1 50 ? -3.407 -2.702 -3.473 1.00 0.00 2592 VAL A N 19
ATOM 17750 C CA . VAL A 1 50 ? -3.757 -3.342 -4.737 1.00 0.00 2592 VAL A CA 19
ATOM 17751 C C . VAL A 1 50 ? -5.159 -3.979 -4.698 1.00 0.00 2592 VAL A C 19
ATOM 17752 O O . VAL A 1 50 ? -5.937 -3.842 -5.643 1.00 0.00 2592 VAL A O 19
ATOM 17765 N N . GLU A 1 51 ? -5.499 -4.615 -3.587 1.00 0.00 2593 GLU A N 19
ATOM 17766 C CA . GLU A 1 51 ? -6.781 -5.243 -3.436 1.00 0.00 2593 GLU A CA 19
ATOM 17767 C C . GLU A 1 51 ? -7.864 -4.204 -3.247 1.00 0.00 2593 GLU A C 19
ATOM 17768 O O . GLU A 1 51 ? -8.945 -4.305 -3.817 1.00 0.00 2593 GLU A O 19
ATOM 17780 N N . TRP A 1 52 ? -7.543 -3.186 -2.482 1.00 0.00 2594 TRP A N 19
ATOM 17781 C CA . TRP A 1 52 ? -8.478 -2.117 -2.180 1.00 0.00 2594 TRP A CA 19
ATOM 17782 C C . TRP A 1 52 ? -8.806 -1.340 -3.473 1.00 0.00 2594 TRP A C 19
ATOM 17783 O O . TRP A 1 52 ? -9.934 -0.947 -3.700 1.00 0.00 2594 TRP A O 19
ATOM 17804 N N . LEU A 1 53 ? -7.809 -1.190 -4.328 1.00 0.00 2595 LEU A N 19
ATOM 17805 C CA . LEU A 1 53 ? -7.954 -0.493 -5.622 1.00 0.00 2595 LEU A CA 19
ATOM 17806 C C . LEU A 1 53 ? -8.746 -1.324 -6.603 1.00 0.00 2595 LEU A C 19
ATOM 17807 O O . LEU A 1 53 ? -9.486 -0.796 -7.433 1.00 0.00 2595 LEU A O 19
ATOM 17823 N N . LYS A 1 54 ? -8.569 -2.614 -6.515 1.00 0.00 2596 LYS A N 19
ATOM 17824 C CA . LYS A 1 54 ? -9.252 -3.557 -7.294 1.00 0.00 2596 LYS A CA 19
ATOM 17825 C C . LYS A 1 54 ? -10.747 -3.533 -6.928 1.00 0.00 2596 LYS A C 19
ATOM 17826 O O . LYS A 1 54 ? -11.620 -3.647 -7.790 1.00 0.00 2596 LYS A O 19
ATOM 17845 N N . LEU A 1 55 ? -11.022 -3.342 -5.652 1.00 0.00 2597 LEU A N 19
ATOM 17846 C CA . LEU A 1 55 ? -12.386 -3.246 -5.173 1.00 0.00 2597 LEU A CA 19
ATOM 17847 C C . LEU A 1 55 ? -12.958 -1.850 -5.409 1.00 0.00 2597 LEU A C 19
ATOM 17848 O O . LEU A 1 55 ? -14.157 -1.699 -5.634 1.00 0.00 2597 LEU A O 19
ATOM 17864 N N . HIS A 1 56 ? -12.112 -0.837 -5.363 1.00 0.00 2598 HIS A N 19
ATOM 17865 C CA . HIS A 1 56 ? -12.565 0.539 -5.531 1.00 0.00 2598 HIS A CA 19
ATOM 17866 C C . HIS A 1 56 ? -11.783 1.287 -6.606 1.00 0.00 2598 HIS A C 19
ATOM 17867 O O . HIS A 1 56 ? -10.853 2.010 -6.300 1.00 0.00 2598 HIS A O 19
ATOM 17881 N N . PRO A 1 57 ? -12.136 1.128 -7.892 1.00 0.00 2599 PRO A N 19
ATOM 17882 C CA . PRO A 1 57 ? -11.512 1.909 -8.966 1.00 0.00 2599 PRO A CA 19
ATOM 17883 C C . PRO A 1 57 ? -12.051 3.346 -8.945 1.00 0.00 2599 PRO A C 19
ATOM 17884 O O . PRO A 1 57 ? -11.513 4.259 -9.573 1.00 0.00 2599 PRO A O 19
ATOM 17895 N N . THR A 1 58 ? -13.084 3.520 -8.161 1.00 0.00 2600 THR A N 19
ATOM 17896 C CA . THR A 1 58 ? -13.788 4.750 -7.984 1.00 0.00 2600 THR A CA 19
ATOM 17897 C C . THR A 1 58 ? -13.213 5.549 -6.811 1.00 0.00 2600 THR A C 19
ATOM 17898 O O . THR A 1 58 ? -13.801 6.537 -6.349 1.00 0.00 2600 THR A O 19
ATOM 17909 N N . TYR A 1 59 ? -12.069 5.123 -6.331 1.00 0.00 2601 TYR A N 19
ATOM 17910 C CA . TYR A 1 59 ? -11.448 5.786 -5.219 1.00 0.00 2601 TYR A CA 19
ATOM 17911 C C . TYR A 1 59 ? -10.569 6.919 -5.748 1.00 0.00 2601 TYR A C 19
ATOM 17912 O O . TYR A 1 59 ? -10.421 7.087 -6.971 1.00 0.00 2601 TYR A O 19
ATOM 17930 N N . THR A 1 60 ? -9.996 7.671 -4.863 1.00 0.00 2602 THR A N 19
ATOM 17931 C CA . THR A 1 60 ? -9.009 8.624 -5.220 1.00 0.00 2602 THR A CA 19
ATOM 17932 C C . THR A 1 60 ? -8.024 8.691 -4.059 1.00 0.00 2602 THR A C 19
ATOM 17933 O O . THR A 1 60 ? -8.368 8.305 -2.921 1.00 0.00 2602 THR A O 19
ATOM 17944 N N . VAL A 1 61 ? -6.815 9.071 -4.326 1.00 0.00 2603 VAL A N 19
ATOM 17945 C CA . VAL A 1 61 ? -5.842 9.181 -3.276 1.00 0.00 2603 VAL A CA 19
ATOM 17946 C C . VAL A 1 61 ? -6.106 10.469 -2.517 1.00 0.00 2603 VAL A C 19
ATOM 17947 O O . VAL A 1 61 ? -6.148 11.552 -3.115 1.00 0.00 2603 VAL A O 19
ATOM 17960 N N . ASP A 1 62 ? -6.299 10.344 -1.221 1.00 0.00 2604 ASP A N 19
ATOM 17961 C CA . ASP A 1 62 ? -6.665 11.474 -0.378 1.00 0.00 2604 ASP A CA 19
ATOM 17962 C C . ASP A 1 62 ? -5.529 12.447 -0.285 1.00 0.00 2604 ASP A C 19
ATOM 17963 O O . ASP A 1 62 ? -5.707 13.654 -0.468 1.00 0.00 2604 ASP A O 19
ATOM 17972 N N . MET A 1 63 ? -4.366 11.921 -0.030 1.00 0.00 2605 MET A N 19
ATOM 17973 C CA . MET A 1 63 ? -3.174 12.716 0.048 1.00 0.00 2605 MET A CA 19
ATOM 17974 C C . MET A 1 63 ? -2.255 12.300 -1.103 1.00 0.00 2605 MET A C 19
ATOM 17975 O O . MET A 1 63 ? -1.481 11.360 -0.957 1.00 0.00 2605 MET A O 19
ATOM 17989 N N . PRO A 1 64 ? -2.393 12.937 -2.300 1.00 0.00 2606 PRO A N 19
ATOM 17990 C CA . PRO A 1 64 ? -1.600 12.586 -3.489 1.00 0.00 2606 PRO A CA 19
ATOM 17991 C C . PRO A 1 64 ? -0.110 12.720 -3.242 1.00 0.00 2606 PRO A C 19
ATOM 17992 O O . PRO A 1 64 ? 0.692 11.936 -3.754 1.00 0.00 2606 PRO A O 19
ATOM 18003 N N . SER A 1 65 ? 0.252 13.703 -2.467 1.00 0.00 2607 SER A N 19
ATOM 18004 C CA . SER A 1 65 ? 1.609 13.892 -2.106 1.00 0.00 2607 SER A CA 19
ATOM 18005 C C . SER A 1 65 ? 1.830 13.491 -0.658 1.00 0.00 2607 SER A C 19
ATOM 18006 O O . SER A 1 65 ? 1.658 14.293 0.263 1.00 0.00 2607 SER A O 19
ATOM 18014 N N . TYR A 1 66 ? 2.108 12.223 -0.470 1.00 0.00 2608 TYR A N 19
ATOM 18015 C CA . TYR A 1 66 ? 2.415 11.682 0.828 1.00 0.00 2608 TYR A CA 19
ATOM 18016 C C . TYR A 1 66 ? 3.909 11.852 1.091 1.00 0.00 2608 TYR A C 19
ATOM 18017 O O . TYR A 1 66 ? 4.320 12.757 1.810 1.00 0.00 2608 TYR A O 19
ATOM 18035 N N . VAL A 1 67 ? 4.695 11.039 0.461 1.00 0.00 2609 VAL A N 19
ATOM 18036 C CA . VAL A 1 67 ? 6.132 11.123 0.462 1.00 0.00 2609 VAL A CA 19
ATOM 18037 C C . VAL A 1 67 ? 6.574 10.763 -0.946 1.00 0.00 2609 VAL A C 19
ATOM 18038 O O . VAL A 1 67 ? 5.869 10.005 -1.624 1.00 0.00 2609 VAL A O 19
ATOM 18051 N N . PRO A 1 68 ? 7.652 11.325 -1.455 1.00 0.00 2610 PRO A N 19
ATOM 18052 C CA . PRO A 1 68 ? 8.133 10.977 -2.782 1.00 0.00 2610 PRO A CA 19
ATOM 18053 C C . PRO A 1 68 ? 8.777 9.586 -2.774 1.00 0.00 2610 PRO A C 19
ATOM 18054 O O . PRO A 1 68 ? 9.587 9.268 -1.885 1.00 0.00 2610 PRO A O 19
ATOM 18065 N N . LYS A 1 69 ? 8.400 8.760 -3.732 1.00 0.00 2611 LYS A N 19
ATOM 18066 C CA . LYS A 1 69 ? 8.925 7.411 -3.827 1.00 0.00 2611 LYS A CA 19
ATOM 18067 C C . LYS A 1 69 ? 10.278 7.462 -4.495 1.00 0.00 2611 LYS A C 19
ATOM 18068 O O . LYS A 1 69 ? 10.389 7.951 -5.616 1.00 0.00 2611 LYS A O 19
ATOM 18087 N N . ASN A 1 70 ? 11.301 7.006 -3.834 1.00 0.00 2612 ASN A N 19
ATOM 18088 C CA . ASN A 1 70 ? 12.600 6.960 -4.462 1.00 0.00 2612 ASN A CA 19
ATOM 18089 C C . ASN A 1 70 ? 12.824 5.595 -5.044 1.00 0.00 2612 ASN A C 19
ATOM 18090 O O . ASN A 1 70 ? 13.023 4.621 -4.321 1.00 0.00 2612 ASN A O 19
ATOM 18101 N N . ALA A 1 71 ? 12.740 5.512 -6.332 1.00 0.00 2613 ALA A N 19
ATOM 18102 C CA . ALA A 1 71 ? 12.993 4.282 -7.031 1.00 0.00 2613 ALA A CA 19
ATOM 18103 C C . ALA A 1 71 ? 14.322 4.391 -7.756 1.00 0.00 2613 ALA A C 19
ATOM 18104 O O . ALA A 1 71 ? 14.642 3.586 -8.627 1.00 0.00 2613 ALA A O 19
ATOM 18111 N N . ASP A 1 72 ? 15.111 5.389 -7.369 1.00 0.00 2614 ASP A N 19
ATOM 18112 C CA . ASP A 1 72 ? 16.418 5.629 -7.986 1.00 0.00 2614 ASP A CA 19
ATOM 18113 C C . ASP A 1 72 ? 17.403 4.606 -7.565 1.00 0.00 2614 ASP A C 19
ATOM 18114 O O . ASP A 1 72 ? 18.286 4.210 -8.338 1.00 0.00 2614 ASP A O 19
ATOM 18123 N N . VAL A 1 73 ? 17.267 4.184 -6.363 1.00 0.00 2615 VAL A N 19
ATOM 18124 C CA . VAL A 1 73 ? 18.137 3.197 -5.805 1.00 0.00 2615 VAL A CA 19
ATOM 18125 C C . VAL A 1 73 ? 17.721 1.796 -6.232 1.00 0.00 2615 VAL A C 19
ATOM 18126 O O . VAL A 1 73 ? 16.833 1.174 -5.651 1.00 0.00 2615 VAL A O 19
ATOM 18139 N N . LEU A 1 74 ? 18.299 1.346 -7.307 1.00 0.00 2616 LEU A N 19
ATOM 18140 C CA . LEU A 1 74 ? 18.037 0.022 -7.791 1.00 0.00 2616 LEU A CA 19
ATOM 18141 C C . LEU A 1 74 ? 19.121 -0.886 -7.287 1.00 0.00 2616 LEU A C 19
ATOM 18142 O O . LEU A 1 74 ? 20.280 -0.729 -7.659 1.00 0.00 2616 LEU A O 19
ATOM 18158 N N . PHE A 1 75 ? 18.772 -1.793 -6.429 1.00 0.00 2617 PHE A N 19
ATOM 18159 C CA . PHE A 1 75 ? 19.745 -2.682 -5.855 1.00 0.00 2617 PHE A CA 19
ATOM 18160 C C . PHE A 1 75 ? 19.707 -4.027 -6.534 1.00 0.00 2617 PHE A C 19
ATOM 18161 O O . PHE A 1 75 ? 18.658 -4.472 -7.009 1.00 0.00 2617 PHE A O 19
ATOM 18178 N N . SER A 1 76 ? 20.840 -4.640 -6.621 1.00 0.00 2618 SER A N 19
ATOM 18179 C CA . SER A 1 76 ? 20.974 -5.938 -7.177 1.00 0.00 2618 SER A CA 19
ATOM 18180 C C . SER A 1 76 ? 20.802 -6.973 -6.067 1.00 0.00 2618 SER A C 19
ATOM 18181 O O . SER A 1 76 ? 21.441 -6.884 -5.026 1.00 0.00 2618 SER A O 19
ATOM 18189 N N . SER A 1 77 ? 19.922 -7.918 -6.273 1.00 0.00 2619 SER A N 19
ATOM 18190 C CA . SER A 1 77 ? 19.621 -8.915 -5.272 1.00 0.00 2619 SER A CA 19
ATOM 18191 C C . SER A 1 77 ? 20.770 -9.942 -5.142 1.00 0.00 2619 SER A C 19
ATOM 18192 O O . SER A 1 77 ? 20.909 -10.608 -4.107 1.00 0.00 2619 SER A O 19
ATOM 18200 N N . PHE A 1 78 ? 21.590 -10.051 -6.200 1.00 0.00 2620 PHE A N 19
ATOM 18201 C CA . PHE A 1 78 ? 22.748 -10.961 -6.246 1.00 0.00 2620 PHE A CA 19
ATOM 18202 C C . PHE A 1 78 ? 22.320 -12.413 -6.141 1.00 0.00 2620 PHE A C 19
ATOM 18203 O O . PHE A 1 78 ? 23.028 -13.249 -5.583 1.00 0.00 2620 PHE A O 19
ATOM 18220 N N . GLN A 1 79 ? 21.183 -12.710 -6.745 1.00 0.00 2621 GLN A N 19
ATOM 18221 C CA . GLN A 1 79 ? 20.627 -14.068 -6.784 1.00 0.00 2621 GLN A CA 19
ATOM 18222 C C . GLN A 1 79 ? 21.528 -14.991 -7.613 1.00 0.00 2621 GLN A C 19
ATOM 18223 O O . GLN A 1 79 ? 21.470 -16.212 -7.501 1.00 0.00 2621 GLN A O 19
ATOM 18237 N N . LYS A 1 80 ? 22.333 -14.377 -8.438 1.00 0.00 2622 LYS A N 19
ATOM 18238 C CA . LYS A 1 80 ? 23.306 -15.031 -9.256 1.00 0.00 2622 LYS A CA 19
ATOM 18239 C C . LYS A 1 80 ? 24.415 -14.027 -9.469 1.00 0.00 2622 LYS A C 19
ATOM 18240 O O . LYS A 1 80 ? 25.500 -14.163 -8.861 1.00 0.00 2622 LYS A O 19
ATOM 18260 N N . LEU A 1 21 ? 8.942 3.058 2.055 1.00 0.00 2563 LEU A N 20
ATOM 18261 C CA . LEU A 1 21 ? 7.756 2.431 2.540 1.00 0.00 2563 LEU A CA 20
ATOM 18262 C C . LEU A 1 21 ? 8.026 1.059 3.092 1.00 0.00 2563 LEU A C 20
ATOM 18263 O O . LEU A 1 21 ? 9.011 0.406 2.750 1.00 0.00 2563 LEU A O 20
ATOM 18279 N N . ASP A 1 22 ? 7.190 0.677 3.985 1.00 0.00 2564 ASP A N 20
ATOM 18280 C CA . ASP A 1 22 ? 7.161 -0.623 4.563 1.00 0.00 2564 ASP A CA 20
ATOM 18281 C C . ASP A 1 22 ? 5.894 -1.228 4.008 1.00 0.00 2564 ASP A C 20
ATOM 18282 O O . ASP A 1 22 ? 4.998 -0.473 3.613 1.00 0.00 2564 ASP A O 20
ATOM 18291 N N . PRO A 1 23 ? 5.739 -2.556 3.959 1.00 0.00 2565 PRO A N 20
ATOM 18292 C CA . PRO A 1 23 ? 4.478 -3.173 3.493 1.00 0.00 2565 PRO A CA 20
ATOM 18293 C C . PRO A 1 23 ? 3.299 -2.767 4.397 1.00 0.00 2565 PRO A C 20
ATOM 18294 O O . PRO A 1 23 ? 2.122 -2.811 3.993 1.00 0.00 2565 PRO A O 20
ATOM 18305 N N . ASP A 1 24 ? 3.643 -2.334 5.599 1.00 0.00 2566 ASP A N 20
ATOM 18306 C CA . ASP A 1 24 ? 2.682 -1.878 6.573 1.00 0.00 2566 ASP A CA 20
ATOM 18307 C C . ASP A 1 24 ? 2.428 -0.386 6.507 1.00 0.00 2566 ASP A C 20
ATOM 18308 O O . ASP A 1 24 ? 1.553 0.102 7.212 1.00 0.00 2566 ASP A O 20
ATOM 18317 N N . THR A 1 25 ? 3.164 0.346 5.677 1.00 0.00 2567 THR A N 20
ATOM 18318 C CA . THR A 1 25 ? 2.922 1.775 5.548 1.00 0.00 2567 THR A CA 20
ATOM 18319 C C . THR A 1 25 ? 1.528 1.983 4.984 1.00 0.00 2567 THR A C 20
ATOM 18320 O O . THR A 1 25 ? 1.206 1.485 3.905 1.00 0.00 2567 THR A O 20
ATOM 18331 N N . ARG A 1 26 ? 0.708 2.646 5.737 1.00 0.00 2568 ARG A N 20
ATOM 18332 C CA . ARG A 1 26 ? -0.651 2.864 5.344 1.00 0.00 2568 ARG A CA 20
ATOM 18333 C C . ARG A 1 26 ? -0.735 3.997 4.320 1.00 0.00 2568 ARG A C 20
ATOM 18334 O O . ARG A 1 26 ? -0.011 5.003 4.421 1.00 0.00 2568 ARG A O 20
ATOM 18355 N N . ILE A 1 27 ? -1.601 3.827 3.355 1.00 0.00 2569 ILE A N 20
ATOM 18356 C CA . ILE A 1 27 ? -1.740 4.730 2.233 1.00 0.00 2569 ILE A CA 20
ATOM 18357 C C . ILE A 1 27 ? -3.046 5.536 2.367 1.00 0.00 2569 ILE A C 20
ATOM 18358 O O . ILE A 1 27 ? -4.139 4.975 2.256 1.00 0.00 2569 ILE A O 20
ATOM 18374 N N . PRO A 1 28 ? -2.940 6.839 2.633 1.00 0.00 2570 PRO A N 20
ATOM 18375 C CA . PRO A 1 28 ? -4.099 7.722 2.800 1.00 0.00 2570 PRO A CA 20
ATOM 18376 C C . PRO A 1 28 ? -4.918 7.905 1.508 1.00 0.00 2570 PRO A C 20
ATOM 18377 O O . PRO A 1 28 ? -4.499 8.604 0.561 1.00 0.00 2570 PRO A O 20
ATOM 18388 N N . VAL A 1 29 ? -6.076 7.278 1.471 1.00 0.00 2571 VAL A N 20
ATOM 18389 C CA . VAL A 1 29 ? -6.948 7.318 0.315 1.00 0.00 2571 VAL A CA 20
ATOM 18390 C C . VAL A 1 29 ? -8.376 7.664 0.726 1.00 0.00 2571 VAL A C 20
ATOM 18391 O O . VAL A 1 29 ? -8.736 7.593 1.911 1.00 0.00 2571 VAL A O 20
ATOM 18404 N N . ILE A 1 30 ? -9.176 8.043 -0.235 1.00 0.00 2572 ILE A N 20
ATOM 18405 C CA . ILE A 1 30 ? -10.547 8.390 0.004 1.00 0.00 2572 ILE A CA 20
ATOM 18406 C C . ILE A 1 30 ? -11.426 7.767 -1.083 1.00 0.00 2572 ILE A C 20
ATOM 18407 O O . ILE A 1 30 ? -11.015 7.645 -2.232 1.00 0.00 2572 ILE A O 20
ATOM 18423 N N . ASN A 1 31 ? -12.586 7.324 -0.713 1.00 0.00 2573 ASN A N 20
ATOM 18424 C CA . ASN A 1 31 ? -13.527 6.776 -1.660 1.00 0.00 2573 ASN A CA 20
ATOM 18425 C C . ASN A 1 31 ? -14.545 7.842 -1.929 1.00 0.00 2573 ASN A C 20
ATOM 18426 O O . ASN A 1 31 ? -15.315 8.189 -1.038 1.00 0.00 2573 ASN A O 20
ATOM 18437 N N . LEU A 1 32 ? -14.563 8.347 -3.131 1.00 0.00 2574 LEU A N 20
ATOM 18438 C CA . LEU A 1 32 ? -15.451 9.443 -3.477 1.00 0.00 2574 LEU A CA 20
ATOM 18439 C C . LEU A 1 32 ? -16.914 9.019 -3.485 1.00 0.00 2574 LEU A C 20
ATOM 18440 O O . LEU A 1 32 ? -17.788 9.799 -3.112 1.00 0.00 2574 LEU A O 20
ATOM 18456 N N . GLU A 1 33 ? -17.175 7.784 -3.860 1.00 0.00 2575 GLU A N 20
ATOM 18457 C CA . GLU A 1 33 ? -18.542 7.319 -3.979 1.00 0.00 2575 GLU A CA 20
ATOM 18458 C C . GLU A 1 33 ? -19.108 6.931 -2.623 1.00 0.00 2575 GLU A C 20
ATOM 18459 O O . GLU A 1 33 ? -20.215 7.291 -2.288 1.00 0.00 2575 GLU A O 20
ATOM 18471 N N . ASP A 1 34 ? -18.333 6.207 -1.840 1.00 0.00 2576 ASP A N 20
ATOM 18472 C CA . ASP A 1 34 ? -18.793 5.777 -0.510 1.00 0.00 2576 ASP A CA 20
ATOM 18473 C C . ASP A 1 34 ? -18.721 6.889 0.489 1.00 0.00 2576 ASP A C 20
ATOM 18474 O O . ASP A 1 34 ? -19.455 6.902 1.467 1.00 0.00 2576 ASP A O 20
ATOM 18483 N N . GLY A 1 35 ? -17.819 7.804 0.261 1.00 0.00 2577 GLY A N 20
ATOM 18484 C CA . GLY A 1 35 ? -17.674 8.926 1.142 1.00 0.00 2577 GLY A CA 20
ATOM 18485 C C . GLY A 1 35 ? -16.811 8.586 2.328 1.00 0.00 2577 GLY A C 20
ATOM 18486 O O . GLY A 1 35 ? -16.820 9.287 3.345 1.00 0.00 2577 GLY A O 20
ATOM 18490 N N . THR A 1 36 ? -16.067 7.514 2.207 1.00 0.00 2578 THR A N 20
ATOM 18491 C CA . THR A 1 36 ? -15.202 7.089 3.261 1.00 0.00 2578 THR A CA 20
ATOM 18492 C C . THR A 1 36 ? -13.810 7.653 3.001 1.00 0.00 2578 THR A C 20
ATOM 18493 O O . THR A 1 36 ? -13.444 7.885 1.849 1.00 0.00 2578 THR A O 20
ATOM 18504 N N . ARG A 1 37 ? -13.051 7.858 4.034 1.00 0.00 2579 ARG A N 20
ATOM 18505 C CA . ARG A 1 37 ? -11.762 8.459 3.923 1.00 0.00 2579 ARG A CA 20
ATOM 18506 C C . ARG A 1 37 ? -10.905 7.815 4.954 1.00 0.00 2579 ARG A C 20
ATOM 18507 O O . ARG A 1 37 ? -11.264 7.791 6.130 1.00 0.00 2579 ARG A O 20
ATOM 18528 N N . LEU A 1 38 ? -9.807 7.280 4.538 1.00 0.00 2580 LEU A N 20
ATOM 18529 C CA . LEU A 1 38 ? -8.979 6.531 5.419 1.00 0.00 2580 LEU A CA 20
ATOM 18530 C C . LEU A 1 38 ? -7.573 7.069 5.327 1.00 0.00 2580 LEU A C 20
ATOM 18531 O O . LEU A 1 38 ? -6.907 6.907 4.299 1.00 0.00 2580 LEU A O 20
ATOM 18547 N N . VAL A 1 39 ? -7.141 7.743 6.363 1.00 0.00 2581 VAL A N 20
ATOM 18548 C CA . VAL A 1 39 ? -5.820 8.332 6.408 1.00 0.00 2581 VAL A CA 20
ATOM 18549 C C . VAL A 1 39 ? -5.131 7.915 7.703 1.00 0.00 2581 VAL A C 20
ATOM 18550 O O . VAL A 1 39 ? -5.810 7.640 8.706 1.00 0.00 2581 VAL A O 20
ATOM 18563 N N . GLY A 1 40 ? -3.818 7.798 7.673 1.00 0.00 2582 GLY A N 20
ATOM 18564 C CA . GLY A 1 40 ? -3.087 7.440 8.867 1.00 0.00 2582 GLY A CA 20
ATOM 18565 C C . GLY A 1 40 ? -3.076 5.952 9.032 1.00 0.00 2582 GLY A C 20
ATOM 18566 O O . GLY A 1 40 ? -3.131 5.240 8.049 1.00 0.00 2582 GLY A O 20
ATOM 18570 N N . GLU A 1 41 ? -3.093 5.470 10.256 1.00 0.00 2583 GLU A N 20
ATOM 18571 C CA . GLU A 1 41 ? -3.057 4.027 10.496 1.00 0.00 2583 GLU A CA 20
ATOM 18572 C C . GLU A 1 41 ? -4.383 3.370 10.089 1.00 0.00 2583 GLU A C 20
ATOM 18573 O O . GLU A 1 41 ? -4.469 2.152 9.886 1.00 0.00 2583 GLU A O 20
ATOM 18585 N N . ASP A 1 42 ? -5.405 4.194 9.958 1.00 0.00 2584 ASP A N 20
ATOM 18586 C CA . ASP A 1 42 ? -6.734 3.747 9.564 1.00 0.00 2584 ASP A CA 20
ATOM 18587 C C . ASP A 1 42 ? -6.813 3.563 8.051 1.00 0.00 2584 ASP A C 20
ATOM 18588 O O . ASP A 1 42 ? -7.807 3.081 7.528 1.00 0.00 2584 ASP A O 20
ATOM 18597 N N . ALA A 1 43 ? -5.754 3.938 7.360 1.00 0.00 2585 ALA A N 20
ATOM 18598 C CA . ALA A 1 43 ? -5.672 3.814 5.913 1.00 0.00 2585 ALA A CA 20
ATOM 18599 C C . ALA A 1 43 ? -5.232 2.396 5.534 1.00 0.00 2585 ALA A C 20
ATOM 18600 O O . ALA A 1 43 ? -4.633 1.709 6.353 1.00 0.00 2585 ALA A O 20
ATOM 18607 N N . PRO A 1 44 ? -5.565 1.917 4.314 1.00 0.00 2586 PRO A N 20
ATOM 18608 C CA . PRO A 1 44 ? -5.169 0.574 3.845 1.00 0.00 2586 PRO A CA 20
ATOM 18609 C C . PRO A 1 44 ? -3.641 0.385 3.794 1.00 0.00 2586 PRO A C 20
ATOM 18610 O O . PRO A 1 44 ? -2.877 1.356 3.705 1.00 0.00 2586 PRO A O 20
ATOM 18621 N N . LYS A 1 45 ? -3.217 -0.861 3.860 1.00 0.00 2587 LYS A N 20
ATOM 18622 C CA . LYS A 1 45 ? -1.800 -1.231 3.868 1.00 0.00 2587 LYS A CA 20
ATOM 18623 C C . LYS A 1 45 ? -1.174 -1.018 2.494 1.00 0.00 2587 LYS A C 20
ATOM 18624 O O . LYS A 1 45 ? -1.873 -1.017 1.489 1.00 0.00 2587 LYS A O 20
ATOM 18643 N N . ASN A 1 46 ? 0.137 -0.869 2.465 1.00 0.00 2588 ASN A N 20
ATOM 18644 C CA . ASN A 1 46 ? 0.887 -0.713 1.216 1.00 0.00 2588 ASN A CA 20
ATOM 18645 C C . ASN A 1 46 ? 0.726 -1.946 0.348 1.00 0.00 2588 ASN A C 20
ATOM 18646 O O . ASN A 1 46 ? 0.436 -1.852 -0.841 1.00 0.00 2588 ASN A O 20
ATOM 18657 N N . LYS A 1 47 ? 0.871 -3.097 0.962 1.00 0.00 2589 LYS A N 20
ATOM 18658 C CA . LYS A 1 47 ? 0.764 -4.359 0.254 1.00 0.00 2589 LYS A CA 20
ATOM 18659 C C . LYS A 1 47 ? -0.667 -4.643 -0.227 1.00 0.00 2589 LYS A C 20
ATOM 18660 O O . LYS A 1 47 ? -0.875 -5.118 -1.337 1.00 0.00 2589 LYS A O 20
ATOM 18679 N N . ASP A 1 48 ? -1.639 -4.307 0.594 1.00 0.00 2590 ASP A N 20
ATOM 18680 C CA . ASP A 1 48 ? -3.056 -4.584 0.293 1.00 0.00 2590 ASP A CA 20
ATOM 18681 C C . ASP A 1 48 ? -3.695 -3.479 -0.530 1.00 0.00 2590 ASP A C 20
ATOM 18682 O O . ASP A 1 48 ? -4.858 -3.589 -0.927 1.00 0.00 2590 ASP A O 20
ATOM 18691 N N . LEU A 1 49 ? -2.923 -2.430 -0.800 1.00 0.00 2591 LEU A N 20
ATOM 18692 C CA . LEU A 1 49 ? -3.383 -1.263 -1.541 1.00 0.00 2591 LEU A CA 20
ATOM 18693 C C . LEU A 1 49 ? -3.990 -1.660 -2.882 1.00 0.00 2591 LEU A C 20
ATOM 18694 O O . LEU A 1 49 ? -5.111 -1.296 -3.189 1.00 0.00 2591 LEU A O 20
ATOM 18710 N N . VAL A 1 50 ? -3.262 -2.462 -3.632 1.00 0.00 2592 VAL A N 20
ATOM 18711 C CA . VAL A 1 50 ? -3.683 -2.884 -4.966 1.00 0.00 2592 VAL A CA 20
ATOM 18712 C C . VAL A 1 50 ? -5.038 -3.606 -4.955 1.00 0.00 2592 VAL A C 20
ATOM 18713 O O . VAL A 1 50 ? -5.860 -3.403 -5.836 1.00 0.00 2592 VAL A O 20
ATOM 18726 N N . GLU A 1 51 ? -5.271 -4.392 -3.927 1.00 0.00 2593 GLU A N 20
ATOM 18727 C CA . GLU A 1 51 ? -6.505 -5.122 -3.774 1.00 0.00 2593 GLU A CA 20
ATOM 18728 C C . GLU A 1 51 ? -7.641 -4.172 -3.463 1.00 0.00 2593 GLU A C 20
ATOM 18729 O O . GLU A 1 51 ? -8.717 -4.269 -4.043 1.00 0.00 2593 GLU A O 20
ATOM 18741 N N . TRP A 1 52 ? -7.371 -3.229 -2.578 1.00 0.00 2594 TRP A N 20
ATOM 18742 C CA . TRP A 1 52 ? -8.345 -2.214 -2.175 1.00 0.00 2594 TRP A CA 20
ATOM 18743 C C . TRP A 1 52 ? -8.761 -1.408 -3.415 1.00 0.00 2594 TRP A C 20
ATOM 18744 O O . TRP A 1 52 ? -9.921 -1.084 -3.604 1.00 0.00 2594 TRP A O 20
ATOM 18765 N N . LEU A 1 53 ? -7.792 -1.158 -4.271 1.00 0.00 2595 LEU A N 20
ATOM 18766 C CA . LEU A 1 53 ? -7.971 -0.427 -5.535 1.00 0.00 2595 LEU A CA 20
ATOM 18767 C C . LEU A 1 53 ? -8.838 -1.199 -6.522 1.00 0.00 2595 LEU A C 20
ATOM 18768 O O . LEU A 1 53 ? -9.553 -0.615 -7.336 1.00 0.00 2595 LEU A O 20
ATOM 18784 N N . LYS A 1 54 ? -8.738 -2.501 -6.481 1.00 0.00 2596 LYS A N 20
ATOM 18785 C CA . LYS A 1 54 ? -9.556 -3.350 -7.330 1.00 0.00 2596 LYS A CA 20
ATOM 18786 C C . LYS A 1 54 ? -10.988 -3.362 -6.842 1.00 0.00 2596 LYS A C 20
ATOM 18787 O O . LYS A 1 54 ? -11.937 -3.383 -7.642 1.00 0.00 2596 LYS A O 20
ATOM 18806 N N . LEU A 1 55 ? -11.132 -3.330 -5.540 1.00 0.00 2597 LEU A N 20
ATOM 18807 C CA . LEU A 1 55 ? -12.428 -3.339 -4.904 1.00 0.00 2597 LEU A CA 20
ATOM 18808 C C . LEU A 1 55 ? -13.084 -1.971 -5.021 1.00 0.00 2597 LEU A C 20
ATOM 18809 O O . LEU A 1 55 ? -14.300 -1.868 -5.160 1.00 0.00 2597 LEU A O 20
ATOM 18825 N N . HIS A 1 56 ? -12.276 -0.926 -4.985 1.00 0.00 2598 HIS A N 20
ATOM 18826 C CA . HIS A 1 56 ? -12.771 0.438 -5.067 1.00 0.00 2598 HIS A CA 20
ATOM 18827 C C . HIS A 1 56 ? -12.074 1.205 -6.183 1.00 0.00 2598 HIS A C 20
ATOM 18828 O O . HIS A 1 56 ? -11.152 1.968 -5.933 1.00 0.00 2598 HIS A O 20
ATOM 18842 N N . PRO A 1 57 ? -12.490 1.010 -7.439 1.00 0.00 2599 PRO A N 20
ATOM 18843 C CA . PRO A 1 57 ? -11.874 1.702 -8.584 1.00 0.00 2599 PRO A CA 20
ATOM 18844 C C . PRO A 1 57 ? -12.281 3.177 -8.635 1.00 0.00 2599 PRO A C 20
ATOM 18845 O O . PRO A 1 57 ? -11.657 4.004 -9.303 1.00 0.00 2599 PRO A O 20
ATOM 18856 N N . THR A 1 58 ? -13.297 3.491 -7.887 1.00 0.00 2600 THR A N 20
ATOM 18857 C CA . THR A 1 58 ? -13.875 4.789 -7.824 1.00 0.00 2600 THR A CA 20
ATOM 18858 C C . THR A 1 58 ? -13.295 5.583 -6.648 1.00 0.00 2600 THR A C 20
ATOM 18859 O O . THR A 1 58 ? -13.883 6.581 -6.173 1.00 0.00 2600 THR A O 20
ATOM 18870 N N . TYR A 1 59 ? -12.136 5.157 -6.193 1.00 0.00 2601 TYR A N 20
ATOM 18871 C CA . TYR A 1 59 ? -11.472 5.809 -5.100 1.00 0.00 2601 TYR A CA 20
ATOM 18872 C C . TYR A 1 59 ? -10.580 6.938 -5.658 1.00 0.00 2601 TYR A C 20
ATOM 18873 O O . TYR A 1 59 ? -10.503 7.151 -6.870 1.00 0.00 2601 TYR A O 20
ATOM 18891 N N . THR A 1 60 ? -9.941 7.647 -4.792 1.00 0.00 2602 THR A N 20
ATOM 18892 C CA . THR A 1 60 ? -8.966 8.635 -5.140 1.00 0.00 2602 THR A CA 20
ATOM 18893 C C . THR A 1 60 ? -7.939 8.681 -4.011 1.00 0.00 2602 THR A C 20
ATOM 18894 O O . THR A 1 60 ? -8.304 8.506 -2.847 1.00 0.00 2602 THR A O 20
ATOM 18905 N N . VAL A 1 61 ? -6.667 8.806 -4.341 1.00 0.00 2603 VAL A N 20
ATOM 18906 C CA . VAL A 1 61 ? -5.653 8.960 -3.318 1.00 0.00 2603 VAL A CA 20
ATOM 18907 C C . VAL A 1 61 ? -5.861 10.324 -2.686 1.00 0.00 2603 VAL A C 20
ATOM 18908 O O . VAL A 1 61 ? -5.847 11.345 -3.390 1.00 0.00 2603 VAL A O 20
ATOM 18921 N N . ASP A 1 62 ? -6.069 10.339 -1.381 1.00 0.00 2604 ASP A N 20
ATOM 18922 C CA . ASP A 1 62 ? -6.463 11.554 -0.683 1.00 0.00 2604 ASP A CA 20
ATOM 18923 C C . ASP A 1 62 ? -5.351 12.561 -0.664 1.00 0.00 2604 ASP A C 20
ATOM 18924 O O . ASP A 1 62 ? -5.581 13.767 -0.793 1.00 0.00 2604 ASP A O 20
ATOM 18933 N N . MET A 1 63 ? -4.158 12.089 -0.528 1.00 0.00 2605 MET A N 20
ATOM 18934 C CA . MET A 1 63 ? -3.021 12.954 -0.564 1.00 0.00 2605 MET A CA 20
ATOM 18935 C C . MET A 1 63 ? -2.174 12.589 -1.774 1.00 0.00 2605 MET A C 20
ATOM 18936 O O . MET A 1 63 ? -1.466 11.597 -1.739 1.00 0.00 2605 MET A O 20
ATOM 18950 N N . PRO A 1 64 ? -2.285 13.351 -2.883 1.00 0.00 2606 PRO A N 20
ATOM 18951 C CA . PRO A 1 64 ? -1.507 13.108 -4.115 1.00 0.00 2606 PRO A CA 20
ATOM 18952 C C . PRO A 1 64 ? -0.007 13.000 -3.845 1.00 0.00 2606 PRO A C 20
ATOM 18953 O O . PRO A 1 64 ? 0.674 12.156 -4.404 1.00 0.00 2606 PRO A O 20
ATOM 18964 N N . SER A 1 65 ? 0.487 13.838 -2.961 1.00 0.00 2607 SER A N 20
ATOM 18965 C CA . SER A 1 65 ? 1.885 13.827 -2.594 1.00 0.00 2607 SER A CA 20
ATOM 18966 C C . SER A 1 65 ? 2.088 13.150 -1.233 1.00 0.00 2607 SER A C 20
ATOM 18967 O O . SER A 1 65 ? 2.852 13.632 -0.395 1.00 0.00 2607 SER A O 20
ATOM 18975 N N . TYR A 1 66 ? 1.378 12.031 -1.047 1.00 0.00 2608 TYR A N 20
ATOM 18976 C CA . TYR A 1 66 ? 1.465 11.173 0.147 1.00 0.00 2608 TYR A CA 20
ATOM 18977 C C . TYR A 1 66 ? 2.928 10.860 0.496 1.00 0.00 2608 TYR A C 20
ATOM 18978 O O . TYR A 1 66 ? 3.475 11.405 1.454 1.00 0.00 2608 TYR A O 20
ATOM 18996 N N . VAL A 1 67 ? 3.532 10.022 -0.291 1.00 0.00 2609 VAL A N 20
ATOM 18997 C CA . VAL A 1 67 ? 4.929 9.711 -0.231 1.00 0.00 2609 VAL A CA 20
ATOM 18998 C C . VAL A 1 67 ? 5.395 9.577 -1.668 1.00 0.00 2609 VAL A C 20
ATOM 18999 O O . VAL A 1 67 ? 4.796 8.825 -2.450 1.00 0.00 2609 VAL A O 20
ATOM 19012 N N . PRO A 1 68 ? 6.382 10.360 -2.077 1.00 0.00 2610 PRO A N 20
ATOM 19013 C CA . PRO A 1 68 ? 6.834 10.356 -3.452 1.00 0.00 2610 PRO A CA 20
ATOM 19014 C C . PRO A 1 68 ? 7.596 9.083 -3.837 1.00 0.00 2610 PRO A C 20
ATOM 19015 O O . PRO A 1 68 ? 8.747 8.878 -3.442 1.00 0.00 2610 PRO A O 20
ATOM 19026 N N . LYS A 1 69 ? 6.926 8.209 -4.556 1.00 0.00 2611 LYS A N 20
ATOM 19027 C CA . LYS A 1 69 ? 7.559 7.010 -5.080 1.00 0.00 2611 LYS A CA 20
ATOM 19028 C C . LYS A 1 69 ? 8.186 7.368 -6.432 1.00 0.00 2611 LYS A C 20
ATOM 19029 O O . LYS A 1 69 ? 9.145 6.737 -6.897 1.00 0.00 2611 LYS A O 20
ATOM 19048 N N . ASN A 1 70 ? 7.616 8.423 -7.018 1.00 0.00 2612 ASN A N 20
ATOM 19049 C CA . ASN A 1 70 ? 8.040 9.079 -8.260 1.00 0.00 2612 ASN A CA 20
ATOM 19050 C C . ASN A 1 70 ? 7.840 8.210 -9.491 1.00 0.00 2612 ASN A C 20
ATOM 19051 O O . ASN A 1 70 ? 6.935 8.466 -10.289 1.00 0.00 2612 ASN A O 20
ATOM 19062 N N . ALA A 1 71 ? 8.644 7.188 -9.634 1.00 0.00 2613 ALA A N 20
ATOM 19063 C CA . ALA A 1 71 ? 8.601 6.330 -10.793 1.00 0.00 2613 ALA A CA 20
ATOM 19064 C C . ALA A 1 71 ? 9.041 4.937 -10.421 1.00 0.00 2613 ALA A C 20
ATOM 19065 O O . ALA A 1 71 ? 9.926 4.759 -9.562 1.00 0.00 2613 ALA A O 20
ATOM 19072 N N . ASP A 1 72 ? 8.432 3.964 -11.055 1.00 0.00 2614 ASP A N 20
ATOM 19073 C CA . ASP A 1 72 ? 8.743 2.556 -10.835 1.00 0.00 2614 ASP A CA 20
ATOM 19074 C C . ASP A 1 72 ? 9.966 2.167 -11.623 1.00 0.00 2614 ASP A C 20
ATOM 19075 O O . ASP A 1 72 ? 10.796 1.365 -11.185 1.00 0.00 2614 ASP A O 20
ATOM 19084 N N . VAL A 1 73 ? 10.101 2.781 -12.749 1.00 0.00 2615 VAL A N 20
ATOM 19085 C CA . VAL A 1 73 ? 11.174 2.490 -13.661 1.00 0.00 2615 VAL A CA 20
ATOM 19086 C C . VAL A 1 73 ? 12.444 3.202 -13.233 1.00 0.00 2615 VAL A C 20
ATOM 19087 O O . VAL A 1 73 ? 12.669 4.373 -13.561 1.00 0.00 2615 VAL A O 20
ATOM 19100 N N . LEU A 1 74 ? 13.221 2.536 -12.426 1.00 0.00 2616 LEU A N 20
ATOM 19101 C CA . LEU A 1 74 ? 14.505 3.051 -12.041 1.00 0.00 2616 LEU A CA 20
ATOM 19102 C C . LEU A 1 74 ? 15.552 2.368 -12.892 1.00 0.00 2616 LEU A C 20
ATOM 19103 O O . LEU A 1 74 ? 16.124 2.973 -13.805 1.00 0.00 2616 LEU A O 20
ATOM 19119 N N . PHE A 1 75 ? 15.761 1.096 -12.609 1.00 0.00 2617 PHE A N 20
ATOM 19120 C CA . PHE A 1 75 ? 16.669 0.266 -13.365 1.00 0.00 2617 PHE A CA 20
ATOM 19121 C C . PHE A 1 75 ? 15.869 -0.801 -14.100 1.00 0.00 2617 PHE A C 20
ATOM 19122 O O . PHE A 1 75 ? 16.199 -1.168 -15.236 1.00 0.00 2617 PHE A O 20
ATOM 19139 N N . SER A 1 76 ? 14.837 -1.327 -13.412 1.00 0.00 2618 SER A N 20
ATOM 19140 C CA . SER A 1 76 ? 13.891 -2.301 -13.974 1.00 0.00 2618 SER A CA 20
ATOM 19141 C C . SER A 1 76 ? 14.592 -3.614 -14.371 1.00 0.00 2618 SER A C 20
ATOM 19142 O O . SER A 1 76 ? 14.117 -4.350 -15.247 1.00 0.00 2618 SER A O 20
ATOM 19150 N N . SER A 1 77 ? 15.709 -3.904 -13.684 1.00 0.00 2619 SER A N 20
ATOM 19151 C CA . SER A 1 77 ? 16.526 -5.092 -13.914 1.00 0.00 2619 SER A CA 20
ATOM 19152 C C . SER A 1 77 ? 17.073 -5.144 -15.352 1.00 0.00 2619 SER A C 20
ATOM 19153 O O . SER A 1 77 ? 17.399 -6.220 -15.867 1.00 0.00 2619 SER A O 20
ATOM 19161 N N . PHE A 1 78 ? 17.202 -3.979 -15.985 1.00 0.00 2620 PHE A N 20
ATOM 19162 C CA . PHE A 1 78 ? 17.732 -3.905 -17.324 1.00 0.00 2620 PHE A CA 20
ATOM 19163 C C . PHE A 1 78 ? 19.256 -3.925 -17.271 1.00 0.00 2620 PHE A C 20
ATOM 19164 O O . PHE A 1 78 ? 19.912 -2.896 -17.034 1.00 0.00 2620 PHE A O 20
ATOM 19181 N N . GLN A 1 79 ? 19.798 -5.103 -17.398 1.00 0.00 2621 GLN A N 20
ATOM 19182 C CA . GLN A 1 79 ? 21.230 -5.309 -17.378 1.00 0.00 2621 GLN A CA 20
ATOM 19183 C C . GLN A 1 79 ? 21.685 -5.833 -18.734 1.00 0.00 2621 GLN A C 20
ATOM 19184 O O . GLN A 1 79 ? 22.777 -5.496 -19.222 1.00 0.00 2621 GLN A O 20
ATOM 19198 N N . LYS A 1 80 ? 20.844 -6.647 -19.329 1.00 0.00 2622 LYS A N 20
ATOM 19199 C CA . LYS A 1 80 ? 21.070 -7.228 -20.619 1.00 0.00 2622 LYS A CA 20
ATOM 19200 C C . LYS A 1 80 ? 19.723 -7.492 -21.263 1.00 0.00 2622 LYS A C 20
ATOM 19201 O O . LYS A 1 80 ? 19.386 -6.834 -22.246 1.00 0.00 2622 LYS A O 20
ATOM 19221 N N . LEU A 1 21 ? 7.407 2.562 -1.917 1.00 0.00 2563 LEU A N 21
ATOM 19222 C CA . LEU A 1 21 ? 7.286 2.783 -0.508 1.00 0.00 2563 LEU A CA 21
ATOM 19223 C C . LEU A 1 21 ? 7.214 1.433 0.168 1.00 0.00 2563 LEU A C 21
ATOM 19224 O O . LEU A 1 21 ? 7.040 0.415 -0.522 1.00 0.00 2563 LEU A O 21
ATOM 19240 N N . ASP A 1 22 ? 7.360 1.398 1.479 1.00 0.00 2564 ASP A N 21
ATOM 19241 C CA . ASP A 1 22 ? 7.239 0.139 2.218 1.00 0.00 2564 ASP A CA 21
ATOM 19242 C C . ASP A 1 22 ? 5.840 -0.403 2.088 1.00 0.00 2564 ASP A C 21
ATOM 19243 O O . ASP A 1 22 ? 4.883 0.360 2.076 1.00 0.00 2564 ASP A O 21
ATOM 19252 N N . PRO A 1 23 ? 5.692 -1.721 1.962 1.00 0.00 2565 PRO A N 21
ATOM 19253 C CA . PRO A 1 23 ? 4.375 -2.367 1.901 1.00 0.00 2565 PRO A CA 21
ATOM 19254 C C . PRO A 1 23 ? 3.598 -2.177 3.208 1.00 0.00 2565 PRO A C 21
ATOM 19255 O O . PRO A 1 23 ? 2.360 -2.160 3.224 1.00 0.00 2565 PRO A O 21
ATOM 19266 N N . ASP A 1 24 ? 4.348 -2.015 4.285 1.00 0.00 2566 ASP A N 21
ATOM 19267 C CA . ASP A 1 24 ? 3.807 -1.850 5.628 1.00 0.00 2566 ASP A CA 21
ATOM 19268 C C . ASP A 1 24 ? 3.224 -0.457 5.816 1.00 0.00 2566 ASP A C 21
ATOM 19269 O O . ASP A 1 24 ? 2.282 -0.271 6.579 1.00 0.00 2566 ASP A O 21
ATOM 19278 N N . THR A 1 25 ? 3.762 0.500 5.087 1.00 0.00 2567 THR A N 21
ATOM 19279 C CA . THR A 1 25 ? 3.359 1.887 5.185 1.00 0.00 2567 THR A CA 21
ATOM 19280 C C . THR A 1 25 ? 1.885 2.071 4.751 1.00 0.00 2567 THR A C 21
ATOM 19281 O O . THR A 1 25 ? 1.407 1.389 3.834 1.00 0.00 2567 THR A O 21
ATOM 19292 N N . ARG A 1 26 ? 1.183 2.955 5.440 1.00 0.00 2568 ARG A N 21
ATOM 19293 C CA . ARG A 1 26 ? -0.228 3.205 5.206 1.00 0.00 2568 ARG A CA 21
ATOM 19294 C C . ARG A 1 26 ? -0.428 4.215 4.083 1.00 0.00 2568 ARG A C 21
ATOM 19295 O O . ARG A 1 26 ? 0.229 5.265 4.056 1.00 0.00 2568 ARG A O 21
ATOM 19316 N N . ILE A 1 27 ? -1.343 3.908 3.189 1.00 0.00 2569 ILE A N 21
ATOM 19317 C CA . ILE A 1 27 ? -1.639 4.748 2.051 1.00 0.00 2569 ILE A CA 21
ATOM 19318 C C . ILE A 1 27 ? -2.971 5.462 2.274 1.00 0.00 2569 ILE A C 21
ATOM 19319 O O . ILE A 1 27 ? -4.035 4.840 2.223 1.00 0.00 2569 ILE A O 21
ATOM 19335 N N . PRO A 1 28 ? -2.926 6.754 2.564 1.00 0.00 2570 PRO A N 21
ATOM 19336 C CA . PRO A 1 28 ? -4.122 7.553 2.801 1.00 0.00 2570 PRO A CA 21
ATOM 19337 C C . PRO A 1 28 ? -4.969 7.776 1.532 1.00 0.00 2570 PRO A C 21
ATOM 19338 O O . PRO A 1 28 ? -4.645 8.612 0.672 1.00 0.00 2570 PRO A O 21
ATOM 19349 N N . VAL A 1 29 ? -6.037 7.028 1.417 1.00 0.00 2571 VAL A N 21
ATOM 19350 C CA . VAL A 1 29 ? -6.922 7.111 0.273 1.00 0.00 2571 VAL A CA 21
ATOM 19351 C C . VAL A 1 29 ? -8.326 7.512 0.698 1.00 0.00 2571 VAL A C 21
ATOM 19352 O O . VAL A 1 29 ? -8.667 7.463 1.880 1.00 0.00 2571 VAL A O 21
ATOM 19365 N N . ILE A 1 30 ? -9.124 7.900 -0.255 1.00 0.00 2572 ILE A N 21
ATOM 19366 C CA . ILE A 1 30 ? -10.472 8.324 -0.012 1.00 0.00 2572 ILE A CA 21
ATOM 19367 C C . ILE A 1 30 ? -11.410 7.692 -1.053 1.00 0.00 2572 ILE A C 21
ATOM 19368 O O . ILE A 1 30 ? -11.033 7.481 -2.210 1.00 0.00 2572 ILE A O 21
ATOM 19384 N N . ASN A 1 31 ? -12.590 7.354 -0.640 1.00 0.00 2573 ASN A N 21
ATOM 19385 C CA . ASN A 1 31 ? -13.584 6.803 -1.532 1.00 0.00 2573 ASN A CA 21
ATOM 19386 C C . ASN A 1 31 ? -14.584 7.901 -1.790 1.00 0.00 2573 ASN A C 21
ATOM 19387 O O . ASN A 1 31 ? -15.250 8.345 -0.863 1.00 0.00 2573 ASN A O 21
ATOM 19398 N N . LEU A 1 32 ? -14.694 8.343 -3.016 1.00 0.00 2574 LEU A N 21
ATOM 19399 C CA . LEU A 1 32 ? -15.611 9.436 -3.332 1.00 0.00 2574 LEU A CA 21
ATOM 19400 C C . LEU A 1 32 ? -17.058 8.963 -3.304 1.00 0.00 2574 LEU A C 21
ATOM 19401 O O . LEU A 1 32 ? -17.963 9.724 -2.974 1.00 0.00 2574 LEU A O 21
ATOM 19417 N N . GLU A 1 33 ? -17.255 7.702 -3.604 1.00 0.00 2575 GLU A N 21
ATOM 19418 C CA . GLU A 1 33 ? -18.584 7.135 -3.682 1.00 0.00 2575 GLU A CA 21
ATOM 19419 C C . GLU A 1 33 ? -19.183 7.011 -2.289 1.00 0.00 2575 GLU A C 21
ATOM 19420 O O . GLU A 1 33 ? -20.287 7.480 -2.031 1.00 0.00 2575 GLU A O 21
ATOM 19432 N N . ASP A 1 34 ? -18.432 6.408 -1.396 1.00 0.00 2576 ASP A N 21
ATOM 19433 C CA . ASP A 1 34 ? -18.865 6.210 -0.010 1.00 0.00 2576 ASP A CA 21
ATOM 19434 C C . ASP A 1 34 ? -18.718 7.474 0.786 1.00 0.00 2576 ASP A C 21
ATOM 19435 O O . ASP A 1 34 ? -19.518 7.765 1.658 1.00 0.00 2576 ASP A O 21
ATOM 19444 N N . GLY A 1 35 ? -17.682 8.220 0.487 1.00 0.00 2577 GLY A N 21
ATOM 19445 C CA . GLY A 1 35 ? -17.398 9.423 1.224 1.00 0.00 2577 GLY A CA 21
ATOM 19446 C C . GLY A 1 35 ? -16.433 9.135 2.354 1.00 0.00 2577 GLY A C 21
ATOM 19447 O O . GLY A 1 35 ? -16.031 10.036 3.106 1.00 0.00 2577 GLY A O 21
ATOM 19451 N N . THR A 1 36 ? -16.059 7.876 2.463 1.00 0.00 2578 THR A N 21
ATOM 19452 C CA . THR A 1 36 ? -15.155 7.422 3.480 1.00 0.00 2578 THR A CA 21
ATOM 19453 C C . THR A 1 36 ? -13.737 7.914 3.140 1.00 0.00 2578 THR A C 21
ATOM 19454 O O . THR A 1 36 ? -13.401 8.095 1.954 1.00 0.00 2578 THR A O 21
ATOM 19465 N N . ARG A 1 37 ? -12.921 8.114 4.139 1.00 0.00 2579 ARG A N 21
ATOM 19466 C CA . ARG A 1 37 ? -11.617 8.659 3.946 1.00 0.00 2579 ARG A CA 21
ATOM 19467 C C . ARG A 1 37 ? -10.743 7.967 4.928 1.00 0.00 2579 ARG A C 21
ATOM 19468 O O . ARG A 1 37 ? -11.012 7.987 6.127 1.00 0.00 2579 ARG A O 21
ATOM 19489 N N . LEU A 1 38 ? -9.717 7.363 4.456 1.00 0.00 2580 LEU A N 21
ATOM 19490 C CA . LEU A 1 38 ? -8.921 6.544 5.291 1.00 0.00 2580 LEU A CA 21
ATOM 19491 C C . LEU A 1 38 ? -7.514 7.046 5.277 1.00 0.00 2580 LEU A C 21
ATOM 19492 O O . LEU A 1 38 ? -6.778 6.846 4.315 1.00 0.00 2580 LEU A O 21
ATOM 19508 N N . VAL A 1 39 ? -7.159 7.743 6.310 1.00 0.00 2581 VAL A N 21
ATOM 19509 C CA . VAL A 1 39 ? -5.840 8.283 6.447 1.00 0.00 2581 VAL A CA 21
ATOM 19510 C C . VAL A 1 39 ? -5.270 7.804 7.773 1.00 0.00 2581 VAL A C 21
ATOM 19511 O O . VAL A 1 39 ? -6.032 7.500 8.701 1.00 0.00 2581 VAL A O 21
ATOM 19524 N N . GLY A 1 40 ? -3.968 7.670 7.850 1.00 0.00 2582 GLY A N 21
ATOM 19525 C CA . GLY A 1 40 ? -3.357 7.232 9.076 1.00 0.00 2582 GLY A CA 21
ATOM 19526 C C . GLY A 1 40 ? -3.506 5.743 9.266 1.00 0.00 2582 GLY A C 21
ATOM 19527 O O . GLY A 1 40 ? -3.312 4.978 8.330 1.00 0.00 2582 GLY A O 21
ATOM 19531 N N . GLU A 1 41 ? -3.887 5.339 10.457 1.00 0.00 2583 GLU A N 21
ATOM 19532 C CA . GLU A 1 41 ? -4.058 3.926 10.800 1.00 0.00 2583 GLU A CA 21
ATOM 19533 C C . GLU A 1 41 ? -5.236 3.344 10.042 1.00 0.00 2583 GLU A C 21
ATOM 19534 O O . GLU A 1 41 ? -5.290 2.157 9.766 1.00 0.00 2583 GLU A O 21
ATOM 19546 N N . ASP A 1 42 ? -6.171 4.207 9.711 1.00 0.00 2584 ASP A N 21
ATOM 19547 C CA . ASP A 1 42 ? -7.404 3.826 9.031 1.00 0.00 2584 ASP A CA 21
ATOM 19548 C C . ASP A 1 42 ? -7.127 3.518 7.584 1.00 0.00 2584 ASP A C 21
ATOM 19549 O O . ASP A 1 42 ? -7.897 2.819 6.921 1.00 0.00 2584 ASP A O 21
ATOM 19558 N N . ALA A 1 43 ? -6.019 4.031 7.105 1.00 0.00 2585 ALA A N 21
ATOM 19559 C CA . ALA A 1 43 ? -5.608 3.860 5.743 1.00 0.00 2585 ALA A CA 21
ATOM 19560 C C . ALA A 1 43 ? -5.138 2.437 5.514 1.00 0.00 2585 ALA A C 21
ATOM 19561 O O . ALA A 1 43 ? -4.563 1.813 6.418 1.00 0.00 2585 ALA A O 21
ATOM 19568 N N . PRO A 1 44 ? -5.415 1.880 4.344 1.00 0.00 2586 PRO A N 21
ATOM 19569 C CA . PRO A 1 44 ? -4.953 0.553 3.997 1.00 0.00 2586 PRO A CA 21
ATOM 19570 C C . PRO A 1 44 ? -3.427 0.536 3.837 1.00 0.00 2586 PRO A C 21
ATOM 19571 O O . PRO A 1 44 ? -2.809 1.570 3.531 1.00 0.00 2586 PRO A O 21
ATOM 19582 N N . LYS A 1 45 ? -2.816 -0.599 4.082 1.00 0.00 2587 LYS A N 21
ATOM 19583 C CA . LYS A 1 45 ? -1.388 -0.718 3.940 1.00 0.00 2587 LYS A CA 21
ATOM 19584 C C . LYS A 1 45 ? -1.053 -0.770 2.461 1.00 0.00 2587 LYS A C 21
ATOM 19585 O O . LYS A 1 45 ? -1.866 -1.224 1.666 1.00 0.00 2587 LYS A O 21
ATOM 19604 N N . ASN A 1 46 ? 0.116 -0.299 2.101 1.00 0.00 2588 ASN A N 21
ATOM 19605 C CA . ASN A 1 46 ? 0.585 -0.255 0.694 1.00 0.00 2588 ASN A CA 21
ATOM 19606 C C . ASN A 1 46 ? 0.520 -1.641 0.028 1.00 0.00 2588 ASN A C 21
ATOM 19607 O O . ASN A 1 46 ? 0.274 -1.773 -1.172 1.00 0.00 2588 ASN A O 21
ATOM 19618 N N . LYS A 1 47 ? 0.695 -2.668 0.819 1.00 0.00 2589 LYS A N 21
ATOM 19619 C CA . LYS A 1 47 ? 0.590 -4.039 0.336 1.00 0.00 2589 LYS A CA 21
ATOM 19620 C C . LYS A 1 47 ? -0.868 -4.430 0.022 1.00 0.00 2589 LYS A C 21
ATOM 19621 O O . LYS A 1 47 ? -1.118 -5.246 -0.863 1.00 0.00 2589 LYS A O 21
ATOM 19640 N N . ASP A 1 48 ? -1.809 -3.838 0.745 1.00 0.00 2590 ASP A N 21
ATOM 19641 C CA . ASP A 1 48 ? -3.250 -4.109 0.558 1.00 0.00 2590 ASP A CA 21
ATOM 19642 C C . ASP A 1 48 ? -3.833 -3.185 -0.474 1.00 0.00 2590 ASP A C 21
ATOM 19643 O O . ASP A 1 48 ? -4.885 -3.469 -1.042 1.00 0.00 2590 ASP A O 21
ATOM 19652 N N . LEU A 1 49 ? -3.146 -2.075 -0.696 1.00 0.00 2591 LEU A N 21
ATOM 19653 C CA . LEU A 1 49 ? -3.559 -1.012 -1.608 1.00 0.00 2591 LEU A CA 21
ATOM 19654 C C . LEU A 1 49 ? -3.990 -1.564 -2.956 1.00 0.00 2591 LEU A C 21
ATOM 19655 O O . LEU A 1 49 ? -5.065 -1.258 -3.438 1.00 0.00 2591 LEU A O 21
ATOM 19671 N N . VAL A 1 50 ? -3.164 -2.410 -3.518 1.00 0.00 2592 VAL A N 21
ATOM 19672 C CA . VAL A 1 50 ? -3.421 -3.014 -4.819 1.00 0.00 2592 VAL A CA 21
ATOM 19673 C C . VAL A 1 50 ? -4.769 -3.767 -4.854 1.00 0.00 2592 VAL A C 21
ATOM 19674 O O . VAL A 1 50 ? -5.511 -3.682 -5.830 1.00 0.00 2592 VAL A O 21
ATOM 19687 N N . GLU A 1 51 ? -5.087 -4.454 -3.769 1.00 0.00 2593 GLU A N 21
ATOM 19688 C CA . GLU A 1 51 ? -6.314 -5.188 -3.657 1.00 0.00 2593 GLU A CA 21
ATOM 19689 C C . GLU A 1 51 ? -7.470 -4.241 -3.454 1.00 0.00 2593 GLU A C 21
ATOM 19690 O O . GLU A 1 51 ? -8.498 -4.373 -4.086 1.00 0.00 2593 GLU A O 21
ATOM 19702 N N . TRP A 1 52 ? -7.256 -3.253 -2.601 1.00 0.00 2594 TRP A N 21
ATOM 19703 C CA . TRP A 1 52 ? -8.258 -2.242 -2.264 1.00 0.00 2594 TRP A CA 21
ATOM 19704 C C . TRP A 1 52 ? -8.705 -1.522 -3.548 1.00 0.00 2594 TRP A C 21
ATOM 19705 O O . TRP A 1 52 ? -9.881 -1.236 -3.746 1.00 0.00 2594 TRP A O 21
ATOM 19726 N N . LEU A 1 53 ? -7.748 -1.299 -4.428 1.00 0.00 2595 LEU A N 21
ATOM 19727 C CA . LEU A 1 53 ? -7.972 -0.652 -5.729 1.00 0.00 2595 LEU A CA 21
ATOM 19728 C C . LEU A 1 53 ? -8.799 -1.512 -6.656 1.00 0.00 2595 LEU A C 21
ATOM 19729 O O . LEU A 1 53 ? -9.558 -1.000 -7.479 1.00 0.00 2595 LEU A O 21
ATOM 19745 N N . LYS A 1 54 ? -8.633 -2.811 -6.547 1.00 0.00 2596 LYS A N 21
ATOM 19746 C CA . LYS A 1 54 ? -9.406 -3.741 -7.357 1.00 0.00 2596 LYS A CA 21
ATOM 19747 C C . LYS A 1 54 ? -10.866 -3.736 -6.925 1.00 0.00 2596 LYS A C 21
ATOM 19748 O O . LYS A 1 54 ? -11.767 -3.885 -7.745 1.00 0.00 2596 LYS A O 21
ATOM 19767 N N . LEU A 1 55 ? -11.088 -3.557 -5.644 1.00 0.00 2597 LEU A N 21
ATOM 19768 C CA . LEU A 1 55 ? -12.425 -3.509 -5.101 1.00 0.00 2597 LEU A CA 21
ATOM 19769 C C . LEU A 1 55 ? -13.060 -2.139 -5.276 1.00 0.00 2597 LEU A C 21
ATOM 19770 O O . LEU A 1 55 ? -14.273 -2.043 -5.474 1.00 0.00 2597 LEU A O 21
ATOM 19786 N N . HIS A 1 56 ? -12.258 -1.090 -5.227 1.00 0.00 2598 HIS A N 21
ATOM 19787 C CA . HIS A 1 56 ? -12.779 0.269 -5.352 1.00 0.00 2598 HIS A CA 21
ATOM 19788 C C . HIS A 1 56 ? -12.103 1.019 -6.502 1.00 0.00 2598 HIS A C 21
ATOM 19789 O O . HIS A 1 56 ? -11.172 1.791 -6.284 1.00 0.00 2598 HIS A O 21
ATOM 19803 N N . PRO A 1 57 ? -12.541 0.796 -7.749 1.00 0.00 2599 PRO A N 21
ATOM 19804 C CA . PRO A 1 57 ? -11.972 1.487 -8.915 1.00 0.00 2599 PRO A CA 21
ATOM 19805 C C . PRO A 1 57 ? -12.354 2.972 -8.925 1.00 0.00 2599 PRO A C 21
ATOM 19806 O O . PRO A 1 57 ? -11.709 3.804 -9.567 1.00 0.00 2599 PRO A O 21
ATOM 19817 N N . THR A 1 58 ? -13.371 3.289 -8.173 1.00 0.00 2600 THR A N 21
ATOM 19818 C CA . THR A 1 58 ? -13.943 4.604 -8.086 1.00 0.00 2600 THR A CA 21
ATOM 19819 C C . THR A 1 58 ? -13.359 5.393 -6.903 1.00 0.00 2600 THR A C 21
ATOM 19820 O O . THR A 1 58 ? -13.925 6.403 -6.456 1.00 0.00 2600 THR A O 21
ATOM 19831 N N . TYR A 1 59 ? -12.212 4.971 -6.434 1.00 0.00 2601 TYR A N 21
ATOM 19832 C CA . TYR A 1 59 ? -11.585 5.615 -5.303 1.00 0.00 2601 TYR A CA 21
ATOM 19833 C C . TYR A 1 59 ? -10.706 6.795 -5.798 1.00 0.00 2601 TYR A C 21
ATOM 19834 O O . TYR A 1 59 ? -10.604 7.054 -7.005 1.00 0.00 2601 TYR A O 21
ATOM 19852 N N . THR A 1 60 ? -10.101 7.498 -4.883 1.00 0.00 2602 THR A N 21
ATOM 19853 C CA . THR A 1 60 ? -9.153 8.544 -5.175 1.00 0.00 2602 THR A CA 21
ATOM 19854 C C . THR A 1 60 ? -8.128 8.563 -4.026 1.00 0.00 2602 THR A C 21
ATOM 19855 O O . THR A 1 60 ? -8.448 8.145 -2.927 1.00 0.00 2602 THR A O 21
ATOM 19866 N N . VAL A 1 61 ? -6.904 8.944 -4.276 1.00 0.00 2603 VAL A N 21
ATOM 19867 C CA . VAL A 1 61 ? -5.931 8.992 -3.202 1.00 0.00 2603 VAL A CA 21
ATOM 19868 C C . VAL A 1 61 ? -6.006 10.351 -2.512 1.00 0.00 2603 VAL A C 21
ATOM 19869 O O . VAL A 1 61 ? -6.016 11.393 -3.180 1.00 0.00 2603 VAL A O 21
ATOM 19882 N N . ASP A 1 62 ? -6.068 10.343 -1.192 1.00 0.00 2604 ASP A N 21
ATOM 19883 C CA . ASP A 1 62 ? -6.179 11.576 -0.424 1.00 0.00 2604 ASP A CA 21
ATOM 19884 C C . ASP A 1 62 ? -4.831 12.249 -0.402 1.00 0.00 2604 ASP A C 21
ATOM 19885 O O . ASP A 1 62 ? -4.674 13.389 -0.855 1.00 0.00 2604 ASP A O 21
ATOM 19894 N N . MET A 1 63 ? -3.868 11.547 0.108 1.00 0.00 2605 MET A N 21
ATOM 19895 C CA . MET A 1 63 ? -2.507 11.997 0.110 1.00 0.00 2605 MET A CA 21
ATOM 19896 C C . MET A 1 63 ? -1.680 10.945 -0.593 1.00 0.00 2605 MET A C 21
ATOM 19897 O O . MET A 1 63 ? -1.703 9.790 -0.195 1.00 0.00 2605 MET A O 21
ATOM 19911 N N . PRO A 1 64 ? -0.949 11.310 -1.666 1.00 0.00 2606 PRO A N 21
ATOM 19912 C CA . PRO A 1 64 ? -0.146 10.351 -2.467 1.00 0.00 2606 PRO A CA 21
ATOM 19913 C C . PRO A 1 64 ? 1.003 9.707 -1.680 1.00 0.00 2606 PRO A C 21
ATOM 19914 O O . PRO A 1 64 ? 1.723 8.833 -2.188 1.00 0.00 2606 PRO A O 21
ATOM 19925 N N . SER A 1 65 ? 1.196 10.164 -0.475 1.00 0.00 2607 SER A N 21
ATOM 19926 C CA . SER A 1 65 ? 2.182 9.660 0.425 1.00 0.00 2607 SER A CA 21
ATOM 19927 C C . SER A 1 65 ? 1.707 9.928 1.842 1.00 0.00 2607 SER A C 21
ATOM 19928 O O . SER A 1 65 ? 0.762 10.681 2.031 1.00 0.00 2607 SER A O 21
ATOM 19936 N N . TYR A 1 66 ? 2.328 9.306 2.806 1.00 0.00 2608 TYR A N 21
ATOM 19937 C CA . TYR A 1 66 ? 1.947 9.477 4.195 1.00 0.00 2608 TYR A CA 21
ATOM 19938 C C . TYR A 1 66 ? 2.749 10.652 4.781 1.00 0.00 2608 TYR A C 21
ATOM 19939 O O . TYR A 1 66 ? 3.467 11.335 4.033 1.00 0.00 2608 TYR A O 21
ATOM 19957 N N . VAL A 1 67 ? 2.628 10.883 6.086 1.00 0.00 2609 VAL A N 21
ATOM 19958 C CA . VAL A 1 67 ? 3.381 11.936 6.773 1.00 0.00 2609 VAL A CA 21
ATOM 19959 C C . VAL A 1 67 ? 4.907 11.811 6.494 1.00 0.00 2609 VAL A C 21
ATOM 19960 O O . VAL A 1 67 ? 5.492 10.743 6.679 1.00 0.00 2609 VAL A O 21
ATOM 19973 N N . PRO A 1 68 ? 5.533 12.882 5.959 1.00 0.00 2610 PRO A N 21
ATOM 19974 C CA . PRO A 1 68 ? 6.963 12.898 5.627 1.00 0.00 2610 PRO A CA 21
ATOM 19975 C C . PRO A 1 68 ? 7.856 12.581 6.815 1.00 0.00 2610 PRO A C 21
ATOM 19976 O O . PRO A 1 68 ? 7.954 13.355 7.771 1.00 0.00 2610 PRO A O 21
ATOM 19987 N N . LYS A 1 69 ? 8.468 11.436 6.760 1.00 0.00 2611 LYS A N 21
ATOM 19988 C CA . LYS A 1 69 ? 9.393 11.002 7.760 1.00 0.00 2611 LYS A CA 21
ATOM 19989 C C . LYS A 1 69 ? 10.681 10.602 7.097 1.00 0.00 2611 LYS A C 21
ATOM 19990 O O . LYS A 1 69 ? 10.742 9.583 6.403 1.00 0.00 2611 LYS A O 21
ATOM 20009 N N . ASN A 1 70 ? 11.679 11.419 7.231 1.00 0.00 2612 ASN A N 21
ATOM 20010 C CA . ASN A 1 70 ? 12.989 11.070 6.726 1.00 0.00 2612 ASN A CA 21
ATOM 20011 C C . ASN A 1 70 ? 13.668 10.273 7.796 1.00 0.00 2612 ASN A C 21
ATOM 20012 O O . ASN A 1 70 ? 13.949 10.803 8.890 1.00 0.00 2612 ASN A O 21
ATOM 20023 N N . ALA A 1 71 ? 13.862 8.984 7.507 1.00 0.00 2613 ALA A N 21
ATOM 20024 C CA . ALA A 1 71 ? 14.337 7.983 8.457 1.00 0.00 2613 ALA A CA 21
ATOM 20025 C C . ALA A 1 71 ? 13.260 7.734 9.526 1.00 0.00 2613 ALA A C 21
ATOM 20026 O O . ALA A 1 71 ? 12.232 8.433 9.568 1.00 0.00 2613 ALA A O 21
ATOM 20033 N N . ASP A 1 72 ? 13.454 6.753 10.356 1.00 0.00 2614 ASP A N 21
ATOM 20034 C CA . ASP A 1 72 ? 12.491 6.473 11.403 1.00 0.00 2614 ASP A CA 21
ATOM 20035 C C . ASP A 1 72 ? 13.201 6.390 12.717 1.00 0.00 2614 ASP A C 21
ATOM 20036 O O . ASP A 1 72 ? 13.792 5.363 13.061 1.00 0.00 2614 ASP A O 21
ATOM 20045 N N . VAL A 1 73 ? 13.214 7.495 13.407 1.00 0.00 2615 VAL A N 21
ATOM 20046 C CA . VAL A 1 73 ? 13.897 7.602 14.657 1.00 0.00 2615 VAL A CA 21
ATOM 20047 C C . VAL A 1 73 ? 12.985 7.191 15.794 1.00 0.00 2615 VAL A C 21
ATOM 20048 O O . VAL A 1 73 ? 11.824 7.621 15.879 1.00 0.00 2615 VAL A O 21
ATOM 20061 N N . LEU A 1 74 ? 13.476 6.344 16.622 1.00 0.00 2616 LEU A N 21
ATOM 20062 C CA . LEU A 1 74 ? 12.723 5.869 17.738 1.00 0.00 2616 LEU A CA 21
ATOM 20063 C C . LEU A 1 74 ? 12.931 6.807 18.910 1.00 0.00 2616 LEU A C 21
ATOM 20064 O O . LEU A 1 74 ? 14.063 7.127 19.263 1.00 0.00 2616 LEU A O 21
ATOM 20080 N N . PHE A 1 75 ? 11.852 7.276 19.475 1.00 0.00 2617 PHE A N 21
ATOM 20081 C CA . PHE A 1 75 ? 11.913 8.192 20.598 1.00 0.00 2617 PHE A CA 21
ATOM 20082 C C . PHE A 1 75 ? 12.373 7.471 21.860 1.00 0.00 2617 PHE A C 21
ATOM 20083 O O . PHE A 1 75 ? 12.545 6.238 21.856 1.00 0.00 2617 PHE A O 21
ATOM 20100 N N . SER A 1 76 ? 12.570 8.217 22.926 1.00 0.00 2618 SER A N 21
ATOM 20101 C CA . SER A 1 76 ? 13.008 7.657 24.174 1.00 0.00 2618 SER A CA 21
ATOM 20102 C C . SER A 1 76 ? 11.876 6.815 24.785 1.00 0.00 2618 SER A C 21
ATOM 20103 O O . SER A 1 76 ? 10.926 7.336 25.379 1.00 0.00 2618 SER A O 21
ATOM 20111 N N . SER A 1 77 ? 11.981 5.529 24.604 1.00 0.00 2619 SER A N 21
ATOM 20112 C CA . SER A 1 77 ? 10.951 4.593 24.958 1.00 0.00 2619 SER A CA 21
ATOM 20113 C C . SER A 1 77 ? 10.869 4.381 26.466 1.00 0.00 2619 SER A C 21
ATOM 20114 O O . SER A 1 77 ? 9.798 4.149 27.005 1.00 0.00 2619 SER A O 21
ATOM 20122 N N . PHE A 1 78 ? 11.973 4.515 27.156 1.00 0.00 2620 PHE A N 21
ATOM 20123 C CA . PHE A 1 78 ? 11.970 4.287 28.593 1.00 0.00 2620 PHE A CA 21
ATOM 20124 C C . PHE A 1 78 ? 11.685 5.580 29.336 1.00 0.00 2620 PHE A C 21
ATOM 20125 O O . PHE A 1 78 ? 11.620 5.607 30.559 1.00 0.00 2620 PHE A O 21
ATOM 20142 N N . GLN A 1 79 ? 11.456 6.632 28.583 1.00 0.00 2621 GLN A N 21
ATOM 20143 C CA . GLN A 1 79 ? 11.256 7.943 29.120 1.00 0.00 2621 GLN A CA 21
ATOM 20144 C C . GLN A 1 79 ? 9.806 8.156 29.510 1.00 0.00 2621 GLN A C 21
ATOM 20145 O O . GLN A 1 79 ? 9.004 8.701 28.748 1.00 0.00 2621 GLN A O 21
ATOM 20159 N N . LYS A 1 80 ? 9.466 7.583 30.614 1.00 0.00 2622 LYS A N 21
ATOM 20160 C CA . LYS A 1 80 ? 8.218 7.830 31.287 1.00 0.00 2622 LYS A CA 21
ATOM 20161 C C . LYS A 1 80 ? 8.357 7.449 32.741 1.00 0.00 2622 LYS A C 21
ATOM 20162 O O . LYS A 1 80 ? 8.470 6.248 33.056 1.00 0.00 2622 LYS A O 21
ATOM 20182 N N . LEU A 1 21 ? 6.727 3.807 -1.414 1.00 0.00 2563 LEU A N 22
ATOM 20183 C CA . LEU A 1 21 ? 6.540 3.593 0.002 1.00 0.00 2563 LEU A CA 22
ATOM 20184 C C . LEU A 1 21 ? 6.983 2.186 0.361 1.00 0.00 2563 LEU A C 22
ATOM 20185 O O . LEU A 1 21 ? 7.387 1.412 -0.515 1.00 0.00 2563 LEU A O 22
ATOM 20201 N N . ASP A 1 22 ? 6.922 1.860 1.622 1.00 0.00 2564 ASP A N 22
ATOM 20202 C CA . ASP A 1 22 ? 7.207 0.517 2.088 1.00 0.00 2564 ASP A CA 22
ATOM 20203 C C . ASP A 1 22 ? 5.904 -0.251 2.025 1.00 0.00 2564 ASP A C 22
ATOM 20204 O O . ASP A 1 22 ? 4.847 0.368 2.075 1.00 0.00 2564 ASP A O 22
ATOM 20213 N N . PRO A 1 23 ? 5.915 -1.594 1.926 1.00 0.00 2565 PRO A N 22
ATOM 20214 C CA . PRO A 1 23 ? 4.673 -2.364 1.819 1.00 0.00 2565 PRO A CA 22
ATOM 20215 C C . PRO A 1 23 ? 3.799 -2.233 3.068 1.00 0.00 2565 PRO A C 22
ATOM 20216 O O . PRO A 1 23 ? 2.576 -2.383 3.010 1.00 0.00 2565 PRO A O 22
ATOM 20227 N N . ASP A 1 24 ? 4.427 -1.902 4.169 1.00 0.00 2566 ASP A N 22
ATOM 20228 C CA . ASP A 1 24 ? 3.748 -1.753 5.440 1.00 0.00 2566 ASP A CA 22
ATOM 20229 C C . ASP A 1 24 ? 3.261 -0.323 5.651 1.00 0.00 2566 ASP A C 22
ATOM 20230 O O . ASP A 1 24 ? 2.475 -0.063 6.559 1.00 0.00 2566 ASP A O 22
ATOM 20239 N N . THR A 1 25 ? 3.704 0.590 4.811 1.00 0.00 2567 THR A N 22
ATOM 20240 C CA . THR A 1 25 ? 3.294 1.978 4.908 1.00 0.00 2567 THR A CA 22
ATOM 20241 C C . THR A 1 25 ? 1.823 2.097 4.510 1.00 0.00 2567 THR A C 22
ATOM 20242 O O . THR A 1 25 ? 1.335 1.319 3.680 1.00 0.00 2567 THR A O 22
ATOM 20253 N N . ARG A 1 26 ? 1.118 3.014 5.123 1.00 0.00 2568 ARG A N 22
ATOM 20254 C CA . ARG A 1 26 ? -0.273 3.203 4.827 1.00 0.00 2568 ARG A CA 22
ATOM 20255 C C . ARG A 1 26 ? -0.424 4.158 3.665 1.00 0.00 2568 ARG A C 22
ATOM 20256 O O . ARG A 1 26 ? 0.427 5.015 3.444 1.00 0.00 2568 ARG A O 22
ATOM 20277 N N . ILE A 1 27 ? -1.474 3.998 2.924 1.00 0.00 2569 ILE A N 22
ATOM 20278 C CA . ILE A 1 27 ? -1.750 4.849 1.796 1.00 0.00 2569 ILE A CA 22
ATOM 20279 C C . ILE A 1 27 ? -3.069 5.581 2.061 1.00 0.00 2569 ILE A C 22
ATOM 20280 O O . ILE A 1 27 ? -4.139 4.981 1.966 1.00 0.00 2569 ILE A O 22
ATOM 20296 N N . PRO A 1 28 ? -3.007 6.861 2.476 1.00 0.00 2570 PRO A N 22
ATOM 20297 C CA . PRO A 1 28 ? -4.208 7.646 2.787 1.00 0.00 2570 PRO A CA 22
ATOM 20298 C C . PRO A 1 28 ? -5.081 7.917 1.554 1.00 0.00 2570 PRO A C 22
ATOM 20299 O O . PRO A 1 28 ? -4.764 8.766 0.709 1.00 0.00 2570 PRO A O 22
ATOM 20310 N N . VAL A 1 29 ? -6.175 7.201 1.460 1.00 0.00 2571 VAL A N 22
ATOM 20311 C CA . VAL A 1 29 ? -7.055 7.267 0.317 1.00 0.00 2571 VAL A CA 22
ATOM 20312 C C . VAL A 1 29 ? -8.500 7.475 0.748 1.00 0.00 2571 VAL A C 22
ATOM 20313 O O . VAL A 1 29 ? -8.838 7.355 1.935 1.00 0.00 2571 VAL A O 22
ATOM 20326 N N . ILE A 1 30 ? -9.334 7.785 -0.204 1.00 0.00 2572 ILE A N 22
ATOM 20327 C CA . ILE A 1 30 ? -10.736 7.961 0.035 1.00 0.00 2572 ILE A CA 22
ATOM 20328 C C . ILE A 1 30 ? -11.531 7.447 -1.170 1.00 0.00 2572 ILE A C 22
ATOM 20329 O O . ILE A 1 30 ? -11.086 7.561 -2.316 1.00 0.00 2572 ILE A O 22
ATOM 20345 N N . ASN A 1 31 ? -12.653 6.830 -0.906 1.00 0.00 2573 ASN A N 22
ATOM 20346 C CA . ASN A 1 31 ? -13.556 6.394 -1.952 1.00 0.00 2573 ASN A CA 22
ATOM 20347 C C . ASN A 1 31 ? -14.532 7.498 -2.191 1.00 0.00 2573 ASN A C 22
ATOM 20348 O O . ASN A 1 31 ? -15.353 7.787 -1.324 1.00 0.00 2573 ASN A O 22
ATOM 20359 N N . LEU A 1 32 ? -14.460 8.093 -3.349 1.00 0.00 2574 LEU A N 22
ATOM 20360 C CA . LEU A 1 32 ? -15.263 9.266 -3.684 1.00 0.00 2574 LEU A CA 22
ATOM 20361 C C . LEU A 1 32 ? -16.752 8.975 -3.694 1.00 0.00 2574 LEU A C 22
ATOM 20362 O O . LEU A 1 32 ? -17.534 9.789 -3.221 1.00 0.00 2574 LEU A O 22
ATOM 20378 N N . GLU A 1 33 ? -17.123 7.801 -4.195 1.00 0.00 2575 GLU A N 22
ATOM 20379 C CA . GLU A 1 33 ? -18.527 7.402 -4.299 1.00 0.00 2575 GLU A CA 22
ATOM 20380 C C . GLU A 1 33 ? -19.244 7.403 -2.956 1.00 0.00 2575 GLU A C 22
ATOM 20381 O O . GLU A 1 33 ? -20.381 7.861 -2.854 1.00 0.00 2575 GLU A O 22
ATOM 20393 N N . ASP A 1 34 ? -18.595 6.907 -1.935 1.00 0.00 2576 ASP A N 22
ATOM 20394 C CA . ASP A 1 34 ? -19.233 6.866 -0.622 1.00 0.00 2576 ASP A CA 22
ATOM 20395 C C . ASP A 1 34 ? -18.801 8.022 0.234 1.00 0.00 2576 ASP A C 22
ATOM 20396 O O . ASP A 1 34 ? -19.619 8.690 0.847 1.00 0.00 2576 ASP A O 22
ATOM 20405 N N . GLY A 1 35 ? -17.532 8.288 0.224 1.00 0.00 2577 GLY A N 22
ATOM 20406 C CA . GLY A 1 35 ? -16.979 9.258 1.119 1.00 0.00 2577 GLY A CA 22
ATOM 20407 C C . GLY A 1 35 ? -16.186 8.564 2.200 1.00 0.00 2577 GLY A C 22
ATOM 20408 O O . GLY A 1 35 ? -15.891 9.146 3.237 1.00 0.00 2577 GLY A O 22
ATOM 20412 N N . THR A 1 36 ? -15.882 7.286 1.966 1.00 0.00 2578 THR A N 22
ATOM 20413 C CA . THR A 1 36 ? -15.113 6.494 2.838 1.00 0.00 2578 THR A CA 22
ATOM 20414 C C . THR A 1 36 ? -13.671 6.988 2.834 1.00 0.00 2578 THR A C 22
ATOM 20415 O O . THR A 1 36 ? -12.958 6.795 1.849 1.00 0.00 2578 THR A O 22
ATOM 20426 N N . ARG A 1 37 ? -13.259 7.600 3.889 1.00 0.00 2579 ARG A N 22
ATOM 20427 C CA . ARG A 1 37 ? -11.946 8.180 3.949 1.00 0.00 2579 ARG A CA 22
ATOM 20428 C C . ARG A 1 37 ? -11.112 7.467 4.959 1.00 0.00 2579 ARG A C 22
ATOM 20429 O O . ARG A 1 37 ? -11.501 7.315 6.120 1.00 0.00 2579 ARG A O 22
ATOM 20450 N N . LEU A 1 38 ? -9.966 7.042 4.517 1.00 0.00 2580 LEU A N 22
ATOM 20451 C CA . LEU A 1 38 ? -9.085 6.263 5.309 1.00 0.00 2580 LEU A CA 22
ATOM 20452 C C . LEU A 1 38 ? -7.699 6.868 5.253 1.00 0.00 2580 LEU A C 22
ATOM 20453 O O . LEU A 1 38 ? -6.977 6.718 4.260 1.00 0.00 2580 LEU A O 22
ATOM 20469 N N . VAL A 1 39 ? -7.356 7.595 6.276 1.00 0.00 2581 VAL A N 22
ATOM 20470 C CA . VAL A 1 39 ? -6.075 8.241 6.370 1.00 0.00 2581 VAL A CA 22
ATOM 20471 C C . VAL A 1 39 ? -5.362 7.786 7.623 1.00 0.00 2581 VAL A C 22
ATOM 20472 O O . VAL A 1 39 ? -6.007 7.357 8.593 1.00 0.00 2581 VAL A O 22
ATOM 20485 N N . GLY A 1 40 ? -4.048 7.831 7.586 1.00 0.00 2582 GLY A N 22
ATOM 20486 C CA . GLY A 1 40 ? -3.247 7.463 8.724 1.00 0.00 2582 GLY A CA 22
ATOM 20487 C C . GLY A 1 40 ? -3.321 5.987 9.023 1.00 0.00 2582 GLY A C 22
ATOM 20488 O O . GLY A 1 40 ? -3.174 5.165 8.122 1.00 0.00 2582 GLY A O 22
ATOM 20492 N N . GLU A 1 41 ? -3.631 5.666 10.262 1.00 0.00 2583 GLU A N 22
ATOM 20493 C CA . GLU A 1 41 ? -3.691 4.284 10.744 1.00 0.00 2583 GLU A CA 22
ATOM 20494 C C . GLU A 1 41 ? -4.779 3.494 10.022 1.00 0.00 2583 GLU A C 22
ATOM 20495 O O . GLU A 1 41 ? -4.631 2.298 9.764 1.00 0.00 2583 GLU A O 22
ATOM 20507 N N . ASP A 1 42 ? -5.852 4.179 9.672 1.00 0.00 2584 ASP A N 22
ATOM 20508 C CA . ASP A 1 42 ? -7.014 3.546 9.043 1.00 0.00 2584 ASP A CA 22
ATOM 20509 C C . ASP A 1 42 ? -6.851 3.400 7.552 1.00 0.00 2584 ASP A C 22
ATOM 20510 O O . ASP A 1 42 ? -7.698 2.801 6.885 1.00 0.00 2584 ASP A O 22
ATOM 20519 N N . ALA A 1 43 ? -5.781 3.924 7.028 1.00 0.00 2585 ALA A N 22
ATOM 20520 C CA . ALA A 1 43 ? -5.513 3.836 5.621 1.00 0.00 2585 ALA A CA 22
ATOM 20521 C C . ALA A 1 43 ? -5.015 2.433 5.295 1.00 0.00 2585 ALA A C 22
ATOM 20522 O O . ALA A 1 43 ? -4.402 1.774 6.153 1.00 0.00 2585 ALA A O 22
ATOM 20529 N N . PRO A 1 44 ? -5.328 1.915 4.097 1.00 0.00 2586 PRO A N 22
ATOM 20530 C CA . PRO A 1 44 ? -4.864 0.598 3.671 1.00 0.00 2586 PRO A CA 22
ATOM 20531 C C . PRO A 1 44 ? -3.347 0.567 3.529 1.00 0.00 2586 PRO A C 22
ATOM 20532 O O . PRO A 1 44 ? -2.718 1.591 3.240 1.00 0.00 2586 PRO A O 22
ATOM 20543 N N . LYS A 1 45 ? -2.769 -0.579 3.760 1.00 0.00 2587 LYS A N 22
ATOM 20544 C CA . LYS A 1 45 ? -1.334 -0.743 3.655 1.00 0.00 2587 LYS A CA 22
ATOM 20545 C C . LYS A 1 45 ? -0.953 -0.814 2.199 1.00 0.00 2587 LYS A C 22
ATOM 20546 O O . LYS A 1 45 ? -1.748 -1.231 1.381 1.00 0.00 2587 LYS A O 22
ATOM 20565 N N . ASN A 1 46 ? 0.254 -0.428 1.889 1.00 0.00 2588 ASN A N 22
ATOM 20566 C CA . ASN A 1 46 ? 0.770 -0.432 0.516 1.00 0.00 2588 ASN A CA 22
ATOM 20567 C C . ASN A 1 46 ? 0.722 -1.839 -0.105 1.00 0.00 2588 ASN A C 22
ATOM 20568 O O . ASN A 1 46 ? 0.535 -1.992 -1.308 1.00 0.00 2588 ASN A O 22
ATOM 20579 N N . LYS A 1 47 ? 0.863 -2.857 0.732 1.00 0.00 2589 LYS A N 22
ATOM 20580 C CA . LYS A 1 47 ? 0.747 -4.250 0.288 1.00 0.00 2589 LYS A CA 22
ATOM 20581 C C . LYS A 1 47 ? -0.708 -4.621 -0.056 1.00 0.00 2589 LYS A C 22
ATOM 20582 O O . LYS A 1 47 ? -0.969 -5.356 -1.002 1.00 0.00 2589 LYS A O 22
ATOM 20601 N N . ASP A 1 48 ? -1.635 -4.083 0.696 1.00 0.00 2590 ASP A N 22
ATOM 20602 C CA . ASP A 1 48 ? -3.067 -4.380 0.528 1.00 0.00 2590 ASP A CA 22
ATOM 20603 C C . ASP A 1 48 ? -3.729 -3.404 -0.417 1.00 0.00 2590 ASP A C 22
ATOM 20604 O O . ASP A 1 48 ? -4.892 -3.576 -0.784 1.00 0.00 2590 ASP A O 22
ATOM 20613 N N . LEU A 1 49 ? -2.976 -2.403 -0.819 1.00 0.00 2591 LEU A N 22
ATOM 20614 C CA . LEU A 1 49 ? -3.444 -1.329 -1.680 1.00 0.00 2591 LEU A CA 22
ATOM 20615 C C . LEU A 1 49 ? -4.061 -1.881 -2.957 1.00 0.00 2591 LEU A C 22
ATOM 20616 O O . LEU A 1 49 ? -5.176 -1.546 -3.300 1.00 0.00 2591 LEU A O 22
ATOM 20632 N N . VAL A 1 50 ? -3.346 -2.773 -3.606 1.00 0.00 2592 VAL A N 22
ATOM 20633 C CA . VAL A 1 50 ? -3.789 -3.378 -4.865 1.00 0.00 2592 VAL A CA 22
ATOM 20634 C C . VAL A 1 50 ? -5.141 -4.099 -4.733 1.00 0.00 2592 VAL A C 22
ATOM 20635 O O . VAL A 1 50 ? -5.945 -4.110 -5.667 1.00 0.00 2592 VAL A O 22
ATOM 20648 N N . GLU A 1 51 ? -5.378 -4.682 -3.577 1.00 0.00 2593 GLU A N 22
ATOM 20649 C CA . GLU A 1 51 ? -6.611 -5.361 -3.281 1.00 0.00 2593 GLU A CA 22
ATOM 20650 C C . GLU A 1 51 ? -7.714 -4.344 -3.081 1.00 0.00 2593 GLU A C 22
ATOM 20651 O O . GLU A 1 51 ? -8.777 -4.443 -3.681 1.00 0.00 2593 GLU A O 22
ATOM 20663 N N . TRP A 1 52 ? -7.418 -3.333 -2.271 1.00 0.00 2594 TRP A N 22
ATOM 20664 C CA . TRP A 1 52 ? -8.372 -2.281 -1.934 1.00 0.00 2594 TRP A CA 22
ATOM 20665 C C . TRP A 1 52 ? -8.797 -1.537 -3.207 1.00 0.00 2594 TRP A C 22
ATOM 20666 O O . TRP A 1 52 ? -9.948 -1.164 -3.365 1.00 0.00 2594 TRP A O 22
ATOM 20687 N N . LEU A 1 53 ? -7.857 -1.384 -4.122 1.00 0.00 2595 LEU A N 22
ATOM 20688 C CA . LEU A 1 53 ? -8.087 -0.721 -5.417 1.00 0.00 2595 LEU A CA 22
ATOM 20689 C C . LEU A 1 53 ? -9.039 -1.512 -6.284 1.00 0.00 2595 LEU A C 22
ATOM 20690 O O . LEU A 1 53 ? -9.811 -0.953 -7.050 1.00 0.00 2595 LEU A O 22
ATOM 20706 N N . LYS A 1 54 ? -8.975 -2.817 -6.168 1.00 0.00 2596 LYS A N 22
ATOM 20707 C CA . LYS A 1 54 ? -9.881 -3.679 -6.904 1.00 0.00 2596 LYS A CA 22
ATOM 20708 C C . LYS A 1 54 ? -11.277 -3.592 -6.324 1.00 0.00 2596 LYS A C 22
ATOM 20709 O O . LYS A 1 54 ? -12.276 -3.770 -7.025 1.00 0.00 2596 LYS A O 22
ATOM 20728 N N . LEU A 1 55 ? -11.341 -3.306 -5.059 1.00 0.00 2597 LEU A N 22
ATOM 20729 C CA . LEU A 1 55 ? -12.592 -3.192 -4.372 1.00 0.00 2597 LEU A CA 22
ATOM 20730 C C . LEU A 1 55 ? -13.186 -1.807 -4.604 1.00 0.00 2597 LEU A C 22
ATOM 20731 O O . LEU A 1 55 ? -14.410 -1.655 -4.723 1.00 0.00 2597 LEU A O 22
ATOM 20747 N N . HIS A 1 56 ? -12.323 -0.805 -4.688 1.00 0.00 2598 HIS A N 22
ATOM 20748 C CA . HIS A 1 56 ? -12.745 0.576 -4.881 1.00 0.00 2598 HIS A CA 22
ATOM 20749 C C . HIS A 1 56 ? -12.005 1.231 -6.045 1.00 0.00 2598 HIS A C 22
ATOM 20750 O O . HIS A 1 56 ? -11.044 1.955 -5.831 1.00 0.00 2598 HIS A O 22
ATOM 20764 N N . PRO A 1 57 ? -12.421 0.996 -7.296 1.00 0.00 2599 PRO A N 22
ATOM 20765 C CA . PRO A 1 57 ? -11.774 1.634 -8.457 1.00 0.00 2599 PRO A CA 22
ATOM 20766 C C . PRO A 1 57 ? -12.106 3.134 -8.507 1.00 0.00 2599 PRO A C 22
ATOM 20767 O O . PRO A 1 57 ? -11.389 3.947 -9.105 1.00 0.00 2599 PRO A O 22
ATOM 20778 N N . THR A 1 58 ? -13.146 3.480 -7.785 1.00 0.00 2600 THR A N 22
ATOM 20779 C CA . THR A 1 58 ? -13.700 4.800 -7.714 1.00 0.00 2600 THR A CA 22
ATOM 20780 C C . THR A 1 58 ? -13.044 5.601 -6.583 1.00 0.00 2600 THR A C 22
ATOM 20781 O O . THR A 1 58 ? -13.615 6.578 -6.060 1.00 0.00 2600 THR A O 22
ATOM 20792 N N . TYR A 1 59 ? -11.863 5.192 -6.196 1.00 0.00 2601 TYR A N 22
ATOM 20793 C CA . TYR A 1 59 ? -11.178 5.831 -5.114 1.00 0.00 2601 TYR A CA 22
ATOM 20794 C C . TYR A 1 59 ? -10.280 6.965 -5.643 1.00 0.00 2601 TYR A C 22
ATOM 20795 O O . TYR A 1 59 ? -10.144 7.161 -6.857 1.00 0.00 2601 TYR A O 22
ATOM 20813 N N . THR A 1 60 ? -9.699 7.690 -4.739 1.00 0.00 2602 THR A N 22
ATOM 20814 C CA . THR A 1 60 ? -8.741 8.722 -5.014 1.00 0.00 2602 THR A CA 22
ATOM 20815 C C . THR A 1 60 ? -7.831 8.840 -3.792 1.00 0.00 2602 THR A C 22
ATOM 20816 O O . THR A 1 60 ? -8.284 8.604 -2.667 1.00 0.00 2602 THR A O 22
ATOM 20827 N N . VAL A 1 61 ? -6.558 9.112 -4.004 1.00 0.00 2603 VAL A N 22
ATOM 20828 C CA . VAL A 1 61 ? -5.642 9.290 -2.896 1.00 0.00 2603 VAL A CA 22
ATOM 20829 C C . VAL A 1 61 ? -5.938 10.631 -2.233 1.00 0.00 2603 VAL A C 22
ATOM 20830 O O . VAL A 1 61 ? -5.987 11.674 -2.902 1.00 0.00 2603 VAL A O 22
ATOM 20843 N N . ASP A 1 62 ? -6.162 10.593 -0.953 1.00 0.00 2604 ASP A N 22
ATOM 20844 C CA . ASP A 1 62 ? -6.549 11.772 -0.200 1.00 0.00 2604 ASP A CA 22
ATOM 20845 C C . ASP A 1 62 ? -5.342 12.638 0.040 1.00 0.00 2604 ASP A C 22
ATOM 20846 O O . ASP A 1 62 ? -5.326 13.824 -0.283 1.00 0.00 2604 ASP A O 22
ATOM 20855 N N . MET A 1 63 ? -4.325 12.026 0.560 1.00 0.00 2605 MET A N 22
ATOM 20856 C CA . MET A 1 63 ? -3.111 12.707 0.879 1.00 0.00 2605 MET A CA 22
ATOM 20857 C C . MET A 1 63 ? -1.983 12.033 0.126 1.00 0.00 2605 MET A C 22
ATOM 20858 O O . MET A 1 63 ? -1.775 10.840 0.310 1.00 0.00 2605 MET A O 22
ATOM 20872 N N . PRO A 1 64 ? -1.268 12.780 -0.756 1.00 0.00 2606 PRO A N 22
ATOM 20873 C CA . PRO A 1 64 ? -0.165 12.244 -1.593 1.00 0.00 2606 PRO A CA 22
ATOM 20874 C C . PRO A 1 64 ? 0.794 11.321 -0.822 1.00 0.00 2606 PRO A C 22
ATOM 20875 O O . PRO A 1 64 ? 1.097 10.213 -1.267 1.00 0.00 2606 PRO A O 22
ATOM 20886 N N . SER A 1 65 ? 1.243 11.777 0.317 1.00 0.00 2607 SER A N 22
ATOM 20887 C CA . SER A 1 65 ? 2.084 10.999 1.179 1.00 0.00 2607 SER A CA 22
ATOM 20888 C C . SER A 1 65 ? 1.932 11.573 2.577 1.00 0.00 2607 SER A C 22
ATOM 20889 O O . SER A 1 65 ? 1.486 12.724 2.721 1.00 0.00 2607 SER A O 22
ATOM 20897 N N . TYR A 1 66 ? 2.261 10.813 3.586 1.00 0.00 2608 TYR A N 22
ATOM 20898 C CA . TYR A 1 66 ? 2.119 11.270 4.948 1.00 0.00 2608 TYR A CA 22
ATOM 20899 C C . TYR A 1 66 ? 3.415 10.990 5.669 1.00 0.00 2608 TYR A C 22
ATOM 20900 O O . TYR A 1 66 ? 4.255 10.242 5.148 1.00 0.00 2608 TYR A O 22
ATOM 20918 N N . VAL A 1 67 ? 3.602 11.593 6.812 1.00 0.00 2609 VAL A N 22
ATOM 20919 C CA . VAL A 1 67 ? 4.793 11.356 7.605 1.00 0.00 2609 VAL A CA 22
ATOM 20920 C C . VAL A 1 67 ? 4.769 9.937 8.209 1.00 0.00 2609 VAL A C 22
ATOM 20921 O O . VAL A 1 67 ? 3.795 9.557 8.861 1.00 0.00 2609 VAL A O 22
ATOM 20934 N N . PRO A 1 68 ? 5.817 9.117 7.945 1.00 0.00 2610 PRO A N 22
ATOM 20935 C CA . PRO A 1 68 ? 5.923 7.764 8.493 1.00 0.00 2610 PRO A CA 22
ATOM 20936 C C . PRO A 1 68 ? 5.810 7.750 10.019 1.00 0.00 2610 PRO A C 22
ATOM 20937 O O . PRO A 1 68 ? 6.048 8.767 10.699 1.00 0.00 2610 PRO A O 22
ATOM 20948 N N . LYS A 1 69 ? 5.484 6.604 10.562 1.00 0.00 2611 LYS A N 22
ATOM 20949 C CA . LYS A 1 69 ? 5.285 6.494 11.987 1.00 0.00 2611 LYS A CA 22
ATOM 20950 C C . LYS A 1 69 ? 6.612 6.466 12.722 1.00 0.00 2611 LYS A C 22
ATOM 20951 O O . LYS A 1 69 ? 6.672 6.706 13.932 1.00 0.00 2611 LYS A O 22
ATOM 20970 N N . ASN A 1 70 ? 7.671 6.191 11.990 1.00 0.00 2612 ASN A N 22
ATOM 20971 C CA . ASN A 1 70 ? 9.002 6.262 12.539 1.00 0.00 2612 ASN A CA 22
ATOM 20972 C C . ASN A 1 70 ? 9.496 7.679 12.548 1.00 0.00 2612 ASN A C 22
ATOM 20973 O O . ASN A 1 70 ? 10.159 8.145 11.614 1.00 0.00 2612 ASN A O 22
ATOM 20984 N N . ALA A 1 71 ? 9.112 8.351 13.574 1.00 0.00 2613 ALA A N 22
ATOM 20985 C CA . ALA A 1 71 ? 9.437 9.718 13.835 1.00 0.00 2613 ALA A CA 22
ATOM 20986 C C . ALA A 1 71 ? 9.167 9.929 15.293 1.00 0.00 2613 ALA A C 22
ATOM 20987 O O . ALA A 1 71 ? 8.021 9.874 15.732 1.00 0.00 2613 ALA A O 22
ATOM 20994 N N . ASP A 1 72 ? 10.197 10.105 16.051 1.00 0.00 2614 ASP A N 22
ATOM 20995 C CA . ASP A 1 72 ? 10.052 10.164 17.488 1.00 0.00 2614 ASP A CA 22
ATOM 20996 C C . ASP A 1 72 ? 9.827 11.567 17.955 1.00 0.00 2614 ASP A C 22
ATOM 20997 O O . ASP A 1 72 ? 9.091 11.816 18.919 1.00 0.00 2614 ASP A O 22
ATOM 21006 N N . VAL A 1 73 ? 10.419 12.478 17.262 1.00 0.00 2615 VAL A N 22
ATOM 21007 C CA . VAL A 1 73 ? 10.253 13.874 17.570 1.00 0.00 2615 VAL A CA 22
ATOM 21008 C C . VAL A 1 73 ? 9.016 14.417 16.841 1.00 0.00 2615 VAL A C 22
ATOM 21009 O O . VAL A 1 73 ? 9.025 14.656 15.629 1.00 0.00 2615 VAL A O 22
ATOM 21022 N N . LEU A 1 74 ? 7.939 14.527 17.576 1.00 0.00 2616 LEU A N 22
ATOM 21023 C CA . LEU A 1 74 ? 6.687 14.980 17.030 1.00 0.00 2616 LEU A CA 22
ATOM 21024 C C . LEU A 1 74 ? 6.584 16.477 17.143 1.00 0.00 2616 LEU A C 22
ATOM 21025 O O . LEU A 1 74 ? 6.874 17.058 18.196 1.00 0.00 2616 LEU A O 22
ATOM 21041 N N . PHE A 1 75 ? 6.196 17.105 16.079 1.00 0.00 2617 PHE A N 22
ATOM 21042 C CA . PHE A 1 75 ? 6.070 18.527 16.061 1.00 0.00 2617 PHE A CA 22
ATOM 21043 C C . PHE A 1 75 ? 4.635 18.916 16.283 1.00 0.00 2617 PHE A C 22
ATOM 21044 O O . PHE A 1 75 ? 3.814 18.914 15.369 1.00 0.00 2617 PHE A O 22
ATOM 21061 N N . SER A 1 76 ? 4.335 19.165 17.511 1.00 0.00 2618 SER A N 22
ATOM 21062 C CA . SER A 1 76 ? 3.037 19.548 17.935 1.00 0.00 2618 SER A CA 22
ATOM 21063 C C . SER A 1 76 ? 3.212 20.359 19.205 1.00 0.00 2618 SER A C 22
ATOM 21064 O O . SER A 1 76 ? 3.619 19.825 20.233 1.00 0.00 2618 SER A O 22
ATOM 21072 N N . SER A 1 77 ? 3.038 21.655 19.106 1.00 0.00 2619 SER A N 22
ATOM 21073 C CA . SER A 1 77 ? 3.153 22.532 20.254 1.00 0.00 2619 SER A CA 22
ATOM 21074 C C . SER A 1 77 ? 2.157 23.675 20.136 1.00 0.00 2619 SER A C 22
ATOM 21075 O O . SER A 1 77 ? 2.292 24.714 20.769 1.00 0.00 2619 SER A O 22
ATOM 21083 N N . PHE A 1 78 ? 1.139 23.462 19.328 1.00 0.00 2620 PHE A N 22
ATOM 21084 C CA . PHE A 1 78 ? 0.093 24.442 19.158 1.00 0.00 2620 PHE A CA 22
ATOM 21085 C C . PHE A 1 78 ? -0.890 24.272 20.298 1.00 0.00 2620 PHE A C 22
ATOM 21086 O O . PHE A 1 78 ? -1.563 25.217 20.713 1.00 0.00 2620 PHE A O 22
ATOM 21103 N N . GLN A 1 79 ? -0.963 23.050 20.798 1.00 0.00 2621 GLN A N 22
ATOM 21104 C CA . GLN A 1 79 ? -1.754 22.731 21.960 1.00 0.00 2621 GLN A CA 22
ATOM 21105 C C . GLN A 1 79 ? -1.176 23.427 23.202 1.00 0.00 2621 GLN A C 22
ATOM 21106 O O . GLN A 1 79 ? -1.895 24.142 23.895 1.00 0.00 2621 GLN A O 22
ATOM 21120 N N . LYS A 1 80 ? 0.127 23.230 23.433 1.00 0.00 2622 LYS A N 22
ATOM 21121 C CA . LYS A 1 80 ? 0.894 23.819 24.524 1.00 0.00 2622 LYS A CA 22
ATOM 21122 C C . LYS A 1 80 ? 2.226 23.099 24.576 1.00 0.00 2622 LYS A C 22
ATOM 21123 O O . LYS A 1 80 ? 3.251 23.659 24.162 1.00 0.00 2622 LYS A O 22
ATOM 21143 N N . LEU A 1 21 ? 7.236 1.887 -1.771 1.00 0.00 2563 LEU A N 23
ATOM 21144 C CA . LEU A 1 21 ? 7.302 2.077 -0.323 1.00 0.00 2563 LEU A CA 23
ATOM 21145 C C . LEU A 1 21 ? 7.146 0.729 0.361 1.00 0.00 2563 LEU A C 23
ATOM 21146 O O . LEU A 1 21 ? 6.697 -0.233 -0.275 1.00 0.00 2563 LEU A O 23
ATOM 21162 N N . ASP A 1 22 ? 7.539 0.632 1.624 1.00 0.00 2564 ASP A N 23
ATOM 21163 C CA . ASP A 1 22 ? 7.423 -0.642 2.329 1.00 0.00 2564 ASP A CA 23
ATOM 21164 C C . ASP A 1 22 ? 5.985 -1.060 2.449 1.00 0.00 2564 ASP A C 23
ATOM 21165 O O . ASP A 1 22 ? 5.106 -0.215 2.646 1.00 0.00 2564 ASP A O 23
ATOM 21174 N N . PRO A 1 23 ? 5.728 -2.375 2.317 1.00 0.00 2565 PRO A N 23
ATOM 21175 C CA . PRO A 1 23 ? 4.384 -2.966 2.407 1.00 0.00 2565 PRO A CA 23
ATOM 21176 C C . PRO A 1 23 ? 3.606 -2.562 3.665 1.00 0.00 2565 PRO A C 23
ATOM 21177 O O . PRO A 1 23 ? 2.367 -2.639 3.687 1.00 0.00 2565 PRO A O 23
ATOM 21188 N N . ASP A 1 24 ? 4.311 -2.098 4.682 1.00 0.00 2566 ASP A N 23
ATOM 21189 C CA . ASP A 1 24 ? 3.676 -1.802 5.954 1.00 0.00 2566 ASP A CA 23
ATOM 21190 C C . ASP A 1 24 ? 3.220 -0.332 6.042 1.00 0.00 2566 ASP A C 23
ATOM 21191 O O . ASP A 1 24 ? 2.351 0.024 6.853 1.00 0.00 2566 ASP A O 23
ATOM 21200 N N . THR A 1 25 ? 3.778 0.500 5.193 1.00 0.00 2567 THR A N 23
ATOM 21201 C CA . THR A 1 25 ? 3.433 1.908 5.131 1.00 0.00 2567 THR A CA 23
ATOM 21202 C C . THR A 1 25 ? 1.967 2.101 4.715 1.00 0.00 2567 THR A C 23
ATOM 21203 O O . THR A 1 25 ? 1.470 1.413 3.839 1.00 0.00 2567 THR A O 23
ATOM 21214 N N . ARG A 1 26 ? 1.289 3.003 5.381 1.00 0.00 2568 ARG A N 23
ATOM 21215 C CA . ARG A 1 26 ? -0.109 3.279 5.111 1.00 0.00 2568 ARG A CA 23
ATOM 21216 C C . ARG A 1 26 ? -0.250 4.213 3.930 1.00 0.00 2568 ARG A C 23
ATOM 21217 O O . ARG A 1 26 ? 0.577 5.118 3.744 1.00 0.00 2568 ARG A O 23
ATOM 21238 N N . ILE A 1 27 ? -1.274 3.999 3.132 1.00 0.00 2569 ILE A N 23
ATOM 21239 C CA . ILE A 1 27 ? -1.520 4.824 1.970 1.00 0.00 2569 ILE A CA 23
ATOM 21240 C C . ILE A 1 27 ? -2.870 5.538 2.141 1.00 0.00 2569 ILE A C 23
ATOM 21241 O O . ILE A 1 27 ? -3.921 4.906 2.033 1.00 0.00 2569 ILE A O 23
ATOM 21257 N N . PRO A 1 28 ? -2.853 6.846 2.462 1.00 0.00 2570 PRO A N 23
ATOM 21258 C CA . PRO A 1 28 ? -4.077 7.625 2.689 1.00 0.00 2570 PRO A CA 23
ATOM 21259 C C . PRO A 1 28 ? -4.934 7.775 1.423 1.00 0.00 2570 PRO A C 23
ATOM 21260 O O . PRO A 1 28 ? -4.550 8.457 0.455 1.00 0.00 2570 PRO A O 23
ATOM 21271 N N . VAL A 1 29 ? -6.091 7.145 1.428 1.00 0.00 2571 VAL A N 23
ATOM 21272 C CA . VAL A 1 29 ? -6.980 7.148 0.285 1.00 0.00 2571 VAL A CA 23
ATOM 21273 C C . VAL A 1 29 ? -8.401 7.533 0.691 1.00 0.00 2571 VAL A C 23
ATOM 21274 O O . VAL A 1 29 ? -8.760 7.477 1.868 1.00 0.00 2571 VAL A O 23
ATOM 21287 N N . ILE A 1 30 ? -9.192 7.924 -0.273 1.00 0.00 2572 ILE A N 23
ATOM 21288 C CA . ILE A 1 30 ? -10.553 8.340 -0.040 1.00 0.00 2572 ILE A CA 23
ATOM 21289 C C . ILE A 1 30 ? -11.480 7.751 -1.117 1.00 0.00 2572 ILE A C 23
ATOM 21290 O O . ILE A 1 30 ? -11.097 7.633 -2.284 1.00 0.00 2572 ILE A O 23
ATOM 21306 N N . ASN A 1 31 ? -12.661 7.342 -0.722 1.00 0.00 2573 ASN A N 23
ATOM 21307 C CA . ASN A 1 31 ? -13.645 6.846 -1.666 1.00 0.00 2573 ASN A CA 23
ATOM 21308 C C . ASN A 1 31 ? -14.622 7.962 -1.879 1.00 0.00 2573 ASN A C 23
ATOM 21309 O O . ASN A 1 31 ? -15.302 8.363 -0.937 1.00 0.00 2573 ASN A O 23
ATOM 21320 N N . LEU A 1 32 ? -14.717 8.449 -3.080 1.00 0.00 2574 LEU A N 23
ATOM 21321 C CA . LEU A 1 32 ? -15.567 9.586 -3.354 1.00 0.00 2574 LEU A CA 23
ATOM 21322 C C . LEU A 1 32 ? -17.042 9.194 -3.407 1.00 0.00 2574 LEU A C 23
ATOM 21323 O O . LEU A 1 32 ? -17.918 9.987 -3.050 1.00 0.00 2574 LEU A O 23
ATOM 21339 N N . GLU A 1 33 ? -17.313 7.970 -3.802 1.00 0.00 2575 GLU A N 23
ATOM 21340 C CA . GLU A 1 33 ? -18.681 7.499 -3.934 1.00 0.00 2575 GLU A CA 23
ATOM 21341 C C . GLU A 1 33 ? -19.276 7.169 -2.563 1.00 0.00 2575 GLU A C 23
ATOM 21342 O O . GLU A 1 33 ? -20.473 7.392 -2.311 1.00 0.00 2575 GLU A O 23
ATOM 21354 N N . ASP A 1 34 ? -18.451 6.637 -1.689 1.00 0.00 2576 ASP A N 23
ATOM 21355 C CA . ASP A 1 34 ? -18.875 6.322 -0.318 1.00 0.00 2576 ASP A CA 23
ATOM 21356 C C . ASP A 1 34 ? -18.756 7.508 0.586 1.00 0.00 2576 ASP A C 23
ATOM 21357 O O . ASP A 1 34 ? -19.603 7.736 1.449 1.00 0.00 2576 ASP A O 23
ATOM 21366 N N . GLY A 1 35 ? -17.709 8.264 0.397 1.00 0.00 2577 GLY A N 23
ATOM 21367 C CA . GLY A 1 35 ? -17.447 9.372 1.264 1.00 0.00 2577 GLY A CA 23
ATOM 21368 C C . GLY A 1 35 ? -16.643 8.932 2.460 1.00 0.00 2577 GLY A C 23
ATOM 21369 O O . GLY A 1 35 ? -16.668 9.570 3.518 1.00 0.00 2577 GLY A O 23
ATOM 21373 N N . THR A 1 36 ? -15.956 7.825 2.310 1.00 0.00 2578 THR A N 23
ATOM 21374 C CA . THR A 1 36 ? -15.131 7.305 3.359 1.00 0.00 2578 THR A CA 23
ATOM 21375 C C . THR A 1 36 ? -13.704 7.753 3.065 1.00 0.00 2578 THR A C 23
ATOM 21376 O O . THR A 1 36 ? -13.358 7.990 1.901 1.00 0.00 2578 THR A O 23
ATOM 21387 N N . ARG A 1 37 ? -12.885 7.860 4.069 1.00 0.00 2579 ARG A N 23
ATOM 21388 C CA . ARG A 1 37 ? -11.557 8.323 3.885 1.00 0.00 2579 ARG A CA 23
ATOM 21389 C C . ARG A 1 37 ? -10.731 7.651 4.887 1.00 0.00 2579 ARG A C 23
ATOM 21390 O O . ARG A 1 37 ? -11.021 7.705 6.075 1.00 0.00 2579 ARG A O 23
ATOM 21411 N N . LEU A 1 38 ? -9.728 7.019 4.441 1.00 0.00 2580 LEU A N 23
ATOM 21412 C CA . LEU A 1 38 ? -8.941 6.235 5.285 1.00 0.00 2580 LEU A CA 23
ATOM 21413 C C . LEU A 1 38 ? -7.553 6.785 5.262 1.00 0.00 2580 LEU A C 23
ATOM 21414 O O . LEU A 1 38 ? -6.851 6.687 4.251 1.00 0.00 2580 LEU A O 23
ATOM 21430 N N . VAL A 1 39 ? -7.191 7.440 6.329 1.00 0.00 2581 VAL A N 23
ATOM 21431 C CA . VAL A 1 39 ? -5.885 8.015 6.469 1.00 0.00 2581 VAL A CA 23
ATOM 21432 C C . VAL A 1 39 ? -5.283 7.522 7.780 1.00 0.00 2581 VAL A C 23
ATOM 21433 O O . VAL A 1 39 ? -6.020 7.201 8.726 1.00 0.00 2581 VAL A O 23
ATOM 21446 N N . GLY A 1 40 ? -3.989 7.415 7.833 1.00 0.00 2582 GLY A N 23
ATOM 21447 C CA . GLY A 1 40 ? -3.341 6.888 9.010 1.00 0.00 2582 GLY A CA 23
ATOM 21448 C C . GLY A 1 40 ? -3.477 5.385 9.045 1.00 0.00 2582 GLY A C 23
ATOM 21449 O O . GLY A 1 40 ? -3.401 4.746 8.013 1.00 0.00 2582 GLY A O 23
ATOM 21453 N N . GLU A 1 41 ? -3.734 4.828 10.201 1.00 0.00 2583 GLU A N 23
ATOM 21454 C CA . GLU A 1 41 ? -3.911 3.385 10.342 1.00 0.00 2583 GLU A CA 23
ATOM 21455 C C . GLU A 1 41 ? -5.206 2.913 9.717 1.00 0.00 2583 GLU A C 23
ATOM 21456 O O . GLU A 1 41 ? -5.368 1.740 9.414 1.00 0.00 2583 GLU A O 23
ATOM 21468 N N . ASP A 1 42 ? -6.127 3.835 9.545 1.00 0.00 2584 ASP A N 23
ATOM 21469 C CA . ASP A 1 42 ? -7.395 3.548 8.862 1.00 0.00 2584 ASP A CA 23
ATOM 21470 C C . ASP A 1 42 ? -7.130 3.217 7.416 1.00 0.00 2584 ASP A C 23
ATOM 21471 O O . ASP A 1 42 ? -7.863 2.451 6.788 1.00 0.00 2584 ASP A O 23
ATOM 21480 N N . ALA A 1 43 ? -6.068 3.792 6.900 1.00 0.00 2585 ALA A N 23
ATOM 21481 C CA . ALA A 1 43 ? -5.679 3.612 5.533 1.00 0.00 2585 ALA A CA 23
ATOM 21482 C C . ALA A 1 43 ? -5.148 2.215 5.322 1.00 0.00 2585 ALA A C 23
ATOM 21483 O O . ALA A 1 43 ? -4.470 1.666 6.190 1.00 0.00 2585 ALA A O 23
ATOM 21490 N N . PRO A 1 44 ? -5.467 1.599 4.197 1.00 0.00 2586 PRO A N 23
ATOM 21491 C CA . PRO A 1 44 ? -4.929 0.299 3.867 1.00 0.00 2586 PRO A CA 23
ATOM 21492 C C . PRO A 1 44 ? -3.407 0.394 3.716 1.00 0.00 2586 PRO A C 23
ATOM 21493 O O . PRO A 1 44 ? -2.878 1.435 3.258 1.00 0.00 2586 PRO A O 23
ATOM 21504 N N . LYS A 1 45 ? -2.690 -0.626 4.163 1.00 0.00 2587 LYS A N 23
ATOM 21505 C CA . LYS A 1 45 ? -1.258 -0.638 4.003 1.00 0.00 2587 LYS A CA 23
ATOM 21506 C C . LYS A 1 45 ? -0.893 -0.731 2.550 1.00 0.00 2587 LYS A C 23
ATOM 21507 O O . LYS A 1 45 ? -1.704 -1.106 1.732 1.00 0.00 2587 LYS A O 23
ATOM 21526 N N . ASN A 1 46 ? 0.325 -0.415 2.266 1.00 0.00 2588 ASN A N 23
ATOM 21527 C CA . ASN A 1 46 ? 0.902 -0.414 0.916 1.00 0.00 2588 ASN A CA 23
ATOM 21528 C C . ASN A 1 46 ? 0.654 -1.740 0.189 1.00 0.00 2588 ASN A C 23
ATOM 21529 O O . ASN A 1 46 ? 0.368 -1.762 -1.014 1.00 0.00 2588 ASN A O 23
ATOM 21540 N N . LYS A 1 47 ? 0.696 -2.825 0.940 1.00 0.00 2589 LYS A N 23
ATOM 21541 C CA . LYS A 1 47 ? 0.484 -4.160 0.396 1.00 0.00 2589 LYS A CA 23
ATOM 21542 C C . LYS A 1 47 ? -1.000 -4.442 0.133 1.00 0.00 2589 LYS A C 23
ATOM 21543 O O . LYS A 1 47 ? -1.356 -5.286 -0.682 1.00 0.00 2589 LYS A O 23
ATOM 21562 N N . ASP A 1 48 ? -1.856 -3.736 0.820 1.00 0.00 2590 ASP A N 23
ATOM 21563 C CA . ASP A 1 48 ? -3.296 -3.959 0.711 1.00 0.00 2590 ASP A CA 23
ATOM 21564 C C . ASP A 1 48 ? -3.924 -2.913 -0.151 1.00 0.00 2590 ASP A C 23
ATOM 21565 O O . ASP A 1 48 ? -5.098 -3.009 -0.510 1.00 0.00 2590 ASP A O 23
ATOM 21574 N N . LEU A 1 49 ? -3.133 -1.913 -0.469 1.00 0.00 2591 LEU A N 23
ATOM 21575 C CA . LEU A 1 49 ? -3.500 -0.821 -1.335 1.00 0.00 2591 LEU A CA 23
ATOM 21576 C C . LEU A 1 49 ? -3.991 -1.386 -2.650 1.00 0.00 2591 LEU A C 23
ATOM 21577 O O . LEU A 1 49 ? -5.105 -1.133 -3.058 1.00 0.00 2591 LEU A O 23
ATOM 21593 N N . VAL A 1 50 ? -3.185 -2.232 -3.243 1.00 0.00 2592 VAL A N 23
ATOM 21594 C CA . VAL A 1 50 ? -3.502 -2.831 -4.528 1.00 0.00 2592 VAL A CA 23
ATOM 21595 C C . VAL A 1 50 ? -4.796 -3.652 -4.479 1.00 0.00 2592 VAL A C 23
ATOM 21596 O O . VAL A 1 50 ? -5.573 -3.646 -5.422 1.00 0.00 2592 VAL A O 23
ATOM 21609 N N . GLU A 1 51 ? -5.025 -4.305 -3.352 1.00 0.00 2593 GLU A N 23
ATOM 21610 C CA . GLU A 1 51 ? -6.209 -5.104 -3.129 1.00 0.00 2593 GLU A CA 23
ATOM 21611 C C . GLU A 1 51 ? -7.439 -4.224 -3.063 1.00 0.00 2593 GLU A C 23
ATOM 21612 O O . GLU A 1 51 ? -8.409 -4.449 -3.762 1.00 0.00 2593 GLU A O 23
ATOM 21624 N N . TRP A 1 52 ? -7.348 -3.187 -2.261 1.00 0.00 2594 TRP A N 23
ATOM 21625 C CA . TRP A 1 52 ? -8.454 -2.267 -2.008 1.00 0.00 2594 TRP A CA 23
ATOM 21626 C C . TRP A 1 52 ? -8.844 -1.558 -3.318 1.00 0.00 2594 TRP A C 23
ATOM 21627 O O . TRP A 1 52 ? -10.001 -1.271 -3.552 1.00 0.00 2594 TRP A O 23
ATOM 21648 N N . LEU A 1 53 ? -7.860 -1.345 -4.174 1.00 0.00 2595 LEU A N 23
ATOM 21649 C CA . LEU A 1 53 ? -8.059 -0.703 -5.486 1.00 0.00 2595 LEU A CA 23
ATOM 21650 C C . LEU A 1 53 ? -8.849 -1.588 -6.427 1.00 0.00 2595 LEU A C 23
ATOM 21651 O O . LEU A 1 53 ? -9.611 -1.105 -7.264 1.00 0.00 2595 LEU A O 23
ATOM 21667 N N . LYS A 1 54 ? -8.656 -2.882 -6.297 1.00 0.00 2596 LYS A N 23
ATOM 21668 C CA . LYS A 1 54 ? -9.394 -3.854 -7.088 1.00 0.00 2596 LYS A CA 23
ATOM 21669 C C . LYS A 1 54 ? -10.862 -3.802 -6.702 1.00 0.00 2596 LYS A C 23
ATOM 21670 O O . LYS A 1 54 ? -11.756 -3.990 -7.538 1.00 0.00 2596 LYS A O 23
ATOM 21689 N N . LEU A 1 55 ? -11.098 -3.509 -5.445 1.00 0.00 2597 LEU A N 23
ATOM 21690 C CA . LEU A 1 55 ? -12.433 -3.369 -4.911 1.00 0.00 2597 LEU A CA 23
ATOM 21691 C C . LEU A 1 55 ? -13.013 -1.998 -5.223 1.00 0.00 2597 LEU A C 23
ATOM 21692 O O . LEU A 1 55 ? -14.219 -1.867 -5.423 1.00 0.00 2597 LEU A O 23
ATOM 21708 N N . HIS A 1 56 ? -12.166 -0.981 -5.276 1.00 0.00 2598 HIS A N 23
ATOM 21709 C CA . HIS A 1 56 ? -12.646 0.386 -5.428 1.00 0.00 2598 HIS A CA 23
ATOM 21710 C C . HIS A 1 56 ? -11.960 1.151 -6.547 1.00 0.00 2598 HIS A C 23
ATOM 21711 O O . HIS A 1 56 ? -11.019 1.894 -6.309 1.00 0.00 2598 HIS A O 23
ATOM 21725 N N . PRO A 1 57 ? -12.419 0.987 -7.798 1.00 0.00 2599 PRO A N 23
ATOM 21726 C CA . PRO A 1 57 ? -11.908 1.784 -8.924 1.00 0.00 2599 PRO A CA 23
ATOM 21727 C C . PRO A 1 57 ? -12.489 3.211 -8.860 1.00 0.00 2599 PRO A C 23
ATOM 21728 O O . PRO A 1 57 ? -12.088 4.123 -9.586 1.00 0.00 2599 PRO A O 23
ATOM 21739 N N . THR A 1 58 ? -13.411 3.370 -7.951 1.00 0.00 2600 THR A N 23
ATOM 21740 C CA . THR A 1 58 ? -14.128 4.576 -7.676 1.00 0.00 2600 THR A CA 23
ATOM 21741 C C . THR A 1 58 ? -13.436 5.389 -6.570 1.00 0.00 2600 THR A C 23
ATOM 21742 O O . THR A 1 58 ? -13.999 6.349 -6.028 1.00 0.00 2600 THR A O 23
ATOM 21753 N N . TYR A 1 59 ? -12.214 5.017 -6.244 1.00 0.00 2601 TYR A N 23
ATOM 21754 C CA . TYR A 1 59 ? -11.513 5.678 -5.180 1.00 0.00 2601 TYR A CA 23
ATOM 21755 C C . TYR A 1 59 ? -10.648 6.819 -5.742 1.00 0.00 2601 TYR A C 23
ATOM 21756 O O . TYR A 1 59 ? -10.584 7.033 -6.957 1.00 0.00 2601 TYR A O 23
ATOM 21774 N N . THR A 1 60 ? -10.022 7.542 -4.865 1.00 0.00 2602 THR A N 23
ATOM 21775 C CA . THR A 1 60 ? -9.076 8.570 -5.190 1.00 0.00 2602 THR A CA 23
ATOM 21776 C C . THR A 1 60 ? -8.051 8.631 -4.046 1.00 0.00 2602 THR A C 23
ATOM 21777 O O . THR A 1 60 ? -8.381 8.295 -2.911 1.00 0.00 2602 THR A O 23
ATOM 21788 N N . VAL A 1 61 ? -6.816 8.953 -4.343 1.00 0.00 2603 VAL A N 23
ATOM 21789 C CA . VAL A 1 61 ? -5.811 9.068 -3.305 1.00 0.00 2603 VAL A CA 23
ATOM 21790 C C . VAL A 1 61 ? -6.015 10.397 -2.586 1.00 0.00 2603 VAL A C 23
ATOM 21791 O O . VAL A 1 61 ? -6.156 11.440 -3.240 1.00 0.00 2603 VAL A O 23
ATOM 21804 N N . ASP A 1 62 ? -6.061 10.352 -1.262 1.00 0.00 2604 ASP A N 23
ATOM 21805 C CA . ASP A 1 62 ? -6.305 11.550 -0.452 1.00 0.00 2604 ASP A CA 23
ATOM 21806 C C . ASP A 1 62 ? -5.155 12.514 -0.572 1.00 0.00 2604 ASP A C 23
ATOM 21807 O O . ASP A 1 62 ? -5.340 13.683 -0.919 1.00 0.00 2604 ASP A O 23
ATOM 21816 N N . MET A 1 63 ? -3.988 12.032 -0.313 1.00 0.00 2605 MET A N 23
ATOM 21817 C CA . MET A 1 63 ? -2.805 12.826 -0.435 1.00 0.00 2605 MET A CA 23
ATOM 21818 C C . MET A 1 63 ? -1.879 12.124 -1.412 1.00 0.00 2605 MET A C 23
ATOM 21819 O O . MET A 1 63 ? -1.268 11.117 -1.057 1.00 0.00 2605 MET A O 23
ATOM 21833 N N . PRO A 1 64 ? -1.825 12.595 -2.682 1.00 0.00 2606 PRO A N 23
ATOM 21834 C CA . PRO A 1 64 ? -1.019 11.958 -3.741 1.00 0.00 2606 PRO A CA 23
ATOM 21835 C C . PRO A 1 64 ? 0.450 11.847 -3.353 1.00 0.00 2606 PRO A C 23
ATOM 21836 O O . PRO A 1 64 ? 1.082 10.793 -3.527 1.00 0.00 2606 PRO A O 23
ATOM 21847 N N . SER A 1 65 ? 0.990 12.916 -2.843 1.00 0.00 2607 SER A N 23
ATOM 21848 C CA . SER A 1 65 ? 2.330 12.915 -2.364 1.00 0.00 2607 SER A CA 23
ATOM 21849 C C . SER A 1 65 ? 2.361 13.541 -0.971 1.00 0.00 2607 SER A C 23
ATOM 21850 O O . SER A 1 65 ? 2.246 14.759 -0.825 1.00 0.00 2607 SER A O 23
ATOM 21858 N N . TYR A 1 66 ? 2.437 12.714 0.042 1.00 0.00 2608 TYR A N 23
ATOM 21859 C CA . TYR A 1 66 ? 2.519 13.212 1.394 1.00 0.00 2608 TYR A CA 23
ATOM 21860 C C . TYR A 1 66 ? 4.011 13.503 1.637 1.00 0.00 2608 TYR A C 23
ATOM 21861 O O . TYR A 1 66 ? 4.868 12.843 1.022 1.00 0.00 2608 TYR A O 23
ATOM 21879 N N . VAL A 1 67 ? 4.339 14.445 2.501 1.00 0.00 2609 VAL A N 23
ATOM 21880 C CA . VAL A 1 67 ? 5.753 14.759 2.762 1.00 0.00 2609 VAL A CA 23
ATOM 21881 C C . VAL A 1 67 ? 6.075 15.089 4.224 1.00 0.00 2609 VAL A C 23
ATOM 21882 O O . VAL A 1 67 ? 5.783 16.177 4.707 1.00 0.00 2609 VAL A O 23
ATOM 21895 N N . PRO A 1 68 ? 6.638 14.132 4.969 1.00 0.00 2610 PRO A N 23
ATOM 21896 C CA . PRO A 1 68 ? 7.153 14.367 6.283 1.00 0.00 2610 PRO A CA 23
ATOM 21897 C C . PRO A 1 68 ? 8.681 14.407 6.217 1.00 0.00 2610 PRO A C 23
ATOM 21898 O O . PRO A 1 68 ? 9.393 14.384 7.221 1.00 0.00 2610 PRO A O 23
ATOM 21909 N N . LYS A 1 69 ? 9.122 14.457 5.004 1.00 0.00 2611 LYS A N 23
ATOM 21910 C CA . LYS A 1 69 ? 10.498 14.373 4.593 1.00 0.00 2611 LYS A CA 23
ATOM 21911 C C . LYS A 1 69 ? 10.729 15.395 3.501 1.00 0.00 2611 LYS A C 23
ATOM 21912 O O . LYS A 1 69 ? 9.770 15.997 3.012 1.00 0.00 2611 LYS A O 23
ATOM 21931 N N . ASN A 1 70 ? 11.966 15.566 3.095 1.00 0.00 2612 ASN A N 23
ATOM 21932 C CA . ASN A 1 70 ? 12.273 16.494 2.016 1.00 0.00 2612 ASN A CA 23
ATOM 21933 C C . ASN A 1 70 ? 12.117 15.820 0.678 1.00 0.00 2612 ASN A C 23
ATOM 21934 O O . ASN A 1 70 ? 12.852 14.878 0.347 1.00 0.00 2612 ASN A O 23
ATOM 21945 N N . ALA A 1 71 ? 11.155 16.256 -0.056 1.00 0.00 2613 ALA A N 23
ATOM 21946 C CA . ALA A 1 71 ? 10.946 15.813 -1.397 1.00 0.00 2613 ALA A CA 23
ATOM 21947 C C . ALA A 1 71 ? 10.866 17.052 -2.227 1.00 0.00 2613 ALA A C 23
ATOM 21948 O O . ALA A 1 71 ? 10.139 17.986 -1.865 1.00 0.00 2613 ALA A O 23
ATOM 21955 N N . ASP A 1 72 ? 11.614 17.121 -3.291 1.00 0.00 2614 ASP A N 23
ATOM 21956 C CA . ASP A 1 72 ? 11.614 18.330 -4.062 1.00 0.00 2614 ASP A CA 23
ATOM 21957 C C . ASP A 1 72 ? 10.451 18.362 -5.016 1.00 0.00 2614 ASP A C 23
ATOM 21958 O O . ASP A 1 72 ? 10.504 17.841 -6.131 1.00 0.00 2614 ASP A O 23
ATOM 21967 N N . VAL A 1 73 ? 9.376 18.896 -4.530 1.00 0.00 2615 VAL A N 23
ATOM 21968 C CA . VAL A 1 73 ? 8.148 19.048 -5.288 1.00 0.00 2615 VAL A CA 23
ATOM 21969 C C . VAL A 1 73 ? 7.887 20.530 -5.529 1.00 0.00 2615 VAL A C 23
ATOM 21970 O O . VAL A 1 73 ? 6.736 20.956 -5.678 1.00 0.00 2615 VAL A O 23
ATOM 21983 N N . LEU A 1 74 ? 8.999 21.278 -5.598 1.00 0.00 2616 LEU A N 23
ATOM 21984 C CA . LEU A 1 74 ? 9.049 22.728 -5.815 1.00 0.00 2616 LEU A CA 23
ATOM 21985 C C . LEU A 1 74 ? 8.071 23.174 -6.897 1.00 0.00 2616 LEU A C 23
ATOM 21986 O O . LEU A 1 74 ? 8.287 22.933 -8.096 1.00 0.00 2616 LEU A O 23
ATOM 22002 N N . PHE A 1 75 ? 6.998 23.797 -6.469 1.00 0.00 2617 PHE A N 23
ATOM 22003 C CA . PHE A 1 75 ? 5.983 24.270 -7.371 1.00 0.00 2617 PHE A CA 23
ATOM 22004 C C . PHE A 1 75 ? 6.440 25.574 -7.988 1.00 0.00 2617 PHE A C 23
ATOM 22005 O O . PHE A 1 75 ? 6.477 25.717 -9.215 1.00 0.00 2617 PHE A O 23
ATOM 22022 N N . SER A 1 76 ? 6.806 26.505 -7.139 1.00 0.00 2618 SER A N 23
ATOM 22023 C CA . SER A 1 76 ? 7.270 27.788 -7.559 1.00 0.00 2618 SER A CA 23
ATOM 22024 C C . SER A 1 76 ? 7.828 28.479 -6.333 1.00 0.00 2618 SER A C 23
ATOM 22025 O O . SER A 1 76 ? 7.516 28.080 -5.210 1.00 0.00 2618 SER A O 23
ATOM 22033 N N . SER A 1 77 ? 8.653 29.466 -6.526 1.00 0.00 2619 SER A N 23
ATOM 22034 C CA . SER A 1 77 ? 9.199 30.206 -5.444 1.00 0.00 2619 SER A CA 23
ATOM 22035 C C . SER A 1 77 ? 8.188 31.256 -5.028 1.00 0.00 2619 SER A C 23
ATOM 22036 O O . SER A 1 77 ? 7.939 32.223 -5.756 1.00 0.00 2619 SER A O 23
ATOM 22044 N N . PHE A 1 78 ? 7.565 31.019 -3.896 1.00 0.00 2620 PHE A N 23
ATOM 22045 C CA . PHE A 1 78 ? 6.537 31.905 -3.356 1.00 0.00 2620 PHE A CA 23
ATOM 22046 C C . PHE A 1 78 ? 7.116 33.292 -3.086 1.00 0.00 2620 PHE A C 23
ATOM 22047 O O . PHE A 1 78 ? 8.331 33.445 -2.924 1.00 0.00 2620 PHE A O 23
ATOM 22064 N N . GLN A 1 79 ? 6.265 34.296 -3.050 1.00 0.00 2621 GLN A N 23
ATOM 22065 C CA . GLN A 1 79 ? 6.717 35.666 -2.782 1.00 0.00 2621 GLN A CA 23
ATOM 22066 C C . GLN A 1 79 ? 7.089 35.906 -1.305 1.00 0.00 2621 GLN A C 23
ATOM 22067 O O . GLN A 1 79 ? 7.607 36.964 -0.937 1.00 0.00 2621 GLN A O 23
ATOM 22081 N N . LYS A 1 80 ? 6.822 34.928 -0.484 1.00 0.00 2622 LYS A N 23
ATOM 22082 C CA . LYS A 1 80 ? 7.192 34.962 0.906 1.00 0.00 2622 LYS A CA 23
ATOM 22083 C C . LYS A 1 80 ? 8.391 34.055 1.102 1.00 0.00 2622 LYS A C 23
ATOM 22084 O O . LYS A 1 80 ? 9.534 34.527 0.950 1.00 0.00 2622 LYS A O 23
ATOM 22104 N N . LEU A 1 21 ? 7.109 -0.135 -1.431 1.00 0.00 2563 LEU A N 24
ATOM 22105 C CA . LEU A 1 21 ? 7.407 0.581 -0.218 1.00 0.00 2563 LEU A CA 24
ATOM 22106 C C . LEU A 1 21 ? 7.467 -0.494 0.833 1.00 0.00 2563 LEU A C 24
ATOM 22107 O O . LEU A 1 21 ? 7.518 -1.691 0.467 1.00 0.00 2563 LEU A O 24
ATOM 22123 N N . ASP A 1 22 ? 7.491 -0.130 2.091 1.00 0.00 2564 ASP A N 24
ATOM 22124 C CA . ASP A 1 22 ? 7.338 -1.127 3.137 1.00 0.00 2564 ASP A CA 24
ATOM 22125 C C . ASP A 1 22 ? 5.908 -1.604 3.062 1.00 0.00 2564 ASP A C 24
ATOM 22126 O O . ASP A 1 22 ? 5.012 -0.795 2.812 1.00 0.00 2564 ASP A O 24
ATOM 22135 N N . PRO A 1 23 ? 5.636 -2.895 3.278 1.00 0.00 2565 PRO A N 24
ATOM 22136 C CA . PRO A 1 23 ? 4.283 -3.441 3.113 1.00 0.00 2565 PRO A CA 24
ATOM 22137 C C . PRO A 1 23 ? 3.304 -2.828 4.101 1.00 0.00 2565 PRO A C 24
ATOM 22138 O O . PRO A 1 23 ? 2.093 -2.795 3.861 1.00 0.00 2565 PRO A O 24
ATOM 22149 N N . ASP A 1 24 ? 3.846 -2.308 5.178 1.00 0.00 2566 ASP A N 24
ATOM 22150 C CA . ASP A 1 24 ? 3.073 -1.713 6.230 1.00 0.00 2566 ASP A CA 24
ATOM 22151 C C . ASP A 1 24 ? 2.909 -0.209 6.054 1.00 0.00 2566 ASP A C 24
ATOM 22152 O O . ASP A 1 24 ? 2.173 0.411 6.817 1.00 0.00 2566 ASP A O 24
ATOM 22161 N N . THR A 1 25 ? 3.576 0.378 5.074 1.00 0.00 2567 THR A N 24
ATOM 22162 C CA . THR A 1 25 ? 3.412 1.803 4.806 1.00 0.00 2567 THR A CA 24
ATOM 22163 C C . THR A 1 25 ? 1.958 2.049 4.411 1.00 0.00 2567 THR A C 24
ATOM 22164 O O . THR A 1 25 ? 1.415 1.333 3.570 1.00 0.00 2567 THR A O 24
ATOM 22175 N N . ARG A 1 26 ? 1.322 2.989 5.053 1.00 0.00 2568 ARG A N 24
ATOM 22176 C CA . ARG A 1 26 ? -0.077 3.229 4.811 1.00 0.00 2568 ARG A CA 24
ATOM 22177 C C . ARG A 1 26 ? -0.252 4.163 3.645 1.00 0.00 2568 ARG A C 24
ATOM 22178 O O . ARG A 1 26 ? 0.599 5.030 3.391 1.00 0.00 2568 ARG A O 24
ATOM 22199 N N . ILE A 1 27 ? -1.338 3.999 2.943 1.00 0.00 2569 ILE A N 24
ATOM 22200 C CA . ILE A 1 27 ? -1.638 4.803 1.808 1.00 0.00 2569 ILE A CA 24
ATOM 22201 C C . ILE A 1 27 ? -2.974 5.514 2.071 1.00 0.00 2569 ILE A C 24
ATOM 22202 O O . ILE A 1 27 ? -4.038 4.904 1.981 1.00 0.00 2569 ILE A O 24
ATOM 22218 N N . PRO A 1 28 ? -2.916 6.785 2.484 1.00 0.00 2570 PRO A N 24
ATOM 22219 C CA . PRO A 1 28 ? -4.108 7.599 2.741 1.00 0.00 2570 PRO A CA 24
ATOM 22220 C C . PRO A 1 28 ? -4.935 7.854 1.474 1.00 0.00 2570 PRO A C 24
ATOM 22221 O O . PRO A 1 28 ? -4.521 8.596 0.565 1.00 0.00 2570 PRO A O 24
ATOM 22232 N N . VAL A 1 29 ? -6.097 7.242 1.421 1.00 0.00 2571 VAL A N 24
ATOM 22233 C CA . VAL A 1 29 ? -6.982 7.311 0.272 1.00 0.00 2571 VAL A CA 24
ATOM 22234 C C . VAL A 1 29 ? -8.425 7.598 0.709 1.00 0.00 2571 VAL A C 24
ATOM 22235 O O . VAL A 1 29 ? -8.729 7.615 1.905 1.00 0.00 2571 VAL A O 24
ATOM 22248 N N . ILE A 1 30 ? -9.292 7.828 -0.253 1.00 0.00 2572 ILE A N 24
ATOM 22249 C CA . ILE A 1 30 ? -10.697 8.105 0.000 1.00 0.00 2572 ILE A CA 24
ATOM 22250 C C . ILE A 1 30 ? -11.542 7.552 -1.166 1.00 0.00 2572 ILE A C 24
ATOM 22251 O O . ILE A 1 30 ? -11.079 7.535 -2.296 1.00 0.00 2572 ILE A O 24
ATOM 22267 N N . ASN A 1 31 ? -12.740 7.051 -0.895 1.00 0.00 2573 ASN A N 24
ATOM 22268 C CA . ASN A 1 31 ? -13.614 6.602 -1.983 1.00 0.00 2573 ASN A CA 24
ATOM 22269 C C . ASN A 1 31 ? -14.680 7.634 -2.172 1.00 0.00 2573 ASN A C 24
ATOM 22270 O O . ASN A 1 31 ? -15.454 7.886 -1.245 1.00 0.00 2573 ASN A O 24
ATOM 22281 N N . LEU A 1 32 ? -14.751 8.207 -3.354 1.00 0.00 2574 LEU A N 24
ATOM 22282 C CA . LEU A 1 32 ? -15.711 9.277 -3.631 1.00 0.00 2574 LEU A CA 24
ATOM 22283 C C . LEU A 1 32 ? -17.155 8.770 -3.583 1.00 0.00 2574 LEU A C 24
ATOM 22284 O O . LEU A 1 32 ? -18.069 9.512 -3.246 1.00 0.00 2574 LEU A O 24
ATOM 22300 N N . GLU A 1 33 ? -17.334 7.499 -3.898 1.00 0.00 2575 GLU A N 24
ATOM 22301 C CA . GLU A 1 33 ? -18.650 6.866 -3.890 1.00 0.00 2575 GLU A CA 24
ATOM 22302 C C . GLU A 1 33 ? -19.221 6.696 -2.483 1.00 0.00 2575 GLU A C 24
ATOM 22303 O O . GLU A 1 33 ? -20.368 7.062 -2.222 1.00 0.00 2575 GLU A O 24
ATOM 22315 N N . ASP A 1 34 ? -18.430 6.135 -1.587 1.00 0.00 2576 ASP A N 24
ATOM 22316 C CA . ASP A 1 34 ? -18.886 5.891 -0.205 1.00 0.00 2576 ASP A CA 24
ATOM 22317 C C . ASP A 1 34 ? -18.789 7.136 0.611 1.00 0.00 2576 ASP A C 24
ATOM 22318 O O . ASP A 1 34 ? -19.656 7.434 1.428 1.00 0.00 2576 ASP A O 24
ATOM 22327 N N . GLY A 1 35 ? -17.721 7.864 0.387 1.00 0.00 2577 GLY A N 24
ATOM 22328 C CA . GLY A 1 35 ? -17.393 8.960 1.242 1.00 0.00 2577 GLY A CA 24
ATOM 22329 C C . GLY A 1 35 ? -16.479 8.461 2.346 1.00 0.00 2577 GLY A C 24
ATOM 22330 O O . GLY A 1 35 ? -16.205 9.166 3.326 1.00 0.00 2577 GLY A O 24
ATOM 22334 N N . THR A 1 36 ? -16.013 7.218 2.182 1.00 0.00 2578 THR A N 24
ATOM 22335 C CA . THR A 1 36 ? -15.144 6.587 3.136 1.00 0.00 2578 THR A CA 24
ATOM 22336 C C . THR A 1 36 ? -13.762 7.191 2.952 1.00 0.00 2578 THR A C 24
ATOM 22337 O O . THR A 1 36 ? -13.353 7.473 1.819 1.00 0.00 2578 THR A O 24
ATOM 22348 N N . ARG A 1 37 ? -13.053 7.393 4.018 1.00 0.00 2579 ARG A N 24
ATOM 22349 C CA . ARG A 1 37 ? -11.797 8.050 3.944 1.00 0.00 2579 ARG A CA 24
ATOM 22350 C C . ARG A 1 37 ? -10.896 7.341 4.872 1.00 0.00 2579 ARG A C 24
ATOM 22351 O O . ARG A 1 37 ? -11.203 7.189 6.058 1.00 0.00 2579 ARG A O 24
ATOM 22372 N N . LEU A 1 38 ? -9.809 6.901 4.368 1.00 0.00 2580 LEU A N 24
ATOM 22373 C CA . LEU A 1 38 ? -8.929 6.095 5.116 1.00 0.00 2580 LEU A CA 24
ATOM 22374 C C . LEU A 1 38 ? -7.566 6.710 5.062 1.00 0.00 2580 LEU A C 24
ATOM 22375 O O . LEU A 1 38 ? -6.811 6.498 4.110 1.00 0.00 2580 LEU A O 24
ATOM 22391 N N . VAL A 1 39 ? -7.289 7.537 6.019 1.00 0.00 2581 VAL A N 24
ATOM 22392 C CA . VAL A 1 39 ? -6.023 8.195 6.104 1.00 0.00 2581 VAL A CA 24
ATOM 22393 C C . VAL A 1 39 ? -5.414 7.893 7.450 1.00 0.00 2581 VAL A C 24
ATOM 22394 O O . VAL A 1 39 ? -6.139 7.545 8.390 1.00 0.00 2581 VAL A O 24
ATOM 22407 N N . GLY A 1 40 ? -4.111 7.950 7.529 1.00 0.00 2582 GLY A N 24
ATOM 22408 C CA . GLY A 1 40 ? -3.444 7.701 8.773 1.00 0.00 2582 GLY A CA 24
ATOM 22409 C C . GLY A 1 40 ? -3.417 6.250 9.114 1.00 0.00 2582 GLY A C 24
ATOM 22410 O O . GLY A 1 40 ? -2.900 5.438 8.360 1.00 0.00 2582 GLY A O 24
ATOM 22414 N N . GLU A 1 41 ? -4.034 5.923 10.205 1.00 0.00 2583 GLU A N 24
ATOM 22415 C CA . GLU A 1 41 ? -4.034 4.572 10.719 1.00 0.00 2583 GLU A CA 24
ATOM 22416 C C . GLU A 1 41 ? -5.099 3.728 10.031 1.00 0.00 2583 GLU A C 24
ATOM 22417 O O . GLU A 1 41 ? -4.954 2.518 9.886 1.00 0.00 2583 GLU A O 24
ATOM 22429 N N . ASP A 1 42 ? -6.155 4.384 9.581 1.00 0.00 2584 ASP A N 24
ATOM 22430 C CA . ASP A 1 42 ? -7.259 3.688 8.902 1.00 0.00 2584 ASP A CA 24
ATOM 22431 C C . ASP A 1 42 ? -6.927 3.425 7.467 1.00 0.00 2584 ASP A C 24
ATOM 22432 O O . ASP A 1 42 ? -7.643 2.699 6.775 1.00 0.00 2584 ASP A O 24
ATOM 22441 N N . ALA A 1 43 ? -5.852 4.020 7.026 1.00 0.00 2585 ALA A N 24
ATOM 22442 C CA . ALA A 1 43 ? -5.392 3.889 5.671 1.00 0.00 2585 ALA A CA 24
ATOM 22443 C C . ALA A 1 43 ? -4.916 2.469 5.406 1.00 0.00 2585 ALA A C 24
ATOM 22444 O O . ALA A 1 43 ? -4.277 1.849 6.272 1.00 0.00 2585 ALA A O 24
ATOM 22451 N N . PRO A 1 44 ? -5.248 1.917 4.234 1.00 0.00 2586 PRO A N 24
ATOM 22452 C CA . PRO A 1 44 ? -4.818 0.585 3.856 1.00 0.00 2586 PRO A CA 24
ATOM 22453 C C . PRO A 1 44 ? -3.298 0.523 3.726 1.00 0.00 2586 PRO A C 24
ATOM 22454 O O . PRO A 1 44 ? -2.639 1.531 3.414 1.00 0.00 2586 PRO A O 24
ATOM 22465 N N . LYS A 1 45 ? -2.735 -0.633 3.990 1.00 0.00 2587 LYS A N 24
ATOM 22466 C CA . LYS A 1 45 ? -1.299 -0.776 3.931 1.00 0.00 2587 LYS A CA 24
ATOM 22467 C C . LYS A 1 45 ? -0.904 -0.970 2.485 1.00 0.00 2587 LYS A C 24
ATOM 22468 O O . LYS A 1 45 ? -1.734 -1.347 1.667 1.00 0.00 2587 LYS A O 24
ATOM 22487 N N . ASN A 1 46 ? 0.360 -0.765 2.193 1.00 0.00 2588 ASN A N 24
ATOM 22488 C CA . ASN A 1 46 ? 0.922 -0.913 0.847 1.00 0.00 2588 ASN A CA 24
ATOM 22489 C C . ASN A 1 46 ? 0.662 -2.320 0.285 1.00 0.00 2588 ASN A C 24
ATOM 22490 O O . ASN A 1 46 ? 0.458 -2.493 -0.919 1.00 0.00 2588 ASN A O 24
ATOM 22501 N N . LYS A 1 47 ? 0.642 -3.309 1.162 1.00 0.00 2589 LYS A N 24
ATOM 22502 C CA . LYS A 1 47 ? 0.364 -4.681 0.758 1.00 0.00 2589 LYS A CA 24
ATOM 22503 C C . LYS A 1 47 ? -1.103 -4.874 0.314 1.00 0.00 2589 LYS A C 24
ATOM 22504 O O . LYS A 1 47 ? -1.371 -5.532 -0.682 1.00 0.00 2589 LYS A O 24
ATOM 22523 N N . ASP A 1 48 ? -2.042 -4.277 1.036 1.00 0.00 2590 ASP A N 24
ATOM 22524 C CA . ASP A 1 48 ? -3.480 -4.456 0.724 1.00 0.00 2590 ASP A CA 24
ATOM 22525 C C . ASP A 1 48 ? -3.953 -3.430 -0.284 1.00 0.00 2590 ASP A C 24
ATOM 22526 O O . ASP A 1 48 ? -5.044 -3.555 -0.844 1.00 0.00 2590 ASP A O 24
ATOM 22535 N N . LEU A 1 49 ? -3.114 -2.436 -0.511 1.00 0.00 2591 LEU A N 24
ATOM 22536 C CA . LEU A 1 49 ? -3.376 -1.299 -1.395 1.00 0.00 2591 LEU A CA 24
ATOM 22537 C C . LEU A 1 49 ? -3.924 -1.738 -2.756 1.00 0.00 2591 LEU A C 24
ATOM 22538 O O . LEU A 1 49 ? -4.987 -1.296 -3.165 1.00 0.00 2591 LEU A O 24
ATOM 22554 N N . VAL A 1 50 ? -3.232 -2.640 -3.416 1.00 0.00 2592 VAL A N 24
ATOM 22555 C CA . VAL A 1 50 ? -3.625 -3.079 -4.753 1.00 0.00 2592 VAL A CA 24
ATOM 22556 C C . VAL A 1 50 ? -5.015 -3.734 -4.779 1.00 0.00 2592 VAL A C 24
ATOM 22557 O O . VAL A 1 50 ? -5.777 -3.584 -5.740 1.00 0.00 2592 VAL A O 24
ATOM 22570 N N . GLU A 1 51 ? -5.344 -4.438 -3.720 1.00 0.00 2593 GLU A N 24
ATOM 22571 C CA . GLU A 1 51 ? -6.606 -5.108 -3.616 1.00 0.00 2593 GLU A CA 24
ATOM 22572 C C . GLU A 1 51 ? -7.702 -4.105 -3.376 1.00 0.00 2593 GLU A C 24
ATOM 22573 O O . GLU A 1 51 ? -8.729 -4.132 -4.037 1.00 0.00 2593 GLU A O 24
ATOM 22585 N N . TRP A 1 52 ? -7.436 -3.183 -2.467 1.00 0.00 2594 TRP A N 24
ATOM 22586 C CA . TRP A 1 52 ? -8.374 -2.121 -2.105 1.00 0.00 2594 TRP A CA 24
ATOM 22587 C C . TRP A 1 52 ? -8.727 -1.294 -3.351 1.00 0.00 2594 TRP A C 24
ATOM 22588 O O . TRP A 1 52 ? -9.837 -0.820 -3.502 1.00 0.00 2594 TRP A O 24
ATOM 22609 N N . LEU A 1 53 ? -7.768 -1.173 -4.243 1.00 0.00 2595 LEU A N 24
ATOM 22610 C CA . LEU A 1 53 ? -7.933 -0.447 -5.502 1.00 0.00 2595 LEU A CA 24
ATOM 22611 C C . LEU A 1 53 ? -8.864 -1.160 -6.452 1.00 0.00 2595 LEU A C 24
ATOM 22612 O O . LEU A 1 53 ? -9.566 -0.521 -7.242 1.00 0.00 2595 LEU A O 24
ATOM 22628 N N . LYS A 1 54 ? -8.852 -2.472 -6.408 1.00 0.00 2596 LYS A N 24
ATOM 22629 C CA . LYS A 1 54 ? -9.782 -3.248 -7.216 1.00 0.00 2596 LYS A CA 24
ATOM 22630 C C . LYS A 1 54 ? -11.175 -3.193 -6.596 1.00 0.00 2596 LYS A C 24
ATOM 22631 O O . LYS A 1 54 ? -12.186 -3.164 -7.300 1.00 0.00 2596 LYS A O 24
ATOM 22650 N N . LEU A 1 55 ? -11.207 -3.167 -5.273 1.00 0.00 2597 LEU A N 24
ATOM 22651 C CA . LEU A 1 55 ? -12.446 -3.041 -4.521 1.00 0.00 2597 LEU A CA 24
ATOM 22652 C C . LEU A 1 55 ? -13.076 -1.667 -4.726 1.00 0.00 2597 LEU A C 24
ATOM 22653 O O . LEU A 1 55 ? -14.294 -1.546 -4.857 1.00 0.00 2597 LEU A O 24
ATOM 22669 N N . HIS A 1 56 ? -12.246 -0.640 -4.769 1.00 0.00 2598 HIS A N 24
ATOM 22670 C CA . HIS A 1 56 ? -12.708 0.728 -4.940 1.00 0.00 2598 HIS A CA 24
ATOM 22671 C C . HIS A 1 56 ? -12.054 1.392 -6.149 1.00 0.00 2598 HIS A C 24
ATOM 22672 O O . HIS A 1 56 ? -11.071 2.113 -6.014 1.00 0.00 2598 HIS A O 24
ATOM 22686 N N . PRO A 1 57 ? -12.567 1.137 -7.360 1.00 0.00 2599 PRO A N 24
ATOM 22687 C CA . PRO A 1 57 ? -12.022 1.731 -8.585 1.00 0.00 2599 PRO A CA 24
ATOM 22688 C C . PRO A 1 57 ? -12.295 3.239 -8.664 1.00 0.00 2599 PRO A C 24
ATOM 22689 O O . PRO A 1 57 ? -11.596 3.969 -9.341 1.00 0.00 2599 PRO A O 24
ATOM 22700 N N . THR A 1 58 ? -13.268 3.685 -7.918 1.00 0.00 2600 THR A N 24
ATOM 22701 C CA . THR A 1 58 ? -13.683 5.070 -7.896 1.00 0.00 2600 THR A CA 24
ATOM 22702 C C . THR A 1 58 ? -13.018 5.820 -6.753 1.00 0.00 2600 THR A C 24
ATOM 22703 O O . THR A 1 58 ? -13.529 6.849 -6.274 1.00 0.00 2600 THR A O 24
ATOM 22714 N N . TYR A 1 59 ? -11.880 5.342 -6.326 1.00 0.00 2601 TYR A N 24
ATOM 22715 C CA . TYR A 1 59 ? -11.240 5.945 -5.208 1.00 0.00 2601 TYR A CA 24
ATOM 22716 C C . TYR A 1 59 ? -10.357 7.102 -5.678 1.00 0.00 2601 TYR A C 24
ATOM 22717 O O . TYR A 1 59 ? -10.148 7.303 -6.874 1.00 0.00 2601 TYR A O 24
ATOM 22735 N N . THR A 1 60 ? -9.883 7.850 -4.748 1.00 0.00 2602 THR A N 24
ATOM 22736 C CA . THR A 1 60 ? -9.013 8.952 -4.969 1.00 0.00 2602 THR A CA 24
ATOM 22737 C C . THR A 1 60 ? -7.952 8.926 -3.868 1.00 0.00 2602 THR A C 24
ATOM 22738 O O . THR A 1 60 ? -8.229 8.449 -2.761 1.00 0.00 2602 THR A O 24
ATOM 22749 N N . VAL A 1 61 ? -6.751 9.349 -4.170 1.00 0.00 2603 VAL A N 24
ATOM 22750 C CA . VAL A 1 61 ? -5.706 9.394 -3.178 1.00 0.00 2603 VAL A CA 24
ATOM 22751 C C . VAL A 1 61 ? -5.846 10.695 -2.391 1.00 0.00 2603 VAL A C 24
ATOM 22752 O O . VAL A 1 61 ? -5.932 11.781 -2.978 1.00 0.00 2603 VAL A O 24
ATOM 22765 N N . ASP A 1 62 ? -5.902 10.588 -1.083 1.00 0.00 2604 ASP A N 24
ATOM 22766 C CA . ASP A 1 62 ? -6.081 11.762 -0.222 1.00 0.00 2604 ASP A CA 24
ATOM 22767 C C . ASP A 1 62 ? -4.721 12.372 0.079 1.00 0.00 2604 ASP A C 24
ATOM 22768 O O . ASP A 1 62 ? -4.575 13.587 0.298 1.00 0.00 2604 ASP A O 24
ATOM 22777 N N . MET A 1 63 ? -3.725 11.512 0.058 1.00 0.00 2605 MET A N 24
ATOM 22778 C CA . MET A 1 63 ? -2.349 11.890 0.289 1.00 0.00 2605 MET A CA 24
ATOM 22779 C C . MET A 1 63 ? -1.834 12.698 -0.920 1.00 0.00 2605 MET A C 24
ATOM 22780 O O . MET A 1 63 ? -2.027 12.290 -2.068 1.00 0.00 2605 MET A O 24
ATOM 22794 N N . PRO A 1 64 ? -1.196 13.860 -0.684 1.00 0.00 2606 PRO A N 24
ATOM 22795 C CA . PRO A 1 64 ? -0.696 14.718 -1.766 1.00 0.00 2606 PRO A CA 24
ATOM 22796 C C . PRO A 1 64 ? 0.418 14.044 -2.569 1.00 0.00 2606 PRO A C 24
ATOM 22797 O O . PRO A 1 64 ? 0.415 14.059 -3.795 1.00 0.00 2606 PRO A O 24
ATOM 22808 N N . SER A 1 65 ? 1.335 13.445 -1.868 1.00 0.00 2607 SER A N 24
ATOM 22809 C CA . SER A 1 65 ? 2.456 12.776 -2.437 1.00 0.00 2607 SER A CA 24
ATOM 22810 C C . SER A 1 65 ? 3.008 11.858 -1.373 1.00 0.00 2607 SER A C 24
ATOM 22811 O O . SER A 1 65 ? 2.526 11.884 -0.239 1.00 0.00 2607 SER A O 24
ATOM 22819 N N . TYR A 1 66 ? 3.974 11.071 -1.709 1.00 0.00 2608 TYR A N 24
ATOM 22820 C CA . TYR A 1 66 ? 4.596 10.195 -0.766 1.00 0.00 2608 TYR A CA 24
ATOM 22821 C C . TYR A 1 66 ? 6.066 10.234 -1.047 1.00 0.00 2608 TYR A C 24
ATOM 22822 O O . TYR A 1 66 ? 6.459 10.807 -2.065 1.00 0.00 2608 TYR A O 24
ATOM 22840 N N . VAL A 1 67 ? 6.862 9.654 -0.175 1.00 0.00 2609 VAL A N 24
ATOM 22841 C CA . VAL A 1 67 ? 8.299 9.620 -0.352 1.00 0.00 2609 VAL A CA 24
ATOM 22842 C C . VAL A 1 67 ? 8.680 8.914 -1.674 1.00 0.00 2609 VAL A C 24
ATOM 22843 O O . VAL A 1 67 ? 8.408 7.721 -1.865 1.00 0.00 2609 VAL A O 24
ATOM 22856 N N . PRO A 1 68 ? 9.267 9.656 -2.626 1.00 0.00 2610 PRO A N 24
ATOM 22857 C CA . PRO A 1 68 ? 9.640 9.100 -3.897 1.00 0.00 2610 PRO A CA 24
ATOM 22858 C C . PRO A 1 68 ? 10.815 8.152 -3.750 1.00 0.00 2610 PRO A C 24
ATOM 22859 O O . PRO A 1 68 ? 11.968 8.571 -3.574 1.00 0.00 2610 PRO A O 24
ATOM 22870 N N . LYS A 1 69 ? 10.512 6.876 -3.730 1.00 0.00 2611 LYS A N 24
ATOM 22871 C CA . LYS A 1 69 ? 11.528 5.844 -3.620 1.00 0.00 2611 LYS A CA 24
ATOM 22872 C C . LYS A 1 69 ? 12.272 5.615 -4.933 1.00 0.00 2611 LYS A C 24
ATOM 22873 O O . LYS A 1 69 ? 13.206 4.828 -5.014 1.00 0.00 2611 LYS A O 24
ATOM 22892 N N . ASN A 1 70 ? 11.835 6.305 -5.944 1.00 0.00 2612 ASN A N 24
ATOM 22893 C CA . ASN A 1 70 ? 12.514 6.380 -7.210 1.00 0.00 2612 ASN A CA 24
ATOM 22894 C C . ASN A 1 70 ? 12.286 7.784 -7.700 1.00 0.00 2612 ASN A C 24
ATOM 22895 O O . ASN A 1 70 ? 11.219 8.116 -8.195 1.00 0.00 2612 ASN A O 24
ATOM 22906 N N . ALA A 1 71 ? 13.236 8.626 -7.456 1.00 0.00 2613 ALA A N 24
ATOM 22907 C CA . ALA A 1 71 ? 13.083 10.028 -7.735 1.00 0.00 2613 ALA A CA 24
ATOM 22908 C C . ALA A 1 71 ? 13.834 10.417 -8.973 1.00 0.00 2613 ALA A C 24
ATOM 22909 O O . ALA A 1 71 ? 14.906 9.861 -9.259 1.00 0.00 2613 ALA A O 24
ATOM 22916 N N . ASP A 1 72 ? 13.239 11.337 -9.730 1.00 0.00 2614 ASP A N 24
ATOM 22917 C CA . ASP A 1 72 ? 13.786 11.922 -10.965 1.00 0.00 2614 ASP A CA 24
ATOM 22918 C C . ASP A 1 72 ? 13.731 10.974 -12.146 1.00 0.00 2614 ASP A C 24
ATOM 22919 O O . ASP A 1 72 ? 13.979 11.395 -13.282 1.00 0.00 2614 ASP A O 24
ATOM 22928 N N . VAL A 1 73 ? 13.397 9.706 -11.864 1.00 0.00 2615 VAL A N 24
ATOM 22929 C CA . VAL A 1 73 ? 13.312 8.607 -12.819 1.00 0.00 2615 VAL A CA 24
ATOM 22930 C C . VAL A 1 73 ? 14.484 8.562 -13.795 1.00 0.00 2615 VAL A C 24
ATOM 22931 O O . VAL A 1 73 ? 14.430 9.073 -14.928 1.00 0.00 2615 VAL A O 24
ATOM 22944 N N . LEU A 1 74 ? 15.567 7.991 -13.307 1.00 0.00 2616 LEU A N 24
ATOM 22945 C CA . LEU A 1 74 ? 16.809 7.917 -14.036 1.00 0.00 2616 LEU A CA 24
ATOM 22946 C C . LEU A 1 74 ? 16.632 7.077 -15.285 1.00 0.00 2616 LEU A C 24
ATOM 22947 O O . LEU A 1 74 ? 16.306 5.885 -15.203 1.00 0.00 2616 LEU A O 24
ATOM 22963 N N . PHE A 1 75 ? 16.809 7.686 -16.422 1.00 0.00 2617 PHE A N 24
ATOM 22964 C CA . PHE A 1 75 ? 16.668 6.991 -17.665 1.00 0.00 2617 PHE A CA 24
ATOM 22965 C C . PHE A 1 75 ? 18.010 6.433 -18.082 1.00 0.00 2617 PHE A C 24
ATOM 22966 O O . PHE A 1 75 ? 18.926 7.175 -18.432 1.00 0.00 2617 PHE A O 24
ATOM 22983 N N . SER A 1 76 ? 18.144 5.153 -17.966 1.00 0.00 2618 SER A N 24
ATOM 22984 C CA . SER A 1 76 ? 19.342 4.479 -18.326 1.00 0.00 2618 SER A CA 24
ATOM 22985 C C . SER A 1 76 ? 18.972 3.276 -19.189 1.00 0.00 2618 SER A C 24
ATOM 22986 O O . SER A 1 76 ? 17.809 2.831 -19.167 1.00 0.00 2618 SER A O 24
ATOM 22994 N N . SER A 1 77 ? 19.904 2.787 -19.971 1.00 0.00 2619 SER A N 24
ATOM 22995 C CA . SER A 1 77 ? 19.645 1.664 -20.846 1.00 0.00 2619 SER A CA 24
ATOM 22996 C C . SER A 1 77 ? 20.397 0.400 -20.387 1.00 0.00 2619 SER A C 24
ATOM 22997 O O . SER A 1 77 ? 20.583 -0.547 -21.167 1.00 0.00 2619 SER A O 24
ATOM 23005 N N . PHE A 1 78 ? 20.786 0.376 -19.114 1.00 0.00 2620 PHE A N 24
ATOM 23006 C CA . PHE A 1 78 ? 21.471 -0.778 -18.554 1.00 0.00 2620 PHE A CA 24
ATOM 23007 C C . PHE A 1 78 ? 20.455 -1.877 -18.343 1.00 0.00 2620 PHE A C 24
ATOM 23008 O O . PHE A 1 78 ? 19.560 -1.749 -17.514 1.00 0.00 2620 PHE A O 24
ATOM 23025 N N . GLN A 1 79 ? 20.579 -2.944 -19.075 1.00 0.00 2621 GLN A N 24
ATOM 23026 C CA . GLN A 1 79 ? 19.614 -4.019 -18.987 1.00 0.00 2621 GLN A CA 24
ATOM 23027 C C . GLN A 1 79 ? 19.975 -5.027 -17.905 1.00 0.00 2621 GLN A C 24
ATOM 23028 O O . GLN A 1 79 ? 19.424 -6.125 -17.857 1.00 0.00 2621 GLN A O 24
ATOM 23042 N N . LYS A 1 80 ? 20.871 -4.645 -17.028 1.00 0.00 2622 LYS A N 24
ATOM 23043 C CA . LYS A 1 80 ? 21.236 -5.464 -15.901 1.00 0.00 2622 LYS A CA 24
ATOM 23044 C C . LYS A 1 80 ? 20.393 -5.032 -14.714 1.00 0.00 2622 LYS A C 24
ATOM 23045 O O . LYS A 1 80 ? 19.365 -5.681 -14.427 1.00 0.00 2622 LYS A O 24
ATOM 23065 N N . LEU A 1 21 ? 6.021 1.834 -2.721 1.00 0.00 2563 LEU A N 25
ATOM 23066 C CA . LEU A 1 21 ? 6.572 2.208 -1.422 1.00 0.00 2563 LEU A CA 25
ATOM 23067 C C . LEU A 1 21 ? 6.838 0.952 -0.595 1.00 0.00 2563 LEU A C 25
ATOM 23068 O O . LEU A 1 21 ? 6.726 -0.169 -1.118 1.00 0.00 2563 LEU A O 25
ATOM 23084 N N . ASP A 1 22 ? 7.206 1.145 0.677 1.00 0.00 2564 ASP A N 25
ATOM 23085 C CA . ASP A 1 22 ? 7.381 0.034 1.621 1.00 0.00 2564 ASP A CA 25
ATOM 23086 C C . ASP A 1 22 ? 6.024 -0.611 1.823 1.00 0.00 2564 ASP A C 25
ATOM 23087 O O . ASP A 1 22 ? 5.024 0.094 1.893 1.00 0.00 2564 ASP A O 25
ATOM 23096 N N . PRO A 1 23 ? 5.955 -1.938 1.959 1.00 0.00 2565 PRO A N 25
ATOM 23097 C CA . PRO A 1 23 ? 4.673 -2.659 2.091 1.00 0.00 2565 PRO A CA 25
ATOM 23098 C C . PRO A 1 23 ? 3.863 -2.222 3.323 1.00 0.00 2565 PRO A C 25
ATOM 23099 O O . PRO A 1 23 ? 2.624 -2.278 3.324 1.00 0.00 2565 PRO A O 25
ATOM 23110 N N . ASP A 1 24 ? 4.566 -1.750 4.335 1.00 0.00 2566 ASP A N 25
ATOM 23111 C CA . ASP A 1 24 ? 3.948 -1.329 5.587 1.00 0.00 2566 ASP A CA 25
ATOM 23112 C C . ASP A 1 24 ? 3.430 0.083 5.529 1.00 0.00 2566 ASP A C 25
ATOM 23113 O O . ASP A 1 24 ? 2.554 0.450 6.312 1.00 0.00 2566 ASP A O 25
ATOM 23122 N N . THR A 1 25 ? 3.946 0.866 4.609 1.00 0.00 2567 THR A N 25
ATOM 23123 C CA . THR A 1 25 ? 3.587 2.264 4.502 1.00 0.00 2567 THR A CA 25
ATOM 23124 C C . THR A 1 25 ? 2.095 2.423 4.217 1.00 0.00 2567 THR A C 25
ATOM 23125 O O . THR A 1 25 ? 1.529 1.675 3.429 1.00 0.00 2567 THR A O 25
ATOM 23136 N N . ARG A 1 26 ? 1.462 3.352 4.894 1.00 0.00 2568 ARG A N 25
ATOM 23137 C CA . ARG A 1 26 ? 0.058 3.576 4.696 1.00 0.00 2568 ARG A CA 25
ATOM 23138 C C . ARG A 1 26 ? -0.174 4.472 3.512 1.00 0.00 2568 ARG A C 25
ATOM 23139 O O . ARG A 1 26 ? 0.644 5.363 3.212 1.00 0.00 2568 ARG A O 25
ATOM 23160 N N . ILE A 1 27 ? -1.270 4.235 2.846 1.00 0.00 2569 ILE A N 25
ATOM 23161 C CA . ILE A 1 27 ? -1.685 5.032 1.748 1.00 0.00 2569 ILE A CA 25
ATOM 23162 C C . ILE A 1 27 ? -3.073 5.549 2.115 1.00 0.00 2569 ILE A C 25
ATOM 23163 O O . ILE A 1 27 ? -4.058 4.813 2.039 1.00 0.00 2569 ILE A O 25
ATOM 23179 N N . PRO A 1 28 ? -3.150 6.776 2.601 1.00 0.00 2570 PRO A N 25
ATOM 23180 C CA . PRO A 1 28 ? -4.414 7.409 2.949 1.00 0.00 2570 PRO A CA 25
ATOM 23181 C C . PRO A 1 28 ? -5.256 7.729 1.714 1.00 0.00 2570 PRO A C 25
ATOM 23182 O O . PRO A 1 28 ? -5.013 8.705 0.993 1.00 0.00 2570 PRO A O 25
ATOM 23193 N N . VAL A 1 29 ? -6.211 6.885 1.459 1.00 0.00 2571 VAL A N 25
ATOM 23194 C CA . VAL A 1 29 ? -7.066 7.007 0.311 1.00 0.00 2571 VAL A CA 25
ATOM 23195 C C . VAL A 1 29 ? -8.497 7.301 0.722 1.00 0.00 2571 VAL A C 25
ATOM 23196 O O . VAL A 1 29 ? -8.876 7.130 1.891 1.00 0.00 2571 VAL A O 25
ATOM 23209 N N . ILE A 1 30 ? -9.278 7.731 -0.224 1.00 0.00 2572 ILE A N 25
ATOM 23210 C CA . ILE A 1 30 ? -10.651 8.065 0.005 1.00 0.00 2572 ILE A CA 25
ATOM 23211 C C . ILE A 1 30 ? -11.483 7.588 -1.178 1.00 0.00 2572 ILE A C 25
ATOM 23212 O O . ILE A 1 30 ? -10.971 7.406 -2.270 1.00 0.00 2572 ILE A O 25
ATOM 23228 N N . ASN A 1 31 ? -12.716 7.325 -0.944 1.00 0.00 2573 ASN A N 25
ATOM 23229 C CA . ASN A 1 31 ? -13.639 7.002 -1.982 1.00 0.00 2573 ASN A CA 25
ATOM 23230 C C . ASN A 1 31 ? -14.581 8.169 -2.077 1.00 0.00 2573 ASN A C 25
ATOM 23231 O O . ASN A 1 31 ? -15.375 8.398 -1.163 1.00 0.00 2573 ASN A O 25
ATOM 23242 N N . LEU A 1 32 ? -14.489 8.901 -3.154 1.00 0.00 2574 LEU A N 25
ATOM 23243 C CA . LEU A 1 32 ? -15.267 10.126 -3.321 1.00 0.00 2574 LEU A CA 25
ATOM 23244 C C . LEU A 1 32 ? -16.733 9.833 -3.541 1.00 0.00 2574 LEU A C 25
ATOM 23245 O O . LEU A 1 32 ? -17.598 10.607 -3.123 1.00 0.00 2574 LEU A O 25
ATOM 23261 N N . GLU A 1 33 ? -17.015 8.715 -4.158 1.00 0.00 2575 GLU A N 25
ATOM 23262 C CA . GLU A 1 33 ? -18.372 8.354 -4.459 1.00 0.00 2575 GLU A CA 25
ATOM 23263 C C . GLU A 1 33 ? -19.079 7.854 -3.221 1.00 0.00 2575 GLU A C 25
ATOM 23264 O O . GLU A 1 33 ? -20.216 8.225 -2.947 1.00 0.00 2575 GLU A O 25
ATOM 23276 N N . ASP A 1 34 ? -18.389 7.056 -2.452 1.00 0.00 2576 ASP A N 25
ATOM 23277 C CA . ASP A 1 34 ? -18.967 6.475 -1.255 1.00 0.00 2576 ASP A CA 25
ATOM 23278 C C . ASP A 1 34 ? -18.978 7.492 -0.126 1.00 0.00 2576 ASP A C 25
ATOM 23279 O O . ASP A 1 34 ? -20.020 7.782 0.462 1.00 0.00 2576 ASP A O 25
ATOM 23288 N N . GLY A 1 35 ? -17.827 8.060 0.137 1.00 0.00 2577 GLY A N 25
ATOM 23289 C CA . GLY A 1 35 ? -17.694 8.996 1.218 1.00 0.00 2577 GLY A CA 25
ATOM 23290 C C . GLY A 1 35 ? -16.709 8.513 2.260 1.00 0.00 2577 GLY A C 25
ATOM 23291 O O . GLY A 1 35 ? -16.320 9.270 3.153 1.00 0.00 2577 GLY A O 25
ATOM 23295 N N . THR A 1 36 ? -16.299 7.256 2.141 1.00 0.00 2578 THR A N 25
ATOM 23296 C CA . THR A 1 36 ? -15.376 6.656 3.030 1.00 0.00 2578 THR A CA 25
ATOM 23297 C C . THR A 1 36 ? -13.957 7.253 2.816 1.00 0.00 2578 THR A C 25
ATOM 23298 O O . THR A 1 36 ? -13.563 7.480 1.681 1.00 0.00 2578 THR A O 25
ATOM 23309 N N . ARG A 1 37 ? -13.192 7.421 3.890 1.00 0.00 2579 ARG A N 25
ATOM 23310 C CA . ARG A 1 37 ? -11.888 8.012 3.847 1.00 0.00 2579 ARG A CA 25
ATOM 23311 C C . ARG A 1 37 ? -11.073 7.290 4.856 1.00 0.00 2579 ARG A C 25
ATOM 23312 O O . ARG A 1 37 ? -11.511 7.127 5.989 1.00 0.00 2579 ARG A O 25
ATOM 23333 N N . LEU A 1 38 ? -9.937 6.827 4.465 1.00 0.00 2580 LEU A N 25
ATOM 23334 C CA . LEU A 1 38 ? -9.128 6.044 5.338 1.00 0.00 2580 LEU A CA 25
ATOM 23335 C C . LEU A 1 38 ? -7.766 6.659 5.404 1.00 0.00 2580 LEU A C 25
ATOM 23336 O O . LEU A 1 38 ? -6.978 6.534 4.467 1.00 0.00 2580 LEU A O 25
ATOM 23352 N N . VAL A 1 39 ? -7.509 7.372 6.463 1.00 0.00 2581 VAL A N 25
ATOM 23353 C CA . VAL A 1 39 ? -6.240 8.025 6.638 1.00 0.00 2581 VAL A CA 25
ATOM 23354 C C . VAL A 1 39 ? -5.586 7.572 7.939 1.00 0.00 2581 VAL A C 25
ATOM 23355 O O . VAL A 1 39 ? -6.249 6.992 8.811 1.00 0.00 2581 VAL A O 25
ATOM 23368 N N . GLY A 1 40 ? -4.301 7.805 8.048 1.00 0.00 2582 GLY A N 25
ATOM 23369 C CA . GLY A 1 40 ? -3.564 7.454 9.231 1.00 0.00 2582 GLY A CA 25
ATOM 23370 C C . GLY A 1 40 ? -3.345 5.981 9.331 1.00 0.00 2582 GLY A C 25
ATOM 23371 O O . GLY A 1 40 ? -2.939 5.343 8.365 1.00 0.00 2582 GLY A O 25
ATOM 23375 N N . GLU A 1 41 ? -3.662 5.433 10.473 1.00 0.00 2583 GLU A N 25
ATOM 23376 C CA . GLU A 1 41 ? -3.502 4.015 10.724 1.00 0.00 2583 GLU A CA 25
ATOM 23377 C C . GLU A 1 41 ? -4.588 3.255 10.000 1.00 0.00 2583 GLU A C 25
ATOM 23378 O O . GLU A 1 41 ? -4.391 2.122 9.569 1.00 0.00 2583 GLU A O 25
ATOM 23390 N N . ASP A 1 42 ? -5.719 3.925 9.833 1.00 0.00 2584 ASP A N 25
ATOM 23391 C CA . ASP A 1 42 ? -6.920 3.336 9.250 1.00 0.00 2584 ASP A CA 25
ATOM 23392 C C . ASP A 1 42 ? -6.792 3.214 7.757 1.00 0.00 2584 ASP A C 25
ATOM 23393 O O . ASP A 1 42 ? -7.621 2.573 7.098 1.00 0.00 2584 ASP A O 25
ATOM 23402 N N . ALA A 1 43 ? -5.762 3.819 7.230 1.00 0.00 2585 ALA A N 25
ATOM 23403 C CA . ALA A 1 43 ? -5.452 3.743 5.837 1.00 0.00 2585 ALA A CA 25
ATOM 23404 C C . ALA A 1 43 ? -4.885 2.365 5.524 1.00 0.00 2585 ALA A C 25
ATOM 23405 O O . ALA A 1 43 ? -4.235 1.745 6.385 1.00 0.00 2585 ALA A O 25
ATOM 23412 N N . PRO A 1 44 ? -5.152 1.839 4.331 1.00 0.00 2586 PRO A N 25
ATOM 23413 C CA . PRO A 1 44 ? -4.609 0.559 3.918 1.00 0.00 2586 PRO A CA 25
ATOM 23414 C C . PRO A 1 44 ? -3.092 0.633 3.731 1.00 0.00 2586 PRO A C 25
ATOM 23415 O O . PRO A 1 44 ? -2.532 1.706 3.403 1.00 0.00 2586 PRO A O 25
ATOM 23426 N N . LYS A 1 45 ? -2.425 -0.464 3.994 1.00 0.00 2587 LYS A N 25
ATOM 23427 C CA . LYS A 1 45 ? -1.001 -0.549 3.795 1.00 0.00 2587 LYS A CA 25
ATOM 23428 C C . LYS A 1 45 ? -0.721 -0.677 2.309 1.00 0.00 2587 LYS A C 25
ATOM 23429 O O . LYS A 1 45 ? -1.563 -1.160 1.567 1.00 0.00 2587 LYS A O 25
ATOM 23448 N N . ASN A 1 46 ? 0.451 -0.268 1.897 1.00 0.00 2588 ASN A N 25
ATOM 23449 C CA . ASN A 1 46 ? 0.875 -0.282 0.483 1.00 0.00 2588 ASN A CA 25
ATOM 23450 C C . ASN A 1 46 ? 0.765 -1.675 -0.144 1.00 0.00 2588 ASN A C 25
ATOM 23451 O O . ASN A 1 46 ? 0.456 -1.818 -1.334 1.00 0.00 2588 ASN A O 25
ATOM 23462 N N . LYS A 1 47 ? 0.976 -2.698 0.669 1.00 0.00 2589 LYS A N 25
ATOM 23463 C CA . LYS A 1 47 ? 0.869 -4.079 0.209 1.00 0.00 2589 LYS A CA 25
ATOM 23464 C C . LYS A 1 47 ? -0.606 -4.476 -0.024 1.00 0.00 2589 LYS A C 25
ATOM 23465 O O . LYS A 1 47 ? -0.915 -5.280 -0.901 1.00 0.00 2589 LYS A O 25
ATOM 23484 N N . ASP A 1 48 ? -1.502 -3.882 0.741 1.00 0.00 2590 ASP A N 25
ATOM 23485 C CA . ASP A 1 48 ? -2.941 -4.179 0.651 1.00 0.00 2590 ASP A CA 25
ATOM 23486 C C . ASP A 1 48 ? -3.646 -3.210 -0.270 1.00 0.00 2590 ASP A C 25
ATOM 23487 O O . ASP A 1 48 ? -4.813 -3.404 -0.614 1.00 0.00 2590 ASP A O 25
ATOM 23496 N N . LEU A 1 49 ? -2.931 -2.170 -0.667 1.00 0.00 2591 LEU A N 25
ATOM 23497 C CA . LEU A 1 49 ? -3.447 -1.113 -1.530 1.00 0.00 2591 LEU A CA 25
ATOM 23498 C C . LEU A 1 49 ? -4.074 -1.693 -2.792 1.00 0.00 2591 LEU A C 25
ATOM 23499 O O . LEU A 1 49 ? -5.220 -1.419 -3.103 1.00 0.00 2591 LEU A O 25
ATOM 23515 N N . VAL A 1 50 ? -3.323 -2.545 -3.462 1.00 0.00 2592 VAL A N 25
ATOM 23516 C CA . VAL A 1 50 ? -3.751 -3.180 -4.710 1.00 0.00 2592 VAL A CA 25
ATOM 23517 C C . VAL A 1 50 ? -5.083 -3.938 -4.560 1.00 0.00 2592 VAL A C 25
ATOM 23518 O O . VAL A 1 50 ? -5.914 -3.936 -5.466 1.00 0.00 2592 VAL A O 25
ATOM 23531 N N . GLU A 1 51 ? -5.287 -4.529 -3.402 1.00 0.00 2593 GLU A N 25
ATOM 23532 C CA . GLU A 1 51 ? -6.482 -5.273 -3.103 1.00 0.00 2593 GLU A CA 25
ATOM 23533 C C . GLU A 1 51 ? -7.651 -4.332 -2.921 1.00 0.00 2593 GLU A C 25
ATOM 23534 O O . GLU A 1 51 ? -8.711 -4.525 -3.512 1.00 0.00 2593 GLU A O 25
ATOM 23546 N N . TRP A 1 52 ? -7.426 -3.275 -2.154 1.00 0.00 2594 TRP A N 25
ATOM 23547 C CA . TRP A 1 52 ? -8.461 -2.293 -1.858 1.00 0.00 2594 TRP A CA 25
ATOM 23548 C C . TRP A 1 52 ? -8.910 -1.615 -3.155 1.00 0.00 2594 TRP A C 25
ATOM 23549 O O . TRP A 1 52 ? -10.087 -1.328 -3.349 1.00 0.00 2594 TRP A O 25
ATOM 23570 N N . LEU A 1 53 ? -7.961 -1.426 -4.054 1.00 0.00 2595 LEU A N 25
ATOM 23571 C CA . LEU A 1 53 ? -8.209 -0.823 -5.368 1.00 0.00 2595 LEU A CA 25
ATOM 23572 C C . LEU A 1 53 ? -9.112 -1.693 -6.222 1.00 0.00 2595 LEU A C 25
ATOM 23573 O O . LEU A 1 53 ? -9.911 -1.189 -7.010 1.00 0.00 2595 LEU A O 25
ATOM 23589 N N . LYS A 1 54 ? -8.984 -2.996 -6.064 1.00 0.00 2596 LYS A N 25
ATOM 23590 C CA . LYS A 1 54 ? -9.833 -3.945 -6.778 1.00 0.00 2596 LYS A CA 25
ATOM 23591 C C . LYS A 1 54 ? -11.271 -3.849 -6.301 1.00 0.00 2596 LYS A C 25
ATOM 23592 O O . LYS A 1 54 ? -12.205 -4.159 -7.042 1.00 0.00 2596 LYS A O 25
ATOM 23611 N N . LEU A 1 55 ? -11.452 -3.447 -5.063 1.00 0.00 2597 LEU A N 25
ATOM 23612 C CA . LEU A 1 55 ? -12.777 -3.223 -4.543 1.00 0.00 2597 LEU A CA 25
ATOM 23613 C C . LEU A 1 55 ? -13.282 -1.841 -4.929 1.00 0.00 2597 LEU A C 25
ATOM 23614 O O . LEU A 1 55 ? -14.471 -1.666 -5.231 1.00 0.00 2597 LEU A O 25
ATOM 23630 N N . HIS A 1 56 ? -12.390 -0.869 -4.965 1.00 0.00 2598 HIS A N 25
ATOM 23631 C CA . HIS A 1 56 ? -12.789 0.512 -5.190 1.00 0.00 2598 HIS A CA 25
ATOM 23632 C C . HIS A 1 56 ? -12.062 1.169 -6.345 1.00 0.00 2598 HIS A C 25
ATOM 23633 O O . HIS A 1 56 ? -11.088 1.876 -6.141 1.00 0.00 2598 HIS A O 25
ATOM 23647 N N . PRO A 1 57 ? -12.515 0.955 -7.591 1.00 0.00 2599 PRO A N 25
ATOM 23648 C CA . PRO A 1 57 ? -11.928 1.631 -8.756 1.00 0.00 2599 PRO A CA 25
ATOM 23649 C C . PRO A 1 57 ? -12.332 3.111 -8.772 1.00 0.00 2599 PRO A C 25
ATOM 23650 O O . PRO A 1 57 ? -11.723 3.942 -9.445 1.00 0.00 2599 PRO A O 25
ATOM 23661 N N . THR A 1 58 ? -13.327 3.413 -7.962 1.00 0.00 2600 THR A N 25
ATOM 23662 C CA . THR A 1 58 ? -13.927 4.713 -7.822 1.00 0.00 2600 THR A CA 25
ATOM 23663 C C . THR A 1 58 ? -13.246 5.518 -6.714 1.00 0.00 2600 THR A C 25
ATOM 23664 O O . THR A 1 58 ? -13.774 6.531 -6.234 1.00 0.00 2600 THR A O 25
ATOM 23675 N N . TYR A 1 59 ? -12.069 5.089 -6.318 1.00 0.00 2601 TYR A N 25
ATOM 23676 C CA . TYR A 1 59 ? -11.398 5.730 -5.232 1.00 0.00 2601 TYR A CA 25
ATOM 23677 C C . TYR A 1 59 ? -10.552 6.910 -5.738 1.00 0.00 2601 TYR A C 25
ATOM 23678 O O . TYR A 1 59 ? -10.487 7.185 -6.945 1.00 0.00 2601 TYR A O 25
ATOM 23696 N N . THR A 1 60 ? -9.948 7.595 -4.822 1.00 0.00 2602 THR A N 25
ATOM 23697 C CA . THR A 1 60 ? -9.055 8.686 -5.064 1.00 0.00 2602 THR A CA 25
ATOM 23698 C C . THR A 1 60 ? -8.027 8.694 -3.929 1.00 0.00 2602 THR A C 25
ATOM 23699 O O . THR A 1 60 ? -8.357 8.336 -2.795 1.00 0.00 2602 THR A O 25
ATOM 23710 N N . VAL A 1 61 ? -6.800 9.019 -4.224 1.00 0.00 2603 VAL A N 25
ATOM 23711 C CA . VAL A 1 61 ? -5.784 9.074 -3.203 1.00 0.00 2603 VAL A CA 25
ATOM 23712 C C . VAL A 1 61 ? -5.911 10.406 -2.476 1.00 0.00 2603 VAL A C 25
ATOM 23713 O O . VAL A 1 61 ? -5.859 11.464 -3.105 1.00 0.00 2603 VAL A O 25
ATOM 23726 N N . ASP A 1 62 ? -6.102 10.362 -1.173 1.00 0.00 2604 ASP A N 25
ATOM 23727 C CA . ASP A 1 62 ? -6.288 11.584 -0.401 1.00 0.00 2604 ASP A CA 25
ATOM 23728 C C . ASP A 1 62 ? -4.931 12.162 -0.070 1.00 0.00 2604 ASP A C 25
ATOM 23729 O O . ASP A 1 62 ? -4.648 13.330 -0.339 1.00 0.00 2604 ASP A O 25
ATOM 23738 N N . MET A 1 63 ? -4.093 11.338 0.476 1.00 0.00 2605 MET A N 25
ATOM 23739 C CA . MET A 1 63 ? -2.712 11.672 0.715 1.00 0.00 2605 MET A CA 25
ATOM 23740 C C . MET A 1 63 ? -1.896 10.642 0.001 1.00 0.00 2605 MET A C 25
ATOM 23741 O O . MET A 1 63 ? -2.224 9.471 0.086 1.00 0.00 2605 MET A O 25
ATOM 23755 N N . PRO A 1 64 ? -0.805 11.027 -0.679 1.00 0.00 2606 PRO A N 25
ATOM 23756 C CA . PRO A 1 64 ? 0.037 10.078 -1.433 1.00 0.00 2606 PRO A CA 25
ATOM 23757 C C . PRO A 1 64 ? 0.587 8.965 -0.543 1.00 0.00 2606 PRO A C 25
ATOM 23758 O O . PRO A 1 64 ? 0.828 7.844 -0.999 1.00 0.00 2606 PRO A O 25
ATOM 23769 N N . SER A 1 65 ? 0.729 9.286 0.732 1.00 0.00 2607 SER A N 25
ATOM 23770 C CA . SER A 1 65 ? 1.263 8.390 1.716 1.00 0.00 2607 SER A CA 25
ATOM 23771 C C . SER A 1 65 ? 1.251 9.081 3.074 1.00 0.00 2607 SER A C 25
ATOM 23772 O O . SER A 1 65 ? 1.033 8.449 4.111 1.00 0.00 2607 SER A O 25
ATOM 23780 N N . TYR A 1 66 ? 1.458 10.377 3.055 1.00 0.00 2608 TYR A N 25
ATOM 23781 C CA . TYR A 1 66 ? 1.526 11.163 4.254 1.00 0.00 2608 TYR A CA 25
ATOM 23782 C C . TYR A 1 66 ? 1.182 12.607 3.904 1.00 0.00 2608 TYR A C 25
ATOM 23783 O O . TYR A 1 66 ? 0.705 12.874 2.786 1.00 0.00 2608 TYR A O 25
ATOM 23801 N N . VAL A 1 67 ? 1.434 13.510 4.833 1.00 0.00 2609 VAL A N 25
ATOM 23802 C CA . VAL A 1 67 ? 1.126 14.935 4.699 1.00 0.00 2609 VAL A CA 25
ATOM 23803 C C . VAL A 1 67 ? 1.975 15.611 3.590 1.00 0.00 2609 VAL A C 25
ATOM 23804 O O . VAL A 1 67 ? 2.926 15.013 3.073 1.00 0.00 2609 VAL A O 25
ATOM 23817 N N . PRO A 1 68 ? 1.620 16.845 3.172 1.00 0.00 2610 PRO A N 25
ATOM 23818 C CA . PRO A 1 68 ? 2.424 17.595 2.217 1.00 0.00 2610 PRO A CA 25
ATOM 23819 C C . PRO A 1 68 ? 3.709 18.107 2.868 1.00 0.00 2610 PRO A C 25
ATOM 23820 O O . PRO A 1 68 ? 3.716 19.117 3.589 1.00 0.00 2610 PRO A O 25
ATOM 23831 N N . LYS A 1 69 ? 4.775 17.380 2.654 1.00 0.00 2611 LYS A N 25
ATOM 23832 C CA . LYS A 1 69 ? 6.048 17.682 3.259 1.00 0.00 2611 LYS A CA 25
ATOM 23833 C C . LYS A 1 69 ? 6.960 18.393 2.273 1.00 0.00 2611 LYS A C 25
ATOM 23834 O O . LYS A 1 69 ? 7.970 19.003 2.668 1.00 0.00 2611 LYS A O 25
ATOM 23853 N N . ASN A 1 70 ? 6.627 18.319 0.990 1.00 0.00 2612 ASN A N 25
ATOM 23854 C CA . ASN A 1 70 ? 7.365 19.079 -0.010 1.00 0.00 2612 ASN A CA 25
ATOM 23855 C C . ASN A 1 70 ? 7.165 20.541 0.322 1.00 0.00 2612 ASN A C 25
ATOM 23856 O O . ASN A 1 70 ? 6.041 20.941 0.662 1.00 0.00 2612 ASN A O 25
ATOM 23867 N N . ALA A 1 71 ? 8.239 21.313 0.279 1.00 0.00 2613 ALA A N 25
ATOM 23868 C CA . ALA A 1 71 ? 8.242 22.703 0.738 1.00 0.00 2613 ALA A CA 25
ATOM 23869 C C . ALA A 1 71 ? 7.397 23.653 -0.109 1.00 0.00 2613 ALA A C 25
ATOM 23870 O O . ALA A 1 71 ? 7.912 24.429 -0.920 1.00 0.00 2613 ALA A O 25
ATOM 23877 N N . ASP A 1 72 ? 6.112 23.526 0.058 1.00 0.00 2614 ASP A N 25
ATOM 23878 C CA . ASP A 1 72 ? 5.086 24.362 -0.540 1.00 0.00 2614 ASP A CA 25
ATOM 23879 C C . ASP A 1 72 ? 3.784 23.806 -0.035 1.00 0.00 2614 ASP A C 25
ATOM 23880 O O . ASP A 1 72 ? 3.271 22.823 -0.578 1.00 0.00 2614 ASP A O 25
ATOM 23889 N N . VAL A 1 73 ? 3.308 24.333 1.056 1.00 0.00 2615 VAL A N 25
ATOM 23890 C CA . VAL A 1 73 ? 2.108 23.817 1.664 1.00 0.00 2615 VAL A CA 25
ATOM 23891 C C . VAL A 1 73 ? 1.314 24.933 2.319 1.00 0.00 2615 VAL A C 25
ATOM 23892 O O . VAL A 1 73 ? 1.850 25.742 3.094 1.00 0.00 2615 VAL A O 25
ATOM 23905 N N . LEU A 1 74 ? 0.063 24.996 1.975 1.00 0.00 2616 LEU A N 25
ATOM 23906 C CA . LEU A 1 74 ? -0.824 25.985 2.494 1.00 0.00 2616 LEU A CA 25
ATOM 23907 C C . LEU A 1 74 ? -1.545 25.398 3.702 1.00 0.00 2616 LEU A C 25
ATOM 23908 O O . LEU A 1 74 ? -1.555 24.165 3.886 1.00 0.00 2616 LEU A O 25
ATOM 23924 N N . PHE A 1 75 ? -2.084 26.250 4.547 1.00 0.00 2617 PHE A N 25
ATOM 23925 C CA . PHE A 1 75 ? -2.860 25.804 5.678 1.00 0.00 2617 PHE A CA 25
ATOM 23926 C C . PHE A 1 75 ? -4.140 25.144 5.175 1.00 0.00 2617 PHE A C 25
ATOM 23927 O O . PHE A 1 75 ? -4.819 25.672 4.287 1.00 0.00 2617 PHE A O 25
ATOM 23944 N N . SER A 1 76 ? -4.439 23.993 5.698 1.00 0.00 2618 SER A N 25
ATOM 23945 C CA . SER A 1 76 ? -5.591 23.253 5.279 1.00 0.00 2618 SER A CA 25
ATOM 23946 C C . SER A 1 76 ? -6.814 23.765 6.044 1.00 0.00 2618 SER A C 25
ATOM 23947 O O . SER A 1 76 ? -6.705 24.689 6.867 1.00 0.00 2618 SER A O 25
ATOM 23955 N N . SER A 1 77 ? -7.943 23.191 5.783 1.00 0.00 2619 SER A N 25
ATOM 23956 C CA . SER A 1 77 ? -9.132 23.569 6.430 1.00 0.00 2619 SER A CA 25
ATOM 23957 C C . SER A 1 77 ? -9.151 22.970 7.826 1.00 0.00 2619 SER A C 25
ATOM 23958 O O . SER A 1 77 ? -9.288 21.757 7.995 1.00 0.00 2619 SER A O 25
ATOM 23966 N N . PHE A 1 78 ? -8.913 23.810 8.810 1.00 0.00 2620 PHE A N 25
ATOM 23967 C CA . PHE A 1 78 ? -8.947 23.399 10.203 1.00 0.00 2620 PHE A CA 25
ATOM 23968 C C . PHE A 1 78 ? -10.318 22.834 10.509 1.00 0.00 2620 PHE A C 25
ATOM 23969 O O . PHE A 1 78 ? -10.446 21.784 11.160 1.00 0.00 2620 PHE A O 25
ATOM 23986 N N . GLN A 1 79 ? -11.341 23.571 10.034 1.00 0.00 2621 GLN A N 25
ATOM 23987 C CA . GLN A 1 79 ? -12.766 23.200 10.089 1.00 0.00 2621 GLN A CA 25
ATOM 23988 C C . GLN A 1 79 ? -13.258 23.053 11.545 1.00 0.00 2621 GLN A C 25
ATOM 23989 O O . GLN A 1 79 ? -14.382 22.606 11.812 1.00 0.00 2621 GLN A O 25
ATOM 24003 N N . LYS A 1 80 ? -12.449 23.483 12.459 1.00 0.00 2622 LYS A N 25
ATOM 24004 C CA . LYS A 1 80 ? -12.712 23.358 13.849 1.00 0.00 2622 LYS A CA 25
ATOM 24005 C C . LYS A 1 80 ? -11.911 24.433 14.536 1.00 0.00 2622 LYS A C 25
ATOM 24006 O O . LYS A 1 80 ? -10.683 24.283 14.652 1.00 0.00 2622 LYS A O 25
#

GO terms:
  GO:0005634 nucleus (C, IDA)
  GO:0016887 ATP hydrolysis activity (F, EXP)
  GO:0005515 protein binding (F, IPI)
  GO:0005634 nucleus (C, TAS)
  GO:0003682 chromatin binding (F, TAS)
  GO:0001501 skeletal system development (P, IMP)
  GO:0001701 in utero embryonic development (P, IMP)
  GO:0003007 heart morphogenesis (P, IMP)
  GO:0042472 inner ear morphogenesis (P, IMP)
  GO:0043584 nose development (P, IMP)
  GO:0021545 cranial nerve development (P, IMP)
  GO:0030217 T cell differentiation (P, IMP)
  GO:0050890 cognition (P, IMP)
  GO:0060041 retina development in camera-type eye (P, IMP)
  GO:0060123 regulation of growth hormone secretion (P, IMP)
  GO:0060173 limb development (P, IMP)
  GO:0060324 face development (P, IMP)
  GO:0048806 genitalia development (P, IMP)
  GO:0007417 central nervous system development (P, IMP)
  GO:0062009 secondary palate development (P, IMP)

Organism: Homo sapiens (NCBI:txid9606)

Nearest PDB structures (foldseek):
  2ckc-assembly1_A  TM=7.671E-01  e=2.413E-09  Homo sapiens
  2v0e-assembly1_A  TM=6.959E-01  e=1.128E-07  Homo sapiens
  2cka-assembly1_A  TM=7.514E-01  e=1.163E-03  Homo sapiens
  2dl6-assembly1_A  TM=7.463E-01  e=8.878E-04  Homo sapiens
  6sy2-assembly1_A  TM=7.363E-01  e=3.390E-02  Homo sapiens

Sequence (60 aa):
LDPDTRIPVINLEDGTRLVGEDAPKNKDLVEWLKLHPTYTVDMPSYVPKNADVLFSSFQKLDPDTRIPVINLEDGTRLVGEDAPKNKDLVEWLKLHPTYTVDMPSYVPKNADVLFSSFQKLDPDTRIPVINLEDGTRLVGEDAPKNKDLVEWLKLHPTYTVDMPSYVPKNADVLFSSFQKLDPDTRIPVINLEDGTRLVGEDAPKNKDLVEWLKLHPTYTVDMPSYVPKNADVLFSSFQKLDPDTRIPVINLEDGTRLVGEDAPKNKDLVEWLKLHPTYTVDMPSYVPKNADVLFSSFQKLDPDTRIPVINLEDGTRLVGEDAPKNKDLVEWLKLHPTYTVDMPSYVPKNADVLFSSFQKLDPDTRIPVINLEDGTRLVGEDAPKNKDLVEWLKLHPTYTVDMPSYVPKNADVLFSSFQKLDPDTRIPVINLEDGTRLVGEDAPKNKDLVEWLKLHPTYTVDMPSYVPKNADVLFSSFQKLDPDTRIPVINLEDGTRLVGEDAPKNKDLVEWLKLHPTYTVDMPSYVPKNADVLFSSFQKLDPDTRIPVINLEDGTRLVGEDAPKNKDLVEWLKLHPTYTVDMPSYVPKNADVLFSSFQKLDPDTRIPVINLEDGTRLVGEDAPKNKDLVEWLKLHPTYTVDMPSYVPKNADVLFSSFQKLDPDTRIPVINLEDGTRLVGEDAPKNKDLVEWLKLHPTYTVDMPSYVPKNADVLFSSFQKLDPDTRIPVINLEDGTRLVGEDAPKNKDLVEWLKLHPTYTVDMPSYVPKNADVLFSSFQKLDPDTRIPVINLEDGTRLVGEDAPKNKDLVEWLKLHPTYTVDMPSYVPKNADVLFSSFQKLDPDTRIPVINLEDGTRLVGEDAPKNKDLVEWLKLHPTYTVDMPSYVPKNADVLFSSFQKLDPDTRIPVINLEDGTRLVGEDAPKNKDLVEWLKLHPTYTVDMPSYVPKNADVLFSSFQKLDPDTRIPVINLEDGTRLVGEDAPKNKDLVEWLKLHPTYTVDMPSYVPKNADVLFSSFQKLDPDTRIPVINLEDGTRLVGEDAPKNKDLVEWLKLHPTYTVDMPSYVPKNADVLFSSFQKLDPDTRIPVINLEDGTRLVGEDAPKNKDLVEWLKLHPTYTVDMPSYVPKNADVLFSSFQKLDPDTRIPVINLEDGTRLVGEDAPKNKDLVEWLKLHPTYTVDMPSYVPKNADVLFSSFQKLDPDTRIPVINLEDGTRLVGEDAPKNKDLVEWLKLHPTYTVDMPSYVPKNADVLFSSFQKLDPDTRIPVINLEDGTRLVGEDAPKNKDLVEWLKLHPTYTVDMPSYVPKNADVLFSSFQKLDPDTRIPVINLEDGTRLVGEDAPKNKDLVEWLKLHPTYTVDMPSYVPKNADVLFSSFQKLDPDTRIPVINLEDGTRLVGEDAPKNKDLVEWLKLHPTYTVDMPSYVPKNADVLFSSFQKLDPDTRIPVINLEDGTRLVGEDAPKNKDLVEWLKLHPTYTVDMPSYVPKNADVLFSSFQK

Secondary structure (DSSP, 8-state):
--TT-B--EEETTTTEEE-TTSSPBHHHHHHHHHH-TTEEES-------TTTTS-S----

CATH classification: 3.40.5.120

InterPro domains:
  IPR000330 SNF2, N-terminal domain [PF00176] (971-1257)
  IPR000953 Chromo/chromo shadow domain [PS50013] (800-867)
  IPR000953 Chromo/chromo shadow domain [PS50013] (882-947)
  IPR000953 Chromo/chromo shadow domain [SM00298] (799-864)
  IPR000953 Chromo/chromo shadow domain [SM00298] (880-937)
  IPR001650 Helicase, C-terminal domain-like [PF00271] (1292-1404)
  IPR001650 Helicase, C-terminal domain-like [PS51194] (1294-1464)
  IPR001650 Helicase, C-terminal domain-like [SM00490] (1320-1404)
  IPR006576 BRK domain [PF07533] (2563-2604)
  IPR006576 BRK domain [PF07533] (2641-2684)
  IPR006576 BRK domain [SM00592] (2564-2613)
  IPR006576 BRK domain [SM00592] (2642-2686)
  IPR014001 Helicase superfamily 1/2, ATP-binding domain [PS51192] (980-1154)
  IPR014001 Helicase superfamily 1/2, ATP-binding domain [SM00487] (964-1165)
  IPR016197 Chromo-like domain superfamily [SSF54160] (783-863)
  IPR016197 Chromo-like domain superfamily [SSF54160] (874-935)
  IPR023780 Chromo domain [PF00385] (801-861)
  IPR023780 Chromo domain [PF00385] (883-934)
  IPR027417 P-loop containing nucleoside triphosphate hydrolase [G3DSA:3.40.50.300] (1199-1435)
  IPR027417 P-loop containing nucleoside triphosphate hydrolase [SSF52540] (916-1189)

Solvent-accessible surface area: 4925 Å² total; per-residue (Å²): 115,95,84,84,41,83,23,34,0,34,1,99,121,117,50,54,141,39,61,43,144,100,4,18,75,34,115,56,27,86,113,47,38,171,134,50,118,59,56,60,52,48,106,106,59,125,92,104,91,141,56,50,92,112,182,95,96,133,144,220

Radius of gyration: 12.72 Å; Cα contacts (8 Å, |Δi|>4): 73; chains: 1; bounding box: 36×20×26 Å

Foldseek 3Di:
DPQQQFFFKAQPVVGRTQDDPRGHGPVCVVVVCVVGVRIGGPHRRDDPPPPDDDDDCPVD